Protein 5A2V (pdb70)

Radius of gyration: 37.09 Å; Cα contacts (8 Å, |Δi|>4): 1666; chains: 2; bounding box: 70×85×109 Å

Organism: Gallus gallus (NCBI:txid9031)

Foldseek 3Di:
DFLVVVQVVLLVQLLQKFKEQAEPQDDPVVVQVVLCVLHAWPDKAWADFPHIMMITGGPDSSSQVVVLVPADDDPVCPPVADPDDFRYYYDYDPDPPPDDDDGDDGDHDDLAFDDVVVLLLVLLPDDDLLRSLVSLLVRWWADPVNLSLLSNVQSRLQVQLCVQQVVKGKGFFDLSRLRQHTRQDATEIAIDGDDPDDDDPDDDDDDDDDADPPLRNQLVSQVSSLVCLCRPDPHPWPWDFQSPPPFTWIWIQNRSSRHTYIYTHDDPLRRLLSSVSSLQVVQDVLLNSLLSLVVLLCVQAVQEDPDDFQHQYSSNVSLLSLLLQVPDVPRQDHFQLVQQVLFDPVQFDADPNFTSGGDRDSVSDDGDPDDDRSLVSNLVSLVDLLPDDQQAWAGERNVSDTDGDPDGASYAYDSNGDPPDGPNRRHHNVSSVSSSVLSPVLSCQSVPDDSVVCSVVVHGHNSSVSSHYD/DFLVVVQVVLLVQLLQKAKEQAEPQDDPVVVVVVLCVLHAWPDKAWADFPHIMMITGGPDSSSQVVVQVPADDPPPAQPDDFRYYYDYDPCVVPDDHHDDDDDHDDLAADDPVVLLLVLLPDDDLLRSLVSLLVRWWQDPVNLSLLSNVQSRLQVLLCVPAVQKHKTFFDLSRLRQHTRQDATEIAIDGDDPCPDDDDPDPDDDDDDDPDDDDPDPLVVQLVSVVVSLVCCDPHNPQWDPWDFQSPPPFTWIWIARRSSRHTYIYGHDDPLRRLVSSVSSLQCVQDVLLNSLLSLVVLLCVQAVQEDPDDFQHQYSSNVSLLSLLLQVPDVPHQDHFQLVQQVLFDPVQFDADPNFTSGGDRDSVSDDRDPDDDRSLVSNLVSLVDLLPDDQQAWARERNVSDTDGAPDGASYAYDSNGDPPDGPNRRHHNVSSVSSSVLSPVLSCQSVPDDSVVCSVVVHGHNSSVSSHYD

Nearest PDB structures (foldseek):
  5a2v-assembly1_B  TM=1.002E+00  e=1.466E-89  Gallus gallus
  5a2y-assembly1_B  TM=9.971E-01  e=1.049E-83  Gallus gallus
  5a2z-assembly1_B  TM=9.972E-01  e=1.872E-83  Gallus gallus
  5a30-assembly1_B  TM=9.939E-01  e=1.246E-82  Gallus gallus
  5a2v-assembly1_A  TM=9.682E-01  e=3.124E-84  Gallus gallus

Secondary structure (DSSP, 8-state):
--HHHHHHHHHHHHHTEEEEEPPSS--HHHHHHHHHTTS-EEEEEEEESSSEEEEEEESSTHHHHHHHHT----TTTTTSS-----SEEEEEES-GGG--S---PPPBPP-SPPPHHHHHHHHHTSSSHHHHHHHHHHHHBPPHHHHHHHHHHHHHHHHHHHTT-TT-EEEEEGGGTSS--BTT--EEEEEE-S------SSEEEE--PBP--HHHHHHHHHHHHHHHHHHSSS-----EEETTSSS-EEEEEETTTTEEEEEEE--HHHHHHHHHHHHHHHH-HHHHHHHHHHHHHHHHTTSS-SS-SSSPPHHHHHHHHHHHHHTSSS-SS--HHHHHHT--GGG--EETTEE------GGGSPPP-----HHHHHHHHHHHHHS--TTTEEEETTTTEEEE-SS--SS-BB-TTSTT-BTTTT--HHHHHHHHHHHHHHHHHHHH--HHHHHHHT---THHHHSS--/--HHHHHHHHHHHHHTEEEEEPPSS--HHHHHHHHHTTS-EEEEEEEESSSEEEEEEESSTHHHHHHHHTPBPP--B-----SEEEEE-SSGGGS---SS--PBPP-SPPPHHHHHHHHHTSSSHHHHHHHHHHHHBPPHHHHHHHHHHHHHHHHHHHTT-TTEEEEEEGGGTSS--BTT--EEEEEEE--S--S-----SSSEEEEE-----S-HHHHHHHHHHHHHHHHHHHSTTEEEEEEETTSSS-EEEEEETTTTEEEEEEE--HHHHHHHHHHHHHHHH-HHHHHHHHHHHHHHHHTTSS-SS-SSSPPHHHHHHHHHHHHHTSSS-SS--HHHHHHT--GGG--EETTEE------GGGSPPP-----HHHHHHHHHHHHHS--TTTEEEETTTTEEEE-SS--SS-BB-TTSTT-BTTTT--HHHHHHHHHHHHHHHHHHHH--HHHHHHTT---THHHHSS--

B-factor: mean 33.43, std 10.77, range [16.89, 88.93]

Sequence (942 aa):
KTFTEVQQTERLEQADRSVLIKCPSKLNEKKLLQYLSSHGKIDNYFFFENRGIHALIEFSEKSSVASLQAVTGIPKAAEHHVVPYKSRLFTFTLKNPGSQAAEERPVKISPQSHIPVNELIPKLCHADSISSSQMMYILLNEYQLTEENIKLRYLACSLVRDFARAYFPDSTVKPFGSSVNTFGKLGCDVDMFLDFHDIMKKGPFEMEYQQMKRLPSERLATQKILSIIGDCLDNFGPGYSSVQQKILNARCCPLVKFSHQPTGFQCDLSVSNSIAIRCSELLYIYGCLDPRVRALVFSLRCWARVHGLTNSVPGTWITNFSLTMMMIMFFLQKRSPPIIPTLDQLKELADEKDKHVIGGYDCSFVSDLSKIKPTKNTETLDELLCCDDDFFQYFGNFDFRKNSLNLRKGKEVNKPESSPLYIWNPFEQDLNISKNVNQPQLEKFVAMARESAWILQKEDKTQQMINKEPWGLAAVLIPFKTFTEVQQTERLEQADDRSVLIKCPSKLNEKKLLLQYLSSHGKIDNYFFFENRGIHALIEFSEKSSVASLQAVTGIPKHVVPYKSRLFTFTLKNPGSQAAEERPVKISPQSHIPVNELIPKLCHHADSISSSQMYILLNEYQLTEENIKLRYLACSLVRDFARAYFPDSTVKPFGSSVNTFGKKLGCDVDMFLDDFHDIQKHATKMKKGPFEMEYQMKRLPSERLATQKILSIIGDCLDNFGPGYSSVQKILNARCCPLVKFSHQQPTGFQQCDLSVSNSIAIRCCSELLYIYGCLDPRVRALVFSLRRCWARVHGLTNSVPGTWITNFSLTMMMIMFFLQKRSPPIIPTLDQLKELADDEKDKHVIGGYDCSFVSDLSSKIKPTKNTTETLDDELLCCDFFQYFGNFDFRKNSLNLRKGKEVNKPESSPLYIWNPFEQDLNISKNVNQPQLEKFVAMARESAWILQKEDKTQQMINKEPWGLAAVLIPF

InterPro domains:
  IPR002058 PAP/25A-associated [PF03828] (433-468)
  IPR041252 RL domain [PF17797] (53-122)
  IPR043519 Nucleotidyltransferase superfamily [G3DSA:3.30.460.10] (194-326)
  IPR043519 Nucleotidyltransferase superfamily [SSF81301] (176-338)
  IPR054708 Poly(A) RNA polymerase, mitochondrial-like, central palm domain [PF22600] (180-338)

Solvent-accessible surface area: 41618 Å² total; per-residue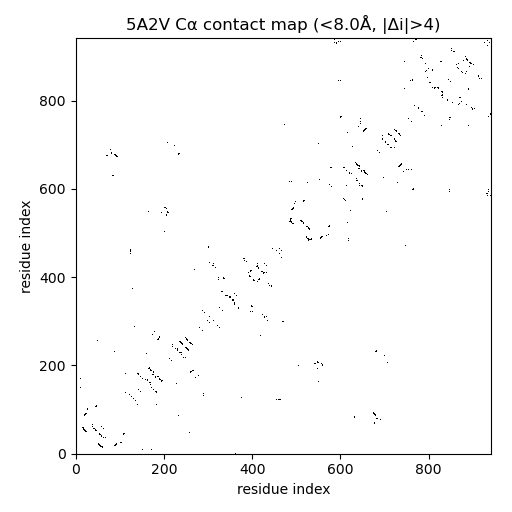 (Å²): 103,33,9,82,102,41,19,86,102,44,32,85,30,5,27,26,3,0,1,0,73,13,8,129,114,25,36,55,168,68,0,29,61,22,0,55,86,26,23,144,28,63,61,84,16,6,1,99,42,89,29,47,10,0,2,0,2,0,29,116,124,81,2,11,63,44,0,51,80,56,13,37,49,59,129,80,6,75,109,38,10,9,6,16,52,13,12,12,0,20,1,68,41,82,80,105,71,62,86,102,52,147,103,110,130,29,180,70,14,87,34,80,42,39,66,46,110,88,0,22,60,96,0,30,157,14,115,30,5,24,36,0,0,72,49,0,10,100,43,2,51,27,45,88,59,0,33,23,0,0,8,0,0,0,2,8,0,30,40,15,2,83,15,5,0,62,90,0,37,2,83,4,40,15,24,5,17,6,33,2,2,58,9,59,27,50,0,36,0,13,0,56,3,24,84,123,164,102,107,32,88,14,80,15,69,6,48,17,43,160,12,66,74,94,98,95,2,7,29,89,4,0,15,5,0,0,32,0,8,62,27,6,6,34,5,170,13,83,31,91,82,66,32,133,37,152,80,14,43,0,50,0,32,14,48,7,6,46,11,67,0,14,0,9,30,39,58,58,16,27,61,14,14,5,10,2,2,28,2,0,4,59,48,18,87,25,0,49,0,0,0,5,0,0,32,3,0,2,90,36,17,43,4,15,76,116,87,132,36,56,68,5,60,64,69,0,2,0,2,0,0,0,0,2,0,7,78,43,107,63,66,4,2,23,20,0,47,98,0,67,141,77,26,79,97,94,14,74,77,91,40,88,73,61,48,0,7,2,1,26,61,48,99,70,11,87,118,45,180,7,124,34,66,4,42,80,0,0,26,48,0,0,81,48,0,5,88,20,62,13,204,127,17,0,0,6,3,23,124,11,125,58,39,115,46,70,59,119,14,39,0,8,0,76,19,3,0,69,137,118,70,14,33,0,83,60,2,50,68,86,43,4,100,50,2,33,59,43,0,124,74,0,4,156,33,11,114,76,38,89,78,91,83,48,75,122,71,112,81,37,0,0,0,0,11,0,1,61,110,90,192,28,17,87,91,49,14,87,108,44,34,89,36,5,29,27,3,0,5,0,72,11,7,126,77,8,57,55,82,64,0,26,133,31,0,54,86,27,23,112,32,74,63,89,16,6,1,99,33,113,30,42,13,0,1,0,3,0,29,115,123,81,3,10,62,45,0,48,69,20,7,15,79,36,153,132,22,1,21,23,112,10,12,5,1,35,1,68,28,153,88,78,83,86,80,88,90,66,111,105,53,26,165,68,16,86,34,77,43,39,65,44,110,88,0,23,63,95,0,30,155,13,112,25,8,25,36,0,0,72,50,0,10,98,41,3,48,25,43,88,60,0,34,23,0,1,7,0,0,0,4,10,1,36,40,0,1,75,37,8,1,46,14,0,30,2,88,5,38,16,34,6,16,11,33,4,2,51,8,59,28,50,0,34,0,13,0,30,47,117,94,100,55,186,166,107,119,180,161,37,167,12,41,7,104,20,56,6,12,33,60,138,11,114,46,86,99,62,1,17,31,67,5,0,26,5,4,0,32,0,0,70,33,3,0,3,16,10,40,78,28,87,89,65,33,134,38,169,67,14,40,0,48,0,21,1,81,5,6,44,12,63,0,9,0,6,32,40,51,57,23,26,64,14,22,6,10,4,7,29,2,1,3,58,47,15,84,24,0,48,0,0,0,2,0,0,29,3,1,2,91,37,12,32,4,17,77,117,85,133,36,56,68,5,62,74,76,0,2,7,3,0,0,0,0,1,0,6,78,41,106,64,66,4,2,23,20,1,44,98,0,66,140,78,25,81,133,192,15,114,77,78,38,88,73,54,49,0,7,2,0,26,54,49,97,70,11,88,120,44,108,9,125,34,65,4,38,82,0,0,29,38,0,0,108,51,0,2,112,20,60,14,101,145,35,0,0,5,3,23,123,11,82,59,38,131,45,63,79,122,14,40,0,5,0,77,24,3,1,73,131,125,70,15,34,0,85,59,2,51,73,87,31,4,99,73,2,21,57,40,0,138,71,0,13,162,32,16,104,66,40,85,60,103,91,46,70,86,93,145,25,43,0,0,0,0,10,0,1,62,104,97

Structure (mmCIF, N/CA/C/O backbone):
data_5A2V
#
_entry.id   5A2V
#
_cell.length_a   59.391
_cell.length_b   94.367
_cell.length_c   191.849
_cell.angle_alpha   90.00
_cell.angle_beta   90.00
_cell.angle_gamma   90.00
#
_symmetry.space_group_name_H-M   'P 21 21 21'
#
loop_
_entity.id
_entity.type
_entity.pdbx_description
1 polymer 'MITOCHONDRIAL PROTEIN'
2 non-polymer 'CHLORIDE ION'
3 water water
#
loop_
_atom_site.group_PDB
_atom_site.id
_atom_site.type_symbol
_atom_site.label_atom_id
_atom_site.label_alt_id
_atom_site.label_comp_id
_atom_site.label_asym_id
_atom_site.label_entity_id
_atom_site.label_seq_id
_atom_site.pdbx_PDB_ins_code
_atom_site.Cartn_x
_atom_site.Cartn_y
_atom_site.Cartn_z
_atom_site.occupancy
_atom_site.B_iso_or_equiv
_atom_site.auth_seq_id
_atom_site.auth_comp_id
_atom_site.auth_asym_id
_atom_site.auth_atom_id
_atom_site.pdbx_PDB_model_num
ATOM 1 N N . LYS A 1 39 ? 16.348 -39.437 -46.896 1.00 48.82 52 LYS A N 1
ATOM 2 C CA . LYS A 1 39 ? 16.763 -38.239 -46.098 1.00 47.71 52 LYS A CA 1
ATOM 3 C C . LYS A 1 39 ? 16.928 -36.996 -46.982 1.00 45.97 52 LYS A C 1
ATOM 4 O O . LYS A 1 39 ? 17.761 -36.969 -47.890 1.00 46.33 52 LYS A O 1
ATOM 6 N N . THR A 1 40 ? 16.128 -35.969 -46.709 1.00 44.25 53 THR A N 1
ATOM 7 C CA . THR A 1 40 ? 16.267 -34.682 -47.391 1.00 42.17 53 THR A CA 1
ATOM 8 C C . THR A 1 40 ? 17.460 -33.914 -46.823 1.00 40.26 53 THR A C 1
ATOM 9 O O . THR A 1 40 ? 17.982 -34.269 -45.768 1.00 40.05 53 THR A O 1
ATOM 13 N N . PHE A 1 41 ? 17.876 -32.858 -47.519 1.00 37.70 54 PHE A N 1
ATOM 14 C CA . PHE A 1 41 ? 18.957 -31.986 -47.044 1.00 35.42 54 PHE A CA 1
ATOM 15 C C . PHE A 1 41 ? 18.674 -31.497 -45.630 1.00 35.26 54 PHE A C 1
ATOM 16 O O . PHE A 1 41 ? 19.538 -31.568 -44.758 1.00 33.72 54 PHE A O 1
ATOM 24 N N . THR A 1 42 ? 17.458 -30.996 -45.420 1.00 35.19 55 THR A N 1
ATOM 25 C CA . THR A 1 42 ? 17.047 -30.467 -44.126 1.00 35.72 55 THR A CA 1
ATOM 26 C C . THR A 1 42 ? 17.107 -31.537 -43.043 1.00 35.34 55 THR A C 1
ATOM 27 O O . THR A 1 42 ? 17.532 -31.253 -41.925 1.00 34.73 55 THR A O 1
ATOM 31 N N . GLU A 1 43 ? 16.694 -32.758 -43.381 1.00 35.60 56 GLU A N 1
ATOM 32 C CA . GLU A 1 43 ? 16.731 -33.876 -42.437 1.00 35.86 56 GLU A CA 1
ATOM 33 C C . GLU A 1 43 ? 18.169 -34.301 -42.123 1.00 34.24 56 GLU A C 1
ATOM 34 O O . GLU A 1 43 ? 18.466 -34.684 -40.996 1.00 32.86 56 GLU A O 1
ATOM 40 N N . VAL A 1 44 ? 19.060 -34.215 -43.109 1.00 33.36 57 VAL A N 1
ATOM 41 C CA . VAL A 1 44 ? 20.481 -34.484 -42.880 1.00 32.91 57 VAL A CA 1
ATOM 42 C C . VAL A 1 44 ? 21.069 -33.463 -41.893 1.00 31.95 57 VAL A C 1
ATOM 43 O O . VAL A 1 44 ? 21.750 -33.850 -40.949 1.00 31.56 57 VAL A O 1
ATOM 47 N N . GLN A 1 45 ? 20.784 -32.175 -42.093 1.00 31.69 58 GLN A N 1
ATOM 48 C CA A GLN A 1 45 ? 21.286 -31.124 -41.196 0.50 31.63 58 GLN A CA 1
ATOM 49 C CA B GLN A 1 45 ? 21.281 -31.123 -41.197 0.50 31.93 58 GLN A CA 1
ATOM 50 C C . GLN A 1 45 ? 20.802 -31.336 -39.768 1.00 31.57 58 GLN A C 1
ATOM 51 O O . GLN A 1 45 ? 21.587 -31.236 -38.820 1.00 29.75 58 GLN A O 1
ATOM 62 N N . THR A 1 46 ? 19.505 -31.607 -39.626 1.00 30.77 59 THR A N 1
ATOM 63 C CA . THR A 1 46 ? 18.897 -31.801 -38.314 1.00 30.59 59 THR A CA 1
ATOM 64 C C . THR A 1 46 ? 19.570 -32.948 -37.569 1.00 30.34 59 THR A C 1
ATOM 65 O O . THR A 1 46 ? 19.911 -32.805 -36.399 1.00 30.47 59 THR A O 1
ATOM 69 N N . GLU A 1 47 ? 19.776 -34.065 -38.260 1.00 30.81 60 GLU A N 1
ATOM 70 C CA . GLU A 1 47 ? 20.413 -35.239 -37.675 1.00 31.36 60 GLU A CA 1
ATOM 71 C C . GLU A 1 47 ? 21.863 -34.949 -37.292 1.00 29.69 60 GLU A C 1
ATOM 72 O O . GLU A 1 47 ? 22.295 -35.295 -36.195 1.00 27.56 60 GLU A O 1
ATOM 78 N N . ARG A 1 48 ? 22.601 -34.306 -38.195 1.00 28.19 61 ARG A N 1
ATOM 79 C CA . ARG A 1 48 ? 23.997 -33.938 -37.940 1.00 27.64 61 ARG A CA 1
ATOM 80 C C . ARG A 1 48 ? 24.140 -33.035 -36.714 1.00 26.42 61 ARG A C 1
ATOM 81 O O . ARG A 1 48 ? 25.033 -33.232 -35.892 1.00 26.46 61 ARG A O 1
ATOM 89 N N . LEU A 1 49 ? 23.264 -32.044 -36.600 1.00 25.93 62 LEU A N 1
ATOM 90 C CA . LEU A 1 49 ? 23.315 -31.100 -35.485 1.00 25.71 62 LEU A CA 1
ATOM 91 C C . LEU A 1 49 ? 22.948 -31.765 -34.161 1.00 26.77 62 LEU A C 1
ATOM 92 O O . LEU A 1 49 ? 23.557 -31.474 -33.131 1.00 26.33 62 LEU A O 1
ATOM 97 N N . GLU A 1 50 ? 21.964 -32.662 -34.200 1.00 28.32 63 GLU A N 1
ATOM 98 C CA . GLU A 1 50 ? 21.551 -33.415 -33.015 1.00 30.17 63 GLU A CA 1
ATOM 99 C C . GLU A 1 50 ? 22.703 -34.282 -32.497 1.00 29.26 63 GLU A C 1
ATOM 100 O O . GLU A 1 50 ? 22.915 -34.373 -31.296 1.00 29.18 63 GLU A O 1
ATOM 106 N N . GLN A 1 51 ? 23.451 -34.897 -33.409 1.00 28.81 64 GLN A N 1
ATOM 107 C CA . GLN A 1 51 ? 24.614 -35.696 -33.038 1.00 28.51 64 GLN A CA 1
ATOM 108 C C . GLN A 1 51 ? 25.743 -34.834 -32.471 1.00 27.67 64 GLN A C 1
ATOM 109 O O . GLN A 1 51 ? 26.393 -35.224 -31.501 1.00 26.17 64 GLN A O 1
ATOM 115 N N . ALA A 1 52 ? 25.967 -33.667 -33.073 1.00 26.61 65 ALA A N 1
ATOM 116 C CA . ALA A 1 52 ? 26.967 -32.713 -32.581 1.00 26.13 65 ALA A CA 1
ATOM 117 C C . ALA A 1 52 ? 26.611 -32.184 -31.193 1.00 25.97 65 ALA A C 1
ATOM 118 O O . ALA A 1 52 ? 27.493 -31.922 -30.372 1.00 25.33 65 ALA A O 1
ATOM 120 N N . ASP A 1 53 ? 25.312 -32.039 -30.944 1.00 25.93 66 ASP A N 1
ATOM 121 C CA . ASP A 1 53 ? 24.790 -31.540 -29.670 1.00 26.97 66 ASP A CA 1
ATOM 122 C C . ASP A 1 53 ? 25.141 -32.451 -28.487 1.00 25.80 66 ASP A C 1
ATOM 123 O O . ASP A 1 53 ? 25.233 -31.989 -27.351 1.00 25.75 66 ASP A O 1
ATOM 128 N N . ARG A 1 54 ? 25.345 -33.737 -28.756 1.00 25.11 67 ARG A N 1
ATOM 129 C CA . ARG A 1 54 ? 25.715 -34.689 -27.707 1.00 24.58 67 ARG A CA 1
ATOM 130 C C . ARG A 1 54 ? 27.149 -35.197 -27.881 1.00 23.54 67 ARG A C 1
ATOM 131 O O . ARG A 1 54 ? 27.487 -36.296 -27.447 1.00 22.94 67 ARG A O 1
ATOM 139 N N . SER A 1 55 ? 27.993 -34.369 -28.494 1.00 22.20 68 SER A N 1
ATOM 140 C CA . SER A 1 55 ? 29.390 -34.700 -28.706 1.00 22.02 68 SER A CA 1
ATOM 141 C C . SER A 1 55 ? 30.295 -33.758 -27.918 1.00 21.78 68 SER A C 1
ATOM 142 O O . SER A 1 55 ? 29.914 -32.629 -27.597 1.00 22.31 68 SER A O 1
ATOM 145 N N . VAL A 1 56 ? 31.487 -34.244 -27.594 1.00 21.31 69 VAL A N 1
ATOM 146 C CA . VAL A 1 56 ? 32.487 -33.462 -26.876 1.00 21.18 69 VAL A CA 1
ATOM 147 C C . VAL A 1 56 ? 33.862 -33.674 -27.498 1.00 20.95 69 VAL A C 1
ATOM 148 O O . VAL A 1 56 ? 34.074 -34.638 -28.243 1.00 20.72 69 VAL A O 1
ATOM 152 N N . LEU A 1 57 ? 34.785 -32.769 -27.186 1.00 21.43 70 LEU A N 1
ATOM 153 C CA . LEU A 1 57 ? 36.180 -32.883 -27.615 1.00 22.34 70 LEU A CA 1
ATOM 154 C C . LEU A 1 57 ? 37.074 -33.046 -26.393 1.00 22.72 70 LEU A C 1
ATOM 155 O O . LEU A 1 57 ? 36.933 -32.315 -25.414 1.00 22.16 70 LEU A O 1
ATOM 160 N N . ILE A 1 58 ? 37.991 -34.008 -26.458 1.00 23.81 71 ILE A N 1
ATOM 161 C CA . ILE A 1 58 ? 38.892 -34.301 -25.345 1.00 25.34 71 ILE A CA 1
ATOM 162 C C . ILE A 1 58 ? 40.339 -34.233 -25.812 1.00 26.34 71 ILE A C 1
ATOM 163 O O . ILE A 1 58 ? 40.719 -34.923 -26.755 1.00 26.03 71 ILE A O 1
ATOM 168 N N . LYS A 1 59 ? 41.131 -33.377 -25.170 1.00 27.97 72 LYS A N 1
ATOM 169 C CA . LYS A 1 59 ? 42.577 -33.375 -25.371 1.00 29.66 72 LYS A CA 1
ATOM 170 C C . LYS A 1 59 ? 43.148 -34.524 -24.552 1.00 30.33 72 LYS A C 1
ATOM 171 O O . LYS A 1 59 ? 43.004 -34.553 -23.328 1.00 30.34 72 LYS A O 1
ATOM 177 N N . CYS A 1 60 ? 43.794 -35.467 -25.228 1.00 30.90 73 CYS A N 1
ATOM 178 C CA . CYS A 1 60 ? 44.162 -36.739 -24.607 1.00 32.40 73 CYS A CA 1
ATOM 179 C C . CYS A 1 60 ? 45.499 -36.694 -23.858 1.00 34.14 73 CYS A C 1
ATOM 180 O O . CYS A 1 60 ? 46.353 -35.864 -24.170 1.00 34.34 73 CYS A O 1
ATOM 183 N N . PRO A 1 61 ? 45.679 -37.588 -22.862 1.00 36.06 74 PRO A N 1
ATOM 184 C CA . PRO A 1 61 ? 46.965 -37.710 -22.162 1.00 38.18 74 PRO A CA 1
ATOM 185 C C . PRO A 1 61 ? 48.111 -38.031 -23.118 1.00 40.48 74 PRO A C 1
ATOM 186 O O . PRO A 1 61 ? 47.885 -38.646 -24.161 1.00 39.88 74 PRO A O 1
ATOM 190 N N . SER A 1 62 ? 49.321 -37.610 -22.750 1.00 44.46 75 SER A N 1
ATOM 191 C CA . SER A 1 62 ? 50.537 -37.866 -23.539 1.00 46.39 75 SER A CA 1
ATOM 192 C C . SER A 1 62 ? 50.690 -39.356 -23.864 1.00 47.56 75 SER A C 1
ATOM 193 O O . SER A 1 62 ? 50.925 -39.734 -25.023 1.00 48.77 75 SER A O 1
ATOM 196 N N . LYS A 1 63 ? 50.525 -40.189 -22.838 1.00 48.38 76 LYS A N 1
ATOM 197 C CA . LYS A 1 63 ? 50.566 -41.643 -22.988 1.00 49.46 76 LYS A CA 1
ATOM 198 C C . LYS A 1 63 ? 49.128 -42.173 -23.013 1.00 48.32 76 LYS A C 1
ATOM 199 O O . LYS A 1 63 ? 48.554 -42.503 -21.971 1.00 49.70 76 LYS A O 1
ATOM 205 N N . LEU A 1 64 ? 48.552 -42.234 -24.214 1.00 46.06 77 LEU A N 1
ATOM 206 C CA . LEU A 1 64 ? 47.129 -42.523 -24.386 1.00 44.53 77 LEU A CA 1
ATOM 207 C C . LEU A 1 64 ? 46.842 -44.015 -24.489 1.00 43.34 77 LEU A C 1
ATOM 208 O O . LEU A 1 64 ? 47.365 -44.694 -25.373 1.00 43.67 77 LEU A O 1
ATOM 213 N N . ASN A 1 65 ? 46.007 -44.514 -23.581 1.00 41.77 78 ASN A N 1
ATOM 214 C CA . ASN A 1 65 ? 45.445 -45.851 -23.703 1.00 41.83 78 ASN A CA 1
ATOM 215 C C . ASN A 1 65 ? 43.993 -45.734 -24.151 1.00 39.82 78 ASN A C 1
ATOM 216 O O . ASN A 1 65 ? 43.127 -45.332 -23.373 1.00 38.82 78 ASN A O 1
ATOM 221 N N . GLU A 1 66 ? 43.741 -46.091 -25.407 1.00 37.47 79 GLU A N 1
ATOM 222 C CA . GLU A 1 66 ? 42.423 -45.944 -26.013 1.00 36.57 79 GLU A CA 1
ATOM 223 C C . GLU A 1 66 ? 41.332 -46.672 -25.230 1.00 36.07 79 GLU A C 1
ATOM 224 O O . GLU A 1 66 ? 40.292 -46.089 -24.929 1.00 34.08 79 GLU A O 1
ATOM 230 N N . LYS A 1 67 ? 41.574 -47.941 -24.903 1.00 37.06 80 LYS A N 1
ATOM 231 C CA . LYS A 1 67 ? 40.575 -48.758 -24.211 1.00 37.69 80 LYS A CA 1
ATOM 232 C C . LYS A 1 67 ? 40.200 -48.183 -22.846 1.00 36.85 80 LYS A C 1
ATOM 233 O O . LYS A 1 67 ? 39.019 -48.096 -22.514 1.00 36.97 80 LYS A O 1
ATOM 239 N N . LYS A 1 68 ? 41.202 -47.799 -22.059 1.00 36.11 81 LYS A N 1
ATOM 240 C CA . LYS A 1 68 ? 40.950 -47.212 -20.738 1.00 36.03 81 LYS A CA 1
ATOM 241 C C . LYS A 1 68 ? 40.131 -45.926 -20.837 1.00 34.19 81 LYS A C 1
ATOM 242 O O . LYS A 1 68 ? 39.225 -45.707 -20.034 1.00 33.52 81 LYS A O 1
ATOM 246 N N . LEU A 1 69 ? 40.453 -45.083 -21.817 1.00 32.72 82 LEU A N 1
ATOM 247 C CA . LEU A 1 69 ? 39.739 -43.821 -22.015 1.00 32.08 82 LEU A CA 1
ATOM 248 C C . LEU A 1 69 ? 38.266 -44.066 -22.314 1.00 32.14 82 LEU A C 1
ATOM 249 O O . LEU A 1 69 ? 37.393 -43.478 -21.679 1.00 31.37 82 LEU A O 1
ATOM 254 N N . LEU A 1 70 ? 38.005 -44.945 -23.277 1.00 32.52 83 LEU A N 1
ATOM 255 C CA . LEU A 1 70 ? 36.638 -45.259 -23.690 1.00 33.08 83 LEU A CA 1
ATOM 256 C C . LEU A 1 70 ? 35.863 -45.992 -22.601 1.00 33.38 83 LEU A C 1
ATOM 257 O O . LEU A 1 70 ? 34.681 -45.730 -22.390 1.00 33.55 83 LEU A O 1
ATOM 262 N N . GLN A 1 71 ? 36.532 -46.910 -21.910 1.00 33.71 84 GLN A N 1
ATOM 263 C CA . GLN A 1 71 ? 35.918 -47.597 -20.781 1.00 33.49 84 GLN A CA 1
ATOM 264 C C . GLN A 1 71 ? 35.458 -46.595 -19.731 1.00 33.08 84 GLN A C 1
ATOM 265 O O . GLN A 1 71 ? 34.341 -46.696 -19.229 1.00 33.31 84 GLN A O 1
ATOM 267 N N . TYR A 1 72 ? 36.308 -45.619 -19.412 1.00 33.02 85 TYR A N 1
ATOM 268 C CA . TYR A 1 72 ? 35.927 -44.591 -18.449 1.00 32.94 85 TYR A CA 1
ATOM 269 C C . TYR A 1 72 ? 34.763 -43.735 -18.952 1.00 32.40 85 TYR A C 1
ATOM 270 O O . TYR A 1 72 ? 33.798 -43.508 -18.224 1.00 32.19 85 TYR A O 1
ATOM 279 N N . LEU A 1 73 ? 34.866 -43.247 -20.186 1.00 32.79 86 LEU A N 1
ATOM 280 C CA . LEU A 1 73 ? 33.838 -42.372 -20.754 1.00 32.79 86 LEU A CA 1
ATOM 281 C C . LEU A 1 73 ? 32.485 -43.080 -20.862 1.00 33.46 86 LEU A C 1
ATOM 282 O O . LEU A 1 73 ? 31.446 -42.457 -20.653 1.00 32.49 86 LEU A O 1
ATOM 287 N N . SER A 1 74 ? 32.509 -44.378 -21.174 1.00 35.41 87 SER A N 1
ATOM 288 C CA . SER A 1 74 ? 31.281 -45.191 -21.218 1.00 36.79 87 SER A CA 1
ATOM 289 C C . SER A 1 74 ? 30.562 -45.300 -19.862 1.00 36.52 87 SER A C 1
ATOM 290 O O . SER A 1 74 ? 29.374 -45.610 -19.823 1.00 36.71 87 SER A O 1
ATOM 293 N N . SER A 1 75 ? 31.264 -45.024 -18.763 1.00 36.17 88 SER A N 1
ATOM 294 C CA . SER A 1 75 ? 30.626 -44.969 -17.442 1.00 36.13 88 SER A CA 1
ATOM 295 C C . SER A 1 75 ? 29.667 -43.777 -17.305 1.00 35.77 88 SER A C 1
ATOM 296 O O . SER A 1 75 ? 28.815 -43.764 -16.417 1.00 35.96 88 SER A O 1
ATOM 299 N N . HIS A 1 76 ? 29.813 -42.777 -18.175 1.00 35.08 89 HIS A N 1
ATOM 300 C CA . HIS A 1 76 ? 28.869 -41.657 -18.240 1.00 34.68 89 HIS A CA 1
ATOM 301 C C . HIS A 1 76 ? 27.722 -41.907 -19.224 1.00 35.51 89 HIS A C 1
ATOM 302 O O . HIS A 1 76 ? 26.789 -41.109 -19.299 1.00 36.56 89 HIS A O 1
ATOM 309 N N . GLY A 1 77 ? 27.799 -43.006 -19.973 1.00 35.17 90 GLY A N 1
ATOM 310 C CA . GLY A 1 77 ? 26.762 -43.376 -20.938 1.00 35.02 90 GLY A CA 1
ATOM 311 C C . GLY A 1 77 ? 27.349 -43.972 -22.205 1.00 34.58 90 GLY A C 1
ATOM 312 O O . GLY A 1 77 ? 28.540 -43.824 -22.479 1.00 34.43 90 GLY A O 1
ATOM 313 N N . LYS A 1 78 ? 26.505 -44.642 -22.984 1.00 34.59 91 LYS A N 1
ATOM 314 C CA . LYS A 1 78 ? 26.940 -45.294 -24.220 1.00 35.45 91 LYS A CA 1
ATOM 315 C C . LYS A 1 78 ? 27.509 -44.279 -25.222 1.00 34.04 91 LYS A C 1
ATOM 316 O O . LYS A 1 78 ? 27.051 -43.138 -25.289 1.00 33.46 91 LYS A O 1
ATOM 322 N N . ILE A 1 79 ? 28.509 -44.715 -25.984 1.00 33.14 92 ILE A N 1
ATOM 323 C CA . ILE A 1 79 ? 29.137 -43.902 -27.025 1.00 33.51 92 ILE A CA 1
ATOM 324 C C . ILE A 1 79 ? 28.812 -44.496 -28.395 1.00 33.72 92 ILE A C 1
ATOM 325 O O . ILE A 1 79 ? 29.175 -45.633 -28.683 1.00 34.70 92 ILE A O 1
ATOM 330 N N . ASP A 1 80 ? 28.131 -43.719 -29.236 1.00 34.14 93 ASP A N 1
ATOM 331 C CA . ASP A 1 80 ? 27.762 -44.173 -30.583 1.00 34.19 93 ASP A CA 1
ATOM 332 C C . ASP A 1 80 ? 28.941 -44.150 -31.548 1.00 33.47 93 ASP A C 1
ATOM 333 O O . ASP A 1 80 ? 29.129 -45.084 -32.327 1.00 34.15 93 ASP A O 1
ATOM 338 N N . ASN A 1 81 ? 29.717 -43.070 -31.505 1.00 32.69 94 ASN A N 1
ATOM 339 C CA . ASN A 1 81 ? 30.852 -42.879 -32.407 1.00 32.30 94 ASN A CA 1
ATOM 340 C C . ASN A 1 81 ? 31.986 -42.134 -31.716 1.00 31.32 94 ASN A C 1
ATOM 341 O O . ASN A 1 81 ? 31.755 -41.335 -30.808 1.00 30.04 94 ASN A O 1
ATOM 346 N N . TYR A 1 82 ? 33.211 -42.404 -32.154 1.00 31.09 95 TYR A N 1
ATOM 347 C CA . TYR A 1 82 ? 34.367 -41.645 -31.703 1.00 31.29 95 TYR A CA 1
ATOM 348 C C . TYR A 1 82 ? 35.517 -41.807 -32.682 1.00 29.76 95 TYR A C 1
ATOM 349 O O . TYR A 1 82 ? 35.570 -42.780 -33.432 1.00 30.16 95 TYR A O 1
ATOM 358 N N . PHE A 1 83 ? 36.431 -40.843 -32.679 1.00 28.04 96 PHE A N 1
ATOM 359 C CA . PHE A 1 83 ? 37.665 -40.950 -33.445 1.00 26.87 96 PHE A CA 1
ATOM 360 C C . PHE A 1 83 ? 38.729 -40.026 -32.865 1.00 27.00 96 PHE A C 1
ATOM 361 O O . PHE A 1 83 ? 38.432 -39.161 -32.039 1.00 25.90 96 PHE A O 1
ATOM 369 N N . PHE A 1 84 ? 39.965 -40.233 -33.297 1.00 27.51 97 PHE A N 1
ATOM 370 C CA . PHE A 1 84 ? 41.089 -39.422 -32.862 1.00 28.50 97 PHE A CA 1
ATOM 371 C C . PHE A 1 84 ? 41.649 -38.653 -34.045 1.00 29.54 97 PHE A C 1
ATOM 372 O O . PHE A 1 84 ? 41.619 -39.136 -35.180 1.00 29.42 97 PHE A O 1
ATOM 380 N N . PHE A 1 85 ? 42.136 -37.446 -33.779 1.00 30.18 98 PHE A N 1
ATOM 381 C CA . PHE A 1 85 ? 42.817 -36.654 -34.800 1.00 31.59 98 PHE A CA 1
ATOM 382 C C . PHE A 1 85 ? 43.991 -35.896 -34.186 1.00 33.92 98 PHE A C 1
ATOM 383 O O . PHE A 1 85 ? 44.022 -35.638 -32.976 1.00 33.90 98 PHE A O 1
ATOM 391 N N . GLU A 1 86 ? 44.964 -35.576 -35.033 1.00 36.88 99 GLU A N 1
ATOM 392 C CA . GLU A 1 86 ? 46.191 -34.904 -34.620 1.00 40.55 99 GLU A CA 1
ATOM 393 C C . GLU A 1 86 ? 46.053 -33.407 -34.848 1.00 41.81 99 GLU A C 1
ATOM 394 O O . GLU A 1 86 ? 45.739 -32.969 -35.955 1.00 41.35 99 GLU A O 1
ATOM 400 N N . ASN A 1 87 ? 46.291 -32.632 -33.796 1.00 43.69 100 ASN A N 1
ATOM 401 C CA . ASN A 1 87 ? 46.304 -31.178 -33.895 1.00 45.60 100 ASN A CA 1
ATOM 402 C C . ASN A 1 87 ? 46.990 -30.594 -32.665 1.00 45.48 100 ASN A C 1
ATOM 403 O O . ASN A 1 87 ? 46.331 -30.232 -31.687 1.00 45.52 100 ASN A O 1
ATOM 408 N N . ARG A 1 88 ? 48.319 -30.523 -32.725 1.00 45.35 101 ARG A N 1
ATOM 409 C CA . ARG A 1 88 ? 49.145 -30.153 -31.577 1.00 45.25 101 ARG A CA 1
ATOM 410 C C . ARG A 1 88 ? 48.872 -31.117 -30.426 1.00 44.40 101 ARG A C 1
ATOM 411 O O . ARG A 1 88 ? 48.500 -30.703 -29.327 1.00 45.04 101 ARG A O 1
ATOM 413 N N . GLY A 1 89 ? 49.060 -32.405 -30.701 1.00 42.69 102 GLY A N 1
ATOM 414 C CA . GLY A 1 89 ? 48.706 -33.473 -29.771 1.00 41.16 102 GLY A CA 1
ATOM 415 C C . GLY A 1 89 ? 47.454 -34.196 -30.233 1.00 39.31 102 GLY A C 1
ATOM 416 O O . GLY A 1 89 ? 46.772 -33.746 -31.161 1.00 39.56 102 GLY A O 1
ATOM 417 N N . ILE A 1 90 ? 47.150 -35.313 -29.576 1.00 37.19 103 ILE A N 1
ATOM 418 C CA . ILE A 1 90 ? 46.013 -36.151 -29.947 1.00 35.77 103 ILE A CA 1
ATOM 419 C C . ILE A 1 90 ? 44.741 -35.620 -29.300 1.00 33.63 103 ILE A C 1
ATOM 420 O O . ILE A 1 90 ? 44.712 -35.355 -28.093 1.00 33.05 103 ILE A O 1
ATOM 425 N N . HIS A 1 91 ? 43.697 -35.480 -30.113 1.00 30.82 104 HIS A N 1
ATOM 426 C CA . HIS A 1 91 ? 42.376 -35.098 -29.643 1.00 29.81 104 HIS A CA 1
ATOM 427 C C . HIS A 1 91 ? 41.380 -36.185 -30.013 1.00 28.27 104 HIS A C 1
ATOM 428 O O . HIS A 1 91 ? 41.555 -36.878 -31.014 1.00 27.94 104 HIS A O 1
ATOM 435 N N . ALA A 1 92 ? 40.338 -36.327 -29.203 1.00 26.67 105 ALA A N 1
ATOM 436 C CA . ALA A 1 92 ? 39.276 -37.284 -29.479 1.00 26.48 105 ALA A CA 1
ATOM 437 C C . ALA A 1 92 ? 37.929 -36.584 -29.591 1.00 25.93 105 ALA A C 1
ATOM 438 O O . ALA A 1 92 ? 37.579 -35.772 -28.736 1.00 25.82 105 ALA A O 1
ATOM 440 N N . LEU A 1 93 ? 37.184 -36.898 -30.649 1.00 25.11 106 LEU A N 1
ATOM 441 C CA . LEU A 1 93 ? 35.778 -36.537 -30.728 1.00 25.03 106 LEU A CA 1
ATOM 442 C C . LEU A 1 93 ? 34.989 -37.708 -30.167 1.00 24.69 106 LEU A C 1
ATOM 443 O O . LEU A 1 93 ? 35.165 -38.844 -30.609 1.00 24.89 106 LEU A O 1
ATOM 448 N N . ILE A 1 94 ? 34.135 -37.430 -29.188 1.00 24.59 107 ILE A N 1
ATOM 449 C CA . ILE A 1 94 ? 33.285 -38.445 -28.574 1.00 24.35 107 ILE A CA 1
ATOM 450 C C . ILE A 1 94 ? 31.834 -38.070 -28.813 1.00 25.12 107 ILE A C 1
ATOM 451 O O . ILE A 1 94 ? 31.402 -36.993 -28.414 1.00 24.85 107 ILE A O 1
ATOM 456 N N . GLU A 1 95 ? 31.090 -38.961 -29.463 1.00 25.52 108 GLU A N 1
ATOM 457 C CA . GLU A 1 95 ? 29.668 -38.769 -29.704 1.00 26.83 108 GLU A CA 1
ATOM 458 C C . GLU A 1 95 ? 28.879 -39.708 -28.792 1.00 27.24 108 GLU A C 1
ATOM 459 O O . GLU A 1 95 ? 28.824 -40.915 -29.032 1.00 27.28 108 GLU A O 1
ATOM 465 N N . PHE A 1 96 ? 28.290 -39.151 -27.738 1.00 27.68 109 PHE A N 1
ATOM 466 C CA . PHE A 1 96 ? 27.480 -39.933 -26.800 1.00 28.69 109 PHE A CA 1
ATOM 467 C C . PHE A 1 96 ? 26.125 -40.276 -27.404 1.00 30.00 109 PHE A C 1
ATOM 468 O O . PHE A 1 96 ? 25.592 -39.513 -28.206 1.00 29.63 109 PHE A O 1
ATOM 476 N N . SER A 1 97 ? 25.574 -41.422 -27.010 1.00 31.91 110 SER A N 1
ATOM 477 C CA . SER A 1 97 ? 24.241 -41.836 -27.451 1.00 33.57 110 SER A CA 1
ATOM 478 C C . SER A 1 97 ? 23.171 -40.899 -26.906 1.00 34.54 110 SER A C 1
ATOM 479 O O . SER A 1 97 ? 22.224 -40.555 -27.611 1.00 34.58 110 SER A O 1
ATOM 482 N N . GLU A 1 98 ? 23.334 -40.499 -25.647 1.00 36.64 111 GLU A N 1
ATOM 483 C CA . GLU A 1 98 ? 22.384 -39.633 -24.955 1.00 38.25 111 GLU A CA 1
ATOM 484 C C . GLU A 1 98 ? 23.043 -38.303 -24.603 1.00 37.40 111 GLU A C 1
ATOM 485 O O . GLU A 1 98 ? 24.193 -38.269 -24.163 1.00 36.53 111 GLU A O 1
ATOM 491 N N . LYS A 1 99 ? 22.300 -37.214 -24.778 1.00 36.83 112 LYS A N 1
ATOM 492 C CA . LYS A 1 99 ? 22.780 -35.876 -24.438 1.00 36.78 112 LYS A CA 1
ATOM 493 C C . LYS A 1 99 ? 23.134 -35.748 -22.954 1.00 35.84 112 LYS A C 1
ATOM 494 O O . LYS A 1 99 ? 24.100 -35.072 -22.603 1.00 35.23 112 LYS A O 1
ATOM 500 N N . SER A 1 100 ? 22.357 -36.408 -22.096 1.00 35.07 113 SER A N 1
ATOM 501 C CA . SER A 1 100 ? 22.569 -36.371 -20.641 1.00 34.37 113 SER A CA 1
ATOM 502 C C . SER A 1 100 ? 23.996 -36.732 -20.218 1.00 33.77 113 SER A C 1
ATOM 503 O O . SER A 1 100 ? 24.471 -36.267 -19.180 1.00 34.16 113 SER A O 1
ATOM 506 N N . SER A 1 101 ? 24.663 -37.568 -21.012 1.00 32.93 114 SER A N 1
ATOM 507 C CA . SER A 1 101 ? 26.043 -37.970 -20.747 1.00 32.94 114 SER A CA 1
ATOM 508 C C . SER A 1 101 ? 27.027 -36.801 -20.716 1.00 32.13 114 SER A C 1
ATOM 509 O O . SER A 1 101 ? 28.040 -36.862 -20.015 1.00 31.54 114 SER A O 1
ATOM 512 N N . VAL A 1 102 ? 26.733 -35.747 -21.474 1.00 30.42 115 VAL A N 1
ATOM 513 C CA . VAL A 1 102 ? 27.575 -34.555 -21.486 1.00 29.70 115 VAL A CA 1
ATOM 514 C C . VAL A 1 102 ? 27.576 -33.897 -20.109 1.00 29.23 115 VAL A C 1
ATOM 515 O O . VAL A 1 102 ? 28.636 -33.631 -19.548 1.00 28.62 115 VAL A O 1
ATOM 519 N N . ALA A 1 103 ? 26.386 -33.656 -19.562 1.00 29.50 116 ALA A N 1
ATOM 520 C CA . ALA A 1 103 ? 26.257 -33.074 -18.224 1.00 29.50 116 ALA A CA 1
ATOM 521 C C . ALA A 1 103 ? 26.882 -33.979 -17.160 1.00 29.68 116 ALA A C 1
ATOM 522 O O . ALA A 1 103 ? 27.440 -33.495 -16.176 1.00 29.86 116 ALA A O 1
ATOM 524 N N . SER A 1 104 ? 26.784 -35.290 -17.363 1.00 29.56 117 SER A N 1
ATOM 525 C CA . SER A 1 104 ? 27.384 -36.260 -16.452 1.00 29.81 117 SER A CA 1
ATOM 526 C C . SER A 1 104 ? 28.905 -36.105 -16.413 1.00 29.13 117 SER A C 1
ATOM 527 O O . SER A 1 104 ? 29.504 -36.097 -15.342 1.00 28.59 117 SER A O 1
ATOM 530 N N . LEU A 1 105 ? 29.519 -35.977 -17.585 1.00 28.50 118 LEU A N 1
ATOM 531 C CA . LEU A 1 105 ? 30.963 -35.778 -17.683 1.00 28.31 118 LEU A CA 1
ATOM 532 C C . LEU A 1 105 ? 31.381 -34.424 -17.104 1.00 28.30 118 LEU A C 1
ATOM 533 O O . LEU A 1 105 ? 32.391 -34.325 -16.409 1.00 27.49 118 LEU A O 1
ATOM 538 N N . GLN A 1 106 ? 30.594 -33.391 -17.389 1.00 28.46 119 GLN A N 1
ATOM 539 C CA . GLN A 1 106 ? 30.867 -32.051 -16.877 1.00 28.74 119 GLN A CA 1
ATOM 540 C C . GLN A 1 106 ? 30.787 -31.991 -15.348 1.00 29.72 119 GLN A C 1
ATOM 541 O O . GLN A 1 106 ? 31.510 -31.225 -14.720 1.00 29.60 119 GLN A O 1
ATOM 547 N N . ALA A 1 107 ? 29.928 -32.822 -14.758 1.00 31.05 120 ALA A N 1
ATOM 548 C CA . ALA A 1 107 ? 29.770 -32.878 -13.299 1.00 31.85 120 ALA A CA 1
ATOM 549 C C . ALA A 1 107 ? 31.031 -33.338 -12.554 1.00 32.25 120 ALA A C 1
ATOM 550 O O . ALA A 1 107 ? 31.195 -33.029 -11.374 1.00 33.67 120 ALA A O 1
ATOM 552 N N . VAL A 1 108 ? 31.913 -34.071 -13.234 1.00 32.61 121 VAL A N 1
ATOM 553 C CA . VAL A 1 108 ? 33.174 -34.525 -12.632 1.00 33.08 121 VAL A CA 1
ATOM 554 C C . VAL A 1 108 ? 34.398 -33.784 -13.180 1.00 32.89 121 VAL A C 1
ATOM 555 O O . VAL A 1 108 ? 35.535 -34.158 -12.888 1.00 32.55 121 VAL A O 1
ATOM 559 N N . THR A 1 109 ? 34.162 -32.729 -13.956 1.00 32.60 122 THR A N 1
ATOM 560 C CA . THR A 1 109 ? 35.237 -31.943 -14.547 1.00 33.61 122 THR A CA 1
ATOM 561 C C . THR A 1 109 ? 35.483 -30.705 -13.683 1.00 34.98 122 THR A C 1
ATOM 562 O O . THR A 1 109 ? 34.541 -29.982 -13.344 1.00 35.44 122 THR A O 1
ATOM 566 N N . GLY A 1 110 ? 36.751 -30.462 -13.351 1.00 36.51 123 GLY A N 1
ATOM 567 C CA . GLY A 1 110 ? 37.132 -29.429 -12.379 1.00 38.21 123 GLY A CA 1
ATOM 568 C C . GLY A 1 110 ? 38.238 -28.499 -12.839 1.00 39.75 123 GLY A C 1
ATOM 569 O O . GLY A 1 110 ? 39.001 -28.821 -13.755 1.00 39.16 123 GLY A O 1
ATOM 570 N N . ILE A 1 111 ? 38.315 -27.338 -12.189 1.00 41.79 124 ILE A N 1
ATOM 571 C CA . ILE A 1 111 ? 39.394 -26.381 -12.401 1.00 43.63 124 ILE A CA 1
ATOM 572 C C . ILE A 1 111 ? 40.479 -26.640 -11.349 1.00 43.94 124 ILE A C 1
ATOM 573 O O . ILE A 1 111 ? 40.174 -26.716 -10.157 1.00 43.06 124 ILE A O 1
ATOM 578 N N . PRO A 1 112 ? 41.748 -26.790 -11.779 1.00 44.57 125 PRO A N 1
ATOM 579 C CA . PRO A 1 112 ? 42.831 -27.007 -10.807 1.00 45.02 125 PRO A CA 1
ATOM 580 C C . PRO A 1 112 ? 42.978 -25.867 -9.799 1.00 45.06 125 PRO A C 1
ATOM 581 O O . PRO A 1 112 ? 42.641 -24.721 -10.101 1.00 44.66 125 PRO A O 1
ATOM 585 N N . LYS A 1 113 ? 43.494 -26.180 -8.616 1.00 45.50 126 LYS A N 1
ATOM 586 C CA . LYS A 1 113 ? 43.737 -25.150 -7.602 1.00 45.54 126 LYS A CA 1
ATOM 587 C C . LYS A 1 113 ? 44.731 -24.104 -8.126 1.00 45.00 126 LYS A C 1
ATOM 588 O O . LYS A 1 113 ? 44.582 -22.908 -7.867 1.00 44.64 126 LYS A O 1
ATOM 592 N N . ALA A 1 114 ? 45.734 -24.564 -8.874 1.00 44.21 127 ALA A N 1
ATOM 593 C CA . ALA A 1 114 ? 46.731 -23.676 -9.482 1.00 43.79 127 ALA A CA 1
ATOM 594 C C . ALA A 1 114 ? 46.137 -22.770 -10.566 1.00 42.26 127 ALA A C 1
ATOM 595 O O . ALA A 1 114 ? 46.687 -21.707 -10.853 1.00 42.48 127 ALA A O 1
ATOM 597 N N . ALA A 1 115 ? 45.027 -23.200 -11.164 1.00 40.54 128 ALA A N 1
ATOM 598 C CA . ALA A 1 115 ? 44.350 -22.444 -12.219 1.00 39.44 128 ALA A CA 1
ATOM 599 C C . ALA A 1 115 ? 43.393 -21.378 -11.669 1.00 38.39 128 ALA A C 1
ATOM 600 O O . ALA A 1 115 ? 43.102 -20.396 -12.358 1.00 36.07 128 ALA A O 1
ATOM 602 N N . GLU A 1 116 ? 42.904 -21.581 -10.444 1.00 37.91 129 GLU A N 1
ATOM 603 C CA . GLU A 1 116 ? 41.972 -20.648 -9.799 1.00 38.38 129 GLU A CA 1
ATOM 604 C C . GLU A 1 116 ? 42.469 -19.204 -9.877 1.00 37.15 129 GLU A C 1
ATOM 605 O O . GLU A 1 116 ? 43.654 -18.938 -9.675 1.00 35.41 129 GLU A O 1
ATOM 611 N N . HIS A 1 117 ? 41.552 -18.288 -10.188 1.00 36.84 130 HIS A N 1
ATOM 612 C CA . HIS A 1 117 ? 41.848 -16.854 -10.343 1.00 36.62 130 HIS A CA 1
ATOM 613 C C . HIS A 1 117 ? 42.664 -16.502 -11.594 1.00 35.44 130 HIS A C 1
ATOM 614 O O . HIS A 1 117 ? 42.820 -15.324 -11.901 1.00 35.59 130 HIS A O 1
ATOM 621 N N . HIS A 1 118 ? 43.154 -17.506 -12.322 1.00 34.69 131 HIS A N 1
ATOM 622 C CA . HIS A 1 118 ? 44.002 -17.284 -13.501 1.00 34.47 131 HIS A CA 1
ATOM 623 C C . HIS A 1 118 ? 43.326 -17.746 -14.798 1.00 33.78 131 HIS A C 1
ATOM 624 O O . HIS A 1 118 ? 43.998 -17.878 -15.821 1.00 34.06 131 HIS A O 1
ATOM 631 N N . VAL A 1 119 ? 42.012 -17.980 -14.764 1.00 32.98 132 VAL A N 1
ATOM 632 C CA . VAL A 1 119 ? 41.282 -18.456 -15.940 1.00 32.19 132 VAL A CA 1
ATOM 633 C C . VAL A 1 119 ? 39.958 -17.720 -16.101 1.00 32.25 132 VAL A C 1
ATOM 634 O O . VAL A 1 119 ? 39.419 -17.148 -15.150 1.00 31.63 132 VAL A O 1
ATOM 638 N N . VAL A 1 120 ? 39.451 -17.746 -17.327 1.00 31.94 133 VAL A N 1
ATOM 639 C CA . VAL A 1 120 ? 38.104 -17.302 -17.628 1.00 32.11 133 VAL A CA 1
ATOM 640 C C . VAL A 1 120 ? 37.225 -18.543 -17.483 1.00 32.10 133 VAL A C 1
ATOM 641 O O . VAL A 1 120 ? 37.298 -19.456 -18.311 1.00 32.98 133 VAL A O 1
ATOM 645 N N . PRO A 1 121 ? 36.397 -18.594 -16.425 1.00 31.70 134 PRO A N 1
ATOM 646 C CA . PRO A 1 121 ? 35.741 -19.847 -16.057 1.00 31.50 134 PRO A CA 1
ATOM 647 C C . PRO A 1 121 ? 34.512 -20.204 -16.907 1.00 31.20 134 PRO A C 1
ATOM 648 O O . PRO A 1 121 ? 33.464 -20.561 -16.361 1.00 30.57 134 PRO A O 1
ATOM 652 N N . TYR A 1 122 ? 34.644 -20.118 -18.230 1.00 30.64 135 TYR A N 1
ATOM 653 C CA . TYR A 1 122 ? 33.585 -20.555 -19.135 1.00 30.76 135 TYR A CA 1
ATOM 654 C C . TYR A 1 122 ? 33.649 -22.071 -19.270 1.00 31.09 135 TYR A C 1
ATOM 655 O O . TYR A 1 122 ? 34.652 -22.612 -19.737 1.00 32.54 135 TYR A O 1
ATOM 664 N N . LYS A 1 123 ? 32.578 -22.744 -18.863 1.00 31.39 136 LYS A N 1
ATOM 665 C CA . LYS A 1 123 ? 32.488 -24.197 -18.977 1.00 31.37 136 LYS A CA 1
ATOM 666 C C . LYS A 1 123 ? 31.932 -24.568 -20.348 1.00 29.33 136 LYS A C 1
ATOM 667 O O . LYS A 1 123 ? 30.960 -23.976 -20.813 1.00 29.40 136 LYS A O 1
ATOM 673 N N . SER A 1 124 ? 32.561 -25.553 -20.982 1.00 27.74 137 SER A N 1
ATOM 674 C CA . SER A 1 124 ? 32.295 -25.898 -22.376 1.00 26.69 137 SER A CA 1
ATOM 675 C C . SER A 1 124 ? 32.236 -27.414 -22.548 1.00 25.88 137 SER A C 1
ATOM 676 O O . SER A 1 124 ? 32.174 -28.152 -21.562 1.00 25.19 137 SER A O 1
ATOM 679 N N . ARG A 1 125 ? 32.258 -27.871 -23.801 1.00 24.93 138 ARG A N 1
ATOM 680 C CA . ARG A 1 125 ? 32.418 -29.292 -24.103 1.00 24.29 138 ARG A CA 1
ATOM 681 C C . ARG A 1 125 ? 33.830 -29.592 -24.628 1.00 24.13 138 ARG A C 1
ATOM 682 O O . ARG A 1 125 ? 34.040 -30.560 -25.361 1.00 23.38 138 ARG A O 1
ATOM 690 N N . LEU A 1 126 ? 34.790 -28.757 -24.228 1.00 24.37 139 LEU A N 1
ATOM 691 C CA . LEU A 1 126 ? 36.206 -28.962 -24.510 1.00 24.94 139 LEU A CA 1
ATOM 692 C C . LEU A 1 126 ? 36.894 -29.396 -23.221 1.00 25.19 139 LEU A C 1
ATOM 693 O O . LEU A 1 126 ? 36.990 -28.619 -22.268 1.00 25.03 139 LEU A O 1
ATOM 698 N N . PHE A 1 127 ? 37.375 -30.635 -23.196 1.00 24.98 140 PHE A N 1
ATOM 699 C CA . PHE A 1 127 ? 37.959 -31.222 -21.993 1.00 25.13 140 PHE A CA 1
ATOM 700 C C . PHE A 1 127 ? 39.436 -31.517 -22.204 1.00 25.51 140 PHE A C 1
ATOM 701 O O . PHE A 1 127 ? 39.869 -31.754 -23.331 1.00 25.13 140 PHE A O 1
ATOM 709 N N . THR A 1 128 ? 40.199 -31.483 -21.114 1.00 26.51 141 THR A N 1
ATOM 710 C CA . THR A 1 128 ? 41.589 -31.935 -21.104 1.00 27.69 141 THR A CA 1
ATOM 711 C C . THR A 1 128 ? 41.711 -33.041 -20.072 1.00 27.74 141 THR A C 1
ATOM 712 O O . THR A 1 128 ? 41.393 -32.837 -18.898 1.00 26.80 141 THR A O 1
ATOM 716 N N . PHE A 1 129 ? 42.156 -34.208 -20.528 1.00 28.53 142 PHE A N 1
ATOM 717 C CA . PHE A 1 129 ? 42.315 -35.381 -19.682 1.00 29.73 142 PHE A CA 1
ATOM 718 C C . PHE A 1 129 ? 43.792 -35.616 -19.451 1.00 31.20 142 PHE A C 1
ATOM 719 O O . PHE A 1 129 ? 44.576 -35.652 -20.404 1.00 31.32 142 PHE A O 1
ATOM 727 N N . THR A 1 130 ? 44.162 -35.768 -18.184 1.00 32.26 143 THR A N 1
ATOM 728 C CA . THR A 1 130 ? 45.507 -36.174 -17.812 1.00 33.47 143 THR A CA 1
ATOM 729 C C . THR A 1 130 ? 45.399 -37.306 -16.795 1.00 33.68 143 THR A C 1
ATOM 730 O O . THR A 1 130 ? 44.323 -37.575 -16.269 1.00 32.52 143 THR A O 1
ATOM 734 N N . LEU A 1 131 ? 46.511 -37.977 -16.534 1.00 35.01 144 LEU A N 1
ATOM 735 C CA . LEU A 1 131 ? 46.514 -39.114 -15.612 1.00 35.69 144 LEU A CA 1
ATOM 736 C C . LEU A 1 131 ? 46.659 -38.659 -14.154 1.00 35.27 144 LEU A C 1
ATOM 737 O O . LEU A 1 131 ? 47.504 -37.816 -13.838 1.00 35.55 144 LEU A O 1
ATOM 742 N N . LYS A 1 132 ? 45.826 -39.229 -13.281 1.00 35.37 145 LYS A N 1
ATOM 743 C CA . LYS A 1 132 ? 45.850 -38.919 -11.843 1.00 36.14 145 LYS A CA 1
ATOM 744 C C . LYS A 1 132 ? 47.203 -39.280 -11.258 1.00 35.76 145 LYS A C 1
ATOM 745 O O . LYS A 1 132 ? 47.782 -38.521 -10.480 1.00 35.64 145 LYS A O 1
ATOM 751 N N . ASN A 1 133 ? 47.684 -40.464 -11.621 1.00 35.45 146 ASN A N 1
ATOM 752 C CA . ASN A 1 133 ? 49.033 -40.877 -11.302 1.00 35.61 146 ASN A CA 1
ATOM 753 C C . ASN A 1 133 ? 49.739 -41.288 -12.595 1.00 35.31 146 ASN A C 1
ATOM 754 O O . ASN A 1 133 ? 49.434 -42.344 -13.153 1.00 33.65 146 ASN A O 1
ATOM 759 N N . PRO A 1 134 ? 50.673 -40.444 -13.085 1.00 35.74 147 PRO A N 1
ATOM 760 C CA . PRO A 1 134 ? 51.484 -40.799 -14.257 1.00 35.89 147 PRO A CA 1
ATOM 761 C C . PRO A 1 134 ? 52.261 -42.104 -14.059 1.00 35.66 147 PRO A C 1
ATOM 762 O O . PRO A 1 134 ? 52.623 -42.752 -15.039 1.00 36.51 147 PRO A O 1
ATOM 766 N N . GLY A 1 135 ? 52.511 -42.471 -12.801 1.00 34.87 148 GLY A N 1
ATOM 767 C CA . GLY A 1 135 ? 53.165 -43.735 -12.461 1.00 34.63 148 GLY A CA 1
ATOM 768 C C . GLY A 1 135 ? 52.263 -44.950 -12.291 1.00 34.93 148 GLY A C 1
ATOM 769 O O . GLY A 1 135 ? 52.712 -45.970 -11.765 1.00 34.69 148 GLY A O 1
ATOM 770 N N . SER A 1 136 ? 51.008 -44.866 -12.739 1.00 34.41 149 SER A N 1
ATOM 771 C CA . SER A 1 136 ? 50.055 -45.970 -12.579 1.00 35.14 149 SER A CA 1
ATOM 772 C C . SER A 1 136 ? 49.660 -46.664 -13.890 1.00 35.19 149 SER A C 1
ATOM 773 O O . SER A 1 136 ? 48.691 -47.426 -13.915 1.00 35.31 149 SER A O 1
ATOM 776 N N . GLN A 1 137 ? 50.390 -46.417 -14.976 1.00 35.00 150 GLN A N 1
ATOM 777 C CA . GLN A 1 137 ? 50.089 -47.131 -16.230 1.00 34.74 150 GLN A CA 1
ATOM 778 C C . GLN A 1 137 ? 50.333 -48.627 -16.060 1.00 34.29 150 GLN A C 1
ATOM 779 O O . GLN A 1 137 ? 51.406 -49.039 -15.605 1.00 35.13 150 GLN A O 1
ATOM 785 N N . ALA A 1 138 ? 49.335 -49.429 -16.425 1.00 32.58 151 ALA A N 1
ATOM 786 C CA . ALA A 1 138 ? 49.385 -50.865 -16.268 1.00 31.59 151 ALA A CA 1
ATOM 787 C C . ALA A 1 138 ? 48.597 -51.536 -17.384 1.00 30.27 151 ALA A C 1
ATOM 788 O O . ALA A 1 138 ? 47.725 -52.364 -17.144 1.00 29.00 151 ALA A O 1
ATOM 790 N N . ALA A 1 139 ? 48.914 -51.144 -18.612 1.00 29.99 152 ALA A N 1
ATOM 791 C CA . ALA A 1 139 ? 48.317 -51.718 -19.796 1.00 30.16 152 ALA A CA 1
ATOM 792 C C . ALA A 1 139 ? 49.323 -51.663 -20.940 1.00 30.31 152 ALA A C 1
ATOM 793 O O . ALA A 1 139 ? 50.180 -50.785 -20.986 1.00 29.29 152 ALA A O 1
ATOM 795 N N . GLU A 1 140 ? 49.214 -52.602 -21.869 1.00 31.58 153 GLU A N 1
ATOM 796 C CA . GLU A 1 140 ? 50.045 -52.579 -23.061 1.00 32.83 153 GLU A CA 1
ATOM 797 C C . GLU A 1 140 ? 49.727 -51.337 -23.872 1.00 32.63 153 GLU A C 1
ATOM 798 O O . GLU A 1 140 ? 48.566 -50.948 -23.967 1.00 32.09 153 GLU A O 1
ATOM 804 N N . GLU A 1 141 ? 50.761 -50.741 -24.464 1.00 32.98 154 GLU A N 1
ATOM 805 C CA . GLU A 1 141 ? 50.622 -49.541 -25.282 1.00 34.16 154 GLU A CA 1
ATOM 806 C C . GLU A 1 141 ? 50.303 -49.938 -26.714 1.00 34.84 154 GLU A C 1
ATOM 807 O O . GLU A 1 141 ? 50.991 -50.770 -27.301 1.00 34.11 154 GLU A O 1
ATOM 813 N N . ARG A 1 142 ? 49.246 -49.353 -27.264 1.00 36.13 155 ARG A N 1
ATOM 814 C CA . ARG A 1 142 ? 48.847 -49.630 -28.637 1.00 37.40 155 ARG A CA 1
ATOM 815 C C . ARG A 1 142 ? 48.800 -48.324 -29.416 1.00 38.30 155 ARG A C 1
ATOM 816 O O . ARG A 1 142 ? 48.530 -47.271 -28.837 1.00 38.26 155 ARG A O 1
ATOM 820 N N . PRO A 1 143 ? 49.077 -48.382 -30.730 1.00 39.12 156 PRO A N 1
ATOM 821 C CA . PRO A 1 143 ? 49.049 -47.149 -31.498 1.00 38.59 156 PRO A CA 1
ATOM 822 C C . PRO A 1 143 ? 47.605 -46.725 -31.712 1.00 38.32 156 PRO A C 1
ATOM 823 O O . PRO A 1 143 ? 46.730 -47.588 -31.827 1.00 37.12 156 PRO A O 1
ATOM 827 N N . VAL A 1 144 ? 47.354 -45.418 -31.731 1.00 38.84 157 VAL A N 1
ATOM 828 C CA . VAL A 1 144 ? 45.994 -44.909 -31.916 1.00 38.99 157 VAL A CA 1
ATOM 829 C C . VAL A 1 144 ? 45.835 -44.502 -33.379 1.00 38.04 157 VAL A C 1
ATOM 830 O O . VAL A 1 144 ? 46.709 -43.855 -33.959 1.00 37.47 157 VAL A O 1
ATOM 834 N N . LYS A 1 145 ? 44.732 -44.930 -33.983 1.00 38.72 158 LYS A N 1
ATOM 835 C CA . LYS A 1 145 ? 44.448 -44.593 -35.373 1.00 38.62 158 LYS A CA 1
ATOM 836 C C . LYS A 1 145 ? 44.088 -43.113 -35.464 1.00 37.68 158 LYS A C 1
ATOM 837 O O . LYS A 1 145 ? 43.207 -42.645 -34.746 1.00 36.61 158 LYS A O 1
ATOM 843 N N . ILE A 1 146 ? 44.784 -42.389 -36.337 1.00 36.62 159 ILE A N 1
ATOM 844 C CA . ILE A 1 146 ? 44.566 -40.958 -36.530 1.00 35.77 159 ILE A CA 1
ATOM 845 C C . ILE A 1 146 ? 43.744 -40.735 -37.796 1.00 34.86 159 ILE A C 1
ATOM 846 O O . ILE A 1 146 ? 44.114 -41.210 -38.870 1.00 33.86 159 ILE A O 1
ATOM 851 N N . SER A 1 147 ? 42.636 -40.011 -37.664 1.00 33.38 160 SER A N 1
ATOM 852 C CA . SER A 1 147 ? 41.787 -39.685 -38.809 1.00 33.20 160 SER A CA 1
ATOM 853 C C . SER A 1 147 ? 42.280 -38.393 -39.462 1.00 32.37 160 SER A C 1
ATOM 854 O O . SER A 1 147 ? 42.333 -37.358 -38.799 1.00 31.67 160 SER A O 1
ATOM 857 N N . PRO A 1 148 ? 42.645 -38.446 -40.761 1.00 31.78 161 PRO A N 1
ATOM 858 C CA . PRO A 1 148 ? 43.190 -37.260 -41.426 1.00 31.78 161 PRO A CA 1
ATOM 859 C C . PRO A 1 148 ? 42.130 -36.195 -41.707 1.00 31.20 161 PRO A C 1
ATOM 860 O O . PRO A 1 148 ? 41.019 -36.520 -42.126 1.00 31.88 161 PRO A O 1
ATOM 864 N N . GLN A 1 149 ? 42.479 -34.935 -41.469 1.00 30.27 162 GLN A N 1
ATOM 865 C CA . GLN A 1 149 ? 41.578 -33.814 -41.730 1.00 30.19 162 GLN A CA 1
ATOM 866 C C . GLN A 1 149 ? 42.051 -32.950 -42.906 1.00 30.34 162 GLN A C 1
ATOM 867 O O . GLN A 1 149 ? 41.472 -31.898 -43.179 1.00 30.21 162 GLN A O 1
ATOM 873 N N . SER A 1 150 ? 43.093 -33.405 -43.602 1.00 30.96 163 SER A N 1
ATOM 874 C CA . SER A 1 150 ? 43.614 -32.717 -44.784 1.00 31.27 163 SER A CA 1
ATOM 875 C C . SER A 1 150 ? 43.805 -33.711 -45.931 1.00 30.96 163 SER A C 1
ATOM 876 O O . SER A 1 150 ? 43.952 -34.908 -45.694 1.00 30.46 163 SER A O 1
ATOM 879 N N . HIS A 1 151 ? 43.791 -33.214 -47.167 1.00 30.91 164 HIS A N 1
ATOM 880 C CA . HIS A 1 151 ? 44.052 -34.057 -48.341 1.00 31.28 164 HIS A CA 1
ATOM 881 C C . HIS A 1 151 ? 45.522 -33.966 -48.729 1.00 32.10 164 HIS A C 1
ATOM 882 O O . HIS A 1 151 ? 46.211 -33.017 -48.353 1.00 30.95 164 HIS A O 1
ATOM 889 N N . ILE A 1 152 ? 45.994 -34.951 -49.489 1.00 33.31 165 ILE A N 1
ATOM 890 C CA . ILE A 1 152 ? 47.369 -34.941 -49.993 1.00 33.94 165 ILE A CA 1
ATOM 891 C C . ILE A 1 152 ? 47.599 -33.746 -50.924 1.00 34.88 165 ILE A C 1
ATOM 892 O O . ILE A 1 152 ? 46.685 -33.327 -51.634 1.00 33.58 165 ILE A O 1
ATOM 897 N N . PRO A 1 153 ? 48.818 -33.183 -50.916 1.00 37.00 166 PRO A N 1
ATOM 898 C CA . PRO A 1 153 ? 49.109 -32.054 -51.801 1.00 38.49 166 PRO A CA 1
ATOM 899 C C . PRO A 1 153 ? 49.143 -32.469 -53.274 1.00 39.88 166 PRO A C 1
ATOM 900 O O . PRO A 1 153 ? 49.250 -33.661 -53.574 1.00 39.40 166 PRO A O 1
ATOM 904 N N . VAL A 1 154 ? 49.044 -31.494 -54.176 1.00 42.59 167 VAL A N 1
ATOM 905 C CA . VAL A 1 154 ? 48.958 -31.773 -55.615 1.00 43.95 167 VAL A CA 1
ATOM 906 C C . VAL A 1 154 ? 50.168 -32.567 -56.117 1.00 44.19 167 VAL A C 1
ATOM 907 O O . VAL A 1 154 ? 50.013 -33.461 -56.944 1.00 43.15 167 VAL A O 1
ATOM 911 N N . ASN A 1 155 ? 51.359 -32.256 -55.606 1.00 44.58 168 ASN A N 1
ATOM 912 C CA . ASN A 1 155 ? 52.575 -32.959 -56.030 1.00 45.30 168 ASN A CA 1
ATOM 913 C C . ASN A 1 155 ? 52.561 -34.457 -55.705 1.00 43.50 168 ASN A C 1
ATOM 914 O O . ASN A 1 155 ? 53.228 -35.236 -56.378 1.00 43.99 168 ASN A O 1
ATOM 919 N N . GLU A 1 156 ? 51.808 -34.853 -54.678 1.00 41.34 169 GLU A N 1
ATOM 920 C CA . GLU A 1 156 ? 51.603 -36.269 -54.362 1.00 39.75 169 GLU A CA 1
ATOM 921 C C . GLU A 1 156 ? 50.429 -36.847 -55.153 1.00 37.65 169 GLU A C 1
ATOM 922 O O . GLU A 1 156 ? 50.403 -38.043 -55.451 1.00 37.06 169 GLU A O 1
ATOM 928 N N . LEU A 1 157 ? 49.459 -35.999 -55.490 1.00 34.48 170 LEU A N 1
ATOM 929 C CA . LEU A 1 157 ? 48.305 -36.425 -56.276 1.00 33.15 170 LEU A CA 1
ATOM 930 C C . LEU A 1 157 ? 48.691 -36.769 -57.716 1.00 32.11 170 LEU A C 1
ATOM 931 O O . LEU A 1 157 ? 48.241 -37.780 -58.250 1.00 30.38 170 LEU A O 1
ATOM 936 N N . ILE A 1 158 ? 49.527 -35.934 -58.331 1.00 31.85 171 ILE A N 1
ATOM 937 C CA . ILE A 1 158 ? 49.860 -36.074 -59.757 1.00 31.99 171 ILE A CA 1
ATOM 938 C C . ILE A 1 158 ? 50.390 -37.471 -60.123 1.00 31.79 171 ILE A C 1
ATOM 939 O O . ILE A 1 158 ? 49.906 -38.064 -61.089 1.00 30.84 171 ILE A O 1
ATOM 944 N N . PRO A 1 159 ? 51.376 -38.000 -59.365 1.00 31.47 172 PRO A N 1
ATOM 945 C CA . PRO A 1 159 ? 51.825 -39.373 -59.629 1.00 31.46 172 PRO A CA 1
ATOM 946 C C . PRO A 1 159 ? 50.706 -40.413 -59.584 1.00 30.50 172 PRO A C 1
ATOM 947 O O . PRO A 1 159 ? 50.697 -41.330 -60.404 1.00 31.23 172 PRO A O 1
ATOM 951 N N . LYS A 1 160 ? 49.773 -40.272 -58.643 1.00 29.52 173 LYS A N 1
ATOM 952 C CA . LYS A 1 160 ? 48.634 -41.188 -58.556 1.00 29.20 173 LYS A CA 1
ATOM 953 C C . LYS A 1 160 ? 47.737 -41.082 -59.789 1.00 28.24 173 LYS A C 1
ATOM 954 O O . LYS A 1 160 ? 47.219 -42.089 -60.273 1.00 27.04 173 LYS A O 1
ATOM 960 N N . LEU A 1 161 ? 47.549 -39.859 -60.283 1.00 27.63 174 LEU A N 1
ATOM 961 C CA . LEU A 1 161 ? 46.756 -39.635 -61.489 1.00 27.32 174 LEU A CA 1
ATOM 962 C C . LEU A 1 161 ? 47.437 -40.237 -62.715 1.00 28.51 174 LEU A C 1
ATOM 963 O O . LEU A 1 161 ? 46.777 -40.831 -63.567 1.00 28.18 174 LEU A O 1
ATOM 968 N N . CYS A 1 162 ? 48.756 -40.076 -62.800 1.00 29.50 175 CYS A N 1
ATOM 969 C CA . CYS A 1 162 ? 49.520 -40.583 -63.943 1.00 31.12 175 CYS A CA 1
ATOM 970 C C . CYS A 1 162 ? 49.523 -42.112 -64.023 1.00 31.51 175 CYS A C 1
ATOM 971 O O . CYS A 1 162 ? 49.644 -42.672 -65.110 1.00 31.55 175 CYS A O 1
ATOM 974 N N . HIS A 1 163 ? 49.361 -42.779 -62.882 1.00 32.92 176 HIS A N 1
ATOM 975 C CA . HIS A 1 163 ? 49.308 -44.242 -62.843 1.00 34.18 176 HIS A CA 1
ATOM 976 C C . HIS A 1 163 ? 47.903 -44.804 -63.093 1.00 32.97 176 HIS A C 1
ATOM 977 O O . HIS A 1 163 ? 47.730 -46.020 -63.163 1.00 33.36 176 HIS A O 1
ATOM 984 N N . ALA A 1 164 ? 46.905 -43.930 -63.231 1.00 31.89 177 ALA A N 1
ATOM 985 C CA . ALA A 1 164 ? 45.537 -44.363 -63.531 1.00 30.66 177 ALA A CA 1
ATOM 986 C C . ALA A 1 164 ? 45.415 -44.873 -64.970 1.00 29.76 177 ALA A C 1
ATOM 987 O O . ALA A 1 164 ? 46.315 -44.674 -65.783 1.00 28.66 177 ALA A O 1
ATOM 989 N N . ASP A 1 165 ? 44.294 -45.517 -65.278 1.00 28.97 178 ASP A N 1
ATOM 990 C CA . ASP A 1 165 ? 44.078 -46.105 -66.605 1.00 28.85 178 ASP A CA 1
ATOM 991 C C . ASP A 1 165 ? 43.372 -45.167 -67.584 1.00 28.42 178 ASP A C 1
ATOM 992 O O . ASP A 1 165 ? 43.471 -45.348 -68.799 1.00 28.16 178 ASP A O 1
ATOM 997 N N . SER A 1 166 ? 42.642 -44.185 -67.059 1.00 27.27 179 SER A N 1
ATOM 998 C CA . SER A 1 166 ? 41.847 -43.288 -67.895 1.00 26.58 179 SER A CA 1
ATOM 999 C C . SER A 1 166 ? 41.598 -41.959 -67.201 1.00 25.38 179 SER A C 1
ATOM 1000 O O . SER A 1 166 ? 41.833 -41.820 -66.001 1.00 24.33 179 SER A O 1
ATOM 1003 N N . ILE A 1 167 ? 41.090 -40.998 -67.964 1.00 24.72 180 ILE A N 1
ATOM 1004 C CA . ILE A 1 167 ? 40.737 -39.691 -67.422 1.00 24.09 180 ILE A CA 1
ATOM 1005 C C . ILE A 1 167 ? 39.614 -39.821 -66.386 1.00 23.48 180 ILE A C 1
ATOM 1006 O O . ILE A 1 167 ? 39.662 -39.175 -65.339 1.00 23.05 180 ILE A O 1
ATOM 1011 N N . SER A 1 168 ? 38.616 -40.656 -66.665 1.00 23.22 181 SER A N 1
ATOM 1012 C CA A SER A 1 168 ? 37.525 -40.894 -65.716 0.42 23.54 181 SER A CA 1
ATOM 1013 C CA B SER A 1 168 ? 37.526 -40.892 -65.713 0.58 23.52 181 SER A CA 1
ATOM 1014 C C . SER A 1 168 ? 38.073 -41.369 -64.373 1.00 23.36 181 SER A C 1
ATOM 1015 O O . SER A 1 168 ? 37.682 -40.865 -63.317 1.00 22.86 181 SER A O 1
ATOM 1020 N N . SER A 1 169 ? 38.988 -42.337 -64.419 1.00 23.35 182 SER A N 1
ATOM 1021 C CA . SER A 1 169 ? 39.609 -42.865 -63.204 1.00 23.25 182 SER A CA 1
ATOM 1022 C C . SER A 1 169 ? 40.440 -41.818 -62.472 1.00 22.49 182 SER A C 1
ATOM 1023 O O . SER A 1 169 ? 40.430 -41.766 -61.245 1.00 21.88 182 SER A O 1
ATOM 1026 N N . GLN A 1 170 ? 41.160 -40.990 -63.223 1.00 22.11 183 GLN A N 1
ATOM 1027 C CA . GLN A 1 170 ? 41.903 -39.880 -62.634 1.00 21.70 183 GLN A CA 1
ATOM 1028 C C . GLN A 1 170 ? 40.988 -38.975 -61.818 1.00 21.57 183 GLN A C 1
ATOM 1029 O O . GLN A 1 170 ? 41.321 -38.579 -60.697 1.00 20.65 183 GLN A O 1
ATOM 1035 N N . MET A 1 171 ? 39.832 -38.657 -62.385 1.00 21.67 184 MET A N 1
ATOM 1036 C CA A MET A 1 171 ? 38.899 -37.734 -61.747 0.50 22.45 184 MET A CA 1
ATOM 1037 C CA B MET A 1 171 ? 38.898 -37.733 -61.749 0.50 21.35 184 MET A CA 1
ATOM 1038 C C . MET A 1 171 ? 38.266 -38.341 -60.497 1.00 22.22 184 MET A C 1
ATOM 1039 O O . MET A 1 171 ? 38.039 -37.643 -59.514 1.00 21.82 184 MET A O 1
ATOM 1048 N N . TYR A 1 172 ? 38.001 -39.646 -60.520 1.00 22.81 185 TYR A N 1
ATOM 1049 C CA . TYR A 1 172 ? 37.474 -40.317 -59.324 1.00 23.10 185 TYR A CA 1
ATOM 1050 C C . TYR A 1 172 ? 38.543 -40.482 -58.231 1.00 22.69 185 TYR A C 1
ATOM 1051 O O . TYR A 1 172 ? 38.221 -40.418 -57.041 1.00 22.48 185 TYR A O 1
ATOM 1060 N N . ILE A 1 173 ? 39.804 -40.658 -58.624 1.00 22.04 186 ILE A N 1
ATOM 1061 C CA . ILE A 1 173 ? 40.915 -40.663 -57.660 1.00 22.28 186 ILE A CA 1
ATOM 1062 C C . ILE A 1 173 ? 40.999 -39.319 -56.933 1.00 21.89 186 ILE A C 1
ATOM 1063 O O . ILE A 1 173 ? 41.087 -39.275 -55.702 1.00 21.28 186 ILE A O 1
ATOM 1068 N N . LEU A 1 174 ? 40.969 -38.230 -57.697 1.00 21.24 187 LEU A N 1
ATOM 1069 C CA . LEU A 1 174 ? 41.000 -36.887 -57.116 1.00 20.89 187 LEU A CA 1
ATOM 1070 C C . LEU A 1 174 ? 39.826 -36.695 -56.151 1.00 20.80 187 LEU A C 1
ATOM 1071 O O . LEU A 1 174 ? 40.019 -36.238 -55.025 1.00 20.66 187 LEU A O 1
ATOM 1076 N N . LEU A 1 175 ? 38.622 -37.058 -56.588 1.00 21.12 188 LEU A N 1
ATOM 1077 C CA . LEU A 1 175 ? 37.423 -36.916 -55.761 1.00 21.96 188 LEU A CA 1
ATOM 1078 C C . LEU A 1 175 ? 37.572 -37.666 -54.436 1.00 23.10 188 LEU A C 1
ATOM 1079 O O . LEU A 1 175 ? 37.275 -37.123 -53.367 1.00 22.65 188 LEU A O 1
ATOM 1084 N N . ASN A 1 176 ? 38.041 -38.909 -54.511 1.00 24.62 189 ASN A N 1
ATOM 1085 C CA . ASN A 1 176 ? 38.223 -39.729 -53.312 1.00 26.29 189 ASN A CA 1
ATOM 1086 C C . ASN A 1 176 ? 39.299 -39.212 -52.358 1.00 26.20 189 ASN A C 1
ATOM 1087 O O . ASN A 1 176 ? 39.148 -39.317 -51.141 1.00 25.45 189 ASN A O 1
ATOM 1092 N N . GLU A 1 177 ? 40.375 -38.656 -52.907 1.00 25.72 190 GLU A N 1
ATOM 1093 C CA . GLU A 1 177 ? 41.435 -38.066 -52.086 1.00 26.47 190 GLU A CA 1
ATOM 1094 C C . GLU A 1 177 ? 40.989 -36.761 -51.409 1.00 25.49 190 GLU A C 1
ATOM 1095 O O . GLU A 1 177 ? 41.413 -36.459 -50.288 1.00 25.41 190 GLU A O 1
ATOM 1101 N N . TYR A 1 178 ? 40.125 -36.007 -52.085 1.00 24.85 191 TYR A N 1
ATOM 1102 C CA . TYR A 1 178 ? 39.783 -34.636 -51.675 1.00 24.50 191 TYR A CA 1
ATOM 1103 C C . TYR A 1 178 ? 38.519 -34.503 -50.829 1.00 23.90 191 TYR A C 1
ATOM 1104 O O . TYR A 1 178 ? 38.434 -33.601 -49.997 1.00 23.76 191 TYR A O 1
ATOM 1113 N N . GLN A 1 179 ? 37.532 -35.361 -51.055 1.00 23.28 192 GLN A N 1
ATOM 1114 C CA . GLN A 1 179 ? 36.210 -35.166 -50.449 1.00 23.97 192 GLN A CA 1
ATOM 1115 C C . GLN A 1 179 ? 36.212 -35.281 -48.919 1.00 23.65 192 GLN A C 1
ATOM 1116 O O . GLN A 1 179 ? 37.074 -35.935 -48.329 1.00 22.63 192 GLN A O 1
ATOM 1122 N N . LEU A 1 180 ? 35.237 -34.631 -48.288 1.00 23.51 193 LEU A N 1
ATOM 1123 C CA . LEU A 1 180 ? 35.099 -34.664 -46.832 1.00 23.12 193 LEU A CA 1
ATOM 1124 C C . LEU A 1 180 ? 34.846 -36.093 -46.375 1.00 22.92 193 LEU A C 1
ATOM 1125 O O . LEU A 1 180 ? 34.111 -36.841 -47.022 1.00 23.01 193 LEU A O 1
ATOM 1130 N N . THR A 1 181 ? 35.477 -36.467 -45.268 1.00 23.25 194 THR A N 1
ATOM 1131 C CA . THR A 1 181 ? 35.246 -37.760 -44.640 1.00 23.43 194 THR A CA 1
ATOM 1132 C C . THR A 1 181 ? 34.150 -37.624 -43.597 1.00 24.18 194 THR A C 1
ATOM 1133 O O . THR A 1 181 ? 33.814 -36.515 -43.172 1.00 23.73 194 THR A O 1
ATOM 1137 N N . GLU A 1 182 ? 33.610 -38.760 -43.173 1.00 24.69 195 GLU A N 1
ATOM 1138 C CA . GLU A 1 182 ? 32.584 -38.790 -42.139 1.00 25.42 195 GLU A CA 1
ATOM 1139 C C . GLU A 1 182 ? 33.088 -38.134 -40.849 1.00 24.51 195 GLU A C 1
ATOM 1140 O O . GLU A 1 182 ? 32.362 -37.381 -40.195 1.00 23.78 195 GLU A O 1
ATOM 1146 N N . GLU A 1 183 ? 34.340 -38.413 -40.507 1.00 24.15 196 GLU A N 1
ATOM 1147 C CA . GLU A 1 183 ? 34.962 -37.857 -39.312 1.00 25.23 196 GLU A CA 1
ATOM 1148 C C . GLU A 1 183 ? 35.091 -36.338 -39.428 1.00 24.30 196 GLU A C 1
ATOM 1149 O O . GLU A 1 183 ? 34.782 -35.608 -38.483 1.00 24.35 196 GLU A O 1
ATOM 1155 N N . ASN A 1 184 ? 35.538 -35.870 -40.590 1.00 23.24 197 ASN A N 1
ATOM 1156 C CA . ASN A 1 184 ? 35.692 -34.437 -40.825 1.00 22.59 197 ASN A CA 1
ATOM 1157 C C . ASN A 1 184 ? 34.364 -33.690 -40.743 1.00 21.99 197 ASN A C 1
ATOM 1158 O O . ASN A 1 184 ? 34.296 -32.594 -40.189 1.00 21.37 197 ASN A O 1
ATOM 1163 N N . ILE A 1 185 ? 33.316 -34.299 -41.293 1.00 21.98 198 ILE A N 1
ATOM 1164 C CA . ILE A 1 185 ? 31.974 -33.726 -41.255 1.00 22.26 198 ILE A CA 1
ATOM 1165 C C . ILE A 1 185 ? 31.492 -33.599 -39.809 1.00 21.73 198 ILE A C 1
ATOM 1166 O O . ILE A 1 185 ? 31.012 -32.541 -39.402 1.00 21.28 198 ILE A O 1
ATOM 1171 N N . LYS A 1 186 ? 31.636 -34.667 -39.030 1.00 21.66 199 LYS A N 1
ATOM 1172 C CA . LYS A 1 186 ? 31.297 -34.621 -37.604 1.00 21.98 199 LYS A CA 1
ATOM 1173 C C . LYS A 1 186 ? 32.047 -33.496 -36.886 1.00 21.75 199 LYS A C 1
ATOM 1174 O O . LYS A 1 186 ? 31.479 -32.785 -36.061 1.00 21.61 199 LYS A O 1
ATOM 1180 N N . LEU A 1 187 ? 33.322 -33.333 -37.216 1.00 21.65 200 LEU A N 1
ATOM 1181 C CA . LEU A 1 187 ? 34.139 -32.297 -36.604 1.00 21.77 200 LEU A CA 1
ATOM 1182 C C . LEU A 1 187 ? 33.633 -30.898 -36.979 1.00 21.19 200 LEU A C 1
ATOM 1183 O O . LEU A 1 187 ? 33.626 -29.999 -36.139 1.00 21.00 200 LEU A O 1
ATOM 1188 N N . ARG A 1 188 ? 33.193 -30.729 -38.227 1.00 21.13 201 ARG A N 1
ATOM 1189 C CA . ARG A 1 188 ? 32.649 -29.449 -38.693 1.00 20.80 201 ARG A CA 1
ATOM 1190 C C . ARG A 1 188 ? 31.365 -29.071 -37.962 1.00 20.66 201 ARG A C 1
ATOM 1191 O O . ARG A 1 188 ? 31.214 -27.937 -37.514 1.00 20.21 201 ARG A O 1
ATOM 1199 N N . TYR A 1 189 ? 30.445 -30.021 -37.831 1.00 20.85 202 TYR A N 1
ATOM 1200 C CA . TYR A 1 189 ? 29.197 -29.770 -37.106 1.00 21.39 202 TYR A CA 1
ATOM 1201 C C . TYR A 1 189 ? 29.419 -29.513 -35.618 1.00 20.65 202 TYR A C 1
ATOM 1202 O O . TYR A 1 189 ? 28.702 -28.717 -35.014 1.00 20.77 202 TYR A O 1
ATOM 1211 N N . LEU A 1 190 ? 30.393 -30.196 -35.023 1.00 20.69 203 LEU A N 1
ATOM 1212 C CA . LEU A 1 190 ? 30.730 -29.955 -33.624 1.00 20.21 203 LEU A CA 1
ATOM 1213 C C . LEU A 1 190 ? 31.288 -28.545 -33.432 1.00 19.75 203 LEU A C 1
ATOM 1214 O O . LEU A 1 190 ? 30.938 -27.867 -32.467 1.00 19.60 203 LEU A O 1
ATOM 1219 N N . ALA A 1 191 ? 32.141 -28.101 -34.352 1.00 19.71 204 ALA A N 1
ATOM 1220 C CA . ALA A 1 191 ? 32.641 -26.725 -34.326 1.00 19.52 204 ALA A CA 1
ATOM 1221 C C . ALA A 1 191 ? 31.484 -25.723 -34.322 1.00 19.53 204 ALA A C 1
ATOM 1222 O O . ALA A 1 191 ? 31.490 -24.772 -33.547 1.00 19.67 204 ALA A O 1
ATOM 1224 N N . CYS A 1 192 ? 30.493 -25.947 -35.180 1.00 19.76 205 CYS A N 1
ATOM 1225 C CA . CYS A 1 192 ? 29.288 -25.114 -35.209 1.00 20.17 205 CYS A CA 1
ATOM 1226 C C . CYS A 1 192 ? 28.526 -25.162 -33.887 1.00 19.94 205 CYS A C 1
ATOM 1227 O O . CYS A 1 192 ? 28.086 -24.133 -33.379 1.00 19.73 205 CYS A O 1
ATOM 1230 N N . SER A 1 193 ? 28.388 -26.365 -33.340 1.00 20.20 206 SER A N 1
ATOM 1231 C CA . SER A 1 193 ? 27.674 -26.588 -32.081 1.00 20.80 206 SER A CA 1
ATOM 1232 C C . SER A 1 193 ? 28.340 -25.853 -30.917 1.00 20.57 206 SER A C 1
ATOM 1233 O O . SER A 1 193 ? 27.668 -25.297 -30.044 1.00 20.41 206 SER A O 1
ATOM 1236 N N . LEU A 1 194 ? 29.667 -25.856 -30.906 1.00 20.60 207 LEU A N 1
ATOM 1237 C CA . LEU A 1 194 ? 30.429 -25.149 -29.879 1.00 20.90 207 LEU A CA 1
ATOM 1238 C C . LEU A 1 194 ? 30.251 -23.634 -29.987 1.00 21.09 207 LEU A C 1
ATOM 1239 O O . LEU A 1 194 ? 30.078 -22.955 -28.979 1.00 20.79 207 LEU A O 1
ATOM 1244 N N . VAL A 1 195 ? 30.278 -23.112 -31.208 1.00 21.32 208 VAL A N 1
ATOM 1245 C CA . VAL A 1 195 ? 30.039 -21.686 -31.435 1.00 22.09 208 VAL A CA 1
ATOM 1246 C C . VAL A 1 195 ? 28.609 -21.306 -31.021 1.00 22.59 208 VAL A C 1
ATOM 1247 O O . VAL A 1 195 ? 28.393 -20.254 -30.427 1.00 22.65 208 VAL A O 1
ATOM 1251 N N . ARG A 1 196 ? 27.650 -22.178 -31.321 1.00 23.91 209 ARG A N 1
ATOM 1252 C CA . ARG A 1 196 ? 26.245 -21.998 -30.899 1.00 24.90 209 ARG A CA 1
ATOM 1253 C C . ARG A 1 196 ? 26.078 -21.781 -29.386 1.00 25.16 209 ARG A C 1
ATOM 1254 O O . ARG A 1 196 ? 25.287 -20.929 -28.928 1.00 24.51 209 ARG A O 1
ATOM 1262 N N . ASP A 1 197 ? 26.799 -22.585 -28.613 1.00 25.34 210 ASP A N 1
ATOM 1263 C CA . ASP A 1 197 ? 26.732 -22.482 -27.156 1.00 25.73 210 ASP A CA 1
ATOM 1264 C C . ASP A 1 197 ? 27.147 -21.098 -26.635 1.00 25.54 210 ASP A C 1
ATOM 1265 O O . ASP A 1 197 ? 26.557 -20.599 -25.679 1.00 25.56 210 ASP A O 1
ATOM 1270 N N . PHE A 1 198 ? 28.115 -20.457 -27.289 1.00 25.39 211 PHE A N 1
ATOM 1271 C CA . PHE A 1 198 ? 28.469 -19.071 -26.958 1.00 25.91 211 PHE A CA 1
ATOM 1272 C C . PHE A 1 198 ? 27.277 -18.127 -27.164 1.00 25.41 211 PHE A C 1
ATOM 1273 O O . PHE A 1 198 ? 26.969 -17.297 -26.306 1.00 25.43 211 PHE A O 1
ATOM 1281 N N . ALA A 1 199 ? 26.622 -18.249 -28.314 1.00 25.37 212 ALA A N 1
ATOM 1282 C CA . ALA A 1 199 ? 25.474 -17.395 -28.638 1.00 25.08 212 ALA A CA 1
ATOM 1283 C C . ALA A 1 199 ? 24.277 -17.642 -27.718 1.00 25.27 212 ALA A C 1
ATOM 1284 O O . ALA A 1 199 ? 23.509 -16.723 -27.423 1.00 25.66 212 ALA A O 1
ATOM 1286 N N . ARG A 1 200 ? 24.136 -18.877 -27.247 1.00 25.83 213 ARG A N 1
ATOM 1287 C CA . ARG A 1 200 ? 22.965 -19.263 -26.456 1.00 26.70 213 ARG A CA 1
ATOM 1288 C C . ARG A 1 200 ? 22.915 -18.699 -25.046 1.00 26.13 213 ARG A C 1
ATOM 1289 O O . ARG A 1 200 ? 21.854 -18.709 -24.412 1.00 25.72 213 ARG A O 1
ATOM 1297 N N . ALA A 1 201 ? 24.037 -18.195 -24.552 1.00 25.53 214 ALA A N 1
ATOM 1298 C CA . ALA A 1 201 ? 24.052 -17.618 -23.217 1.00 25.14 214 ALA A CA 1
ATOM 1299 C C . ALA A 1 201 ? 22.926 -16.597 -23.044 1.00 24.89 214 ALA A C 1
ATOM 1300 O O . ALA A 1 201 ? 22.255 -16.607 -22.022 1.00 25.36 214 ALA A O 1
ATOM 1302 N N . TYR A 1 202 ? 22.721 -15.731 -24.039 1.00 24.33 215 TYR A N 1
ATOM 1303 C CA . TYR A 1 202 ? 21.669 -14.707 -23.984 1.00 23.77 215 TYR A CA 1
ATOM 1304 C C . TYR A 1 202 ? 20.623 -14.804 -25.100 1.00 23.46 215 TYR A C 1
ATOM 1305 O O . TYR A 1 202 ? 19.618 -14.099 -25.056 1.00 22.97 215 TYR A O 1
ATOM 1314 N N . PHE A 1 203 ? 20.850 -15.686 -26.074 1.00 23.54 216 PHE A N 1
ATOM 1315 C CA . PHE A 1 203 ? 19.847 -16.003 -27.093 1.00 23.97 216 PHE A CA 1
ATOM 1316 C C . PHE A 1 203 ? 19.621 -17.513 -27.089 1.00 24.89 216 PHE A C 1
ATOM 1317 O O . PHE A 1 203 ? 20.149 -18.217 -27.947 1.00 24.96 216 PHE A O 1
ATOM 1325 N N . PRO A 1 204 ? 18.847 -18.020 -26.108 1.00 24.93 217 PRO A N 1
ATOM 1326 C CA . PRO A 1 204 ? 18.739 -19.463 -25.855 1.00 25.78 217 PRO A CA 1
ATOM 1327 C C . PRO A 1 204 ? 18.266 -20.323 -27.027 1.00 25.83 217 PRO A C 1
ATOM 1328 O O . PRO A 1 204 ? 18.612 -21.496 -27.085 1.00 26.32 217 PRO A O 1
ATOM 1332 N N . ASP A 1 205 ? 17.490 -19.752 -27.945 1.00 27.04 218 ASP A N 1
ATOM 1333 C CA . ASP A 1 205 ? 17.000 -20.491 -29.114 1.00 27.84 218 ASP A CA 1
ATOM 1334 C C . ASP A 1 205 ? 17.947 -20.397 -30.320 1.00 27.24 218 ASP A C 1
ATOM 1335 O O . ASP A 1 205 ? 17.589 -20.814 -31.425 1.00 27.66 218 ASP A O 1
ATOM 1340 N N . SER A 1 206 ? 19.146 -19.857 -30.107 1.00 26.19 219 SER A N 1
ATOM 1341 C CA . SER A 1 206 ? 20.121 -19.675 -31.178 1.00 25.62 219 SER A CA 1
ATOM 1342 C C . SER A 1 206 ? 20.551 -20.963 -31.823 1.00 24.74 219 SER A C 1
ATOM 1343 O O . SER A 1 206 ? 20.654 -22.004 -31.171 1.00 24.33 219 SER A O 1
ATOM 1346 N N . THR A 1 207 ? 20.887 -20.857 -33.102 1.00 23.83 220 THR A N 1
ATOM 1347 C CA . THR A 1 207 ? 21.458 -21.972 -33.819 1.00 23.32 220 THR A CA 1
ATOM 1348 C C . THR A 1 207 ? 22.627 -21.479 -34.655 1.00 22.41 220 THR A C 1
ATOM 1349 O O . THR A 1 207 ? 22.647 -20.336 -35.109 1.00 21.40 220 THR A O 1
ATOM 1353 N N . VAL A 1 208 ? 23.609 -22.352 -34.821 1.00 22.00 221 VAL A N 1
ATOM 1354 C CA . VAL A 1 208 ? 24.719 -22.100 -35.718 1.00 21.75 221 VAL A CA 1
ATOM 1355 C C . VAL A 1 208 ? 24.814 -23.314 -36.619 1.00 22.23 221 VAL A C 1
ATOM 1356 O O . VAL A 1 208 ? 25.022 -24.426 -36.147 1.00 22.17 221 VAL A O 1
ATOM 1360 N N . LYS A 1 209 ? 24.611 -23.096 -37.913 1.00 22.73 222 LYS A N 1
ATOM 1361 C CA . LYS A 1 209 ? 24.556 -24.184 -38.871 1.00 23.51 222 LYS A CA 1
ATOM 1362 C C . LYS A 1 209 ? 25.530 -23.918 -39.996 1.00 23.46 222 LYS A C 1
ATOM 1363 O O . LYS A 1 209 ? 25.651 -22.777 -40.456 1.00 23.72 222 LYS A O 1
ATOM 1369 N N . PRO A 1 210 ? 26.227 -24.971 -40.448 1.00 23.17 223 PRO A N 1
ATOM 1370 C CA . PRO A 1 210 ? 27.144 -24.790 -41.557 1.00 22.73 223 PRO A CA 1
ATOM 1371 C C . PRO A 1 210 ? 26.397 -24.651 -42.876 1.00 22.93 223 PRO A C 1
ATOM 1372 O O . PRO A 1 210 ? 25.282 -25.160 -43.018 1.00 23.04 223 PRO A O 1
ATOM 1376 N N . PHE A 1 211 ? 27.005 -23.940 -43.819 1.00 23.03 224 PHE A N 1
ATOM 1377 C CA . PHE A 1 211 ? 26.487 -23.866 -45.178 1.00 23.38 224 PHE A CA 1
ATOM 1378 C C . PHE A 1 211 ? 27.656 -23.911 -46.149 1.00 23.02 224 PHE A C 1
ATOM 1379 O O . PHE A 1 211 ? 28.808 -24.017 -45.732 1.00 22.81 224 PHE A O 1
ATOM 1387 N N . GLY A 1 212 ? 27.358 -23.839 -47.439 1.00 23.09 225 GLY A N 1
ATOM 1388 C CA . GLY A 1 212 ? 28.408 -23.823 -48.442 1.00 22.76 225 GLY A CA 1
ATOM 1389 C C . GLY A 1 212 ? 29.098 -25.170 -48.563 1.00 22.78 225 GLY A C 1
ATOM 1390 O O . GLY A 1 212 ? 28.465 -26.217 -48.400 1.00 22.21 225 GLY A O 1
ATOM 1391 N N . SER A 1 213 ? 30.405 -25.130 -48.812 1.00 23.24 226 SER A N 1
ATOM 1392 C CA . SER A 1 213 ? 31.204 -26.325 -49.096 1.00 23.69 226 SER A CA 1
ATOM 1393 C C . SER A 1 213 ? 31.155 -27.398 -48.012 1.00 23.54 226 SER A C 1
ATOM 1394 O O . SER A 1 213 ? 31.287 -28.582 -48.309 1.00 24.11 226 SER A O 1
ATOM 1397 N N . SER A 1 214 ? 30.937 -26.995 -46.764 1.00 23.52 227 SER A N 1
ATOM 1398 C CA . SER A 1 214 ? 30.844 -27.950 -45.660 1.00 23.21 227 SER A CA 1
ATOM 1399 C C . SER A 1 214 ? 29.647 -28.903 -45.763 1.00 23.82 227 SER A C 1
ATOM 1400 O O . SER A 1 214 ? 29.670 -29.975 -45.158 1.00 23.49 227 SER A O 1
ATOM 1403 N N . VAL A 1 215 ? 28.613 -28.515 -46.516 1.00 24.28 228 VAL A N 1
ATOM 1404 C CA . VAL A 1 215 ? 27.353 -29.272 -46.567 1.00 24.99 228 VAL A CA 1
ATOM 1405 C C . VAL A 1 215 ? 26.783 -29.556 -47.961 1.00 24.86 228 VAL A C 1
ATOM 1406 O O . VAL A 1 215 ? 25.854 -30.353 -48.095 1.00 25.45 228 VAL A O 1
ATOM 1410 N N . ASN A 1 216 ? 27.321 -28.916 -48.994 1.00 24.83 229 ASN A N 1
ATOM 1411 C CA . ASN A 1 216 ? 26.718 -29.001 -50.329 1.00 25.12 229 ASN A CA 1
ATOM 1412 C C . ASN A 1 216 ? 27.247 -30.147 -51.209 1.00 25.32 229 ASN A C 1
ATOM 1413 O O . ASN A 1 216 ? 26.891 -30.231 -52.384 1.00 25.42 229 ASN A O 1
ATOM 1418 N N . THR A 1 217 ? 28.066 -31.022 -50.618 1.00 24.82 230 THR A N 1
ATOM 1419 C CA . THR A 1 217 ? 28.701 -32.186 -51.275 1.00 24.61 230 THR A CA 1
ATOM 1420 C C . THR A 1 217 ? 29.956 -31.850 -52.083 1.00 23.98 230 THR A C 1
ATOM 1421 O O . THR A 1 217 ? 30.620 -32.763 -52.580 1.00 22.98 230 THR A O 1
ATOM 1425 N N . PHE A 1 218 ? 30.287 -30.567 -52.214 1.00 23.81 231 PHE A N 1
ATOM 1426 C CA . PHE A 1 218 ? 31.438 -30.168 -53.020 1.00 23.91 231 PHE A CA 1
ATOM 1427 C C . PHE A 1 218 ? 32.646 -29.708 -52.207 1.00 24.25 231 PHE A C 1
ATOM 1428 O O . PHE A 1 218 ? 33.650 -29.280 -52.775 1.00 24.87 231 PHE A O 1
ATOM 1436 N N . GLY A 1 219 ? 32.570 -29.823 -50.886 1.00 24.56 232 GLY A N 1
ATOM 1437 C CA . GLY A 1 219 ? 33.678 -29.410 -50.032 1.00 24.80 232 GLY A CA 1
ATOM 1438 C C . GLY A 1 219 ? 34.832 -30.389 -50.057 1.00 24.32 232 GLY A C 1
ATOM 1439 O O . GLY A 1 219 ? 34.627 -31.599 -50.084 1.00 24.11 232 GLY A O 1
ATOM 1440 N N . LYS A 1 220 ? 36.049 -29.859 -50.059 1.00 24.40 233 LYS A N 1
ATOM 1441 C CA . LYS A 1 220 ? 37.243 -30.686 -49.936 1.00 24.76 233 LYS A CA 1
ATOM 1442 C C . LYS A 1 220 ? 37.881 -30.502 -48.563 1.00 24.01 233 LYS A C 1
ATOM 1443 O O . LYS A 1 220 ? 37.721 -29.460 -47.928 1.00 23.51 233 LYS A O 1
ATOM 1449 N N . LEU A 1 221 ? 38.610 -31.517 -48.112 1.00 23.53 234 LEU A N 1
ATOM 1450 C CA . LEU A 1 221 ? 39.293 -31.445 -46.828 1.00 23.11 234 LEU A CA 1
ATOM 1451 C C . LEU A 1 221 ? 40.156 -30.195 -46.780 1.00 23.48 234 LEU A C 1
ATOM 1452 O O . LEU A 1 221 ? 40.827 -29.865 -47.750 1.00 23.82 234 LEU A O 1
ATOM 1457 N N . GLY A 1 222 ? 40.116 -29.490 -45.656 1.00 23.85 235 GLY A N 1
ATOM 1458 C CA . GLY A 1 222 ? 40.874 -28.258 -45.499 1.00 24.67 235 GLY A CA 1
ATOM 1459 C C . GLY A 1 222 ? 40.093 -26.991 -45.810 1.00 25.04 235 GLY A C 1
ATOM 1460 O O . GLY A 1 222 ? 40.576 -25.900 -45.533 1.00 25.45 235 GLY A O 1
ATOM 1461 N N . CYS A 1 223 ? 38.892 -27.115 -46.379 1.00 25.45 236 CYS A N 1
ATOM 1462 C CA . CYS A 1 223 ? 38.096 -25.933 -46.713 1.00 25.57 236 CYS A CA 1
ATOM 1463 C C . CYS A 1 223 ? 37.552 -25.288 -45.442 1.00 25.73 236 CYS A C 1
ATOM 1464 O O . CYS A 1 223 ? 37.408 -25.954 -44.406 1.00 25.15 236 CYS A O 1
ATOM 1467 N N . ASP A 1 224 ? 37.272 -23.988 -45.526 1.00 26.13 237 ASP A N 1
ATOM 1468 C CA . ASP A 1 224 ? 36.722 -23.240 -44.399 1.00 26.04 237 ASP A CA 1
ATOM 1469 C C . ASP A 1 224 ? 35.394 -23.830 -43.930 1.00 24.69 237 ASP A C 1
ATOM 1470 O O . ASP A 1 224 ? 34.687 -24.492 -44.693 1.00 23.84 237 ASP A O 1
ATOM 1475 N N . VAL A 1 225 ? 35.069 -23.601 -42.663 1.00 23.95 238 VAL A N 1
ATOM 1476 C CA . VAL A 1 225 ? 33.737 -23.894 -42.157 1.00 23.61 238 VAL A CA 1
ATOM 1477 C C . VAL A 1 225 ? 32.951 -22.585 -42.174 1.00 23.91 238 VAL A C 1
ATOM 1478 O O . VAL A 1 225 ? 33.189 -21.695 -41.357 1.00 24.04 238 VAL A O 1
ATOM 1482 N N . ASP A 1 226 ? 32.035 -22.462 -43.128 1.00 24.36 239 ASP A N 1
ATOM 1483 C CA . ASP A 1 226 ? 31.166 -21.291 -43.211 1.00 25.23 239 ASP A CA 1
ATOM 1484 C C . ASP A 1 226 ? 29.951 -21.542 -42.329 1.00 24.71 239 ASP A C 1
ATOM 1485 O O . ASP A 1 226 ? 29.241 -22.534 -42.514 1.00 24.61 239 ASP A O 1
ATOM 1490 N N . MET A 1 227 ? 29.734 -20.650 -41.365 1.00 23.98 240 MET A N 1
ATOM 1491 C CA . MET A 1 227 ? 28.705 -20.817 -40.342 1.00 24.16 240 MET A CA 1
ATOM 1492 C C . MET A 1 227 ? 27.703 -19.681 -40.376 1.00 23.71 240 MET A C 1
ATOM 1493 O O . MET A 1 227 ? 28.094 -18.515 -40.483 1.00 24.08 240 MET A O 1
ATOM 1498 N N . PHE A 1 228 ? 26.421 -20.022 -40.246 1.00 24.13 241 PHE A N 1
ATOM 1499 C CA . PHE A 1 228 ? 25.359 -19.030 -40.120 1.00 24.30 241 PHE A CA 1
ATOM 1500 C C . PHE A 1 228 ? 24.740 -19.054 -38.732 1.00 24.86 241 PHE A C 1
ATOM 1501 O O . PHE A 1 228 ? 24.313 -20.108 -38.258 1.00 24.16 241 PHE A O 1
ATOM 1509 N N . LEU A 1 229 ? 24.652 -17.879 -38.119 1.00 25.57 242 LEU A N 1
ATOM 1510 C CA . LEU A 1 229 ? 23.957 -17.698 -36.853 1.00 26.35 242 LEU A CA 1
ATOM 1511 C C . LEU A 1 229 ? 22.524 -17.246 -37.096 1.00 27.03 242 LEU A C 1
ATOM 1512 O O . LEU A 1 229 ? 22.290 -16.301 -37.840 1.00 26.33 242 LEU A O 1
ATOM 1517 N N . ASP A 1 230 ? 21.569 -17.921 -36.464 1.00 29.34 243 ASP A N 1
ATOM 1518 C CA . ASP A 1 230 ? 20.194 -17.449 -36.414 1.00 31.94 243 ASP A CA 1
ATOM 1519 C C . ASP A 1 230 ? 19.887 -17.360 -34.926 1.00 33.37 243 ASP A C 1
ATOM 1520 O O . ASP A 1 230 ? 19.972 -18.361 -34.220 1.00 31.25 243 ASP A O 1
ATOM 1525 N N . PHE A 1 231 ? 19.597 -16.148 -34.450 1.00 36.57 244 PHE A N 1
ATOM 1526 C CA . PHE A 1 231 ? 19.670 -15.850 -33.012 1.00 39.99 244 PHE A CA 1
ATOM 1527 C C . PHE A 1 231 ? 18.432 -15.203 -32.380 1.00 43.35 244 PHE A C 1
ATOM 1528 O O . PHE A 1 231 ? 18.273 -15.269 -31.161 1.00 42.88 244 PHE A O 1
ATOM 1536 N N . HIS A 1 232 ? 17.560 -14.591 -33.179 1.00 47.39 245 HIS A N 1
ATOM 1537 C CA . HIS A 1 232 ? 16.343 -13.975 -32.641 1.00 51.94 245 HIS A CA 1
ATOM 1538 C C . HIS A 1 232 ? 15.164 -14.135 -33.595 1.00 54.47 245 HIS A C 1
ATOM 1539 O O . HIS A 1 232 ? 15.346 -14.419 -34.781 1.00 53.68 245 HIS A O 1
ATOM 1546 N N . ASP A 1 233 ? 13.963 -13.925 -33.060 1.00 57.69 246 ASP A N 1
ATOM 1547 C CA . ASP A 1 233 ? 12.715 -14.200 -33.762 1.00 59.68 246 ASP A CA 1
ATOM 1548 C C . ASP A 1 233 ? 12.731 -15.604 -34.401 1.00 61.53 246 ASP A C 1
ATOM 1549 O O . ASP A 1 233 ? 12.795 -15.763 -35.629 1.00 61.70 246 ASP A O 1
ATOM 1551 N N . ILE A 1 234 ? 12.694 -16.617 -33.535 1.00 63.57 247 ILE A N 1
ATOM 1552 C CA . ILE A 1 234 ? 12.742 -18.020 -33.944 1.00 64.49 247 ILE A CA 1
ATOM 1553 C C . ILE A 1 234 ? 11.455 -18.726 -33.521 1.00 64.99 247 ILE A C 1
ATOM 1554 O O . ILE A 1 234 ? 10.824 -19.426 -34.316 1.00 65.30 247 ILE A O 1
ATOM 1559 N N . MET A 1 241 ? 0.264 -21.640 -22.040 1.00 60.06 254 MET A N 1
ATOM 1560 C CA . MET A 1 241 ? 0.381 -21.219 -20.645 1.00 59.97 254 MET A CA 1
ATOM 1561 C C . MET A 1 241 ? -0.978 -20.812 -20.076 1.00 59.27 254 MET A C 1
ATOM 1562 O O . MET A 1 241 ? -1.856 -20.342 -20.807 1.00 59.83 254 MET A O 1
ATOM 1567 N N . LYS A 1 242 ? -1.136 -20.989 -18.767 1.00 58.47 255 LYS A N 1
ATOM 1568 C CA . LYS A 1 242 ? -2.375 -20.627 -18.071 1.00 58.09 255 LYS A CA 1
ATOM 1569 C C . LYS A 1 242 ? -2.596 -19.111 -18.078 1.00 56.78 255 LYS A C 1
ATOM 1570 O O . LYS A 1 242 ? -1.652 -18.346 -17.877 1.00 57.28 255 LYS A O 1
ATOM 1573 N N . LYS A 1 243 ? -3.845 -18.696 -18.309 1.00 54.91 256 LYS A N 1
ATOM 1574 C CA . LYS A 1 243 ? -4.226 -17.286 -18.411 1.00 52.62 256 LYS A CA 1
ATOM 1575 C C . LYS A 1 243 ? -4.829 -16.760 -17.101 1.00 50.71 256 LYS A C 1
ATOM 1576 O O . LYS A 1 243 ? -5.947 -17.120 -16.721 1.00 52.46 256 LYS A O 1
ATOM 1578 N N . GLY A 1 244 ? -4.072 -15.912 -16.410 1.00 47.98 257 GLY A N 1
ATOM 1579 C CA . GLY A 1 244 ? -4.545 -15.241 -15.196 1.00 45.25 257 GLY A CA 1
ATOM 1580 C C . GLY A 1 244 ? -5.209 -13.910 -15.508 1.00 42.47 257 GLY A C 1
ATOM 1581 O O . GLY A 1 244 ? -5.399 -13.570 -16.677 1.00 42.39 257 GLY A O 1
ATOM 1582 N N . PRO A 1 245 ? -5.559 -13.138 -14.460 1.00 39.76 258 PRO A N 1
ATOM 1583 C CA . PRO A 1 245 ? -6.146 -11.804 -14.628 1.00 38.12 258 PRO A CA 1
ATOM 1584 C C . PRO A 1 245 ? -5.140 -10.703 -14.997 1.00 36.50 258 PRO A C 1
ATOM 1585 O O . PRO A 1 245 ? -5.547 -9.571 -15.247 1.00 35.90 258 PRO A O 1
ATOM 1589 N N . PHE A 1 246 ? -3.849 -11.028 -15.021 1.00 34.60 259 PHE A N 1
ATOM 1590 C CA . PHE A 1 246 ? -2.812 -10.102 -15.466 1.00 33.45 259 PHE A CA 1
ATOM 1591 C C . PHE A 1 246 ? -2.163 -10.696 -16.687 1.00 32.93 259 PHE A C 1
ATOM 1592 O O . PHE A 1 246 ? -2.033 -11.912 -16.780 1.00 32.38 259 PHE A O 1
ATOM 1600 N N . GLU A 1 247 ? -1.786 -9.839 -17.629 1.00 32.68 260 GLU A N 1
ATOM 1601 C CA . GLU A 1 247 ? -0.862 -10.226 -18.678 1.00 33.50 260 GLU A CA 1
ATOM 1602 C C . GLU A 1 247 ? 0.532 -10.100 -18.100 1.00 31.98 260 GLU A C 1
ATOM 1603 O O . GLU A 1 247 ? 0.854 -9.091 -17.480 1.00 31.50 260 GLU A O 1
ATOM 1609 N N . MET A 1 248 ? 1.348 -11.128 -18.297 1.00 30.36 261 MET A N 1
ATOM 1610 C CA . MET A 1 248 ? 2.622 -11.237 -17.604 1.00 30.14 261 MET A CA 1
ATOM 1611 C C . MET A 1 248 ? 3.736 -11.504 -18.600 1.00 28.98 261 MET A C 1
ATOM 1612 O O . MET A 1 248 ? 3.704 -12.495 -19.328 1.00 28.45 261 MET A O 1
ATOM 1617 N N . GLU A 1 249 ? 4.713 -10.602 -18.627 1.00 27.47 262 GLU A N 1
ATOM 1618 C CA . GLU A 1 249 ? 5.839 -10.693 -19.547 1.00 27.40 262 GLU A CA 1
ATOM 1619 C C . GLU A 1 249 ? 7.145 -10.450 -18.810 1.00 26.06 262 GLU A C 1
ATOM 1620 O O . GLU A 1 249 ? 7.162 -9.785 -17.777 1.00 25.47 262 GLU A O 1
ATOM 1626 N N . TYR A 1 250 ? 8.230 -11.014 -19.332 1.00 24.85 263 TYR A N 1
ATOM 1627 C CA . TYR A 1 250 ? 9.557 -10.706 -18.830 1.00 24.25 263 TYR A CA 1
ATOM 1628 C C . TYR A 1 250 ? 9.949 -9.307 -19.278 1.00 24.11 263 TYR A C 1
ATOM 1629 O O . TYR A 1 250 ? 9.497 -8.842 -20.328 1.00 23.66 263 TYR A O 1
ATOM 1638 N N . GLN A 1 251 ? 10.766 -8.635 -18.468 1.00 24.07 264 GLN A N 1
ATOM 1639 C CA A GLN A 1 251 ? 11.429 -7.415 -18.907 0.50 23.99 264 GLN A CA 1
ATOM 1640 C CA B GLN A 1 251 ? 11.446 -7.409 -18.883 0.50 24.24 264 GLN A CA 1
ATOM 1641 C C . GLN A 1 251 ? 12.691 -7.794 -19.671 1.00 23.78 264 GLN A C 1
ATOM 1642 O O . GLN A 1 251 ? 13.598 -8.411 -19.123 1.00 22.89 264 GLN A O 1
ATOM 1653 N N . MET A 1 252 ? 12.738 -7.427 -20.947 1.00 24.18 265 MET A N 1
ATOM 1654 C CA . MET A 1 252 ? 13.855 -7.796 -21.808 1.00 24.39 265 MET A CA 1
ATOM 1655 C C . MET A 1 252 ? 14.335 -6.588 -22.587 1.00 24.80 265 MET A C 1
ATOM 1656 O O . MET A 1 252 ? 13.534 -5.755 -23.007 1.00 25.97 265 MET A O 1
ATOM 1661 N N . LYS A 1 253 ? 15.648 -6.502 -22.779 1.00 24.35 266 LYS A N 1
ATOM 1662 C CA . LYS A 1 253 ? 16.244 -5.377 -23.480 1.00 24.14 266 LYS A CA 1
ATOM 1663 C C . LYS A 1 253 ? 15.957 -5.476 -24.977 1.00 24.70 266 LYS A C 1
ATOM 1664 O O . LYS A 1 253 ? 16.165 -6.519 -25.586 1.00 23.90 266 LYS A O 1
ATOM 1670 N N . ARG A 1 254 ? 15.471 -4.380 -25.549 1.00 26.04 267 ARG A N 1
ATOM 1671 C CA . ARG A 1 254 ? 15.240 -4.263 -26.991 1.00 27.97 267 ARG A CA 1
ATOM 1672 C C . ARG A 1 254 ? 16.535 -4.385 -27.786 1.00 27.53 267 ARG A C 1
ATOM 1673 O O . ARG A 1 254 ? 17.578 -3.899 -27.355 1.00 26.54 267 ARG A O 1
ATOM 1681 N N . LEU A 1 255 ? 16.465 -5.048 -28.938 1.00 27.58 268 LEU A N 1
ATOM 1682 C CA . LEU A 1 255 ? 17.564 -5.023 -29.906 1.00 27.91 268 LEU A CA 1
ATOM 1683 C C . LEU A 1 255 ? 17.444 -3.786 -30.789 1.00 27.63 268 LEU A C 1
ATOM 1684 O O . LEU A 1 255 ? 16.333 -3.271 -30.965 1.00 27.34 268 LEU A O 1
ATOM 1689 N N . PRO A 1 256 ? 18.581 -3.308 -31.343 1.00 27.36 269 PRO A N 1
ATOM 1690 C CA . PRO A 1 256 ? 18.564 -2.282 -32.389 1.00 27.72 269 PRO A CA 1
ATOM 1691 C C . PRO A 1 256 ? 18.154 -2.872 -33.741 1.00 27.97 269 PRO A C 1
ATOM 1692 O O . PRO A 1 256 ? 17.792 -4.049 -33.817 1.00 27.08 269 PRO A O 1
ATOM 1696 N N . SER A 1 257 ? 18.214 -2.051 -34.789 1.00 29.12 270 SER A N 1
ATOM 1697 C CA . SER A 1 257 ? 17.991 -2.501 -36.183 1.00 30.08 270 SER A CA 1
ATOM 1698 C C . SER A 1 257 ? 18.780 -3.770 -36.488 1.00 30.32 270 SER A C 1
ATOM 1699 O O . SER A 1 257 ? 19.798 -4.042 -35.855 1.00 29.61 270 SER A O 1
ATOM 1702 N N . GLU A 1 258 ? 18.310 -4.535 -37.469 1.00 31.49 271 GLU A N 1
ATOM 1703 C CA . GLU A 1 258 ? 18.884 -5.856 -37.768 1.00 32.86 271 GLU A CA 1
ATOM 1704 C C . GLU A 1 258 ? 20.413 -5.861 -37.951 1.00 31.52 271 GLU A C 1
ATOM 1705 O O . GLU A 1 258 ? 21.108 -6.703 -37.370 1.00 30.96 271 GLU A O 1
ATOM 1711 N N . ARG A 1 259 ? 20.931 -4.932 -38.752 1.00 31.56 272 ARG A N 1
ATOM 1712 C CA . ARG A 1 259 ? 22.376 -4.839 -38.994 1.00 31.41 272 ARG A CA 1
ATOM 1713 C C . ARG A 1 259 ? 23.152 -4.545 -37.712 1.00 30.65 272 ARG A C 1
ATOM 1714 O O . ARG A 1 259 ? 24.175 -5.179 -37.448 1.00 29.47 272 ARG A O 1
ATOM 1722 N N . LEU A 1 260 ? 22.670 -3.584 -36.924 1.00 30.61 273 LEU A N 1
ATOM 1723 C CA . LEU A 1 260 ? 23.336 -3.226 -35.667 1.00 29.74 273 LEU A CA 1
ATOM 1724 C C . LEU A 1 260 ? 23.304 -4.384 -34.665 1.00 28.25 273 LEU A C 1
ATOM 1725 O O . LEU A 1 260 ? 24.301 -4.651 -33.998 1.00 27.31 273 LEU A O 1
ATOM 1730 N N . ALA A 1 261 ? 22.165 -5.071 -34.576 1.00 27.46 274 ALA A N 1
ATOM 1731 C CA . ALA A 1 261 ? 22.034 -6.255 -33.719 1.00 27.18 274 ALA A CA 1
ATOM 1732 C C . ALA A 1 261 ? 23.039 -7.326 -34.135 1.00 27.12 274 ALA A C 1
ATOM 1733 O O . ALA A 1 261 ? 23.739 -7.895 -33.295 1.00 26.34 274 ALA A O 1
ATOM 1735 N N . THR A 1 262 ? 23.097 -7.582 -35.440 1.00 27.23 275 THR A N 1
ATOM 1736 C CA . THR A 1 262 ? 24.033 -8.539 -36.030 1.00 27.67 275 THR A CA 1
ATOM 1737 C C . THR A 1 262 ? 25.473 -8.204 -35.649 1.00 28.09 275 THR A C 1
ATOM 1738 O O . THR A 1 262 ? 26.230 -9.079 -35.227 1.00 27.30 275 THR A O 1
ATOM 1742 N N . GLN A 1 263 ? 25.837 -6.932 -35.784 1.00 29.10 276 GLN A N 1
ATOM 1743 C CA . GLN A 1 263 ? 27.193 -6.477 -35.476 1.00 30.33 276 GLN A CA 1
ATOM 1744 C C . GLN A 1 263 ? 27.558 -6.666 -34.004 1.00 30.98 276 GLN A C 1
ATOM 1745 O O . GLN A 1 263 ? 28.671 -7.073 -33.687 1.00 31.38 276 GLN A O 1
ATOM 1751 N N . LYS A 1 264 ? 26.618 -6.381 -33.108 1.00 31.46 277 LYS A N 1
ATOM 1752 C CA . LYS A 1 264 ? 26.854 -6.530 -31.670 1.00 31.71 277 LYS A CA 1
ATOM 1753 C C . LYS A 1 264 ? 26.957 -7.991 -31.251 1.00 30.57 277 LYS A C 1
ATOM 1754 O O . LYS A 1 264 ? 27.838 -8.352 -30.468 1.00 30.89 277 LYS A O 1
ATOM 1760 N N . ILE A 1 265 ? 26.067 -8.832 -31.771 1.00 29.52 278 ILE A N 1
ATOM 1761 C CA . ILE A 1 265 ? 26.112 -10.261 -31.456 1.00 28.57 278 ILE A CA 1
ATOM 1762 C C . ILE A 1 265 ? 27.386 -10.932 -31.992 1.00 27.90 278 ILE A C 1
ATOM 1763 O O . ILE A 1 265 ? 28.028 -11.690 -31.273 1.00 26.42 278 ILE A O 1
ATOM 1768 N N . LEU A 1 266 ? 27.765 -10.635 -33.233 1.00 27.02 279 LEU A N 1
ATOM 1769 C CA . LEU A 1 266 ? 28.997 -11.194 -33.806 1.00 27.15 279 LEU A CA 1
ATOM 1770 C C . LEU A 1 266 ? 30.243 -10.694 -33.071 1.00 27.21 279 LEU A C 1
ATOM 1771 O O . LEU A 1 266 ? 31.223 -11.432 -32.918 1.00 27.24 279 LEU A O 1
ATOM 1776 N N . SER A 1 267 ? 30.207 -9.446 -32.614 1.00 27.90 280 SER A N 1
ATOM 1777 C CA . SER A 1 267 ? 31.328 -8.884 -31.872 1.00 28.78 280 SER A CA 1
ATOM 1778 C C . SER A 1 267 ? 31.555 -9.639 -30.553 1.00 28.77 280 SER A C 1
ATOM 1779 O O . SER A 1 267 ? 32.684 -9.965 -30.205 1.00 28.58 280 SER A O 1
ATOM 1782 N N . ILE A 1 268 ? 30.475 -9.916 -29.828 1.00 29.00 281 ILE A N 1
ATOM 1783 C CA . ILE A 1 268 ? 30.545 -10.634 -28.547 1.00 28.56 281 ILE A CA 1
ATOM 1784 C C . ILE A 1 268 ? 31.004 -12.079 -28.734 1.00 27.83 281 ILE A C 1
ATOM 1785 O O . ILE A 1 268 ? 31.846 -12.564 -27.980 1.00 27.40 281 ILE A O 1
ATOM 1790 N N . ILE A 1 269 ? 30.458 -12.765 -29.734 1.00 27.23 282 ILE A N 1
ATOM 1791 C CA . ILE A 1 269 ? 30.894 -14.129 -30.040 1.00 27.57 282 ILE A CA 1
ATOM 1792 C C . ILE A 1 269 ? 32.375 -14.135 -30.408 1.00 27.93 282 ILE A C 1
ATOM 1793 O O . ILE A 1 269 ? 33.125 -15.013 -29.977 1.00 27.32 282 ILE A O 1
ATOM 1798 N N . GLY A 1 270 ? 32.792 -13.148 -31.196 1.00 28.68 283 GLY A N 1
ATOM 1799 C CA . GLY A 1 270 ? 34.201 -12.988 -31.535 1.00 29.57 283 GLY A CA 1
ATOM 1800 C C . GLY A 1 270 ? 35.057 -12.864 -30.272 1.00 30.64 283 GLY A C 1
ATOM 1801 O O . GLY A 1 270 ? 36.098 -13.504 -30.145 1.00 31.32 283 GLY A O 1
ATOM 1802 N N . ASP A 1 271 ? 34.606 -12.040 -29.330 1.00 32.49 284 ASP A N 1
ATOM 1803 C CA . ASP A 1 271 ? 35.253 -11.921 -28.014 1.00 33.79 284 ASP A CA 1
ATOM 1804 C C . ASP A 1 271 ? 35.248 -13.229 -27.206 1.00 33.94 284 ASP A C 1
ATOM 1805 O O . ASP A 1 271 ? 36.220 -13.534 -26.516 1.00 34.77 284 ASP A O 1
ATOM 1810 N N . CYS A 1 272 ? 34.162 -13.993 -27.285 1.00 33.25 285 CYS A N 1
ATOM 1811 C CA . CYS A 1 272 ? 34.080 -15.291 -26.606 1.00 32.82 285 CYS A CA 1
ATOM 1812 C C . CYS A 1 272 ? 35.110 -16.257 -27.161 1.00 32.41 285 CYS A C 1
ATOM 1813 O O . CYS A 1 272 ? 35.796 -16.954 -26.415 1.00 30.71 285 CYS A O 1
ATOM 1816 N N . LEU A 1 273 ? 35.195 -16.312 -28.482 1.00 32.04 286 LEU A N 1
ATOM 1817 C CA . LEU A 1 273 ? 36.131 -17.212 -29.136 1.00 32.95 286 LEU A CA 1
ATOM 1818 C C . LEU A 1 273 ? 37.566 -16.856 -28.732 1.00 33.97 286 LEU A C 1
ATOM 1819 O O . LEU A 1 273 ? 38.382 -17.742 -28.513 1.00 33.05 286 LEU A O 1
ATOM 1824 N N . ASP A 1 274 ? 37.838 -15.559 -28.612 1.00 35.04 287 ASP A N 1
ATOM 1825 C CA . ASP A 1 274 ? 39.117 -15.039 -28.087 1.00 37.22 287 ASP A CA 1
ATOM 1826 C C . ASP A 1 274 ? 39.430 -15.510 -26.654 1.00 37.80 287 ASP A C 1
ATOM 1827 O O . ASP A 1 274 ? 40.516 -16.036 -26.374 1.00 38.07 287 ASP A O 1
ATOM 1832 N N . ASN A 1 275 ? 38.458 -15.337 -25.762 1.00 37.94 288 ASN A N 1
ATOM 1833 C CA . ASN A 1 275 ? 38.670 -15.462 -24.314 1.00 38.00 288 ASN A CA 1
ATOM 1834 C C . ASN A 1 275 ? 38.185 -16.758 -23.654 1.00 38.68 288 ASN A C 1
ATOM 1835 O O . ASN A 1 275 ? 38.653 -17.113 -22.572 1.00 38.65 288 ASN A O 1
ATOM 1840 N N . PHE A 1 276 ? 37.249 -17.462 -24.282 1.00 38.63 289 PHE A N 1
ATOM 1841 C CA . PHE A 1 276 ? 36.741 -18.715 -23.711 1.00 39.43 289 PHE A CA 1
ATOM 1842 C C . PHE A 1 276 ? 37.397 -19.908 -24.389 1.00 41.60 289 PHE A C 1
ATOM 1843 O O . PHE A 1 276 ? 37.437 -19.975 -25.614 1.00 42.68 289 PHE A O 1
ATOM 1851 N N . GLY A 1 277 ? 37.885 -20.858 -23.592 1.00 43.24 290 GLY A N 1
ATOM 1852 C CA . GLY A 1 277 ? 38.595 -22.024 -24.128 1.00 45.03 290 GLY A CA 1
ATOM 1853 C C . GLY A 1 277 ? 40.105 -21.834 -24.190 1.00 46.37 290 GLY A C 1
ATOM 1854 O O . GLY A 1 277 ? 40.653 -20.931 -23.545 1.00 46.36 290 GLY A O 1
ATOM 1855 N N . PRO A 1 278 ? 40.798 -22.678 -24.979 1.00 48.32 291 PRO A N 1
ATOM 1856 C CA . PRO A 1 278 ? 42.252 -22.566 -25.078 1.00 50.27 291 PRO A CA 1
ATOM 1857 C C . PRO A 1 278 ? 42.685 -21.322 -25.858 1.00 52.42 291 PRO A C 1
ATOM 1858 O O . PRO A 1 278 ? 43.790 -20.821 -25.653 1.00 52.17 291 PRO A O 1
ATOM 1862 N N . GLY A 1 279 ? 41.810 -20.832 -26.734 1.00 55.91 292 GLY A N 1
ATOM 1863 C CA . GLY A 1 279 ? 42.049 -19.596 -27.467 1.00 57.51 292 GLY A CA 1
ATOM 1864 C C . GLY A 1 279 ? 43.153 -19.971 -28.438 1.00 59.15 292 GLY A C 1
ATOM 1865 O O . GLY A 1 279 ? 43.228 -21.114 -28.907 1.00 60.87 292 GLY A O 1
ATOM 1866 N N . TYR A 1 280 ? 44.024 -18.998 -28.706 1.00 59.57 293 TYR A N 1
ATOM 1867 C CA . TYR A 1 280 ? 44.842 -18.754 -29.896 1.00 59.29 293 TYR A CA 1
ATOM 1868 C C . TYR A 1 280 ? 44.178 -18.686 -31.277 1.00 56.49 293 TYR A C 1
ATOM 1869 O O . TYR A 1 280 ? 44.524 -19.413 -32.221 1.00 56.37 293 TYR A O 1
ATOM 1878 N N . SER A 1 281 ? 43.204 -17.787 -31.360 1.00 53.64 294 SER A N 1
ATOM 1879 C CA . SER A 1 281 ? 42.092 -17.805 -32.288 1.00 50.73 294 SER A CA 1
ATOM 1880 C C . SER A 1 281 ? 42.217 -17.005 -33.593 1.00 48.55 294 SER A C 1
ATOM 1881 O O . SER A 1 281 ? 41.489 -17.295 -34.533 1.00 46.31 294 SER A O 1
ATOM 1884 N N . SER A 1 282 ? 43.102 -16.007 -33.658 1.00 46.65 295 SER A N 1
ATOM 1885 C CA . SER A 1 282 ? 43.231 -15.144 -34.849 1.00 44.89 295 SER A CA 1
ATOM 1886 C C . SER A 1 282 ? 41.871 -14.594 -35.275 1.00 42.04 295 SER A C 1
ATOM 1887 O O . SER A 1 282 ? 41.481 -14.676 -36.445 1.00 41.37 295 SER A O 1
ATOM 1890 N N . VAL A 1 283 ? 41.143 -14.042 -34.312 1.00 39.58 296 VAL A N 1
ATOM 1891 C CA . VAL A 1 283 ? 39.807 -13.526 -34.574 1.00 37.89 296 VAL A CA 1
ATOM 1892 C C . VAL A 1 283 ? 39.888 -12.220 -35.355 1.00 36.39 296 VAL A C 1
ATOM 1893 O O . VAL A 1 283 ? 40.440 -11.234 -34.863 1.00 35.97 296 VAL A O 1
ATOM 1897 N N . GLN A 1 284 ? 39.352 -12.234 -36.575 1.00 35.04 297 GLN A N 1
ATOM 1898 C CA A GLN A 1 284 ? 39.248 -11.030 -37.390 0.50 34.89 297 GLN A CA 1
ATOM 1899 C CA B GLN A 1 284 ? 39.249 -11.038 -37.389 0.50 34.93 297 GLN A CA 1
ATOM 1900 C C . GLN A 1 284 ? 37.784 -10.629 -37.454 1.00 34.29 297 GLN A C 1
ATOM 1901 O O . GLN A 1 284 ? 36.953 -11.342 -38.021 1.00 33.91 297 GLN A O 1
ATOM 1912 N N . LYS A 1 285 ? 37.467 -9.493 -36.856 1.00 33.72 298 LYS A N 1
ATOM 1913 C CA . LYS A 1 285 ? 36.124 -8.957 -36.921 1.00 33.96 298 LYS A CA 1
ATOM 1914 C C . LYS A 1 285 ? 36.021 -8.094 -38.170 1.00 33.82 298 LYS A C 1
ATOM 1915 O O . LYS A 1 285 ? 36.759 -7.121 -38.318 1.00 35.20 298 LYS A O 1
ATOM 1921 N N . ILE A 1 286 ? 35.134 -8.483 -39.080 1.00 32.59 299 ILE A N 1
ATOM 1922 C CA . ILE A 1 286 ? 34.903 -7.748 -40.317 1.00 33.00 299 ILE A CA 1
ATOM 1923 C C . ILE A 1 286 ? 33.431 -7.338 -40.300 1.00 32.61 299 ILE A C 1
ATOM 1924 O O . ILE A 1 286 ? 32.643 -7.744 -41.154 1.00 32.30 299 ILE A O 1
ATOM 1929 N N . LEU A 1 287 ? 33.082 -6.532 -39.299 1.00 33.60 300 LEU A N 1
ATOM 1930 C CA . LEU A 1 287 ? 31.689 -6.235 -38.972 1.00 34.63 300 LEU A CA 1
ATOM 1931 C C . LEU A 1 287 ? 31.073 -5.170 -39.870 1.00 35.47 300 LEU A C 1
ATOM 1932 O O . LEU A 1 287 ? 29.852 -5.050 -39.923 1.00 35.05 300 LEU A O 1
ATOM 1937 N N . ASN A 1 288 ? 31.911 -4.409 -40.574 1.00 36.81 301 ASN A N 1
ATOM 1938 C CA . ASN A 1 288 ? 31.435 -3.331 -41.444 1.00 38.36 301 ASN A CA 1
ATOM 1939 C C . ASN A 1 288 ? 31.289 -3.732 -42.913 1.00 38.66 301 ASN A C 1
ATOM 1940 O O . ASN A 1 288 ? 30.960 -2.892 -43.752 1.00 39.31 301 ASN A O 1
ATOM 1945 N N . ALA A 1 289 ? 31.515 -5.010 -43.221 1.00 38.42 302 ALA A N 1
ATOM 1946 C CA . ALA A 1 289 ? 31.291 -5.528 -44.571 1.00 38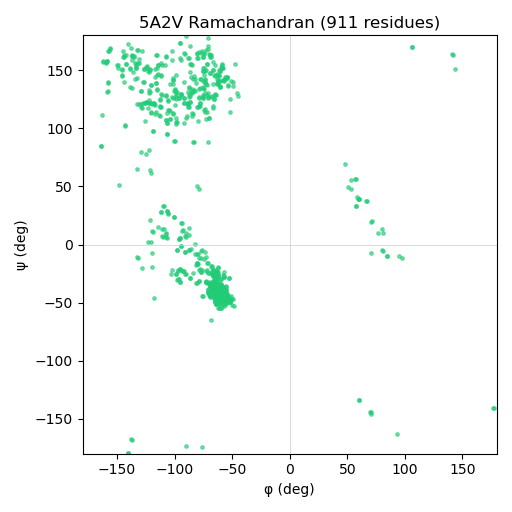.29 302 ALA A CA 1
ATOM 1947 C C . ALA A 1 289 ? 29.797 -5.540 -44.890 1.00 38.68 302 ALA A C 1
ATOM 1948 O O . ALA A 1 289 ? 28.966 -5.448 -43.983 1.00 39.14 302 ALA A O 1
ATOM 1950 N N . ARG A 1 290 ? 29.460 -5.653 -46.176 1.00 37.83 303 ARG A N 1
ATOM 1951 C CA . ARG A 1 290 ? 28.058 -5.718 -46.615 1.00 37.81 303 ARG A CA 1
ATOM 1952 C C . ARG A 1 290 ? 27.306 -6.769 -45.799 1.00 36.75 303 ARG A C 1
ATOM 1953 O O . ARG A 1 290 ? 26.194 -6.522 -45.329 1.00 36.28 303 ARG A O 1
ATOM 1957 N N . CYS A 1 291 ? 27.926 -7.942 -45.669 1.00 36.28 304 CYS A N 1
ATOM 1958 C CA A CYS A 1 291 ? 27.457 -8.988 -44.767 0.56 35.26 304 CYS A CA 1
ATOM 1959 C CA B CYS A 1 291 ? 27.454 -8.984 -44.766 0.44 35.16 304 CYS A CA 1
ATOM 1960 C C . CYS A 1 291 ? 28.449 -9.107 -43.609 1.00 34.24 304 CYS A C 1
ATOM 1961 O O . CYS A 1 291 ? 29.518 -9.710 -43.764 1.00 33.63 304 CYS A O 1
ATOM 1966 N N . PRO A 1 292 ? 28.110 -8.522 -42.436 1.00 32.37 305 PRO A N 1
ATOM 1967 C CA . PRO A 1 292 ? 29.046 -8.582 -41.308 1.00 31.07 305 PRO A CA 1
ATOM 1968 C C . PRO A 1 292 ? 29.568 -9.995 -41.038 1.00 29.61 305 PRO A C 1
ATOM 1969 O O . PRO A 1 292 ? 28.816 -10.966 -41.130 1.00 29.34 305 PRO A O 1
ATOM 1973 N N . LEU A 1 293 ? 30.852 -10.098 -40.716 1.00 29.25 306 LEU A N 1
ATOM 1974 C CA . LEU A 1 293 ? 31.541 -11.387 -40.675 1.00 29.28 306 LEU A CA 1
ATOM 1975 C C . LEU A 1 293 ? 32.588 -11.413 -39.566 1.00 28.71 306 LEU A C 1
ATOM 1976 O O . LEU A 1 293 ? 33.231 -10.404 -39.276 1.00 29.40 306 LEU A O 1
ATOM 1981 N N . VAL A 1 294 ? 32.756 -12.576 -38.951 1.00 27.31 307 VAL A N 1
ATOM 1982 C CA . VAL A 1 294 ? 33.886 -12.827 -38.064 1.00 27.13 307 VAL A CA 1
ATOM 1983 C C . VAL A 1 294 ? 34.628 -14.024 -38.616 1.00 27.09 307 VAL A C 1
ATOM 1984 O O . VAL A 1 294 ? 34.022 -15.078 -38.823 1.00 26.66 307 VAL A O 1
ATOM 1988 N N . LYS A 1 295 ? 35.923 -13.842 -38.869 1.00 27.72 308 LYS A N 1
ATOM 1989 C CA . LYS A 1 295 ? 36.804 -14.927 -39.260 1.00 28.13 308 LYS A CA 1
ATOM 1990 C C . LYS A 1 295 ? 37.618 -15.363 -38.052 1.00 27.67 308 LYS A C 1
ATOM 1991 O O . LYS A 1 295 ? 38.037 -14.546 -37.225 1.00 27.02 308 LYS A O 1
ATOM 1997 N N . PHE A 1 296 ? 37.863 -16.656 -37.948 1.00 26.93 309 PHE A N 1
ATOM 1998 C CA . PHE A 1 296 ? 38.681 -17.151 -36.855 1.00 26.85 309 PHE A CA 1
ATOM 1999 C C . PHE A 1 296 ? 39.205 -18.535 -37.137 1.00 27.57 309 PHE A C 1
ATOM 2000 O O . PHE A 1 296 ? 38.652 -19.259 -37.960 1.00 26.10 309 PHE A O 1
ATOM 2008 N N . SER A 1 297 ? 40.295 -18.864 -36.451 1.00 29.27 310 SER A N 1
ATOM 2009 C CA . SER A 1 297 ? 40.869 -20.185 -36.451 1.00 30.98 310 SER A CA 1
ATOM 2010 C C . SER A 1 297 ? 40.390 -20.852 -35.163 1.00 32.14 310 SER A C 1
ATOM 2011 O O . SER A 1 297 ? 40.630 -20.361 -34.064 1.00 32.12 310 SER A O 1
ATOM 2014 N N . HIS A 1 298 ? 39.681 -21.958 -35.300 1.00 33.21 311 HIS A N 1
ATOM 2015 C CA . HIS A 1 298 ? 39.205 -22.699 -34.140 1.00 35.05 311 HIS A CA 1
ATOM 2016 C C . HIS A 1 298 ? 40.271 -23.738 -33.812 1.00 36.58 311 HIS A C 1
ATOM 2017 O O . HIS A 1 298 ? 40.414 -24.730 -34.516 1.00 35.96 311 HIS A O 1
ATOM 2024 N N . GLN A 1 299 ? 41.047 -23.478 -32.761 1.00 40.02 312 GLN A N 1
ATOM 2025 C CA . GLN A 1 299 ? 42.235 -24.283 -32.455 1.00 41.59 312 GLN A CA 1
ATOM 2026 C C . GLN A 1 299 ? 41.919 -25.737 -32.081 1.00 41.30 312 GLN A C 1
ATOM 2027 O O . GLN A 1 299 ? 42.630 -26.647 -32.511 1.00 43.56 312 GLN A O 1
ATOM 2030 N N . PRO A 1 300 ? 40.859 -25.967 -31.282 1.00 40.89 313 PRO A N 1
ATOM 2031 C CA . PRO A 1 300 ? 40.553 -27.352 -30.902 1.00 39.94 313 PRO A CA 1
ATOM 2032 C C . PRO A 1 300 ? 40.313 -28.281 -32.100 1.00 38.20 313 PRO A C 1
ATOM 2033 O O . PRO A 1 300 ? 40.710 -29.444 -32.058 1.00 40.30 313 PRO A O 1
ATOM 2037 N N . THR A 1 301 ? 39.668 -27.769 -33.147 1.00 35.25 314 THR A N 1
ATOM 2038 C CA . THR A 1 301 ? 39.419 -28.544 -34.370 1.00 33.57 314 THR A CA 1
ATOM 2039 C C . THR A 1 301 ? 40.452 -28.271 -35.462 1.00 33.07 314 THR A C 1
ATOM 2040 O O . THR A 1 301 ? 40.634 -29.091 -36.361 1.00 33.71 314 THR A O 1
ATOM 2044 N N . GLY A 1 302 ? 41.105 -27.113 -35.395 1.00 32.09 315 GLY A N 1
ATOM 2045 C CA . GLY A 1 302 ? 42.062 -26.695 -36.418 1.00 31.55 315 GLY A CA 1
ATOM 2046 C C . GLY A 1 302 ? 41.420 -26.098 -37.665 1.00 31.03 315 GLY A C 1
ATOM 2047 O O . GLY A 1 302 ? 42.102 -25.889 -38.668 1.00 32.98 315 GLY A O 1
ATOM 2048 N N . PHE A 1 303 ? 40.117 -25.826 -37.617 1.00 29.34 316 PHE A N 1
ATOM 2049 C CA . PHE A 1 303 ? 39.396 -25.282 -38.778 1.00 29.50 316 PHE A CA 1
ATOM 2050 C C . PHE A 1 303 ? 39.543 -23.775 -38.876 1.00 29.28 316 PHE A C 1
ATOM 2051 O O . PHE A 1 303 ? 39.586 -23.089 -37.852 1.00 29.57 316 PHE A O 1
ATOM 2059 N N . GLN A 1 304 ? 39.605 -23.277 -40.111 1.00 29.21 317 GLN A N 1
ATOM 2060 C CA . GLN A 1 304 ? 39.417 -21.860 -40.397 1.00 29.89 317 GLN A CA 1
ATOM 2061 C C . GLN A 1 304 ? 37.919 -21.636 -40.591 1.00 28.78 317 GLN A C 1
ATOM 2062 O O . GLN A 1 304 ? 37.287 -22.325 -41.393 1.00 28.53 317 GLN A O 1
ATOM 2068 N N . CYS A 1 305 ? 37.353 -20.681 -39.857 1.00 27.83 318 CYS A N 1
ATOM 2069 C CA . CYS A 1 305 ? 35.902 -20.489 -39.820 1.00 27.77 318 CYS A CA 1
ATOM 2070 C C . CYS A 1 305 ? 35.480 -19.072 -40.190 1.00 27.39 318 CYS A C 1
ATOM 2071 O O . CYS A 1 305 ? 36.232 -18.119 -39.984 1.00 26.31 318 CYS A O 1
ATOM 2074 N N . ASP A 1 306 ? 34.265 -18.956 -40.728 1.00 27.73 319 ASP A N 1
ATOM 2075 C CA . ASP A 1 306 ? 33.629 -17.666 -41.024 1.00 28.63 319 ASP A CA 1
ATOM 2076 C C . ASP A 1 306 ? 32.216 -17.679 -40.465 1.00 27.08 319 ASP A C 1
ATOM 2077 O O . ASP A 1 306 ? 31.403 -18.527 -40.840 1.00 26.95 319 ASP A O 1
ATOM 2082 N N . LEU A 1 307 ? 31.935 -16.743 -39.567 1.00 25.94 320 LEU A N 1
ATOM 2083 C CA . LEU A 1 307 ? 30.631 -16.658 -38.915 1.00 24.98 320 LEU A CA 1
ATOM 2084 C C . LEU A 1 307 ? 29.901 -15.401 -39.348 1.00 24.69 320 LEU A C 1
ATOM 2085 O O . LEU A 1 307 ? 30.438 -14.300 -39.209 1.00 23.39 320 LEU A O 1
ATOM 2090 N N . SER A 1 308 ? 28.685 -15.580 -39.863 1.00 24.88 321 SER A N 1
ATOM 2091 C CA . SER A 1 308 ? 27.796 -14.468 -40.196 1.00 25.84 321 SER A CA 1
ATOM 2092 C C . SER A 1 308 ? 26.356 -14.814 -39.821 1.00 26.62 321 SER A C 1
ATOM 2093 O O . SER A 1 308 ? 26.070 -15.945 -39.424 1.00 26.05 321 SER A O 1
ATOM 2096 N N . VAL A 1 309 ? 25.455 -13.839 -39.930 1.00 27.10 322 VAL A N 1
ATOM 2097 C CA . VAL A 1 309 ? 24.046 -14.067 -39.622 1.00 28.27 322 VAL A CA 1
ATOM 2098 C C . VAL A 1 309 ? 23.337 -14.699 -40.820 1.00 29.57 322 VAL A C 1
ATOM 2099 O O . VAL A 1 309 ? 23.617 -14.359 -41.971 1.00 29.36 322 VAL A O 1
ATOM 2103 N N . SER A 1 310 ? 22.420 -15.619 -40.521 1.00 31.35 323 SER A N 1
ATOM 2104 C CA . SER A 1 310 ? 21.747 -16.453 -41.514 1.00 33.07 323 SER A CA 1
ATOM 2105 C C . SER A 1 310 ? 21.246 -15.668 -42.719 1.00 33.86 323 SER A C 1
ATOM 2106 O O . SER A 1 310 ? 20.594 -14.635 -42.577 1.00 33.21 323 SER A O 1
ATOM 2109 N N . ASN A 1 311 ? 21.585 -16.167 -43.904 1.00 34.90 324 ASN A N 1
ATOM 2110 C CA . ASN A 1 311 ? 21.092 -15.616 -45.155 1.00 35.54 324 ASN A CA 1
ATOM 2111 C C . ASN A 1 311 ? 20.255 -16.695 -45.848 1.00 36.38 324 ASN A C 1
ATOM 2112 O O . ASN A 1 311 ? 20.791 -17.722 -46.273 1.00 35.27 324 ASN A O 1
ATOM 2117 N N . SER A 1 312 ? 18.943 -16.468 -45.940 1.00 36.68 325 SER A N 1
ATOM 2118 C CA . SER A 1 312 ? 18.004 -17.483 -46.443 1.00 37.23 325 SER A CA 1
ATOM 2119 C C . SER A 1 312 ? 18.299 -17.900 -47.882 1.00 37.14 325 SER A C 1
ATOM 2120 O O . SER A 1 312 ? 18.096 -19.056 -48.251 1.00 36.96 325 SER A O 1
ATOM 2123 N N . ILE A 1 313 ? 18.797 -16.962 -48.678 1.00 37.44 326 ILE A N 1
ATOM 2124 C CA . ILE A 1 313 ? 19.139 -17.232 -50.067 1.00 37.95 326 ILE A CA 1
ATOM 2125 C C . ILE A 1 313 ? 20.362 -18.150 -50.166 1.00 37.18 326 ILE A C 1
ATOM 2126 O O . ILE A 1 313 ? 20.361 -19.101 -50.944 1.00 36.81 326 ILE A O 1
ATOM 2131 N N . ALA A 1 314 ? 21.392 -17.865 -49.371 1.00 35.88 327 ALA A N 1
ATOM 2132 C CA . ALA A 1 314 ? 22.600 -18.698 -49.330 1.00 35.22 327 ALA A CA 1
ATOM 2133 C C . ALA A 1 314 ? 22.285 -20.136 -48.913 1.00 33.99 327 ALA A C 1
ATOM 2134 O O . ALA A 1 314 ? 22.926 -21.076 -49.378 1.00 33.41 327 ALA A O 1
ATOM 2136 N N . ILE A 1 315 ? 21.294 -20.303 -48.040 1.00 33.06 328 ILE A N 1
ATOM 2137 C CA . ILE A 1 315 ? 20.875 -21.630 -47.590 1.00 32.68 328 ILE A CA 1
ATOM 2138 C C . ILE A 1 315 ? 20.160 -22.401 -48.705 1.00 32.13 328 ILE A C 1
ATOM 2139 O O . ILE A 1 315 ? 20.377 -23.605 -48.868 1.00 31.16 328 ILE A O 1
ATOM 2144 N N . ARG A 1 316 ? 19.307 -21.714 -49.466 1.00 31.69 329 ARG A N 1
ATOM 2145 C CA . ARG A 1 316 ? 18.651 -22.334 -50.621 1.00 31.46 329 ARG A CA 1
ATOM 2146 C C . ARG A 1 316 ? 19.701 -22.765 -51.645 1.00 30.23 329 ARG A C 1
ATOM 2147 O O . ARG A 1 316 ? 19.588 -23.841 -52.230 1.00 28.70 329 ARG A O 1
ATOM 2155 N N . CYS A 1 317 ? 20.725 -21.932 -51.833 1.00 29.90 330 CYS A N 1
ATOM 2156 C CA . CYS A 1 317 ? 21.821 -22.242 -52.763 1.00 30.12 330 CYS A CA 1
ATOM 2157 C C . CYS A 1 317 ? 22.564 -23.518 -52.357 1.00 28.89 330 CYS A C 1
ATOM 2158 O O . CYS A 1 317 ? 22.863 -24.364 -53.195 1.00 27.81 330 CYS A O 1
ATOM 2161 N N . SER A 1 318 ? 22.846 -23.663 -51.067 1.00 28.71 331 SER A N 1
ATOM 2162 C CA . SER A 1 318 ? 23.516 -24.863 -50.559 1.00 28.18 331 SER A CA 1
ATOM 2163 C C . SER A 1 318 ? 22.675 -26.130 -50.776 1.00 28.22 331 SER A C 1
ATOM 2164 O O . SER A 1 318 ? 23.217 -27.170 -51.152 1.00 28.15 331 SER A O 1
ATOM 2167 N N . GLU A 1 319 ? 21.362 -26.047 -50.555 1.00 27.81 332 GLU A N 1
ATOM 2168 C CA . GLU A 1 319 ? 20.481 -27.204 -50.777 1.00 28.42 332 GLU A CA 1
ATOM 2169 C C . GLU A 1 319 ? 20.360 -27.551 -52.260 1.00 27.80 332 GLU A C 1
ATOM 2170 O O . GLU A 1 319 ? 20.269 -28.728 -52.618 1.00 28.11 332 GLU A O 1
ATOM 2176 N N . LEU A 1 320 ? 20.342 -26.529 -53.111 1.00 27.03 333 LEU A N 1
ATOM 2177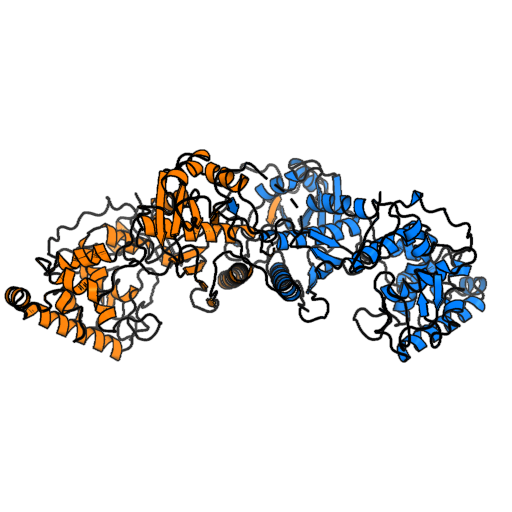 C CA . LEU A 1 320 ? 20.292 -26.742 -54.555 1.00 26.78 333 LEU A CA 1
ATOM 2178 C C . LEU A 1 320 ? 21.528 -27.503 -55.026 1.00 25.87 333 LEU A C 1
ATOM 2179 O O . LEU A 1 320 ? 21.418 -28.476 -55.774 1.00 25.44 333 LEU A O 1
ATOM 2184 N N . LEU A 1 321 ? 22.698 -27.064 -54.573 1.00 25.36 334 LEU A N 1
ATOM 2185 C CA . LEU A 1 321 ? 23.950 -27.748 -54.901 1.00 25.51 334 LEU A CA 1
ATOM 2186 C C . LEU A 1 321 ? 24.014 -29.165 -54.346 1.00 25.62 334 LEU A C 1
ATOM 2187 O O . LEU A 1 321 ? 24.522 -30.072 -55.002 1.00 25.17 334 LEU A O 1
ATOM 2192 N N . TYR A 1 322 ? 23.492 -29.353 -53.142 1.00 26.32 335 TYR A N 1
ATOM 2193 C CA . TYR A 1 322 ? 23.391 -30.685 -52.549 1.00 27.20 335 TYR A CA 1
ATOM 2194 C C . TYR A 1 322 ? 22.572 -31.629 -53.434 1.00 26.92 335 TYR A C 1
ATOM 2195 O O . TYR A 1 322 ? 22.964 -32.779 -53.656 1.00 27.19 335 TYR A O 1
ATOM 2204 N N . ILE A 1 323 ? 21.432 -31.148 -53.925 1.00 27.21 336 ILE A N 1
ATOM 2205 C CA . ILE A 1 323 ? 20.593 -31.937 -54.831 1.00 27.40 336 ILE A CA 1
ATOM 2206 C C . ILE A 1 323 ? 21.397 -32.349 -56.059 1.00 27.06 336 ILE A C 1
ATOM 2207 O O . ILE A 1 323 ? 21.463 -33.529 -56.401 1.00 27.38 336 ILE A O 1
ATOM 2212 N N . TYR A 1 324 ? 22.029 -31.373 -56.699 1.00 27.02 337 TYR A N 1
ATOM 2213 C CA . TYR A 1 324 ? 22.796 -31.629 -57.912 1.00 27.07 337 TYR A CA 1
ATOM 2214 C C . TYR A 1 324 ? 23.946 -32.610 -57.676 1.00 27.02 337 TYR A C 1
ATOM 2215 O O . TYR A 1 324 ? 24.159 -33.518 -58.478 1.00 27.31 337 TYR A O 1
ATOM 2224 N N . GLY A 1 325 ? 24.673 -32.429 -56.576 1.00 27.09 338 GLY A N 1
ATOM 2225 C CA . GLY A 1 325 ? 25.755 -33.342 -56.203 1.00 27.53 338 GLY A CA 1
ATOM 2226 C C . GLY A 1 325 ? 25.291 -34.764 -55.945 1.00 28.00 338 GLY A C 1
ATOM 2227 O O . GLY A 1 325 ? 25.987 -35.722 -56.287 1.00 27.71 338 GLY A O 1
ATOM 2228 N N . CYS A 1 326 ? 24.110 -34.902 -55.351 1.00 29.51 339 CYS A N 1
ATOM 2229 C CA . CYS A 1 326 ? 23.558 -36.219 -55.028 1.00 30.45 339 CYS A CA 1
ATOM 2230 C C . CYS A 1 326 ? 22.965 -36.946 -56.235 1.00 31.33 339 CYS A C 1
ATOM 2231 O O . CYS A 1 326 ? 22.863 -38.170 -56.225 1.00 30.98 339 CYS A O 1
ATOM 2234 N N . LEU A 1 327 ? 22.576 -36.201 -57.268 1.00 32.33 340 LEU A N 1
ATOM 2235 C CA . LEU A 1 327 ? 21.876 -36.788 -58.418 1.00 32.96 340 LEU A CA 1
ATOM 2236 C C . LEU A 1 327 ? 22.726 -37.746 -59.260 1.00 33.52 340 LEU A C 1
ATOM 2237 O O . LEU A 1 327 ? 22.218 -38.746 -59.752 1.00 34.47 340 LEU A O 1
ATOM 2242 N N . ASP A 1 328 ? 24.010 -37.442 -59.426 1.00 32.90 341 ASP A N 1
ATOM 2243 C CA . ASP A 1 328 ? 24.877 -38.221 -60.313 1.00 33.12 341 ASP A CA 1
ATOM 2244 C C . ASP A 1 328 ? 26.338 -38.025 -59.908 1.00 32.85 341 ASP A C 1
ATOM 2245 O O . ASP A 1 328 ? 26.769 -36.885 -59.723 1.00 32.89 341 ASP A O 1
ATOM 2250 N N . PRO A 1 329 ? 27.110 -39.127 -59.778 1.00 32.89 342 PRO A N 1
ATOM 2251 C CA . PRO A 1 329 ? 28.507 -39.014 -59.324 1.00 32.37 342 PRO A CA 1
ATOM 2252 C C . PRO A 1 329 ? 29.418 -38.212 -60.256 1.00 30.44 342 PRO A C 1
ATOM 2253 O O . PRO A 1 329 ? 30.435 -37.685 -59.803 1.00 30.53 342 PRO A O 1
ATOM 2257 N N . ARG A 1 330 ? 29.056 -38.114 -61.536 1.00 28.85 343 ARG A N 1
ATOM 2258 C CA . ARG A 1 330 ? 29.811 -37.297 -62.488 1.00 27.26 343 ARG A CA 1
ATOM 2259 C C . ARG A 1 330 ? 29.779 -35.807 -62.126 1.00 25.77 343 ARG A C 1
ATOM 2260 O O . ARG A 1 330 ? 30.725 -35.079 -62.418 1.00 25.10 343 ARG A O 1
ATOM 2268 N N . VAL A 1 331 ? 28.697 -35.360 -61.491 1.00 24.55 344 VAL A N 1
ATOM 2269 C CA . VAL A 1 331 ? 28.568 -33.959 -61.072 1.00 23.65 344 VAL A CA 1
ATOM 2270 C C . VAL A 1 331 ? 29.702 -33.608 -60.105 1.00 22.99 344 VAL A C 1
ATOM 2271 O O . VAL A 1 331 ? 30.449 -32.659 -60.339 1.00 22.30 344 VAL A O 1
ATOM 2275 N N . ARG A 1 332 ? 29.839 -34.390 -59.035 1.00 22.51 345 ARG A N 1
ATOM 2276 C CA . ARG A 1 332 ? 30.903 -34.159 -58.052 1.00 22.29 345 ARG A CA 1
ATOM 2277 C C . ARG A 1 332 ? 32.292 -34.370 -58.645 1.00 22.08 345 ARG A C 1
ATOM 2278 O O . ARG A 1 332 ? 33.181 -33.545 -58.437 1.00 22.37 345 ARG A O 1
ATOM 2286 N N . ALA A 1 333 ? 32.477 -35.440 -59.415 1.00 22.05 346 ALA A N 1
ATOM 2287 C CA . ALA A 1 333 ? 33.767 -35.682 -60.070 1.00 21.92 346 ALA A CA 1
ATOM 2288 C C . ALA A 1 333 ? 34.216 -34.477 -60.911 1.00 21.57 346 ALA A C 1
ATOM 2289 O O . ALA A 1 333 ? 35.367 -34.048 -60.828 1.00 21.78 346 ALA A O 1
ATOM 2291 N N . LEU A 1 334 ? 33.308 -33.920 -61.706 1.00 21.36 347 LEU A N 1
ATOM 2292 C CA . LEU A 1 334 ? 33.632 -32.747 -62.531 1.00 21.59 347 LEU A CA 1
ATOM 2293 C C . LEU A 1 334 ? 33.970 -31.519 -61.695 1.00 21.09 347 LEU A C 1
ATOM 2294 O O . LEU A 1 334 ? 34.970 -30.843 -61.951 1.00 21.49 347 LEU A O 1
ATOM 2299 N N . VAL A 1 335 ? 33.145 -31.227 -60.693 1.00 20.57 348 VAL A N 1
ATOM 2300 C CA . VAL A 1 335 ? 33.356 -30.045 -59.860 1.00 20.59 348 VAL A CA 1
ATOM 2301 C C . VAL A 1 335 ? 34.704 -30.089 -59.120 1.00 20.23 348 VAL A C 1
ATOM 2302 O O . VAL A 1 335 ? 35.438 -29.101 -59.124 1.00 20.17 348 VAL A O 1
ATOM 2306 N N . PHE A 1 336 ? 35.025 -31.215 -58.487 1.00 19.95 349 PHE A N 1
ATOM 2307 C CA . PHE A 1 336 ? 36.285 -31.329 -57.737 1.00 20.11 349 PHE A CA 1
ATOM 2308 C C . PHE A 1 336 ? 37.495 -31.138 -58.646 1.00 19.75 349 PHE A C 1
ATOM 2309 O O . PHE A 1 336 ? 38.419 -30.400 -58.305 1.00 19.25 349 PHE A O 1
ATOM 2317 N N . SER A 1 337 ? 37.481 -31.792 -59.805 1.00 19.92 350 SER A N 1
ATOM 2318 C CA . SER A 1 337 ? 38.585 -31.666 -60.758 1.00 20.20 350 SER A CA 1
ATOM 2319 C C . SER A 1 337 ? 38.741 -30.236 -61.286 1.00 20.30 350 SER A C 1
ATOM 2320 O O . SER A 1 337 ? 39.857 -29.721 -61.365 1.00 19.96 350 SER A O 1
ATOM 2323 N N . LEU A 1 338 ? 37.624 -29.596 -61.623 1.00 20.57 351 LEU A N 1
ATOM 2324 C CA . LEU A 1 338 ? 37.649 -28.237 -62.181 1.00 20.78 351 LEU A CA 1
ATOM 2325 C C . LEU A 1 338 ? 37.991 -27.156 -61.149 1.00 21.16 351 LEU A C 1
ATOM 2326 O O . LEU A 1 338 ? 38.612 -26.152 -61.492 1.00 20.62 351 LEU A O 1
ATOM 2331 N N . ARG A 1 339 ? 37.606 -27.359 -59.894 1.00 21.68 352 ARG A N 1
ATOM 2332 C CA . ARG A 1 339 ? 38.025 -26.456 -58.819 1.00 22.90 352 ARG A CA 1
ATOM 2333 C C . ARG A 1 339 ? 39.534 -26.545 -58.600 1.00 22.62 352 ARG A C 1
ATOM 2334 O O . ARG A 1 339 ? 40.200 -25.534 -58.385 1.00 22.18 352 ARG A O 1
ATOM 2342 N N . CYS A 1 340 ? 40.067 -27.763 -58.656 1.00 22.46 353 CYS A N 1
ATOM 2343 C CA . CYS A 1 340 ? 41.505 -27.980 -58.521 1.00 22.49 353 CYS A CA 1
ATOM 2344 C C . CYS A 1 340 ? 42.241 -27.316 -59.684 1.00 22.14 353 CYS A C 1
ATOM 2345 O O . CYS A 1 340 ? 43.236 -26.614 -59.483 1.00 21.92 353 CYS A O 1
ATOM 2348 N N . TRP A 1 341 ? 41.732 -27.546 -60.890 1.00 21.65 354 TRP A N 1
ATOM 2349 C CA . TRP A 1 341 ? 42.224 -26.901 -62.105 1.00 22.04 354 TRP A CA 1
ATOM 2350 C C . TRP A 1 341 ? 42.277 -25.376 -61.954 1.00 22.78 354 TRP A C 1
ATOM 2351 O O . TRP A 1 341 ? 43.300 -24.755 -62.245 1.00 22.70 354 TRP A O 1
ATOM 2362 N N . ALA A 1 342 ? 41.183 -24.785 -61.479 1.00 23.40 355 ALA A N 1
ATOM 2363 C CA . ALA A 1 342 ? 41.098 -23.333 -61.312 1.00 24.43 355 ALA A CA 1
ATOM 2364 C C . ALA A 1 342 ? 42.143 -22.800 -60.330 1.00 25.08 355 ALA A C 1
ATOM 2365 O O . ALA A 1 342 ? 42.771 -21.771 -60.587 1.00 25.44 355 ALA A O 1
ATOM 2367 N N . ARG A 1 343 ? 42.328 -23.506 -59.216 1.00 26.10 356 ARG A N 1
ATOM 2368 C CA . ARG A 1 343 ? 43.325 -23.124 -58.215 1.00 27.28 356 ARG A CA 1
ATOM 2369 C C . ARG A 1 343 ? 44.752 -23.217 -58.759 1.00 27.59 356 ARG A C 1
ATOM 2370 O O . ARG A 1 343 ? 45.547 -22.292 -58.588 1.00 27.73 356 ARG A O 1
ATOM 2375 N N . VAL A 1 344 ? 45.066 -24.340 -59.403 1.00 27.57 357 VAL A N 1
ATOM 2376 C CA . VAL A 1 344 ? 46.397 -24.582 -59.972 1.00 28.29 357 VAL A CA 1
ATOM 2377 C C . VAL A 1 344 ? 46.806 -23.483 -60.951 1.00 27.98 357 VAL A C 1
ATOM 2378 O O . VAL A 1 344 ? 47.961 -23.061 -60.967 1.00 28.24 357 VAL A O 1
ATOM 2382 N N . HIS A 1 345 ? 45.857 -23.014 -61.753 1.00 27.87 358 HIS A N 1
ATOM 2383 C CA . HIS A 1 345 ? 46.142 -21.999 -62.763 1.00 27.68 358 HIS A CA 1
ATOM 2384 C C . HIS A 1 345 ? 45.896 -20.562 -62.284 1.00 27.70 358 HIS A C 1
ATOM 2385 O O . HIS A 1 345 ? 45.905 -19.635 -63.086 1.00 27.87 358 HIS A O 1
ATOM 2392 N N . GLY A 1 346 ? 45.700 -20.381 -60.979 1.00 28.31 359 GLY A N 1
ATOM 2393 C CA . GLY A 1 346 ? 45.555 -19.055 -60.382 1.00 28.78 359 GLY A CA 1
ATOM 2394 C C . GLY A 1 346 ? 44.255 -18.337 -60.699 1.00 29.61 359 GLY A C 1
ATOM 2395 O O . GLY A 1 346 ? 44.175 -17.117 -60.560 1.00 30.57 359 GLY A O 1
ATOM 2396 N N . LEU A 1 347 ? 43.234 -19.083 -61.112 1.00 29.74 360 LEU A N 1
ATOM 2397 C CA . LEU A 1 347 ? 41.944 -18.493 -61.468 1.00 29.84 360 LEU A CA 1
ATOM 2398 C C . LEU A 1 347 ? 41.091 -18.217 -60.228 1.00 31.10 360 LEU A C 1
ATOM 2399 O O . LEU A 1 347 ? 40.321 -17.261 -60.205 1.00 32.17 360 LEU A O 1
ATOM 2404 N N . THR A 1 348 ? 41.225 -19.056 -59.205 1.00 31.87 361 THR A N 1
ATOM 2405 C CA . THR A 1 348 ? 40.592 -18.812 -57.911 1.00 32.85 361 THR A CA 1
ATOM 2406 C C . THR A 1 348 ? 41.650 -18.411 -56.893 1.00 34.80 361 THR A C 1
ATOM 2407 O O . THR A 1 348 ? 42.844 -18.641 -57.102 1.00 33.42 361 THR A O 1
ATOM 2411 N N . ASN A 1 349 ? 41.198 -17.817 -55.791 1.00 36.56 362 ASN A N 1
ATOM 2412 C CA . ASN A 1 349 ? 42.089 -17.361 -54.732 1.00 39.33 362 ASN A CA 1
ATOM 2413 C C . ASN A 1 349 ? 41.394 -17.427 -53.376 1.00 40.66 362 ASN A C 1
ATOM 2414 O O . ASN A 1 349 ? 40.168 -17.362 -53.297 1.00 40.12 362 ASN A O 1
ATOM 2419 N N . SER A 1 350 ? 42.183 -17.556 -52.314 1.00 43.31 363 SER A N 1
ATOM 2420 C CA . SER A 1 350 ? 41.649 -17.639 -50.953 1.00 44.54 363 SER A CA 1
ATOM 2421 C C . SER A 1 350 ? 40.982 -16.337 -50.491 1.00 44.92 363 SER A C 1
ATOM 2422 O O . SER A 1 350 ? 40.033 -16.376 -49.708 1.00 46.03 363 SER A O 1
ATOM 2425 N N . VAL A 1 351 ? 41.474 -15.197 -50.976 1.00 44.95 364 VAL A N 1
ATOM 2426 C CA . VAL A 1 351 ? 40.925 -13.889 -50.594 1.00 44.75 364 VAL A CA 1
ATOM 2427 C C . VAL A 1 351 ? 39.995 -13.331 -51.681 1.00 43.88 364 VAL A C 1
ATOM 2428 O O . VAL A 1 351 ? 40.278 -13.485 -52.872 1.00 43.66 364 VAL A O 1
ATOM 2432 N N . PRO A 1 352 ? 38.882 -12.682 -51.276 1.00 43.19 365 PRO A N 1
ATOM 2433 C CA . PRO A 1 352 ? 37.966 -12.071 -52.250 1.00 42.82 365 PRO A CA 1
ATOM 2434 C C . PRO A 1 352 ? 38.627 -10.996 -53.112 1.00 42.23 365 PRO A C 1
ATOM 2435 O O . PRO A 1 352 ? 39.549 -10.317 -52.659 1.00 42.73 365 PRO A O 1
ATOM 2439 N N . GLY A 1 353 ? 38.152 -10.851 -54.345 1.00 40.88 366 GLY A N 1
ATOM 2440 C CA . GLY A 1 353 ? 38.715 -9.877 -55.276 1.00 40.06 366 GLY A CA 1
ATOM 2441 C C . GLY A 1 353 ? 38.062 -9.949 -56.644 1.00 39.04 366 GLY A C 1
ATOM 2442 O O . GLY A 1 353 ? 36.851 -10.139 -56.749 1.00 38.84 366 GLY A O 1
ATOM 2443 N N . THR A 1 354 ? 38.870 -9.806 -57.692 1.00 38.68 367 THR A N 1
ATOM 2444 C CA . THR A 1 354 ? 38.384 -9.864 -59.072 1.00 38.54 367 THR A CA 1
ATOM 2445 C C . THR A 1 354 ? 38.351 -11.293 -59.627 1.00 38.43 367 THR A C 1
ATOM 2446 O O . THR A 1 354 ? 37.885 -11.516 -60.744 1.00 38.56 367 THR A O 1
ATOM 2450 N N . TRP A 1 355 ? 38.852 -12.248 -58.848 1.00 38.99 368 TRP A N 1
ATOM 2451 C CA . TRP A 1 355 ? 38.886 -13.651 -59.258 1.00 38.61 368 TRP A CA 1
ATOM 2452 C C . TRP A 1 355 ? 37.484 -14.245 -59.305 1.00 36.52 368 TRP A C 1
ATOM 2453 O O . TRP A 1 355 ? 36.615 -13.866 -58.521 1.00 35.80 368 TRP A O 1
ATOM 2464 N N . ILE A 1 356 ? 37.270 -15.183 -60.222 1.00 35.23 369 ILE A N 1
ATOM 2465 C CA . ILE A 1 356 ? 36.054 -15.986 -60.200 1.00 33.80 369 ILE A CA 1
ATOM 2466 C C . ILE A 1 356 ? 36.091 -16.767 -58.888 1.00 32.38 369 ILE A C 1
ATOM 2467 O O . ILE A 1 356 ? 37.150 -17.250 -58.482 1.00 31.65 369 ILE A O 1
ATOM 2472 N N . THR A 1 357 ? 34.949 -16.858 -58.215 1.00 31.30 370 THR A N 1
ATOM 2473 C CA . THR A 1 357 ? 34.858 -17.602 -56.961 1.00 30.86 370 THR A CA 1
ATOM 2474 C C . THR A 1 357 ? 34.556 -19.066 -57.253 1.00 29.94 370 THR A C 1
ATOM 2475 O O . THR A 1 357 ? 34.060 -19.401 -58.331 1.00 28.84 370 THR A O 1
ATOM 2479 N N . ASN A 1 358 ? 34.841 -19.932 -56.283 1.00 29.60 371 ASN A N 1
ATOM 2480 C CA . ASN A 1 358 ? 34.472 -21.343 -56.392 1.00 29.06 371 ASN A CA 1
ATOM 2481 C C . ASN A 1 358 ? 32.972 -21.522 -56.583 1.00 28.56 371 ASN A C 1
ATOM 2482 O O . ASN A 1 358 ? 32.543 -22.413 -57.314 1.00 27.68 371 ASN A O 1
ATOM 2487 N N . PHE A 1 359 ? 32.175 -20.676 -55.932 1.00 27.82 372 PHE A N 1
ATOM 2488 C CA . PHE A 1 359 ? 30.727 -20.733 -56.095 1.00 27.18 372 PHE A CA 1
ATOM 2489 C C . PHE A 1 359 ? 30.309 -20.399 -57.532 1.00 26.24 372 PHE A C 1
ATOM 2490 O O . PHE A 1 359 ? 29.528 -21.126 -58.138 1.00 25.56 372 PHE A O 1
ATOM 2498 N N . SER A 1 360 ? 30.836 -19.305 -58.074 1.00 25.93 373 SER A N 1
ATOM 2499 C CA . SER A 1 360 ? 30.545 -18.918 -59.456 1.00 25.54 373 SER A CA 1
ATOM 2500 C C . SER A 1 360 ? 30.971 -20.015 -60.433 1.00 24.44 373 SER A C 1
ATOM 2501 O O . SER A 1 360 ? 30.217 -20.375 -61.334 1.00 24.34 373 SER A O 1
ATOM 2504 N N . LEU A 1 361 ? 32.178 -20.543 -60.245 1.00 23.84 374 LEU A N 1
ATOM 2505 C CA . LEU A 1 361 ? 32.686 -21.641 -61.078 1.00 23.39 374 LEU A CA 1
ATOM 2506 C C . LEU A 1 361 ? 31.765 -22.851 -61.009 1.00 23.27 374 LEU A C 1
ATOM 2507 O O . LEU A 1 361 ? 31.437 -23.464 -62.032 1.00 22.79 374 LEU A O 1
ATOM 2512 N N . THR A 1 362 ? 31.362 -23.203 -59.793 1.00 23.03 375 THR A N 1
ATOM 2513 C CA . THR A 1 362 ? 30.483 -24.341 -59.588 1.00 23.23 375 THR A CA 1
ATOM 2514 C C . THR A 1 362 ? 29.162 -24.147 -60.337 1.00 23.92 375 THR A C 1
ATOM 2515 O O . THR A 1 362 ? 28.657 -25.090 -60.947 1.00 23.56 375 THR A O 1
ATOM 2519 N N . MET A 1 363 ? 28.626 -22.925 -60.314 1.00 24.85 376 MET A N 1
ATOM 2520 C CA A MET A 1 363 ? 27.383 -22.617 -61.025 0.18 25.05 376 MET A CA 1
ATOM 2521 C CA B MET A 1 363 ? 27.384 -22.618 -61.025 0.82 25.67 376 MET A CA 1
ATOM 2522 C C . MET A 1 363 ? 27.580 -22.698 -62.539 1.00 24.85 376 MET A C 1
ATOM 2523 O O . MET A 1 363 ? 26.683 -23.125 -63.266 1.00 25.40 376 MET A O 1
ATOM 2532 N N . MET A 1 364 ? 28.755 -22.293 -63.018 1.00 24.56 377 MET A N 1
ATOM 2533 C CA . MET A 1 364 ? 29.079 -22.449 -64.439 1.00 23.82 377 MET A CA 1
ATOM 2534 C C . MET A 1 364 ? 29.084 -23.930 -64.822 1.00 23.50 377 MET A C 1
ATOM 2535 O O . MET A 1 364 ? 28.597 -24.302 -65.884 1.00 22.73 377 MET A O 1
ATOM 2540 N N . ILE A 1 365 ? 29.636 -24.772 -63.949 1.00 23.35 378 ILE A N 1
ATOM 2541 C CA . ILE A 1 365 ? 29.660 -26.217 -64.185 1.00 23.11 378 ILE A CA 1
ATOM 2542 C C . ILE A 1 365 ? 28.235 -26.778 -64.207 1.00 23.39 378 ILE A C 1
ATOM 2543 O O . ILE A 1 365 ? 27.896 -27.589 -65.067 1.00 23.21 378 ILE A O 1
ATOM 2548 N N . MET A 1 366 ? 27.397 -26.336 -63.274 1.00 23.62 379 MET A N 1
ATOM 2549 C CA . MET A 1 366 ? 26.000 -26.777 -63.244 1.00 24.55 379 MET A CA 1
ATOM 2550 C C . MET A 1 366 ? 25.274 -26.389 -64.524 1.00 24.78 379 MET A C 1
ATOM 2551 O O . MET A 1 366 ? 24.542 -27.200 -65.094 1.00 24.83 379 MET A O 1
ATOM 2556 N N . PHE A 1 367 ? 25.491 -25.156 -64.974 1.00 25.39 380 PHE A N 1
ATOM 2557 C CA . PHE A 1 367 ? 24.915 -24.677 -66.228 1.00 25.96 380 PHE A CA 1
ATOM 2558 C C . PHE A 1 367 ? 25.354 -25.556 -67.400 1.00 26.00 380 PHE A C 1
ATOM 2559 O O . PHE A 1 367 ? 24.529 -25.979 -68.214 1.00 26.30 380 PHE A O 1
ATOM 2567 N N . PHE A 1 368 ? 26.655 -25.829 -67.474 1.00 25.66 381 PHE A N 1
ATOM 2568 C CA . PHE A 1 368 ? 27.207 -26.745 -68.470 1.00 25.33 381 PHE A CA 1
ATOM 2569 C C . PHE A 1 368 ? 26.487 -28.101 -68.462 1.00 26.11 381 PHE A C 1
ATOM 2570 O O . PHE A 1 368 ? 26.123 -28.619 -69.517 1.00 26.67 381 PHE A O 1
ATOM 2578 N N . LEU A 1 369 ? 26.271 -28.661 -67.273 1.00 26.26 382 LEU A N 1
ATOM 2579 C CA . LEU A 1 369 ? 25.609 -29.966 -67.133 1.00 27.10 382 LEU A CA 1
ATOM 2580 C C . LEU A 1 369 ? 24.119 -29.912 -67.493 1.00 28.04 382 LEU A C 1
ATOM 2581 O O . LEU A 1 369 ? 23.570 -30.888 -68.003 1.00 28.50 382 LEU A O 1
ATOM 2586 N N . GLN A 1 370 ? 23.476 -28.774 -67.238 1.00 29.02 383 GLN A N 1
ATOM 2587 C CA . GLN A 1 370 ? 22.095 -28.545 -67.683 1.00 30.68 383 GLN A CA 1
ATOM 2588 C C . GLN A 1 370 ? 21.965 -28.555 -69.209 1.00 32.52 383 GLN A C 1
ATOM 2589 O O . GLN A 1 370 ? 20.903 -28.886 -69.735 1.00 32.48 383 GLN A O 1
ATOM 2595 N N . LYS A 1 371 ? 23.038 -28.179 -69.907 1.00 34.66 384 LYS A N 1
ATOM 2596 C CA . LYS A 1 371 ? 23.007 -27.990 -71.363 1.00 36.28 384 LYS A CA 1
ATOM 2597 C C . LYS A 1 371 ? 23.465 -29.210 -72.175 1.00 36.05 384 LYS A C 1
ATOM 2598 O O . LYS A 1 371 ? 23.565 -29.130 -73.398 1.00 35.86 384 LYS A O 1
ATOM 2604 N N . ARG A 1 372 ? 23.727 -30.334 -71.507 1.00 35.67 385 ARG A N 1
ATOM 2605 C CA . ARG A 1 372 ? 24.074 -31.579 -72.198 1.00 35.74 385 ARG A CA 1
ATOM 2606 C C . ARG A 1 372 ? 22.852 -32.121 -72.944 1.00 35.94 385 ARG A C 1
ATOM 2607 O O . ARG A 1 372 ? 21.722 -31.736 -72.651 1.00 35.26 385 ARG A O 1
ATOM 2615 N N . SER A 1 373 ? 23.094 -33.008 -73.908 1.00 36.25 386 SER A N 1
ATOM 2616 C CA . SER A 1 373 ? 22.032 -33.620 -74.709 1.00 36.88 386 SER A CA 1
ATOM 2617 C C . SER A 1 373 ? 22.031 -35.139 -74.519 1.00 35.91 386 SER A C 1
ATOM 2618 O O . SER A 1 373 ? 22.829 -35.835 -75.145 1.00 36.52 386 SER A O 1
ATOM 2621 N N . PRO A 1 374 ? 21.154 -35.665 -73.639 1.00 34.68 387 PRO A N 1
ATOM 2622 C CA . PRO A 1 374 ? 20.194 -34.968 -72.785 1.00 34.52 387 PRO A CA 1
ATOM 2623 C C . PRO A 1 374 ? 20.870 -34.408 -71.530 1.00 33.88 387 PRO A C 1
ATOM 2624 O O . PRO A 1 374 ? 21.991 -34.805 -71.218 1.00 33.14 387 PRO A O 1
ATOM 2628 N N . PRO A 1 375 ? 20.199 -33.483 -70.818 1.00 33.91 388 PRO A N 1
ATOM 2629 C CA . PRO A 1 375 ? 20.799 -32.878 -69.626 1.00 33.13 388 PRO A CA 1
ATOM 2630 C C . PRO A 1 375 ? 21.180 -33.896 -68.553 1.00 32.65 388 PRO A C 1
ATOM 2631 O O . PRO A 1 375 ? 20.459 -34.869 -68.338 1.00 33.07 388 PRO A O 1
ATOM 2635 N N . ILE A 1 376 ? 22.317 -33.671 -67.900 1.00 31.52 389 ILE A N 1
ATOM 2636 C CA . ILE A 1 376 ? 22.753 -34.517 -66.790 1.00 30.24 389 ILE A CA 1
ATOM 2637 C C . ILE A 1 376 ? 21.999 -34.143 -65.511 1.00 29.61 389 ILE A C 1
ATOM 2638 O O . ILE A 1 376 ? 21.758 -34.998 -64.664 1.00 29.84 389 ILE A O 1
ATOM 2643 N N . ILE A 1 377 ? 21.630 -32.872 -65.378 1.00 29.59 390 ILE A N 1
ATOM 2644 C CA . ILE A 1 377 ? 20.823 -32.405 -64.244 1.00 29.67 390 ILE A CA 1
ATOM 2645 C C . ILE A 1 377 ? 19.676 -31.516 -64.724 1.00 30.16 390 ILE A C 1
ATOM 2646 O O . ILE A 1 377 ? 19.795 -30.858 -65.760 1.00 30.20 390 ILE A O 1
ATOM 2651 N N . PRO A 1 378 ? 18.563 -31.479 -63.966 1.00 30.89 391 PRO A N 1
ATOM 2652 C CA . PRO A 1 378 ? 17.447 -30.620 -64.364 1.00 31.23 391 PRO A CA 1
ATOM 2653 C C . PRO A 1 378 ? 17.705 -29.142 -64.085 1.00 31.77 391 PRO A C 1
ATOM 2654 O O . PRO A 1 378 ? 18.581 -28.799 -63.285 1.00 31.39 391 PRO A O 1
ATOM 2658 N N . THR A 1 379 ? 16.942 -28.280 -64.749 1.00 31.66 392 THR A N 1
ATOM 2659 C CA . THR A 1 379 ? 17.005 -26.843 -64.510 1.00 32.65 392 THR A CA 1
ATOM 2660 C C . THR A 1 379 ? 16.306 -26.544 -63.192 1.00 33.40 392 THR A C 1
ATOM 2661 O O . THR A 1 379 ? 15.562 -27.377 -62.675 1.00 33.63 392 THR A O 1
ATOM 2665 N N . LEU A 1 380 ? 16.528 -25.354 -62.653 1.00 34.71 393 LEU A N 1
ATOM 2666 C CA . LEU A 1 380 ? 15.888 -24.981 -61.396 1.00 37.05 393 LEU A CA 1
ATOM 2667 C C . LEU A 1 380 ? 14.371 -24.812 -61.551 1.00 38.47 393 LEU A C 1
ATOM 2668 O O . LEU A 1 380 ? 13.620 -25.120 -60.629 1.00 37.73 393 LEU A O 1
ATOM 2673 N N . ASP A 1 381 ? 13.921 -24.336 -62.712 1.00 40.02 394 ASP A N 1
ATOM 2674 C CA . ASP A 1 381 ? 12.480 -24.256 -62.975 1.00 41.42 394 ASP A CA 1
ATOM 2675 C C . ASP A 1 381 ? 11.828 -25.638 -63.005 1.00 41.99 394 ASP A C 1
ATOM 2676 O O . ASP A 1 381 ? 10.687 -25.789 -62.572 1.00 43.56 394 ASP A O 1
ATOM 2681 N N . GLN A 1 382 ? 12.548 -26.641 -63.505 1.00 41.98 395 GLN A N 1
ATOM 2682 C CA . GLN A 1 382 ? 12.060 -28.021 -63.466 1.00 43.01 395 GLN A CA 1
ATOM 2683 C C . GLN A 1 382 ? 11.949 -28.532 -62.027 1.00 43.69 395 GLN A C 1
ATOM 2684 O O . GLN A 1 382 ? 10.981 -29.205 -61.674 1.00 43.55 395 GLN A O 1
ATOM 2690 N N . LEU A 1 383 ? 12.938 -28.206 -61.199 1.00 43.77 396 LEU A N 1
ATOM 2691 C CA . LEU A 1 383 ? 12.905 -28.567 -59.779 1.00 43.78 396 LEU A CA 1
ATOM 2692 C C . LEU A 1 383 ? 11.794 -27.821 -59.034 1.00 44.83 396 LEU A C 1
ATOM 2693 O O . LEU A 1 383 ? 11.187 -28.366 -58.111 1.00 44.29 396 LEU A O 1
ATOM 2698 N N . LYS A 1 384 ? 11.535 -26.578 -59.436 1.00 47.25 397 LYS A N 1
ATOM 2699 C CA . LYS A 1 384 ? 10.436 -25.794 -58.871 1.00 49.08 397 LYS A CA 1
ATOM 2700 C C . LYS A 1 384 ? 9.084 -26.449 -59.160 1.00 51.46 397 LYS A C 1
ATOM 2701 O O . LYS A 1 384 ? 8.242 -26.558 -58.268 1.00 51.84 397 LYS A O 1
ATOM 2707 N N . GLU A 1 385 ? 8.886 -26.885 -60.403 1.00 53.67 398 GLU A N 1
ATOM 2708 C CA . GLU A 1 385 ? 7.615 -27.489 -60.816 1.00 55.30 398 GLU A CA 1
ATOM 2709 C C . GLU A 1 385 ? 7.343 -28.840 -60.151 1.00 55.90 398 GLU A C 1
ATOM 2710 O O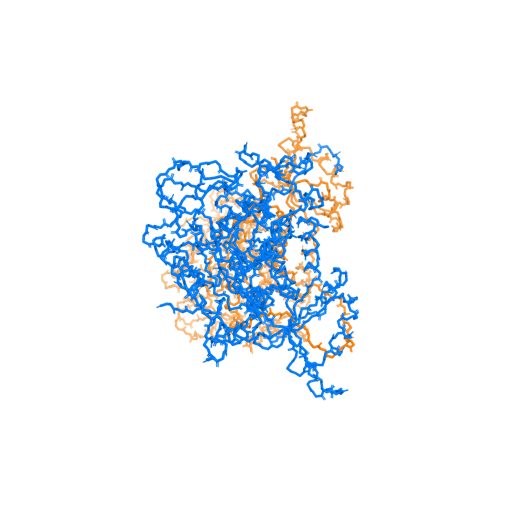 . GLU A 1 385 ? 6.188 -29.237 -60.009 1.00 55.67 398 GLU A O 1
ATOM 2716 N N . LEU A 1 386 ? 8.403 -29.536 -59.742 1.00 56.03 399 LEU A N 1
ATOM 2717 C CA . LEU A 1 386 ? 8.270 -30.801 -59.013 1.00 56.59 399 LEU A CA 1
ATOM 2718 C C . LEU A 1 386 ? 7.971 -30.604 -57.521 1.00 57.34 399 LEU A C 1
ATOM 2719 O O . LEU A 1 386 ? 7.679 -31.570 -56.816 1.00 57.28 399 LEU A O 1
ATOM 2724 N N . ALA A 1 387 ? 8.042 -29.361 -57.045 1.00 59.00 400 ALA A N 1
ATOM 2725 C CA . ALA A 1 387 ? 7.841 -29.056 -55.629 1.00 60.70 400 ALA A CA 1
ATOM 2726 C C . ALA A 1 387 ? 6.362 -29.051 -55.247 1.00 63.21 400 ALA A C 1
ATOM 2727 O O . ALA A 1 387 ? 5.534 -28.473 -55.952 1.00 63.82 400 ALA A O 1
ATOM 2729 N N . ASP A 1 388 ? 6.045 -29.694 -54.125 1.00 66.32 401 ASP A N 1
ATOM 2730 C CA . ASP A 1 388 ? 4.698 -29.654 -53.547 1.00 68.16 401 ASP A CA 1
ATOM 2731 C C . ASP A 1 388 ? 4.589 -28.481 -52.566 1.00 68.67 401 ASP A C 1
ATOM 2732 O O . ASP A 1 388 ? 5.558 -27.746 -52.366 1.00 68.54 401 ASP A O 1
ATOM 2737 N N . GLU A 1 389 ? 3.413 -28.304 -51.965 1.00 69.16 402 GLU A N 1
ATOM 2738 C CA . GLU A 1 389 ? 3.188 -27.212 -51.006 1.00 69.04 402 GLU A CA 1
ATOM 2739 C C . GLU A 1 389 ? 4.185 -27.216 -49.842 1.00 68.60 402 GLU A C 1
ATOM 2740 O O . GLU A 1 389 ? 4.601 -26.155 -49.377 1.00 68.22 402 GLU A O 1
ATOM 2742 N N . LYS A 1 390 ? 4.573 -28.406 -49.388 1.00 68.43 403 LYS A N 1
ATOM 2743 C CA . LYS A 1 390 ? 5.521 -28.541 -48.278 1.00 68.15 403 LYS A CA 1
ATOM 2744 C C . LYS A 1 390 ? 6.905 -27.971 -48.610 1.00 67.80 403 LYS A C 1
ATOM 2745 O O . LYS A 1 390 ? 7.634 -27.547 -47.710 1.00 66.60 403 LYS A O 1
ATOM 2747 N N . ASP A 1 391 ? 7.253 -27.961 -49.897 1.00 67.41 404 ASP A N 1
ATOM 2748 C CA . ASP A 1 391 ? 8.532 -27.416 -50.366 1.00 66.76 404 ASP A CA 1
ATOM 2749 C C . ASP A 1 391 ? 8.435 -25.948 -50.800 1.00 66.89 404 ASP A C 1
ATOM 2750 O O . ASP A 1 391 ? 9.312 -25.456 -51.516 1.00 66.58 404 ASP A O 1
ATOM 2755 N N . LYS A 1 392 ? 7.383 -25.250 -50.371 1.00 65.50 405 LYS A N 1
ATOM 2756 C CA . LYS A 1 392 ? 7.213 -23.839 -50.716 1.00 64.44 405 LYS A CA 1
ATOM 2757 C C . LYS A 1 392 ? 8.167 -22.966 -49.900 1.00 63.41 405 LYS A C 1
ATOM 2758 O O . LYS A 1 392 ? 8.194 -23.048 -48.672 1.00 63.32 405 LYS A O 1
ATOM 2761 N N . HIS A 1 393 ? 8.953 -22.144 -50.593 1.00 61.93 406 HIS A N 1
ATOM 2762 C CA . HIS A 1 393 ? 9.879 -21.209 -49.950 1.00 61.32 406 HIS A CA 1
ATOM 2763 C C . HIS A 1 393 ? 9.918 -19.903 -50.738 1.00 60.32 406 HIS A C 1
ATOM 2764 O O . HIS A 1 393 ? 10.546 -19.833 -51.793 1.00 60.35 406 HIS A O 1
ATOM 2771 N N . VAL A 1 394 ? 9.238 -18.881 -50.226 1.00 58.77 407 VAL A N 1
ATOM 2772 C CA . VAL A 1 394 ? 9.207 -17.564 -50.859 1.00 57.97 407 VAL A CA 1
ATOM 2773 C C . VAL A 1 394 ? 10.088 -16.607 -50.060 1.00 56.92 407 VAL A C 1
ATOM 2774 O O . VAL A 1 394 ? 9.892 -16.440 -48.859 1.00 57.71 407 VAL A O 1
ATOM 2778 N N . ILE A 1 395 ? 11.060 -15.992 -50.732 1.00 56.12 408 ILE A N 1
ATOM 2779 C CA . ILE A 1 395 ? 11.996 -15.063 -50.095 1.00 55.49 408 ILE A CA 1
ATOM 2780 C C . ILE A 1 395 ? 11.980 -13.729 -50.834 1.00 55.45 408 ILE A C 1
ATOM 2781 O O . ILE A 1 395 ? 12.252 -13.679 -52.035 1.00 54.61 408 ILE A O 1
ATOM 2786 N N . GLY A 1 396 ? 11.666 -12.655 -50.111 1.00 54.96 409 GLY A N 1
ATOM 2787 C CA . GLY A 1 396 ? 11.590 -11.314 -50.692 1.00 54.95 409 GLY A CA 1
ATOM 2788 C C . GLY A 1 396 ? 10.605 -11.210 -51.845 1.00 55.52 409 GLY A C 1
ATOM 2789 O O . GLY A 1 396 ? 10.828 -10.449 -52.788 1.00 54.49 409 GLY A O 1
ATOM 2790 N N . GLY A 1 397 ? 9.522 -11.984 -51.773 1.00 56.48 410 GLY A N 1
ATOM 2791 C CA . GLY A 1 397 ? 8.505 -12.016 -52.827 1.00 56.80 410 GLY A CA 1
ATOM 2792 C C . GLY A 1 397 ? 8.804 -12.957 -53.985 1.00 57.14 410 GLY A C 1
ATOM 2793 O O . GLY A 1 397 ? 7.932 -13.205 -54.822 1.00 56.73 410 GLY A O 1
ATOM 2794 N N . TYR A 1 398 ? 10.025 -13.489 -54.033 1.00 56.89 411 TYR A N 1
ATOM 2795 C CA . TYR A 1 398 ? 10.464 -14.349 -55.130 1.00 56.46 411 TYR A CA 1
ATOM 2796 C C . TYR A 1 398 ? 10.355 -15.816 -54.729 1.00 54.88 411 TYR A C 1
ATOM 2797 O O . TYR A 1 398 ? 10.866 -16.223 -53.681 1.00 54.99 411 TYR A O 1
ATOM 2806 N N . ASP A 1 399 ? 9.693 -16.606 -55.569 1.00 52.68 412 ASP A N 1
ATOM 2807 C CA . ASP A 1 399 ? 9.492 -18.025 -55.300 1.00 52.08 412 ASP A CA 1
ATOM 2808 C C . ASP A 1 399 ? 10.813 -18.788 -55.433 1.00 51.03 412 ASP A C 1
ATOM 2809 O O . ASP A 1 399 ? 11.327 -18.966 -56.539 1.00 50.24 412 ASP A O 1
ATOM 2814 N N . CYS A 1 400 ? 11.354 -19.226 -54.296 1.00 49.06 413 CYS A N 1
ATOM 2815 C CA . CYS A 1 400 ? 12.599 -19.997 -54.256 1.00 47.33 413 CYS A CA 1
ATOM 2816 C C . CYS A 1 400 ? 12.336 -21.467 -53.945 1.00 46.30 413 CYS A C 1
ATOM 2817 O O . CYS A 1 400 ? 13.185 -22.155 -53.371 1.00 45.70 413 CYS A O 1
ATOM 2820 N N . SER A 1 401 ? 11.162 -21.947 -54.343 1.00 45.51 414 SER A N 1
ATOM 2821 C CA . SER A 1 401 ? 10.756 -23.318 -54.072 1.00 44.97 414 SER A CA 1
ATOM 2822 C C . SER A 1 401 ? 11.425 -24.296 -55.029 1.00 43.74 414 SER A C 1
ATOM 2823 O O . SER A 1 401 ? 11.626 -23.995 -56.206 1.00 43.28 414 SER A O 1
ATOM 2826 N N . PHE A 1 402 ? 11.783 -25.462 -54.508 1.00 42.05 415 PHE A N 1
ATOM 2827 C CA . PHE A 1 402 ? 12.161 -26.590 -55.349 1.00 41.78 415 PHE A CA 1
ATOM 2828 C C . PHE A 1 402 ? 12.023 -27.890 -54.574 1.00 41.89 415 PHE A C 1
ATOM 2829 O O . PHE A 1 402 ? 12.015 -27.888 -53.343 1.00 41.62 415 PHE A O 1
ATOM 2837 N N . VAL A 1 403 ? 11.895 -28.990 -55.310 1.00 42.89 416 VAL A N 1
ATOM 2838 C CA . VAL A 1 403 ? 11.674 -30.307 -54.716 1.00 44.49 416 VAL A CA 1
ATOM 2839 C C . VAL A 1 403 ? 12.834 -30.702 -53.800 1.00 46.13 416 VAL A C 1
ATOM 2840 O O . VAL A 1 403 ? 14.002 -30.508 -54.144 1.00 46.68 416 VAL A O 1
ATOM 2844 N N . SER A 1 404 ? 12.497 -31.228 -52.624 1.00 47.69 417 SER A N 1
ATOM 2845 C CA . SER A 1 404 ? 13.491 -31.665 -51.643 1.00 49.27 417 SER A CA 1
ATOM 2846 C C . SER A 1 404 ? 13.711 -33.179 -51.694 1.00 50.20 417 SER A C 1
ATOM 2847 O O . SER A 1 404 ? 14.775 -33.662 -51.316 1.00 50.36 417 SER A O 1
ATOM 2850 N N . ASP A 1 405 ? 12.701 -33.914 -52.159 1.00 51.01 418 ASP A N 1
ATOM 2851 C CA . ASP A 1 405 ? 12.761 -35.372 -52.273 1.00 51.61 418 ASP A CA 1
ATOM 2852 C C . ASP A 1 405 ? 13.433 -35.769 -53.589 1.00 51.61 418 ASP A C 1
ATOM 2853 O O . ASP A 1 405 ? 12.883 -35.555 -54.670 1.00 51.75 418 ASP A O 1
ATOM 2858 N N . LEU A 1 406 ? 14.617 -36.364 -53.487 1.00 51.49 419 LEU A N 1
ATOM 2859 C CA . LEU A 1 406 ? 15.419 -36.716 -54.663 1.00 51.35 419 LEU A CA 1
ATOM 2860 C C . LEU A 1 406 ? 14.795 -37.811 -55.531 1.00 50.84 419 LEU A C 1
ATOM 2861 O O . LEU A 1 406 ? 15.047 -37.868 -56.738 1.00 49.65 419 LEU A O 1
ATOM 2866 N N . SER A 1 407 ? 13.980 -38.668 -54.921 1.00 50.61 420 SER A N 1
ATOM 2867 C CA . SER A 1 407 ? 13.318 -39.755 -55.643 1.00 50.19 420 SER A CA 1
ATOM 2868 C C . SER A 1 407 ? 12.273 -39.248 -56.639 1.00 49.27 420 SER A C 1
ATOM 2869 O O . SER A 1 407 ? 11.896 -39.966 -57.567 1.00 50.10 420 SER A O 1
ATOM 2872 N N . LYS A 1 408 ? 11.810 -38.016 -56.442 1.00 48.25 421 LYS A N 1
ATOM 2873 C CA . LYS A 1 408 ? 10.845 -37.398 -57.351 1.00 48.12 421 LYS A CA 1
ATOM 2874 C C . LYS A 1 408 ? 11.486 -36.890 -58.650 1.00 48.10 421 LYS A C 1
ATOM 2875 O O . LYS A 1 408 ? 10.777 -36.531 -59.589 1.00 47.22 421 LYS A O 1
ATOM 2879 N N . ILE A 1 409 ? 12.819 -36.851 -58.698 1.00 47.84 422 ILE A N 1
ATOM 2880 C CA . ILE A 1 409 ? 13.546 -36.425 -59.895 1.00 47.13 422 ILE A CA 1
ATOM 2881 C C . ILE A 1 409 ? 13.872 -37.643 -60.760 1.00 46.53 422 ILE A C 1
ATOM 2882 O O . ILE A 1 409 ? 14.533 -38.577 -60.301 1.00 46.88 422 ILE A O 1
ATOM 2887 N N . LYS A 1 410 ? 13.406 -37.624 -62.008 1.00 46.79 423 LYS A N 1
ATOM 2888 C CA . LYS A 1 410 ? 13.662 -38.712 -62.950 1.00 46.93 423 LYS A CA 1
ATOM 2889 C C . LYS A 1 410 ? 15.154 -38.784 -63.278 1.00 47.18 423 LYS A C 1
ATOM 2890 O O . LYS A 1 410 ? 15.737 -37.782 -63.690 1.00 47.23 423 LYS A O 1
ATOM 2892 N N . PRO A 1 411 ? 15.778 -39.964 -63.086 1.00 47.30 424 PRO A N 1
ATOM 2893 C CA . PRO A 1 411 ? 17.204 -40.119 -63.393 1.00 46.68 424 PRO A CA 1
ATOM 2894 C C . PRO A 1 411 ? 17.563 -39.759 -64.838 1.00 45.93 424 PRO A C 1
ATOM 2895 O O . PRO A 1 411 ? 16.780 -40.014 -65.753 1.00 45.27 424 PRO A O 1
ATOM 2899 N N . THR A 1 412 ? 18.739 -39.164 -65.028 1.00 43.76 425 THR A N 1
ATOM 2900 C CA . THR A 1 412 ? 19.199 -38.771 -66.360 1.00 42.38 425 THR A CA 1
ATOM 2901 C C . THR A 1 412 ? 19.447 -39.982 -67.259 1.00 41.74 425 THR A C 1
ATOM 2902 O O . THR A 1 412 ? 19.870 -41.037 -66.789 1.00 41.11 425 THR A O 1
ATOM 2906 N N . LYS A 1 413 ? 19.177 -39.813 -68.551 1.00 41.41 426 LYS A N 1
ATOM 2907 C CA . LYS A 1 413 ? 19.495 -40.824 -69.558 1.00 41.51 426 LYS A CA 1
ATOM 2908 C C . LYS A 1 413 ? 20.851 -40.550 -70.221 1.00 40.43 426 LYS A C 1
ATOM 2909 O O . LYS A 1 413 ? 21.295 -41.321 -71.074 1.00 40.14 426 LYS A O 1
ATOM 2915 N N . ASN A 1 414 ? 21.507 -39.457 -69.827 1.00 38.66 427 ASN A N 1
ATOM 2916 C CA . ASN A 1 414 ? 22.845 -39.134 -70.326 1.00 36.46 427 ASN A CA 1
ATOM 2917 C C . ASN A 1 414 ? 23.872 -40.138 -69.817 1.00 35.97 427 ASN A C 1
ATOM 2918 O O . ASN A 1 414 ? 23.974 -40.369 -68.611 1.00 35.57 427 ASN A O 1
ATOM 2923 N N . THR A 1 415 ? 24.641 -40.712 -70.743 1.00 35.91 428 THR A N 1
ATOM 2924 C CA . THR A 1 415 ? 25.662 -41.708 -70.416 1.00 36.31 428 THR A CA 1
ATOM 2925 C C . THR A 1 415 ? 27.061 -41.269 -70.878 1.00 35.38 428 THR A C 1
ATOM 2926 O O . THR A 1 415 ? 27.968 -42.095 -71.014 1.00 35.68 428 THR A O 1
ATOM 2930 N N . GLU A 1 416 ? 27.249 -39.967 -71.091 1.00 34.27 429 GLU A N 1
ATOM 2931 C CA . GLU A 1 416 ? 28.560 -39.444 -71.486 1.00 34.18 429 GLU A CA 1
ATOM 2932 C C . GLU A 1 416 ? 29.595 -39.747 -70.409 1.00 33.65 429 GLU A C 1
ATOM 2933 O O . GLU A 1 416 ? 29.303 -39.663 -69.216 1.00 33.48 429 GLU A O 1
ATOM 2939 N N . THR A 1 417 ? 30.801 -40.104 -70.834 1.00 33.07 430 THR A N 1
ATOM 2940 C CA . THR A 1 417 ? 31.881 -40.398 -69.904 1.00 33.38 430 THR A CA 1
ATOM 2941 C C . THR A 1 417 ? 32.507 -39.099 -69.419 1.00 33.03 430 THR A C 1
ATOM 2942 O O . THR A 1 417 ? 32.363 -38.054 -70.056 1.00 33.27 430 THR A O 1
ATOM 2946 N N . LEU A 1 418 ? 33.209 -39.173 -68.294 1.00 32.08 431 LEU A N 1
ATOM 2947 C CA . LEU A 1 418 ? 33.902 -38.011 -67.749 1.00 32.69 431 LEU A CA 1
ATOM 2948 C C . LEU A 1 418 ? 35.020 -37.539 -68.676 1.00 33.95 431 LEU A C 1
ATOM 2949 O O . LEU A 1 418 ? 35.319 -36.347 -68.733 1.00 34.00 431 LEU A O 1
ATOM 2954 N N . ASP A 1 419 ? 35.617 -38.475 -69.410 1.00 36.28 432 ASP A N 1
ATOM 2955 C CA . ASP A 1 419 ? 36.631 -38.150 -70.419 1.00 38.76 432 ASP A CA 1
ATOM 2956 C C . ASP A 1 419 ? 36.076 -37.098 -71.393 1.00 38.63 432 ASP A C 1
ATOM 2957 O O . ASP A 1 419 ? 36.715 -36.074 -71.642 1.00 39.33 432 ASP A O 1
ATOM 2962 N N . GLU A 1 420 ? 34.873 -37.345 -71.912 1.00 37.41 433 GLU A N 1
ATOM 2963 C CA . GLU A 1 420 ? 34.196 -36.403 -72.812 1.00 36.78 433 GLU A CA 1
ATOM 2964 C C . GLU A 1 420 ? 33.841 -35.097 -72.111 1.00 34.67 433 GLU A C 1
ATOM 2965 O O . GLU A 1 420 ? 34.114 -34.015 -72.625 1.00 35.25 433 GLU A O 1
ATOM 2971 N N . LEU A 1 421 ? 33.208 -35.210 -70.946 1.00 31.34 434 LEU A N 1
ATOM 2972 C CA . LEU A 1 421 ? 32.651 -34.048 -70.252 1.00 30.08 434 LEU A CA 1
ATOM 2973 C C . LEU A 1 421 ? 33.714 -33.032 -69.833 1.00 28.08 434 LEU A C 1
ATOM 2974 O O . LEU A 1 421 ? 33.467 -31.827 -69.885 1.00 27.16 434 LEU A O 1
ATOM 2979 N N . LEU A 1 422 ? 34.883 -33.519 -69.423 1.00 26.78 435 LEU A N 1
ATOM 2980 C CA . LEU A 1 422 ? 35.976 -32.637 -69.020 1.00 26.18 435 LEU A CA 1
ATOM 2981 C C . LEU A 1 422 ? 36.451 -31.794 -70.204 1.00 26.30 435 LEU A C 1
ATOM 2982 O O . LEU A 1 422 ? 36.549 -30.569 -70.099 1.00 25.05 435 LEU A O 1
ATOM 2987 N N . CYS A 1 423 ? 36.738 -32.452 -71.327 1.00 26.24 436 CYS A N 1
ATOM 2988 C CA A CYS A 1 423 ? 37.181 -31.761 -72.533 0.42 26.44 436 CYS A CA 1
ATOM 2989 C CA B CYS A 1 423 ? 37.195 -31.745 -72.523 0.58 26.42 436 CYS A CA 1
ATOM 2990 C C . CYS A 1 423 ? 36.107 -30.811 -73.047 1.00 26.52 436 CYS A C 1
ATOM 2991 O O . CYS A 1 423 ? 36.401 -29.684 -73.445 1.00 25.55 436 CYS A O 1
ATOM 2996 N N . ASP A 1 424 ? 34.858 -31.286 -73.043 1.00 26.56 437 ASP A N 1
ATOM 2997 C CA A ASP A 1 424 ? 33.728 -30.509 -73.550 0.32 26.66 437 ASP A CA 1
ATOM 2998 C CA B ASP A 1 424 ? 33.746 -30.485 -73.568 0.18 26.13 437 ASP A CA 1
ATOM 2999 C CA C ASP A 1 424 ? 33.729 -30.509 -73.551 0.50 26.90 437 ASP A CA 1
ATOM 3000 C C . ASP A 1 424 ? 33.471 -29.262 -72.700 1.00 26.05 437 ASP A C 1
ATOM 3001 O O . ASP A 1 424 ? 33.033 -28.241 -73.211 1.00 25.59 437 ASP A O 1
ATOM 3014 N N . PHE A 1 425 ? 33.729 -29.357 -71.393 1.00 25.17 438 PHE A N 1
ATOM 3015 C CA . PHE A 1 425 ? 33.583 -28.192 -70.512 1.00 24.40 438 PHE A CA 1
ATOM 3016 C C . PHE A 1 425 ? 34.536 -27.086 -70.955 1.00 24.64 438 PHE A C 1
ATOM 3017 O O . PHE A 1 425 ? 34.134 -25.932 -71.116 1.00 24.35 438 PHE A O 1
ATOM 3025 N N . PHE A 1 426 ? 35.799 -27.454 -71.150 1.00 24.20 439 PHE A N 1
ATOM 3026 C CA . PHE A 1 426 ? 36.815 -26.508 -71.607 1.00 24.50 439 PHE A CA 1
ATOM 3027 C C . PHE A 1 426 ? 36.481 -25.948 -72.994 1.00 25.45 439 PHE A C 1
ATOM 3028 O O . PHE A 1 426 ? 36.626 -24.749 -73.232 1.00 24.82 439 PHE A O 1
ATOM 3036 N N . GLN A 1 427 ? 36.033 -26.820 -73.896 1.00 26.98 440 GLN A N 1
ATOM 3037 C CA . GLN A 1 427 ? 35.638 -26.414 -75.250 1.00 29.11 440 GLN A CA 1
ATOM 3038 C C . GLN A 1 427 ? 34.454 -25.452 -75.218 1.00 28.43 440 GLN A C 1
ATOM 3039 O O . GLN A 1 427 ? 34.452 -24.438 -75.918 1.00 28.04 440 GLN A O 1
ATOM 3045 N N . TYR A 1 428 ? 33.454 -25.776 -74.399 1.00 27.23 441 TYR A N 1
ATOM 3046 C CA . TYR A 1 428 ? 32.232 -24.980 -74.315 1.00 26.74 441 TYR A CA 1
ATOM 3047 C C . TYR A 1 428 ? 32.500 -23.555 -73.828 1.00 26.20 441 TYR A C 1
ATOM 3048 O O . TYR A 1 428 ? 32.140 -22.590 -74.496 1.00 26.00 441 TYR A O 1
ATOM 3057 N N . PHE A 1 429 ? 33.145 -23.422 -72.675 1.00 25.38 442 PHE A N 1
ATOM 3058 C CA . PHE A 1 429 ? 33.414 -22.095 -72.127 1.00 24.99 442 PHE A CA 1
ATOM 3059 C C . PHE A 1 429 ? 34.592 -21.398 -72.807 1.00 25.10 442 PHE A C 1
ATOM 3060 O O . PHE A 1 429 ? 34.694 -20.171 -72.766 1.00 24.53 442 PHE A O 1
ATOM 3068 N N . GLY A 1 430 ? 35.466 -22.173 -73.446 1.00 24.74 443 GLY A N 1
ATOM 3069 C CA . GLY A 1 430 ? 36.533 -21.605 -74.263 1.00 24.83 443 GLY A CA 1
ATOM 3070 C C . GLY A 1 430 ? 36.008 -20.895 -75.502 1.00 25.21 443 GLY A C 1
ATOM 3071 O O . GLY A 1 430 ? 36.691 -20.039 -76.065 1.00 24.72 443 GLY A O 1
ATOM 3072 N N . ASN A 1 431 ? 34.794 -21.248 -75.926 1.00 25.73 444 ASN A N 1
ATOM 3073 C CA . ASN A 1 431 ? 34.164 -20.638 -77.096 1.00 26.89 444 ASN A CA 1
ATOM 3074 C C . ASN A 1 431 ? 32.848 -19.914 -76.793 1.00 27.86 444 ASN A C 1
ATOM 3075 O O . ASN A 1 431 ? 32.132 -19.510 -77.705 1.00 29.04 444 ASN A O 1
ATOM 3080 N N . PHE A 1 432 ? 32.561 -19.727 -75.510 1.00 28.06 445 PHE A N 1
ATOM 3081 C CA . PHE A 1 432 ? 31.339 -19.078 -75.060 1.00 28.96 445 PHE A CA 1
ATOM 3082 C C . PHE A 1 432 ? 31.429 -17.565 -75.274 1.00 29.32 445 PHE A C 1
ATOM 3083 O O . PHE A 1 432 ? 32.446 -16.950 -74.962 1.00 28.93 445 PHE A O 1
ATOM 3091 N N . ASP A 1 433 ? 30.364 -16.970 -75.803 1.00 31.47 446 ASP A N 1
ATOM 3092 C CA . ASP A 1 433 ? 30.320 -15.522 -76.021 1.00 32.34 446 ASP A CA 1
ATOM 3093 C C . ASP A 1 433 ? 29.919 -14.817 -74.727 1.00 32.82 446 ASP A C 1
ATOM 3094 O O . ASP A 1 433 ? 28.736 -14.579 -74.487 1.00 33.67 446 ASP A O 1
ATOM 3099 N N . PHE A 1 434 ? 30.908 -14.493 -73.896 1.00 33.06 447 PHE A N 1
ATOM 3100 C CA . PHE A 1 434 ? 30.655 -13.840 -72.610 1.00 34.06 447 PHE A CA 1
ATOM 3101 C C . PHE A 1 434 ? 30.239 -12.377 -72.756 1.00 36.02 447 PHE A C 1
ATOM 3102 O O . PHE A 1 434 ? 29.608 -11.825 -71.856 1.00 36.29 447 PHE A O 1
ATOM 3110 N N . ARG A 1 435 ? 30.590 -11.754 -73.880 1.00 37.14 448 ARG A N 1
ATOM 3111 C CA . ARG A 1 435 ? 30.197 -10.366 -74.141 1.00 39.09 448 ARG A CA 1
ATOM 3112 C C . ARG A 1 435 ? 28.685 -10.238 -74.355 1.00 39.90 448 ARG A C 1
ATOM 3113 O O . ARG A 1 435 ? 28.062 -9.311 -73.852 1.00 42.04 448 ARG A O 1
ATOM 3121 N N . LYS A 1 436 ? 28.104 -11.189 -75.078 1.00 41.40 449 LYS A N 1
ATOM 3122 C CA . LYS A 1 436 ? 26.694 -11.151 -75.459 1.00 42.38 449 LYS A CA 1
ATOM 3123 C C . LYS A 1 436 ? 25.756 -11.991 -74.563 1.00 41.87 449 LYS A C 1
ATOM 3124 O O . LYS A 1 436 ? 24.584 -11.643 -74.396 1.00 41.71 449 LYS A O 1
ATOM 3130 N N . ASN A 1 437 ? 26.261 -13.083 -73.988 1.00 39.85 450 ASN A N 1
ATOM 3131 C CA . ASN A 1 437 ? 25.415 -14.050 -73.269 1.00 38.27 450 ASN A CA 1
ATOM 3132 C C . ASN A 1 437 ? 25.656 -14.093 -71.764 1.00 36.40 450 ASN A C 1
ATOM 3133 O O . ASN A 1 437 ? 26.778 -13.906 -71.298 1.00 35.43 450 ASN A O 1
ATOM 3138 N N . SER A 1 438 ? 24.581 -14.341 -71.017 1.00 35.43 451 SER A N 1
ATOM 3139 C CA . SER A 1 438 ? 24.649 -14.590 -69.580 1.00 34.27 451 SER A CA 1
ATOM 3140 C C . SER A 1 438 ? 24.169 -16.016 -69.308 1.00 33.11 451 SER A C 1
ATOM 3141 O O . SER A 1 438 ? 23.521 -16.627 -70.158 1.00 32.64 451 SER A O 1
ATOM 3144 N N . LEU A 1 439 ? 24.481 -16.537 -68.122 1.00 32.20 452 LEU A N 1
ATOM 3145 C CA . LEU A 1 439 ? 24.097 -17.903 -67.743 1.00 31.76 452 LEU A CA 1
ATOM 3146 C C . LEU A 1 439 ? 22.875 -17.897 -66.827 1.00 32.03 452 LEU A C 1
ATOM 3147 O O . LEU A 1 439 ? 22.955 -17.424 -65.694 1.00 32.47 452 LEU A O 1
ATOM 3152 N N . ASN A 1 440 ? 21.757 -18.426 -67.322 1.00 32.59 453 ASN A N 1
ATOM 3153 C CA . ASN A 1 440 ? 20.525 -18.548 -66.543 1.00 33.33 453 ASN A CA 1
ATOM 3154 C C . ASN A 1 440 ? 20.262 -20.013 -66.172 1.00 33.52 453 ASN A C 1
ATOM 3155 O O . ASN A 1 440 ? 19.873 -20.820 -67.021 1.00 32.67 453 ASN A O 1
ATOM 3160 N N . LEU A 1 441 ? 20.468 -20.348 -64.898 1.00 33.80 454 LEU A N 1
ATOM 3161 C CA . LEU A 1 441 ? 20.323 -21.731 -64.430 1.00 34.69 454 LEU A CA 1
ATOM 3162 C C . LEU A 1 441 ? 18.873 -22.152 -64.161 1.00 35.57 454 LEU A C 1
ATOM 3163 O O . LEU A 1 441 ? 18.588 -23.347 -64.034 1.00 35.50 454 LEU A O 1
ATOM 3168 N N . ARG A 1 442 ? 17.965 -21.184 -64.064 1.00 37.57 455 ARG A N 1
ATOM 3169 C CA . ARG A 1 442 ? 16.535 -21.495 -63.965 1.00 39.42 455 ARG A CA 1
ATOM 3170 C C . ARG A 1 442 ? 16.012 -22.034 -65.287 1.00 39.49 455 ARG A C 1
ATOM 3171 O O . ARG A 1 442 ? 15.238 -22.996 -65.312 1.00 39.39 455 ARG A O 1
ATOM 3179 N N . LYS A 1 443 ? 16.452 -21.409 -66.378 1.00 39.96 456 LYS A N 1
ATOM 3180 C CA . LYS A 1 443 ? 16.009 -21.763 -67.723 1.00 40.96 456 LYS A CA 1
ATOM 3181 C C . LYS A 1 443 ? 16.908 -22.822 -68.358 1.00 40.83 456 LYS A C 1
ATOM 3182 O O . LYS A 1 443 ? 16.473 -23.559 -69.242 1.00 40.65 456 LYS A O 1
ATOM 3188 N N . GLY A 1 444 ? 18.161 -22.891 -67.913 1.00 40.57 457 GLY A N 1
ATOM 3189 C CA . GLY A 1 444 ? 19.156 -23.742 -68.554 1.00 39.75 457 GLY A CA 1
ATOM 3190 C C . GLY A 1 444 ? 19.475 -23.228 -69.948 1.00 39.50 457 GLY A C 1
ATOM 3191 O O . GLY A 1 444 ? 19.686 -24.014 -70.868 1.00 39.22 457 GLY A O 1
ATOM 3192 N N . LYS A 1 445 ? 19.511 -21.903 -70.096 1.00 39.54 458 LYS A N 1
ATOM 3193 C CA . LYS A 1 445 ? 19.710 -21.264 -71.395 1.00 40.24 458 LYS A CA 1
ATOM 3194 C C . LYS A 1 445 ? 20.648 -20.065 -71.325 1.00 39.69 458 LYS A C 1
ATOM 3195 O O . LYS A 1 445 ? 20.741 -19.385 -70.301 1.00 37.99 458 LYS A O 1
ATOM 3201 N N . GLU A 1 446 ? 21.327 -19.809 -72.439 1.00 40.40 459 GLU A N 1
ATOM 3202 C CA . GLU A 1 446 ? 22.101 -18.588 -72.621 1.00 42.31 459 GLU A CA 1
ATOM 3203 C C . GLU A 1 446 ? 21.123 -17.479 -72.978 1.00 43.46 459 GLU A C 1
ATOM 3204 O O . GLU A 1 446 ? 20.330 -17.637 -73.905 1.00 43.66 459 GLU A O 1
ATOM 3210 N N . VAL A 1 447 ? 21.167 -16.369 -72.242 1.00 44.88 460 VAL A N 1
ATOM 3211 C CA . VAL A 1 447 ? 20.242 -15.254 -72.474 1.00 46.15 460 VAL A CA 1
ATOM 3212 C C . VAL A 1 447 ? 20.965 -13.911 -72.451 1.00 48.30 460 VAL A C 1
ATOM 3213 O O . VAL A 1 447 ? 22.075 -13.799 -71.932 1.00 46.98 460 VAL A O 1
ATOM 3217 N N . ASN A 1 448 ? 20.317 -12.893 -73.011 1.00 50.80 461 ASN A N 1
ATOM 3218 C CA . ASN A 1 448 ? 20.856 -11.532 -73.009 1.00 52.59 461 ASN A CA 1
ATOM 3219 C C . ASN A 1 448 ? 21.182 -11.063 -71.597 1.00 52.92 461 ASN A C 1
ATOM 3220 O O . ASN A 1 448 ? 20.469 -11.394 -70.649 1.00 53.33 461 ASN A O 1
ATOM 3225 N N . LYS A 1 449 ? 22.255 -10.286 -71.472 1.00 54.21 462 LYS A N 1
ATOM 3226 C CA . LYS A 1 449 ? 22.730 -9.814 -70.175 1.00 55.11 462 LYS A CA 1
ATOM 3227 C C . LYS A 1 449 ? 21.869 -8.650 -69.686 1.00 56.66 462 LYS A C 1
ATOM 3228 O O . LYS A 1 449 ? 21.746 -7.642 -70.383 1.00 57.84 462 LYS A O 1
ATOM 3234 N N . PRO A 1 450 ? 21.251 -8.791 -68.496 1.00 57.76 463 PRO A N 1
ATOM 3235 C CA . PRO A 1 450 ? 20.464 -7.694 -67.924 1.00 57.94 463 PRO A CA 1
ATOM 3236 C C . PRO A 1 450 ? 21.273 -6.414 -67.694 1.00 57.76 463 PRO A C 1
ATOM 3237 O O . PRO A 1 450 ? 20.755 -5.318 -67.904 1.00 59.72 463 PRO A O 1
ATOM 3241 N N . GLU A 1 451 ? 22.522 -6.565 -67.258 1.00 56.20 464 GLU A N 1
ATOM 3242 C CA . GLU A 1 451 ? 23.425 -5.433 -67.039 1.00 54.73 464 GLU A CA 1
ATOM 3243 C C . GLU A 1 451 ? 24.799 -5.727 -67.633 1.00 54.07 464 GLU A C 1
ATOM 3244 O O . GLU A 1 451 ? 25.174 -6.890 -67.801 1.00 55.77 464 GLU A O 1
ATOM 3246 N N . SER A 1 452 ? 25.541 -4.671 -67.956 1.00 52.27 465 SER A N 1
ATOM 3247 C CA . SER A 1 452 ? 26.882 -4.815 -68.520 1.00 50.26 465 SER A CA 1
ATOM 3248 C C . SER A 1 452 ? 27.871 -5.253 -67.442 1.00 48.62 465 SER A C 1
ATOM 3249 O O . SER A 1 452 ? 28.136 -4.520 -66.489 1.00 49.52 465 SER A O 1
ATOM 3252 N N . SER A 1 453 ? 28.391 -6.464 -67.598 1.00 44.69 466 SER A N 1
ATOM 3253 C CA . SER A 1 453 ? 29.391 -7.013 -66.691 1.00 41.78 466 SER A CA 1
ATOM 3254 C C . SER A 1 453 ? 30.134 -8.104 -67.456 1.00 38.88 466 SER A C 1
ATOM 3255 O O . SER A 1 453 ? 29.507 -8.856 -68.200 1.00 38.82 466 SER A O 1
ATOM 3258 N N . PRO A 1 454 ? 31.467 -8.185 -67.298 1.00 36.91 467 PRO A N 1
ATOM 3259 C CA . PRO A 1 454 ? 32.233 -9.185 -68.048 1.00 35.47 467 PRO A CA 1
ATOM 3260 C C . PRO A 1 454 ? 31.637 -10.598 -67.985 1.00 34.24 467 PRO A C 1
ATOM 3261 O O . PRO A 1 454 ? 31.399 -11.216 -69.025 1.00 32.94 467 PRO A O 1
ATOM 3265 N N . LEU A 1 455 ? 31.384 -11.085 -66.773 1.00 32.79 468 LEU A N 1
ATOM 3266 C CA . LEU A 1 455 ? 30.809 -12.413 -66.567 1.00 32.29 468 LEU A CA 1
ATOM 3267 C C . LEU A 1 455 ? 29.489 -12.275 -65.824 1.00 32.23 468 LEU A C 1
ATOM 3268 O O . LEU A 1 455 ? 29.475 -11.850 -64.667 1.00 32.47 468 LEU A O 1
ATOM 3273 N N . TYR A 1 456 ? 28.389 -12.629 -66.489 1.00 32.23 469 TYR A N 1
ATOM 3274 C CA . TYR A 1 456 ? 27.064 -12.548 -65.885 1.00 33.35 469 TYR A CA 1
ATOM 3275 C C . TYR A 1 456 ? 26.449 -13.929 -65.682 1.00 32.61 469 TYR A C 1
ATOM 3276 O O . TYR A 1 456 ? 26.091 -14.617 -66.642 1.00 32.34 469 TYR A O 1
ATOM 3285 N N . ILE A 1 457 ? 26.325 -14.319 -64.416 1.00 32.41 470 ILE A N 1
ATOM 3286 C CA . ILE A 1 457 ? 25.619 -15.537 -64.029 1.00 32.44 470 ILE A CA 1
ATOM 3287 C C . ILE A 1 457 ? 24.432 -15.125 -63.163 1.00 34.02 470 ILE A C 1
ATOM 3288 O O . ILE A 1 457 ? 24.617 -14.511 -62.112 1.00 34.00 470 ILE A O 1
ATOM 3293 N N . TRP A 1 458 ? 23.224 -15.471 -63.603 1.00 35.69 471 TRP A N 1
ATOM 3294 C CA . TRP A 1 458 ? 22.000 -15.056 -62.922 1.00 37.83 471 TRP A CA 1
ATOM 3295 C C . TRP A 1 458 ? 21.928 -15.675 -61.538 1.00 38.21 471 TRP A C 1
ATOM 3296 O O . TRP A 1 458 ? 22.099 -16.888 -61.393 1.00 38.06 471 TRP A O 1
ATOM 3307 N N . ASN A 1 459 ? 21.685 -14.844 -60.527 1.00 38.91 472 ASN A N 1
ATOM 3308 C CA . ASN A 1 459 ? 21.346 -15.351 -59.208 1.00 39.40 472 ASN A CA 1
ATOM 3309 C C . ASN A 1 459 ? 19.984 -16.035 -59.318 1.00 39.88 472 ASN A C 1
ATOM 3310 O O . ASN A 1 459 ? 18.995 -15.388 -59.654 1.00 39.06 472 ASN A O 1
ATOM 3315 N N . PRO A 1 460 ? 19.931 -17.350 -59.054 1.00 40.44 473 PRO A N 1
ATOM 3316 C CA . PRO A 1 460 ? 18.704 -18.114 -59.278 1.00 41.49 473 PRO A CA 1
ATOM 3317 C C . PRO A 1 460 ? 17.587 -17.840 -58.269 1.00 42.42 473 PRO A C 1
ATOM 3318 O O . PRO A 1 460 ? 16.462 -18.283 -58.471 1.00 42.26 473 PRO A O 1
ATOM 3322 N N . PHE A 1 461 ? 17.896 -17.123 -57.195 1.00 43.67 474 PHE A N 1
ATOM 3323 C CA . PHE A 1 461 ? 16.931 -16.872 -56.135 1.00 45.37 474 PHE A CA 1
ATOM 3324 C C . PHE A 1 461 ? 16.677 -15.386 -55.842 1.00 48.33 474 PHE A C 1
ATOM 3325 O O . PHE A 1 461 ? 15.905 -15.058 -54.949 1.00 47.95 474 PHE A O 1
ATOM 3333 N N . GLU A 1 462 ? 17.318 -14.492 -56.590 1.00 52.27 475 GLU A N 1
ATOM 3334 C CA . GLU A 1 462 ? 17.081 -13.052 -56.464 1.00 55.24 475 GLU A CA 1
ATOM 3335 C C . GLU A 1 462 ? 17.046 -12.402 -57.842 1.00 56.82 475 GLU A C 1
ATOM 3336 O O . GLU A 1 462 ? 17.895 -12.685 -58.685 1.00 56.94 475 GLU A O 1
ATOM 3342 N N . GLN A 1 463 ? 16.064 -11.528 -58.054 1.00 58.70 476 GLN A N 1
ATOM 3343 C CA . GLN A 1 463 ? 15.869 -10.872 -59.345 1.00 59.61 476 GLN A CA 1
ATOM 3344 C C . GLN A 1 463 ? 16.940 -9.804 -59.568 1.00 58.49 476 GLN A C 1
ATOM 3345 O O . GLN A 1 463 ? 17.343 -9.106 -58.633 1.00 58.16 476 GLN A O 1
ATOM 3351 N N . ASP A 1 464 ? 17.406 -9.708 -60.812 1.00 57.88 477 ASP A N 1
ATOM 3352 C CA . ASP A 1 464 ? 18.337 -8.662 -61.243 1.00 57.39 477 ASP A CA 1
ATOM 3353 C C . ASP A 1 464 ? 19.657 -8.663 -60.468 1.00 55.13 477 ASP A C 1
ATOM 3354 O O . ASP A 1 464 ? 20.193 -7.598 -60.152 1.00 56.10 477 ASP A O 1
ATOM 3359 N N . LEU A 1 465 ? 20.183 -9.849 -60.169 1.00 51.93 478 LEU A N 1
ATOM 3360 C CA . LEU A 1 465 ? 21.436 -9.964 -59.424 1.00 49.91 478 LEU A CA 1
ATOM 3361 C C . LEU A 1 465 ? 22.411 -10.900 -60.135 1.00 46.22 478 LEU A C 1
ATOM 3362 O O . LEU A 1 465 ? 22.049 -12.005 -60.544 1.00 44.42 478 LEU A O 1
ATOM 3367 N N . ASN A 1 466 ? 23.648 -10.434 -60.270 1.00 43.63 479 ASN A N 1
ATOM 3368 C CA . ASN A 1 466 ? 24.726 -11.186 -60.894 1.00 41.17 479 ASN A CA 1
ATOM 3369 C C . ASN A 1 466 ? 25.669 -11.715 -59.818 1.00 39.29 479 ASN A C 1
ATOM 3370 O O . ASN A 1 466 ? 26.322 -10.933 -59.131 1.00 38.88 479 ASN A O 1
ATOM 3375 N N . ILE A 1 467 ? 25.750 -13.038 -59.677 1.00 38.07 480 ILE A N 1
ATOM 3376 C CA . ILE A 1 467 ? 26.625 -13.640 -58.662 1.00 36.87 480 ILE A CA 1
ATOM 3377 C C . ILE A 1 467 ? 28.113 -13.421 -58.952 1.00 35.42 480 ILE A C 1
ATOM 3378 O O . ILE A 1 467 ? 28.931 -13.463 -58.037 1.00 34.86 480 ILE A O 1
ATOM 3383 N N . SER A 1 468 ? 28.455 -13.196 -60.221 1.00 34.32 481 SER A N 1
ATOM 3384 C CA . SER A 1 468 ? 29.847 -13.005 -60.639 1.00 33.88 481 SER A CA 1
ATOM 3385 C C . SER A 1 468 ? 30.137 -11.556 -61.056 1.00 34.24 481 SER A C 1
ATOM 3386 O O . SER A 1 468 ? 30.967 -11.307 -61.929 1.00 33.76 481 SER A O 1
ATOM 3389 N N . LYS A 1 469 ? 29.470 -10.602 -60.410 1.00 34.66 482 LYS A N 1
ATOM 3390 C CA . LYS A 1 469 ? 29.668 -9.180 -60.713 1.00 34.71 482 LYS A CA 1
ATOM 3391 C C . LYS A 1 469 ? 31.085 -8.714 -60.359 1.00 34.35 482 LYS A C 1
ATOM 3392 O O . LYS A 1 469 ? 31.595 -7.763 -60.949 1.00 33.99 482 LYS A O 1
ATOM 3395 N N . ASN A 1 470 ? 31.715 -9.397 -59.403 1.00 33.46 483 ASN A N 1
ATOM 3396 C CA . ASN A 1 470 ? 33.078 -9.082 -58.977 1.00 33.12 483 ASN A CA 1
ATOM 3397 C C . ASN A 1 470 ? 34.146 -9.305 -60.051 1.00 32.88 483 ASN A C 1
ATOM 3398 O O . ASN A 1 470 ? 35.213 -8.702 -59.995 1.00 31.92 483 ASN A O 1
ATOM 3403 N N . VAL A 1 471 ? 33.862 -10.177 -61.016 1.00 33.43 484 VAL A N 1
ATOM 3404 C CA . VAL A 1 471 ? 34.862 -10.585 -62.003 1.00 33.72 484 VAL A CA 1
ATOM 3405 C C . VAL A 1 471 ? 35.094 -9.491 -63.047 1.00 34.50 484 VAL A C 1
ATOM 3406 O O . VAL A 1 471 ? 34.146 -8.993 -63.652 1.00 34.13 484 VAL A O 1
ATOM 3410 N N . ASN A 1 472 ? 36.360 -9.129 -63.250 1.00 36.68 485 ASN A N 1
ATOM 3411 C CA . ASN A 1 472 ? 36.728 -8.137 -64.264 1.00 38.46 485 ASN A CA 1
ATOM 3412 C C . ASN A 1 472 ? 37.127 -8.811 -65.580 1.00 39.85 485 ASN A C 1
ATOM 3413 O O . ASN A 1 472 ? 37.219 -10.040 -65.654 1.00 39.06 485 ASN A O 1
ATOM 3418 N N . GLN A 1 473 ? 37.347 -8.008 -66.617 1.00 40.72 486 GLN A N 1
ATOM 3419 C CA . GLN A 1 473 ? 37.644 -8.540 -67.948 1.00 41.99 486 GLN A CA 1
ATOM 3420 C C . GLN A 1 473 ? 38.982 -9.296 -68.002 1.00 41.59 486 GLN A C 1
ATOM 3421 O O . GLN A 1 473 ? 39.054 -10.357 -68.626 1.00 42.14 486 GLN A O 1
ATOM 3427 N N . PRO A 1 474 ? 40.041 -8.759 -67.359 1.00 41.04 487 PRO A N 1
ATOM 3428 C CA . PRO A 1 474 ? 41.311 -9.489 -67.295 1.00 40.78 487 PRO A CA 1
ATOM 3429 C C . PRO A 1 474 ? 41.196 -10.913 -66.744 1.00 39.68 487 PRO A C 1
ATOM 3430 O O . PRO A 1 474 ? 41.723 -11.851 -67.346 1.00 39.08 487 PRO A O 1
ATOM 3434 N N . GLN A 1 475 ? 40.512 -11.070 -65.614 1.00 38.27 488 GLN A N 1
ATOM 3435 C CA . GLN A 1 475 ? 40.365 -12.388 -64.992 1.00 36.45 488 GLN A CA 1
ATOM 3436 C C . GLN A 1 475 ? 39.510 -13.324 -65.852 1.00 34.22 488 GLN A C 1
ATOM 3437 O O . GLN A 1 475 ? 39.831 -14.503 -65.987 1.00 33.31 488 GLN A O 1
ATOM 3443 N N . LEU A 1 476 ? 38.443 -12.798 -66.448 1.00 32.93 489 LEU A N 1
ATOM 3444 C CA . LEU A 1 476 ? 37.614 -13.588 -67.357 1.00 31.95 489 LEU A CA 1
ATOM 3445 C C . LEU A 1 476 ? 38.412 -14.061 -68.573 1.00 32.02 489 LEU A C 1
ATOM 3446 O O . LEU A 1 476 ? 38.284 -15.213 -68.996 1.00 30.56 489 LEU A O 1
ATOM 3451 N N . GLU A 1 477 ? 39.223 -13.168 -69.138 1.00 31.92 490 GLU A N 1
ATOM 3452 C CA . GLU A 1 477 ? 40.058 -13.516 -70.293 1.00 32.79 490 GLU A CA 1
ATOM 3453 C C . GLU A 1 477 ? 41.103 -14.570 -69.940 1.00 31.22 490 GLU A C 1
ATOM 3454 O O . GLU A 1 477 ? 41.420 -15.429 -70.765 1.00 31.00 490 GLU A O 1
ATOM 3460 N N . LYS A 1 478 ? 41.633 -14.504 -68.722 1.00 29.89 491 LYS A N 1
ATOM 3461 C CA . LYS A 1 478 ? 42.565 -15.518 -68.247 1.00 29.28 491 LYS A CA 1
ATOM 3462 C C . LYS A 1 478 ? 41.871 -16.884 -68.185 1.00 28.11 491 LYS A C 1
ATOM 3463 O O . LYS A 1 478 ? 42.408 -17.879 -68.670 1.00 27.94 491 LYS A O 1
ATOM 3466 N N . PHE A 1 479 ? 40.673 -16.916 -67.606 1.00 26.66 492 PHE A N 1
ATOM 3467 C CA . PHE A 1 479 ? 39.879 -18.145 -67.527 1.00 26.30 492 PHE A CA 1
ATOM 3468 C C . PHE A 1 479 ? 39.656 -18.757 -68.911 1.00 25.31 492 PHE A C 1
ATOM 3469 O O . PHE A 1 479 ? 39.859 -19.957 -69.109 1.00 24.50 492 PHE A O 1
ATOM 3477 N N . VAL A 1 480 ? 39.250 -17.922 -69.863 1.00 24.50 493 VAL A N 1
ATOM 3478 C CA . VAL A 1 480 ? 38.997 -18.362 -71.237 1.00 24.16 493 VAL A CA 1
ATOM 3479 C C . VAL A 1 480 ? 40.263 -18.920 -71.887 1.00 24.36 493 VAL A C 1
ATOM 3480 O O . VAL A 1 480 ? 40.217 -19.968 -72.536 1.00 24.16 493 VAL A O 1
ATOM 3484 N N . ALA A 1 481 ? 41.382 -18.222 -71.709 1.00 24.76 494 ALA A N 1
ATOM 3485 C CA . ALA A 1 481 ? 42.665 -18.668 -72.255 1.00 25.14 494 ALA A CA 1
ATOM 3486 C C . ALA A 1 481 ? 43.074 -20.025 -71.680 1.00 25.41 494 ALA A C 1
ATOM 3487 O O . ALA A 1 481 ? 43.518 -20.907 -72.415 1.00 25.86 494 ALA A O 1
ATOM 3489 N N . MET A 1 482 ? 42.923 -20.180 -70.367 1.00 25.66 495 MET A N 1
ATOM 3490 C CA . MET A 1 482 ? 43.245 -21.439 -69.700 1.00 26.10 495 MET A CA 1
ATOM 3491 C C . MET A 1 482 ? 42.338 -22.572 -70.181 1.00 24.78 495 MET A C 1
ATOM 3492 O O . MET A 1 482 ? 42.796 -23.697 -70.374 1.00 24.28 495 MET A O 1
ATOM 3497 N N . ALA A 1 483 ? 41.058 -22.264 -70.377 1.00 23.95 496 ALA A N 1
ATOM 3498 C CA . ALA A 1 483 ? 40.097 -23.242 -70.880 1.00 23.27 496 ALA A CA 1
ATOM 3499 C C . ALA A 1 483 ? 40.461 -23.714 -72.288 1.00 23.12 496 ALA A C 1
ATOM 3500 O O . ALA A 1 483 ? 40.480 -24.914 -72.563 1.00 22.48 496 ALA A O 1
ATOM 3502 N N . ARG A 1 484 ? 40.767 -22.768 -73.170 1.00 23.30 497 ARG A N 1
ATOM 3503 C CA . ARG A 1 484 ? 41.123 -23.103 -74.549 1.00 23.39 497 ARG A CA 1
ATOM 3504 C C . ARG A 1 484 ? 42.410 -23.921 -74.615 1.00 23.42 497 ARG A C 1
ATOM 3505 O O . ARG A 1 484 ? 42.487 -24.900 -75.361 1.00 24.28 497 ARG A O 1
ATOM 3513 N N . GLU A 1 485 ? 43.408 -23.533 -73.828 1.00 23.86 498 GLU A N 1
ATOM 3514 C CA . GLU A 1 485 ? 44.664 -24.278 -73.781 1.00 24.60 498 GLU A CA 1
ATOM 3515 C C . GLU A 1 485 ? 44.454 -25.688 -73.232 1.00 24.15 498 GLU A C 1
ATOM 3516 O O . GLU A 1 485 ? 45.023 -26.651 -73.754 1.00 24.92 498 GLU A O 1
ATOM 3522 N N . SER A 1 486 ? 43.642 -25.805 -72.184 1.00 23.28 499 SER A N 1
ATOM 3523 C CA . SER A 1 486 ? 43.347 -27.106 -71.582 1.00 23.09 499 SER A CA 1
ATOM 3524 C C . SER A 1 486 ? 42.635 -28.023 -72.572 1.00 23.32 499 SER A C 1
ATOM 3525 O O . SER A 1 486 ? 42.931 -29.218 -72.641 1.00 23.04 499 SER A O 1
ATOM 3528 N N . ALA A 1 487 ? 41.705 -27.458 -73.341 1.00 23.49 500 ALA A N 1
ATOM 3529 C CA . ALA A 1 487 ? 40.997 -28.212 -74.374 1.00 24.35 500 ALA A CA 1
ATOM 3530 C C . ALA A 1 487 ? 41.958 -28.738 -75.435 1.00 25.18 500 ALA A C 1
ATOM 3531 O O . ALA A 1 487 ? 41.866 -29.897 -75.845 1.00 25.77 500 ALA A O 1
ATOM 3533 N N . TRP A 1 488 ? 42.876 -27.883 -75.873 1.00 25.90 501 TRP A N 1
ATOM 3534 C CA . TRP A 1 488 ? 43.861 -28.257 -76.884 1.00 26.97 501 TRP A CA 1
ATOM 3535 C C . TRP A 1 488 ? 44.786 -29.369 -76.388 1.00 26.72 501 TRP A C 1
ATOM 3536 O O . TRP A 1 488 ? 45.044 -30.337 -77.108 1.00 26.16 501 TRP A O 1
ATOM 3547 N N . ILE A 1 489 ? 45.282 -29.224 -75.162 1.00 26.78 502 ILE A N 1
ATOM 3548 C CA . ILE A 1 489 ? 46.151 -30.233 -74.552 1.00 27.64 502 ILE A CA 1
ATOM 3549 C C . ILE A 1 489 ? 45.485 -31.614 -74.546 1.00 27.91 502 ILE A C 1
ATOM 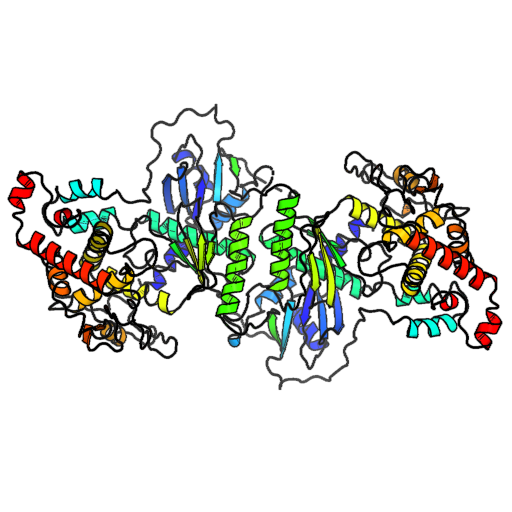3550 O O . ILE A 1 489 ? 46.103 -32.605 -74.938 1.00 28.13 502 ILE A O 1
ATOM 3555 N N . LEU A 1 490 ? 44.228 -31.670 -74.112 1.00 28.45 503 LEU A N 1
ATOM 3556 C CA . LEU A 1 490 ? 43.488 -32.931 -74.049 1.00 29.01 503 LEU A CA 1
ATOM 3557 C C . LEU A 1 490 ? 43.151 -33.485 -75.434 1.00 30.77 503 LEU A C 1
ATOM 3558 O O . LEU A 1 490 ? 43.162 -34.700 -75.636 1.00 30.66 503 LEU A O 1
ATOM 3563 N N . GLN A 1 491 ? 42.852 -32.596 -76.378 1.00 32.57 504 GLN A N 1
ATOM 3564 C CA . GLN A 1 491 ? 42.527 -33.001 -77.751 1.00 34.31 504 GLN A CA 1
ATOM 3565 C C . GLN A 1 491 ? 43.732 -33.574 -78.499 1.00 34.75 504 GLN A C 1
ATOM 3566 O O . GLN A 1 491 ? 43.591 -34.528 -79.267 1.00 34.82 504 GLN A O 1
ATOM 3572 N N . LYS A 1 492 ? 44.907 -32.994 -78.268 1.00 34.84 505 LYS A N 1
ATOM 3573 C CA . LYS A 1 492 ? 46.101 -33.309 -79.055 1.00 35.68 505 LYS A CA 1
ATOM 3574 C C . LYS A 1 492 ? 47.005 -34.394 -78.465 1.00 36.17 505 LYS A C 1
ATOM 3575 O O . LYS A 1 492 ? 47.767 -35.019 -79.199 1.00 36.71 505 LYS A O 1
ATOM 3578 N N . GLU A 1 493 ? 46.930 -34.618 -77.156 1.00 36.28 506 GLU A N 1
ATOM 3579 C CA . GLU A 1 493 ? 47.875 -35.526 -76.493 1.00 37.14 506 GLU A CA 1
ATOM 3580 C C . GLU A 1 493 ? 47.716 -36.989 -76.920 1.00 37.82 506 GLU A C 1
ATOM 3581 O O . GLU A 1 493 ? 46.623 -37.435 -77.277 1.00 37.71 506 GLU A O 1
ATOM 3587 N N . ASP A 1 494 ? 48.830 -37.715 -76.885 1.00 39.42 507 ASP A N 1
ATOM 3588 C CA . ASP A 1 494 ? 48.850 -39.159 -77.103 1.00 40.78 507 ASP A CA 1
ATOM 3589 C C . ASP A 1 494 ? 49.096 -39.801 -75.741 1.00 40.57 507 ASP A C 1
ATOM 3590 O O . ASP A 1 494 ? 50.241 -39.930 -75.301 1.00 41.05 507 ASP A O 1
ATOM 3595 N N . LYS A 1 495 ? 48.007 -40.185 -75.078 1.00 39.87 508 LYS A N 1
ATOM 3596 C CA . LYS A 1 495 ? 48.051 -40.625 -73.681 1.00 39.72 508 LYS A CA 1
ATOM 3597 C C . LYS A 1 495 ? 48.897 -41.881 -73.461 1.00 39.31 508 LYS A C 1
ATOM 3598 O O . LYS A 1 495 ? 49.612 -41.981 -72.468 1.00 38.23 508 LYS A O 1
ATOM 3604 N N . THR A 1 496 ? 48.817 -42.831 -74.388 1.00 39.69 509 THR A N 1
ATOM 3605 C CA . THR A 1 496 ? 49.597 -44.067 -74.300 1.00 39.72 509 THR A CA 1
ATOM 3606 C C . THR A 1 496 ? 51.104 -43.802 -74.267 1.00 39.67 509 THR A C 1
ATOM 3607 O O . THR A 1 496 ? 51.832 -44.420 -73.488 1.00 39.23 509 THR A O 1
ATOM 3611 N N . GLN A 1 497 ? 51.566 -42.884 -75.112 1.00 39.95 510 GLN A N 1
ATOM 3612 C CA . GLN A 1 497 ? 52.988 -42.540 -75.170 1.00 40.60 510 GLN A CA 1
ATOM 3613 C C . GLN A 1 497 ? 53.434 -41.766 -73.927 1.00 40.72 510 GLN A C 1
ATOM 3614 O O . GLN A 1 497 ? 54.541 -41.977 -73.432 1.00 41.33 510 GLN A O 1
ATOM 3620 N N . GLN A 1 498 ? 52.578 -40.875 -73.428 1.00 40.89 511 GLN A N 1
ATOM 3621 C CA . GLN A 1 498 ? 52.879 -40.121 -72.206 1.00 40.70 511 GLN A CA 1
ATOM 3622 C C . GLN A 1 498 ? 53.076 -41.045 -71.005 1.00 41.07 511 GLN A C 1
ATOM 3623 O O . GLN A 1 498 ? 53.957 -40.809 -70.176 1.00 40.60 511 GLN A O 1
ATOM 3629 N N . MET A 1 499 ? 52.255 -42.090 -70.921 1.00 41.27 512 MET A N 1
ATOM 3630 C CA . MET A 1 499 ? 52.392 -43.107 -69.876 1.00 42.75 512 MET A CA 1
ATOM 3631 C C . MET A 1 499 ? 53.746 -43.812 -69.980 1.00 43.82 512 MET A C 1
ATOM 3632 O O . MET A 1 499 ? 54.439 -43.986 -68.977 1.00 44.25 512 MET A O 1
ATOM 3637 N N . ILE A 1 500 ? 54.118 -44.204 -71.198 1.00 44.79 513 ILE A N 1
ATOM 3638 C CA . ILE A 1 500 ? 55.415 -44.842 -71.454 1.00 45.34 513 ILE A CA 1
ATOM 3639 C C . ILE A 1 500 ? 56.564 -43.863 -71.186 1.00 46.06 513 ILE A C 1
ATOM 3640 O O . ILE A 1 500 ? 57.580 -44.236 -70.597 1.00 46.05 513 ILE A O 1
ATOM 3645 N N . ASN A 1 501 ? 56.389 -42.615 -71.617 1.00 46.04 514 ASN A N 1
ATOM 3646 C CA . ASN A 1 501 ? 57.379 -41.555 -71.403 1.00 46.20 514 ASN A CA 1
ATOM 3647 C C . ASN A 1 501 ? 57.435 -41.033 -69.961 1.00 46.33 514 ASN A C 1
ATOM 3648 O O . ASN A 1 501 ? 58.300 -40.217 -69.633 1.00 47.04 514 ASN A O 1
ATOM 3653 N N . LYS A 1 502 ? 56.510 -41.489 -69.115 1.00 45.63 515 LYS A N 1
ATOM 3654 C CA . LYS A 1 502 ? 56.414 -41.052 -67.715 1.00 45.41 515 LYS A CA 1
ATOM 3655 C C . LYS A 1 502 ? 56.174 -39.541 -67.602 1.00 44.65 515 LYS A C 1
ATOM 3656 O O . LYS A 1 502 ? 56.730 -38.877 -66.725 1.00 45.46 515 LYS A O 1
ATOM 3659 N N . GLU A 1 503 ? 55.347 -39.013 -68.504 1.00 43.62 516 GLU A N 1
ATOM 3660 C CA . GLU A 1 503 ? 54.974 -37.602 -68.516 1.00 42.54 516 GLU A CA 1
ATOM 3661 C C . GLU A 1 503 ? 53.499 -37.459 -68.130 1.00 39.78 516 GLU A C 1
ATOM 3662 O O . GLU A 1 503 ? 52.722 -38.399 -68.315 1.00 38.43 516 GLU A O 1
ATOM 3668 N N . PRO A 1 504 ? 53.108 -36.294 -67.579 1.00 36.50 517 PRO A N 1
ATOM 3669 C CA . PRO A 1 504 ? 51.695 -36.070 -67.259 1.00 34.67 517 PRO A CA 1
ATOM 3670 C C . PRO A 1 504 ? 50.767 -36.208 -68.464 1.00 31.93 517 PRO A C 1
ATOM 3671 O O . PRO A 1 504 ? 51.113 -35.785 -69.568 1.00 31.22 517 PRO A O 1
ATOM 3675 N N . TRP A 1 505 ? 49.597 -36.798 -68.237 1.00 29.61 518 TRP A N 1
ATOM 3676 C CA . TRP A 1 505 ? 48.590 -36.976 -69.278 1.00 28.09 518 TRP A CA 1
ATOM 3677 C C . TRP A 1 505 ? 47.194 -36.829 -68.682 1.00 26.95 518 TRP A C 1
ATOM 3678 O O . TRP A 1 505 ? 47.015 -36.953 -67.470 1.00 26.47 518 TRP A O 1
ATOM 3689 N N . GLY A 1 506 ? 46.210 -36.586 -69.542 1.00 26.38 519 GLY A N 1
ATOM 3690 C CA . GLY A 1 506 ? 44.817 -36.477 -69.117 1.00 25.52 519 GLY A CA 1
ATOM 3691 C C . GLY A 1 506 ? 44.622 -35.359 -68.115 1.00 24.46 519 GLY A C 1
ATOM 3692 O O . GLY A 1 506 ? 45.133 -34.254 -68.298 1.00 24.52 519 GLY A O 1
ATOM 3693 N N . LEU A 1 507 ? 43.900 -35.655 -67.039 1.00 23.64 520 LEU A N 1
ATOM 3694 C CA . LEU A 1 507 ? 43.672 -34.685 -65.973 1.00 22.94 520 LEU A CA 1
ATOM 3695 C C . LEU A 1 507 ? 44.985 -34.126 -65.425 1.00 22.90 520 LEU A C 1
ATOM 3696 O O . LEU A 1 507 ? 45.097 -32.925 -65.188 1.00 21.85 520 LEU A O 1
ATOM 3701 N N . ALA A 1 508 ? 45.980 -34.991 -65.234 1.00 23.21 521 ALA A N 1
ATOM 3702 C CA . ALA A 1 508 ? 47.281 -34.558 -64.718 1.00 23.79 521 ALA A CA 1
ATOM 3703 C C . ALA A 1 508 ? 47.925 -33.497 -65.614 1.00 24.29 521 ALA A C 1
ATOM 3704 O O . ALA A 1 508 ? 48.568 -32.573 -65.118 1.00 24.58 521 ALA A O 1
ATOM 3706 N N . ALA A 1 509 ? 47.734 -33.626 -66.926 1.00 24.80 522 ALA A N 1
ATOM 3707 C CA . ALA A 1 509 ? 48.294 -32.674 -67.889 1.00 25.36 522 ALA A CA 1
ATOM 3708 C C . ALA A 1 509 ? 47.705 -31.266 -67.751 1.00 25.79 522 ALA A C 1
ATOM 3709 O O . ALA A 1 509 ? 48.386 -30.284 -68.042 1.00 25.79 522 ALA A O 1
ATOM 3711 N N . VAL A 1 510 ? 46.453 -31.166 -67.306 1.00 25.27 523 VAL A N 1
ATOM 3712 C CA . VAL A 1 510 ? 45.825 -29.852 -67.098 1.00 25.75 523 VAL A CA 1
ATOM 3713 C C . VAL A 1 510 ? 45.878 -29.380 -65.639 1.00 26.25 523 VAL A C 1
ATOM 3714 O O . VAL A 1 510 ? 45.466 -28.258 -65.341 1.00 25.79 523 VAL A O 1
ATOM 3718 N N . LEU A 1 511 ? 46.386 -30.224 -64.741 1.00 26.76 524 LEU A N 1
ATOM 3719 C CA . LEU A 1 511 ? 46.582 -29.843 -63.338 1.00 28.18 524 LEU A CA 1
ATOM 3720 C C . LEU A 1 511 ? 48.037 -29.475 -63.029 1.00 29.79 524 LEU A C 1
ATOM 3721 O O . LEU A 1 511 ? 48.467 -29.552 -61.877 1.00 30.21 524 LEU A O 1
ATOM 3726 N N . ILE A 1 512 ? 48.787 -29.080 -64.056 1.00 31.22 525 ILE A N 1
ATOM 3727 C CA . ILE A 1 512 ? 50.114 -28.489 -63.872 1.00 32.84 525 ILE A CA 1
ATOM 3728 C C . ILE A 1 512 ? 50.167 -27.146 -64.600 1.00 33.41 525 ILE A C 1
ATOM 3729 O O . ILE A 1 512 ? 49.461 -26.960 -65.590 1.00 32.50 525 ILE A O 1
ATOM 3734 N N . PRO A 1 513 ? 50.996 -26.203 -64.114 1.00 34.90 526 PRO A N 1
ATOM 3735 C CA . PRO A 1 513 ? 51.093 -24.889 -64.763 1.00 35.54 526 PRO A CA 1
ATOM 3736 C C . PRO A 1 513 ? 51.436 -24.970 -66.251 1.00 35.47 526 PRO A C 1
ATOM 3737 O O . PRO A 1 513 ? 52.208 -25.838 -66.661 1.00 35.78 526 PRO A O 1
ATOM 3741 N N . PHE A 1 514 ? 50.853 -24.074 -67.045 1.00 35.24 527 PHE A N 1
ATOM 3742 C CA . PHE A 1 514 ? 51.156 -23.984 -68.469 1.00 35.74 527 PHE A CA 1
ATOM 3743 C C . PHE A 1 514 ? 52.253 -22.939 -68.689 1.00 36.72 527 PHE A C 1
ATOM 3744 O O . PHE A 1 514 ? 52.941 -22.947 -69.712 1.00 38.62 527 PHE A O 1
ATOM 3752 N N . LYS B 1 39 ? 24.148 -15.196 12.941 1.00 47.47 52 LYS B N 1
ATOM 3753 C CA . LYS B 1 39 ? 24.908 -14.465 13.999 1.00 46.91 52 LYS B CA 1
ATOM 3754 C C . LYS B 1 39 ? 26.057 -13.643 13.421 1.00 43.48 52 LYS B C 1
ATOM 3755 O O . LYS B 1 39 ? 26.083 -12.422 13.576 1.00 44.05 52 LYS B O 1
ATOM 3761 N N . THR B 1 40 ? 27.000 -14.313 12.760 1.00 40.70 53 THR B N 1
ATOM 3762 C CA . THR B 1 40 ? 28.198 -13.648 12.250 1.00 38.37 53 THR B CA 1
ATOM 3763 C C . THR B 1 40 ? 27.908 -12.894 10.954 1.00 36.60 53 THR B C 1
ATOM 3764 O O . THR B 1 40 ? 26.867 -13.092 10.322 1.00 36.19 53 THR B O 1
ATOM 3768 N N . PHE B 1 41 ? 28.835 -12.021 10.576 1.00 33.91 54 PHE B N 1
ATOM 3769 C CA . PHE B 1 41 ? 28.747 -11.279 9.322 1.00 32.26 54 PHE B CA 1
ATOM 3770 C C . PHE B 1 41 ? 28.517 -12.236 8.149 1.00 32.51 54 PHE B C 1
ATOM 3771 O O . PHE B 1 41 ? 27.618 -12.024 7.332 1.00 31.86 54 PHE B O 1
ATOM 3779 N N . THR B 1 42 ? 29.323 -13.292 8.087 1.00 32.92 55 THR B N 1
ATOM 3780 C CA . THR B 1 42 ? 29.220 -14.293 7.017 1.00 34.87 55 THR B CA 1
ATOM 3781 C C . THR B 1 42 ? 27.853 -14.992 7.006 1.00 35.84 55 THR B C 1
ATOM 3782 O O . THR B 1 42 ? 27.284 -15.244 5.943 1.00 36.06 55 THR B O 1
ATOM 3786 N N . GLU B 1 43 ? 27.327 -15.288 8.191 1.00 37.19 56 GLU B N 1
ATOM 3787 C CA . GLU B 1 43 ? 26.009 -15.923 8.313 1.00 38.08 56 GLU B CA 1
ATOM 3788 C C . GLU B 1 43 ? 24.868 -14.980 7.904 1.00 36.92 56 GLU B C 1
ATOM 3789 O O . GLU B 1 43 ? 23.860 -15.420 7.336 1.00 36.91 56 GLU B O 1
ATOM 3795 N N . VAL B 1 44 ? 25.025 -13.688 8.181 1.00 34.41 57 VAL B N 1
ATOM 3796 C CA . VAL B 1 44 ? 24.050 -12.693 7.724 1.00 32.86 57 VAL B CA 1
ATOM 3797 C C . VAL B 1 44 ? 24.021 -12.646 6.191 1.00 30.79 57 VAL B C 1
ATOM 3798 O O . VAL B 1 44 ? 22.939 -12.655 5.598 1.00 30.27 57 VAL B O 1
ATOM 3802 N N . GLN B 1 45 ? 25.197 -12.613 5.560 1.00 29.94 58 GLN B N 1
ATOM 3803 C CA A GLN B 1 45 ? 25.290 -12.579 4.098 0.50 29.82 58 GLN B CA 1
ATOM 3804 C CA B GLN B 1 45 ? 25.282 -12.583 4.095 0.50 29.54 58 GLN B CA 1
ATOM 3805 C C . GLN B 1 45 ? 24.616 -13.805 3.469 1.00 29.78 58 GLN B C 1
ATOM 3806 O O . GLN B 1 45 ? 23.841 -13.681 2.524 1.00 28.67 58 GLN B O 1
ATOM 3817 N N . THR B 1 46 ? 24.922 -14.983 4.004 1.00 30.77 59 THR B N 1
ATOM 3818 C CA . THR B 1 46 ? 24.362 -16.237 3.497 1.00 31.99 59 THR B CA 1
ATOM 3819 C C . THR B 1 46 ? 22.826 -16.234 3.538 1.00 31.69 59 THR B C 1
ATOM 3820 O O . THR B 1 46 ? 22.167 -16.594 2.559 1.00 31.92 59 THR B O 1
ATOM 3824 N N . GLU B 1 47 ? 22.263 -15.804 4.663 1.00 31.15 60 GLU B N 1
ATOM 3825 C CA . GLU B 1 47 ? 20.810 -15.725 4.823 1.00 31.81 60 GLU B CA 1
ATOM 3826 C C . GLU B 1 47 ? 20.178 -14.703 3.866 1.00 29.90 60 GLU B C 1
ATOM 3827 O O . GLU B 1 47 ? 19.145 -14.974 3.237 1.00 29.00 60 GLU B O 1
ATOM 3833 N N . ARG B 1 48 ? 20.793 -13.527 3.773 1.00 27.54 61 ARG B N 1
ATOM 3834 C CA . ARG B 1 48 ? 20.308 -12.471 2.877 1.00 26.70 61 ARG B CA 1
ATOM 3835 C C . ARG B 1 48 ? 20.286 -12.936 1.418 1.00 25.70 61 ARG B C 1
ATOM 3836 O O . ARG B 1 48 ? 19.327 -12.672 0.689 1.00 24.21 61 ARG B O 1
ATOM 3844 N N . LEU B 1 49 ? 21.345 -13.622 1.000 1.00 25.78 62 LEU B N 1
ATOM 3845 C CA . LEU B 1 49 ? 21.451 -14.102 -0.378 1.00 26.71 62 LEU B CA 1
ATOM 3846 C C . LEU B 1 49 ? 20.425 -15.201 -0.680 1.00 26.96 62 LEU B C 1
ATOM 3847 O O . LEU B 1 49 ? 19.849 -15.235 -1.767 1.00 25.43 62 LEU B O 1
ATOM 3852 N N . GLU B 1 50 ? 20.190 -16.083 0.289 1.00 27.99 63 GLU B N 1
ATOM 3853 C CA . GLU B 1 50 ? 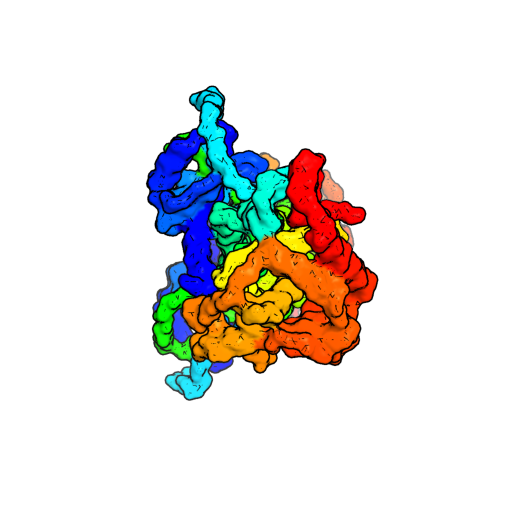19.175 -17.140 0.148 1.00 29.13 63 GLU B CA 1
ATOM 3854 C C . GLU B 1 50 ? 17.770 -16.556 -0.050 1.00 28.29 63 GLU B C 1
ATOM 3855 O O . GLU B 1 50 ? 16.985 -17.054 -0.861 1.00 28.13 63 GLU B O 1
ATOM 3861 N N . GLN B 1 51 ? 17.455 -15.498 0.690 1.00 27.80 64 GLN B N 1
ATOM 3862 C CA . GLN B 1 51 ? 16.166 -14.823 0.545 1.00 27.79 64 GLN B CA 1
ATOM 3863 C C . GLN B 1 51 ? 16.050 -14.108 -0.804 1.00 26.63 64 GLN B C 1
ATOM 3864 O O . GLN B 1 51 ? 14.989 -14.134 -1.432 1.00 26.13 64 GLN B O 1
ATOM 3870 N N . ALA B 1 52 ? 17.141 -13.478 -1.242 1.00 25.60 65 ALA B N 1
ATOM 3871 C CA . ALA B 1 52 ? 17.191 -12.829 -2.556 1.00 24.98 65 ALA B CA 1
ATOM 3872 C C . ALA B 1 52 ? 17.031 -13.840 -3.696 1.00 24.79 65 ALA B C 1
ATOM 3873 O O . ALA B 1 52 ? 16.448 -13.522 -4.734 1.00 24.75 65 ALA B O 1
ATOM 3875 N N . ASP B 1 53 ? 17.554 -15.046 -3.484 1.00 24.86 66 ASP B N 1
ATOM 3876 C CA A ASP B 1 53 ? 17.507 -16.124 -4.473 0.55 25.41 66 ASP B CA 1
ATOM 3877 C CA B ASP B 1 53 ? 17.488 -16.125 -4.476 0.45 25.42 66 ASP B CA 1
ATOM 3878 C C . ASP B 1 53 ? 16.068 -16.557 -4.805 1.00 25.37 66 ASP B C 1
ATOM 3879 O O . ASP B 1 53 ? 15.807 -17.056 -5.896 1.00 25.87 66 ASP B O 1
ATOM 3888 N N . ARG B 1 54 ? 15.145 -16.365 -3.867 1.00 25.05 67 ARG B N 1
ATOM 3889 C CA . ARG B 1 54 ? 13.738 -16.715 -4.092 1.00 25.18 67 ARG B CA 1
ATOM 3890 C C . ARG B 1 54 ? 12.841 -15.475 -4.162 1.00 24.20 67 ARG B C 1
ATOM 3891 O O . ARG B 1 54 ? 11.644 -15.534 -3.867 1.00 24.13 67 ARG B O 1
ATOM 3899 N N . SER B 1 55 ? 13.427 -14.360 -4.589 1.00 23.04 68 SER B N 1
ATOM 3900 C CA . SER B 1 55 ? 12.697 -13.114 -4.743 1.00 22.45 68 SER B CA 1
ATOM 3901 C C . SER B 1 55 ? 12.631 -12.703 -6.209 1.00 22.11 68 SER B C 1
ATOM 3902 O O . SER B 1 55 ? 13.487 -13.086 -7.009 1.00 22.18 68 SER B O 1
ATOM 3905 N N . VAL B 1 56 ? 11.606 -11.928 -6.549 1.00 22.01 69 VAL B N 1
ATOM 3906 C CA . VAL B 1 56 ? 11.425 -11.404 -7.899 1.00 21.72 69 VAL B CA 1
ATOM 3907 C C . VAL B 1 56 ? 11.009 -9.937 -7.842 1.00 22.23 69 VAL B C 1
ATOM 3908 O O . VAL B 1 56 ? 10.565 -9.448 -6.800 1.00 21.92 69 VAL B O 1
ATOM 3912 N N . LEU B 1 57 ? 11.157 -9.248 -8.971 1.00 22.70 70 LEU B N 1
ATOM 3913 C CA . LEU B 1 57 ? 10.706 -7.870 -9.116 1.00 23.63 70 LEU B CA 1
ATOM 3914 C C . LEU B 1 57 ? 9.601 -7.803 -10.156 1.00 24.18 70 LEU B C 1
ATOM 3915 O O . LEU B 1 57 ? 9.728 -8.375 -11.240 1.00 24.05 70 LEU B O 1
ATOM 3920 N N . ILE B 1 58 ? 8.531 -7.086 -9.827 1.00 24.78 71 ILE B N 1
ATOM 3921 C CA . ILE B 1 58 ? 7.395 -6.937 -10.725 1.00 25.97 71 ILE B CA 1
ATOM 3922 C C . ILE B 1 58 ? 7.112 -5.457 -10.971 1.00 26.05 71 ILE B C 1
ATOM 3923 O O . ILE B 1 58 ? 6.892 -4.698 -10.029 1.00 25.57 71 ILE B O 1
ATOM 3928 N N . LYS B 1 59 ? 7.126 -5.051 -12.239 1.00 26.50 72 LYS B N 1
ATOM 3929 C CA . LYS B 1 59 ? 6.630 -3.734 -12.627 1.00 27.85 72 LYS B CA 1
ATOM 3930 C C . LYS B 1 59 ? 5.106 -3.808 -12.651 1.00 28.51 72 LYS B C 1
ATOM 3931 O O . LYS B 1 59 ? 4.532 -4.586 -13.416 1.00 28.40 72 LYS B O 1
ATOM 3937 N N . CYS B 1 60 ? 4.460 -2.993 -11.823 1.00 29.06 73 CYS B N 1
ATOM 3938 C CA . CYS B 1 60 ? 3.025 -3.130 -11.572 1.00 30.41 73 CYS B CA 1
ATOM 3939 C C . CYS B 1 60 ? 2.161 -2.386 -12.587 1.00 31.64 73 CYS B C 1
ATOM 3940 O O . CYS B 1 60 ? 2.615 -1.420 -13.204 1.00 31.01 73 CYS B O 1
ATOM 3943 N N . PRO B 1 61 ? 0.901 -2.832 -12.762 1.00 33.74 74 PRO B N 1
ATOM 3944 C CA . PRO B 1 61 ? -0.037 -2.108 -13.621 1.00 35.14 74 PRO B CA 1
ATOM 3945 C C . PRO B 1 61 ? -0.260 -0.664 -13.174 1.00 37.35 74 PRO B C 1
ATOM 3946 O O . PRO B 1 61 ? -0.135 -0.359 -11.989 1.00 37.47 74 PRO B O 1
ATOM 3950 N N . SER B 1 62 ? -0.590 0.211 -14.121 1.00 40.23 75 SER B N 1
ATOM 3951 C CA . SER B 1 62 ? -0.855 1.620 -13.820 1.00 42.40 75 SER B CA 1
ATOM 3952 C C . SER B 1 62 ? -1.927 1.779 -12.748 1.00 42.88 75 SER B C 1
ATOM 3953 O O . SER B 1 62 ? -1.783 2.589 -11.845 1.00 43.42 75 SER B O 1
ATOM 3956 N N . LYS B 1 63 ? -3.008 1.015 -12.877 1.00 43.82 76 LYS B N 1
ATOM 3957 C CA . LYS B 1 63 ? -4.077 0.978 -11.884 1.00 44.55 76 LYS B CA 1
ATOM 3958 C C . LYS B 1 63 ? -3.898 -0.257 -11.014 1.00 43.73 76 LYS B C 1
ATOM 3959 O O . LYS B 1 63 ? -4.457 -1.314 -11.303 1.00 43.90 76 LYS B O 1
ATOM 3965 N N . LEU B 1 64 ? -3.130 -0.112 -9.941 1.00 42.11 77 LEU B N 1
ATOM 3966 C CA . LEU B 1 64 ? -2.715 -1.253 -9.129 1.00 41.21 77 LEU B CA 1
ATOM 3967 C C . LEU B 1 64 ? -3.700 -1.580 -8.010 1.00 40.51 77 LEU B C 1
ATOM 3968 O O . LEU B 1 64 ? -3.981 -0.739 -7.158 1.00 40.14 77 LEU B O 1
ATOM 3973 N N . ASN B 1 65 ? -4.207 -2.812 -8.014 1.00 40.30 78 ASN B N 1
ATOM 3974 C CA . ASN B 1 65 ? -4.942 -3.353 -6.877 1.00 40.60 78 ASN B CA 1
ATOM 3975 C C . ASN B 1 65 ? -4.040 -4.326 -6.125 1.00 39.94 78 ASN B C 1
ATOM 3976 O O . ASN B 1 65 ? -3.767 -5.432 -6.602 1.00 40.79 78 ASN B O 1
ATOM 3981 N N . GLU B 1 66 ? -3.585 -3.906 -4.948 1.00 39.61 79 GLU B N 1
ATOM 3982 C CA . GLU B 1 66 ? -2.636 -4.680 -4.151 1.00 39.28 79 GLU B CA 1
ATOM 3983 C C . GLU B 1 66 ? -3.138 -6.085 -3.834 1.00 38.52 79 GLU B C 1
ATOM 3984 O O . GLU B 1 66 ? -2.410 -7.061 -4.033 1.00 38.26 79 GLU B O 1
ATOM 3990 N N . LYS B 1 67 ? -4.374 -6.179 -3.341 1.00 38.01 80 LYS B N 1
ATOM 3991 C CA . LYS B 1 67 ? -4.950 -7.464 -2.931 1.00 37.53 80 LYS B CA 1
ATOM 3992 C C . LYS B 1 67 ? -5.028 -8.451 -4.094 1.00 36.38 80 LYS B C 1
ATOM 3993 O O . LYS B 1 67 ? -4.629 -9.607 -3.955 1.00 37.33 80 LYS B O 1
ATOM 3996 N N . LYS B 1 68 ? -5.526 -7.992 -5.239 1.00 35.67 81 LYS B N 1
ATOM 3997 C CA . LYS B 1 68 ? -5.628 -8.846 -6.427 1.00 35.59 81 LYS B CA 1
ATOM 3998 C C . LYS B 1 68 ? -4.263 -9.357 -6.886 1.00 34.67 81 LYS B C 1
ATOM 3999 O O . LYS B 1 68 ? -4.122 -10.527 -7.238 1.00 35.31 81 LYS B O 1
ATOM 4002 N N . LEU B 1 69 ? -3.259 -8.483 -6.866 1.00 34.38 82 LEU B N 1
ATOM 4003 C CA . LEU B 1 69 ? -1.902 -8.867 -7.266 1.00 33.60 82 LEU B CA 1
ATOM 4004 C C . LEU B 1 69 ? -1.335 -9.963 -6.364 1.00 32.95 82 LEU B C 1
ATOM 4005 O O . LEU B 1 69 ? -0.841 -10.982 -6.848 1.00 32.48 82 LEU B O 1
ATOM 4010 N N . LEU B 1 70 ? -1.412 -9.744 -5.054 1.00 33.85 83 LEU B N 1
ATOM 4011 C CA A LEU B 1 70 ? -0.883 -10.697 -4.075 0.55 34.15 83 LEU B CA 1
ATOM 4012 C CA B LEU B 1 70 ? -0.878 -10.690 -4.077 0.45 34.06 83 LEU B CA 1
ATOM 4013 C C . LEU B 1 70 ? -1.674 -11.995 -4.075 1.00 33.89 83 LEU B C 1
ATOM 4014 O O . LEU B 1 70 ? -1.099 -13.076 -3.940 1.00 33.61 83 LEU B O 1
ATOM 4023 N N . GLN B 1 71 ? -2.995 -11.885 -4.212 1.00 34.48 84 GLN B N 1
ATOM 4024 C CA . GLN B 1 71 ? -3.851 -13.067 -4.297 1.00 35.00 84 GLN B CA 1
ATOM 4025 C C . GLN B 1 71 ? -3.419 -13.934 -5.476 1.00 33.61 84 GLN B C 1
ATOM 4026 O O . GLN B 1 71 ? -3.270 -15.151 -5.332 1.00 34.04 84 GLN B O 1
ATOM 4032 N N . TYR B 1 72 ? -3.166 -13.307 -6.624 1.00 32.69 85 TYR B N 1
ATOM 4033 C CA . TYR B 1 72 ? -2.690 -14.053 -7.783 1.00 32.23 85 TYR B CA 1
ATOM 4034 C C . TYR B 1 72 ? -1.309 -14.674 -7.550 1.00 31.73 85 TYR B C 1
ATOM 4035 O O . TYR B 1 72 ? -1.105 -15.856 -7.820 1.00 31.32 85 TYR B O 1
ATOM 4044 N N . LEU B 1 73 ? -0.363 -13.876 -7.060 1.00 31.98 86 LEU B N 1
ATOM 4045 C CA . LEU B 1 73 ? 1.007 -14.356 -6.842 1.00 31.27 86 LEU B CA 1
ATOM 4046 C C . LEU B 1 73 ? 1.076 -15.490 -5.817 1.00 31.46 86 LEU B C 1
ATOM 4047 O O . LEU B 1 73 ? 1.872 -16.417 -5.960 1.00 30.79 86 LEU B O 1
ATOM 4052 N N . SER B 1 74 ? 0.232 -15.421 -4.792 1.00 32.68 87 SER B N 1
ATOM 4053 C CA . SER B 1 74 ? 0.128 -16.491 -3.798 1.00 33.65 87 SER B CA 1
ATOM 4054 C C . SER B 1 74 ? -0.337 -17.834 -4.367 1.00 33.48 87 SER B C 1
ATOM 4055 O O . SER B 1 74 ? -0.112 -18.873 -3.745 1.00 35.29 87 SER B O 1
ATOM 4058 N N . SER B 1 75 ? -0.971 -17.819 -5.539 1.00 33.28 88 SER B N 1
ATOM 4059 C CA . SER B 1 75 ? -1.336 -19.061 -6.227 1.00 33.17 88 SER B CA 1
ATOM 4060 C C . SER B 1 75 ? -0.105 -19.829 -6.728 1.00 33.03 88 SER B C 1
ATOM 4061 O O . SER B 1 75 ? -0.195 -21.024 -7.015 1.00 34.02 88 SER B O 1
ATOM 4064 N N . HIS B 1 76 ? 1.037 -19.146 -6.832 1.00 32.45 89 HIS B N 1
ATOM 4065 C CA . HIS B 1 76 ? 2.310 -19.803 -7.146 1.00 31.56 89 HIS B CA 1
ATOM 4066 C C . HIS B 1 76 ? 3.083 -20.249 -5.900 1.00 31.57 89 HIS B C 1
ATOM 4067 O O . HIS B 1 76 ? 4.110 -20.920 -6.014 1.00 32.10 89 HIS B O 1
ATOM 4074 N N . GLY B 1 77 ? 2.589 -19.881 -4.719 1.00 32.03 90 GLY B N 1
ATOM 4075 C CA . GLY B 1 77 ? 3.217 -20.272 -3.456 1.00 32.06 90 GLY B CA 1
ATOM 4076 C C . GLY B 1 77 ? 3.181 -19.156 -2.434 1.00 31.76 90 GLY B C 1
ATOM 4077 O O . GLY B 1 77 ? 2.946 -17.997 -2.779 1.00 31.96 90 GLY B O 1
ATOM 4078 N N . LYS B 1 78 ? 3.425 -19.509 -1.174 1.00 32.29 91 LYS B N 1
ATOM 4079 C CA . LYS B 1 78 ? 3.385 -18.546 -0.076 1.00 32.35 91 LYS B CA 1
ATOM 4080 C C . LYS B 1 78 ? 4.426 -17.437 -0.259 1.00 32.39 91 LYS B C 1
ATOM 4081 O O . LYS B 1 78 ? 5.520 -17.677 -0.778 1.00 32.60 91 LYS B O 1
ATOM 4085 N N . ILE B 1 79 ? 4.067 -16.230 0.172 1.00 32.73 92 ILE B N 1
ATOM 4086 C CA . ILE B 1 79 ? 4.952 -15.069 0.118 1.00 32.77 92 ILE B CA 1
ATOM 4087 C C . ILE B 1 79 ? 5.334 -14.657 1.544 1.00 33.10 92 ILE B C 1
ATOM 4088 O O . ILE B 1 79 ? 4.463 -14.298 2.339 1.00 34.89 92 ILE B O 1
ATOM 4093 N N . ASP B 1 80 ? 6.627 -14.712 1.862 1.00 33.15 93 ASP B N 1
ATOM 4094 C CA . ASP B 1 80 ? 7.125 -14.337 3.195 1.00 33.62 93 ASP B CA 1
ATOM 4095 C C . ASP B 1 80 ? 7.146 -12.827 3.402 1.00 32.92 93 ASP B C 1
ATOM 4096 O O . ASP B 1 80 ? 6.768 -12.336 4.467 1.00 33.22 93 ASP B O 1
ATOM 4101 N N . ASN B 1 81 ? 7.617 -12.101 2.390 1.00 31.21 94 ASN B N 1
ATOM 4102 C CA . ASN B 1 81 ? 7.749 -10.649 2.459 1.00 30.65 94 ASN B CA 1
ATOM 4103 C C . ASN B 1 81 ? 7.479 -10.011 1.104 1.00 29.61 94 ASN B C 1
ATOM 4104 O O . ASN B 1 81 ? 7.727 -10.615 0.063 1.00 28.21 94 ASN B O 1
ATOM 4109 N N . TYR B 1 82 ? 6.975 -8.784 1.127 1.00 29.22 95 TYR B N 1
ATOM 4110 C CA . TYR B 1 82 ? 6.842 -7.985 -0.085 1.00 30.03 95 TYR B CA 1
ATOM 4111 C C . TYR B 1 82 ? 6.737 -6.510 0.263 1.00 29.25 95 TYR B C 1
ATOM 4112 O O . TYR B 1 82 ? 6.340 -6.156 1.372 1.00 29.63 95 TYR B O 1
ATOM 4121 N N . PHE B 1 83 ? 7.095 -5.656 -0.689 1.00 27.84 96 PHE B N 1
ATOM 4122 C CA . PHE B 1 83 ? 6.881 -4.223 -0.549 1.00 27.14 96 PHE B CA 1
ATOM 4123 C C . PHE B 1 83 ? 6.839 -3.560 -1.915 1.00 27.11 96 PHE B C 1
ATOM 4124 O O . PHE B 1 83 ? 7.218 -4.168 -2.924 1.00 26.59 96 PHE B O 1
ATOM 4132 N N . PHE B 1 84 ? 6.370 -2.318 -1.935 1.00 27.32 97 PHE B N 1
ATOM 4133 C CA . PHE B 1 84 ? 6.308 -1.532 -3.155 1.00 28.24 97 PHE B CA 1
AT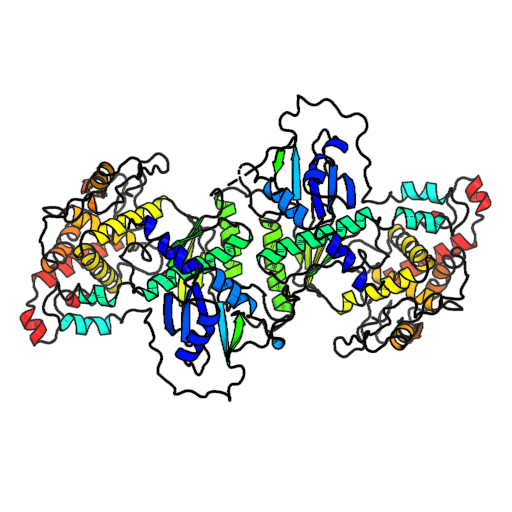OM 4134 C C . PHE B 1 84 ? 7.253 -0.349 -3.055 1.00 28.09 97 PHE B C 1
ATOM 4135 O O . PHE B 1 84 ? 7.461 0.195 -1.969 1.00 27.83 97 PHE B O 1
ATOM 4143 N N . PHE B 1 85 ? 7.829 0.032 -4.191 1.00 28.10 98 PHE B N 1
ATOM 4144 C CA . PHE B 1 85 ? 8.651 1.229 -4.264 1.00 28.19 98 PHE B CA 1
ATOM 4145 C C . PHE B 1 85 ? 8.434 1.966 -5.579 1.00 29.74 98 PHE B C 1
ATOM 4146 O O . PHE B 1 85 ? 8.019 1.370 -6.577 1.00 30.24 98 PHE B O 1
ATOM 4154 N N . GLU B 1 86 ? 8.704 3.269 -5.554 1.00 31.87 99 GLU B N 1
ATOM 4155 C CA . GLU B 1 86 ? 8.514 4.147 -6.703 1.00 34.19 99 GLU B CA 1
ATOM 4156 C C . GLU B 1 86 ? 9.826 4.309 -7.455 1.00 34.52 99 GLU B C 1
ATOM 4157 O O . GLU B 1 86 ? 10.843 4.682 -6.873 1.00 34.96 99 GLU B O 1
ATOM 4163 N N . ASN B 1 87 ? 9.793 4.024 -8.751 1.00 35.09 100 ASN B N 1
ATOM 4164 C CA . ASN B 1 87 ? 10.941 4.227 -9.622 1.00 36.55 100 ASN B CA 1
ATOM 4165 C C . ASN B 1 87 ? 10.478 4.198 -11.076 1.00 36.79 100 ASN B C 1
ATOM 4166 O O . ASN B 1 87 ? 10.526 3.156 -11.734 1.00 37.13 100 ASN B O 1
ATOM 4171 N N . ARG B 1 88 ? 10.023 5.354 -11.560 1.00 37.15 101 ARG B N 1
ATOM 4172 C CA . ARG B 1 88 ? 9.396 5.470 -12.877 1.00 37.58 101 ARG B CA 1
ATOM 4173 C C . ARG B 1 88 ? 8.203 4.515 -12.949 1.00 36.96 101 ARG B C 1
ATOM 4174 O O . ARG B 1 88 ? 8.128 3.649 -13.823 1.00 37.95 101 ARG B O 1
ATOM 4177 N N . GLY B 1 89 ? 7.281 4.687 -12.005 1.00 35.84 102 GLY B N 1
ATOM 4178 C CA . GLY B 1 89 ? 6.157 3.774 -11.825 1.00 34.92 102 GLY B CA 1
ATOM 4179 C C . GLY B 1 89 ? 6.358 2.907 -10.597 1.00 33.79 102 GLY B C 1
ATOM 4180 O O . GLY B 1 89 ? 7.441 2.893 -10.003 1.00 34.09 102 GLY B O 1
ATOM 4181 N N . ILE B 1 90 ? 5.313 2.179 -10.219 1.00 32.20 103 ILE B N 1
ATOM 4182 C CA . ILE B 1 90 ? 5.333 1.353 -9.014 1.00 31.15 103 ILE B CA 1
ATOM 4183 C C . ILE B 1 90 ? 5.944 -0.014 -9.321 1.00 29.78 103 ILE B C 1
ATOM 4184 O O . ILE B 1 90 ? 5.573 -0.659 -10.302 1.00 28.61 103 ILE B O 1
ATOM 4189 N N . HIS B 1 91 ? 6.880 -0.437 -8.476 1.00 27.76 104 HIS B N 1
ATOM 4190 C CA . HIS B 1 91 ? 7.485 -1.761 -8.561 1.00 27.26 104 HIS B CA 1
ATOM 4191 C C . HIS B 1 91 ? 7.263 -2.506 -7.257 1.00 26.36 104 HIS B C 1
ATOM 4192 O O . HIS B 1 91 ? 7.144 -1.886 -6.203 1.00 26.82 104 HIS B O 1
ATOM 4199 N N . ALA B 1 92 ? 7.191 -3.832 -7.336 1.00 25.00 105 ALA B N 1
ATOM 4200 C CA . ALA B 1 92 ? 7.024 -4.667 -6.156 1.00 24.79 105 ALA B CA 1
ATOM 4201 C C . ALA B 1 92 ? 8.160 -5.674 -6.045 1.00 24.35 105 ALA B C 1
ATOM 4202 O O . ALA B 1 92 ? 8.491 -6.354 -7.015 1.00 23.94 105 ALA B O 1
ATOM 4204 N N . LEU B 1 93 ? 8.761 -5.755 -4.864 1.00 24.06 106 LEU B N 1
ATOM 4205 C CA . LEU B 1 93 ? 9.660 -6.852 -4.539 1.00 24.52 106 LEU B CA 1
ATOM 4206 C C . LEU B 1 93 ? 8.815 -7.925 -3.874 1.00 24.89 106 LEU B C 1
ATOM 4207 O O . LEU B 1 93 ? 8.104 -7.643 -2.909 1.00 25.33 106 LEU B O 1
ATOM 4212 N N . ILE B 1 94 ? 8.890 -9.143 -4.400 1.00 24.88 107 ILE B N 1
ATOM 4213 C CA . ILE B 1 94 ? 8.161 -10.279 -3.850 1.00 25.12 107 ILE B CA 1
ATOM 4214 C C . ILE B 1 94 ? 9.170 -11.326 -3.399 1.00 25.22 107 ILE B C 1
ATOM 4215 O O . ILE B 1 94 ? 9.966 -11.807 -4.201 1.00 24.69 107 ILE B O 1
ATOM 4220 N N . GLU B 1 95 ? 9.129 -11.676 -2.116 1.00 26.58 108 GLU B N 1
ATOM 4221 C CA . GLU B 1 95 ? 9.989 -12.716 -1.561 1.00 27.10 108 GLU B CA 1
ATOM 4222 C C . GLU B 1 95 ? 9.139 -13.952 -1.287 1.00 27.24 108 GLU B C 1
ATOM 4223 O O . GLU B 1 95 ? 8.369 -13.982 -0.328 1.00 26.96 108 GLU B O 1
ATOM 4229 N N . PHE B 1 96 ? 9.275 -14.965 -2.140 1.00 27.50 109 PHE B N 1
ATOM 4230 C CA . PHE B 1 96 ? 8.545 -16.218 -1.971 1.00 27.97 109 PHE B CA 1
ATOM 4231 C C . PHE B 1 96 ? 9.158 -17.055 -0.851 1.00 28.94 109 PHE B C 1
ATOM 4232 O O . PHE B 1 96 ? 10.369 -16.998 -0.607 1.00 27.80 109 PHE B O 1
ATOM 4240 N N . SER B 1 97 ? 8.314 -17.834 -0.177 1.00 30.68 110 SER B N 1
ATOM 4241 C CA . SER B 1 97 ? 8.772 -18.744 0.872 1.00 31.36 110 SER B CA 1
ATOM 4242 C C . SER B 1 97 ? 9.649 -19.847 0.296 1.00 31.53 110 SER B C 1
ATOM 4243 O O . SER B 1 97 ? 10.665 -20.219 0.889 1.00 31.81 110 SER B O 1
ATOM 4246 N N . GLU B 1 98 ? 9.250 -20.356 -0.866 1.00 32.50 111 GLU B N 1
ATOM 4247 C CA . GLU B 1 98 ? 9.952 -21.444 -1.540 1.00 33.80 111 GLU B CA 1
ATOM 4248 C C . GLU B 1 98 ? 10.509 -20.968 -2.877 1.00 32.95 111 GLU B C 1
ATOM 4249 O O . GLU B 1 98 ? 9.836 -20.239 -3.609 1.00 32.45 111 GLU B O 1
ATOM 4255 N N . LYS B 1 99 ? 11.733 -21.390 -3.188 1.00 32.71 112 LYS B N 1
ATOM 4256 C CA . LYS B 1 99 ? 12.381 -21.046 -4.456 1.00 33.01 112 LYS B CA 1
ATOM 4257 C C . LYS B 1 99 ? 11.575 -21.545 -5.660 1.00 32.36 112 LYS B C 1
ATOM 4258 O O . LYS B 1 99 ? 11.505 -20.867 -6.682 1.00 31.17 112 LYS B O 1
ATOM 4264 N N . SER B 1 100 ? 10.961 -22.720 -5.525 1.00 32.17 113 SER B N 1
ATOM 4265 C CA . SER B 1 100 ? 10.155 -23.324 -6.598 1.00 31.49 113 SER B CA 1
ATOM 4266 C C . SER B 1 100 ? 9.066 -22.403 -7.165 1.00 30.78 113 SER B C 1
ATOM 4267 O O . SER B 1 100 ? 8.694 -22.525 -8.336 1.00 30.56 113 SER B O 1
ATOM 4270 N N . SER B 1 101 ? 8.555 -21.495 -6.337 1.00 30.04 114 SER B N 1
ATOM 4271 C CA . SER B 1 101 ? 7.545 -20.520 -6.764 1.00 29.39 114 SER B CA 1
ATOM 4272 C C . SER B 1 101 ? 8.015 -19.611 -7.902 1.00 28.42 114 SER B C 1
ATOM 4273 O O . SER B 1 101 ? 7.200 -19.147 -8.704 1.00 27.72 114 SER B O 1
ATOM 4276 N N . VAL B 1 102 ? 9.318 -19.347 -7.961 1.00 27.52 115 VAL B N 1
ATOM 4277 C CA . VAL B 1 102 ? 9.883 -18.522 -9.027 1.00 27.00 115 VAL B CA 1
ATOM 4278 C C . VAL B 1 102 ? 9.682 -19.213 -10.373 1.00 26.33 115 VAL B C 1
ATOM 4279 O O . VAL B 1 102 ? 9.174 -18.606 -11.310 1.00 25.43 115 VAL B O 1
ATOM 4283 N N . ALA B 1 103 ? 10.074 -20.484 -10.457 1.00 26.35 116 ALA B N 1
ATOM 4284 C CA . ALA B 1 103 ? 9.902 -21.263 -11.683 1.00 26.86 116 ALA B CA 1
ATOM 4285 C C . ALA B 1 103 ? 8.421 -21.404 -12.045 1.00 27.09 116 ALA B C 1
ATOM 4286 O O . ALA B 1 103 ? 8.064 -21.419 -13.221 1.00 26.83 116 ALA B O 1
ATOM 4288 N N . SER B 1 104 ? 7.567 -21.492 -11.030 1.00 27.20 117 SER B N 1
ATOM 4289 C CA . SER B 1 104 ? 6.122 -21.562 -11.244 1.00 27.39 117 SER B CA 1
ATOM 4290 C C . SER B 1 104 ? 5.599 -20.296 -11.926 1.00 27.32 117 SER B C 1
ATOM 4291 O O . SER B 1 104 ? 4.825 -20.372 -12.879 1.00 27.02 117 SER B O 1
ATOM 4294 N N . LEU B 1 105 ? 6.035 -19.137 -11.443 1.00 27.51 118 LEU B N 1
ATOM 4295 C CA . LEU B 1 105 ? 5.648 -17.856 -12.039 1.00 27.25 118 LEU B CA 1
ATOM 4296 C C . LEU B 1 105 ? 6.223 -17.704 -13.447 1.00 26.34 118 LEU B C 1
ATOM 4297 O O . LEU B 1 105 ? 5.545 -17.221 -14.356 1.00 27.06 118 LEU B O 1
ATOM 4302 N N . GLN B 1 106 ? 7.476 -18.111 -13.623 1.00 25.79 119 GLN B N 1
ATOM 4303 C CA . GLN B 1 106 ? 8.131 -18.038 -14.927 1.00 25.81 119 GLN B CA 1
ATOM 4304 C C . GLN B 1 106 ? 7.436 -18.921 -15.970 1.00 25.92 119 GLN B C 1
ATOM 4305 O O . GLN B 1 106 ? 7.424 -18.589 -17.154 1.00 25.82 119 GLN B O 1
ATOM 4311 N N . ALA B 1 107 ? 6.855 -20.032 -15.521 1.00 26.50 120 ALA B N 1
ATOM 4312 C CA . ALA B 1 107 ? 6.155 -20.963 -16.416 1.00 26.97 120 ALA B CA 1
ATOM 4313 C C . ALA B 1 107 ? 4.922 -20.352 -17.096 1.00 27.04 120 ALA B C 1
ATOM 4314 O O . ALA B 1 107 ? 4.506 -20.824 -18.156 1.00 27.06 120 ALA B O 1
ATOM 4316 N N . VAL B 1 108 ? 4.345 -19.312 -16.495 1.00 27.13 121 VAL B N 1
ATOM 4317 C CA . VAL B 1 108 ? 3.194 -18.613 -17.084 1.00 27.19 121 VAL B CA 1
ATOM 4318 C C . VAL B 1 108 ? 3.547 -17.225 -17.632 1.00 27.33 121 VAL B C 1
ATOM 4319 O O . VAL B 1 108 ? 2.656 -16.455 -18.006 1.00 26.75 121 VAL B O 1
ATOM 4323 N N . THR B 1 109 ? 4.841 -16.910 -17.692 1.00 26.84 122 THR B N 1
ATOM 4324 C CA . THR B 1 109 ? 5.304 -15.610 -18.179 1.00 26.54 122 THR B CA 1
ATOM 4325 C C . THR B 1 109 ? 5.761 -15.713 -19.630 1.00 27.73 122 THR B C 1
ATOM 4326 O O . THR B 1 109 ? 6.481 -16.641 -20.001 1.00 28.57 122 THR B O 1
ATOM 4330 N N . GLY B 1 110 ? 5.330 -14.764 -20.450 1.00 29.27 123 GLY B N 1
ATOM 4331 C CA . GLY B 1 110 ? 5.661 -14.766 -21.867 1.00 30.83 123 GLY B CA 1
ATOM 4332 C C . GLY B 1 110 ? 6.762 -13.806 -22.270 1.00 32.51 123 GLY B C 1
ATOM 4333 O O . GLY B 1 110 ? 7.162 -12.929 -21.511 1.00 31.68 123 GLY B O 1
ATOM 4334 N N . ILE B 1 111 ? 7.259 -13.998 -23.484 1.00 35.34 124 ILE B N 1
ATOM 4335 C CA . ILE B 1 111 ? 8.234 -13.100 -24.086 1.00 38.44 124 ILE B CA 1
ATOM 4336 C C . ILE B 1 111 ? 7.446 -12.009 -24.810 1.00 40.55 124 ILE B C 1
ATOM 4337 O O . ILE B 1 111 ? 6.519 -12.325 -25.555 1.00 41.23 124 ILE B O 1
ATOM 4342 N N . PRO B 1 112 ? 7.791 -10.724 -24.585 1.00 43.77 125 PRO B N 1
ATOM 4343 C CA . PRO B 1 112 ? 7.083 -9.643 -25.287 1.00 45.68 125 PRO B CA 1
ATOM 4344 C C . PRO B 1 112 ? 7.175 -9.749 -26.812 1.00 48.37 125 PRO B C 1
ATOM 4345 O O . PRO B 1 112 ? 8.156 -10.286 -27.335 1.00 49.66 125 PRO B O 1
ATOM 4349 N N . LYS B 1 113 ? 6.158 -9.234 -27.501 1.00 50.90 126 LYS B N 1
ATOM 4350 C CA . LYS B 1 113 ? 6.086 -9.266 -28.962 1.00 51.81 126 LYS B CA 1
ATOM 4351 C C . LYS B 1 113 ? 5.055 -8.267 -29.466 1.00 52.50 126 LYS B C 1
ATOM 4352 O O . LYS B 1 113 ? 5.318 -7.065 -29.493 1.00 53.27 126 LYS B O 1
ATOM 4354 N N . HIS B 1 118 ? 11.208 -6.517 -30.993 1.00 40.25 131 HIS B N 1
ATOM 4355 C CA . HIS B 1 118 ? 12.325 -7.453 -30.966 1.00 39.53 131 HIS B CA 1
ATOM 4356 C C . HIS B 1 118 ? 13.198 -7.226 -29.732 1.00 36.47 131 HIS B C 1
ATOM 4357 O O . HIS B 1 118 ? 13.503 -6.090 -29.351 1.00 35.83 131 HIS B O 1
ATOM 4364 N N . VAL B 1 119 ? 13.610 -8.329 -29.123 1.00 33.05 132 VAL B N 1
ATOM 4365 C CA . VAL B 1 119 ? 14.215 -8.302 -27.791 1.00 30.73 132 VAL B CA 1
ATOM 4366 C C . VAL B 1 119 ? 15.347 -9.303 -27.677 1.00 28.24 132 VAL B C 1
ATOM 4367 O O . VAL B 1 119 ? 15.475 -10.208 -28.500 1.00 27.96 132 VAL B O 1
ATOM 4371 N N . VAL B 1 120 ? 16.175 -9.121 -26.655 1.00 26.09 133 VAL B N 1
ATOM 4372 C CA . VAL B 1 120 ? 17.178 -10.104 -26.292 1.00 25.14 133 VAL B CA 1
ATOM 4373 C C . VAL B 1 120 ? 16.494 -11.050 -25.309 1.00 24.59 133 VAL B C 1
ATOM 4374 O O . VAL B 1 120 ? 16.200 -10.651 -24.179 1.00 25.07 133 VAL B O 1
ATOM 4378 N N . PRO B 1 121 ? 16.234 -12.304 -25.722 1.00 23.93 134 PRO B N 1
ATOM 4379 C CA . PRO B 1 121 ? 15.368 -13.183 -24.935 1.00 23.77 134 PRO B CA 1
ATOM 4380 C C . PRO B 1 121 ? 16.055 -13.851 -23.735 1.00 23.91 134 PRO B C 1
ATOM 4381 O O . PRO B 1 121 ? 15.946 -15.062 -23.545 1.00 23.51 134 PRO B O 1
ATOM 4385 N N . TYR B 1 122 ? 16.741 -13.051 -22.922 1.00 23.84 135 TYR B N 1
ATOM 4386 C CA . TYR B 1 122 ? 17.285 -13.517 -21.657 1.00 24.29 135 TYR B CA 1
ATOM 4387 C C . TYR B 1 122 ? 16.155 -13.510 -20.633 1.00 24.60 135 TYR B C 1
ATOM 4388 O O . TYR B 1 122 ? 15.566 -12.464 -20.359 1.00 24.41 135 TYR B O 1
ATOM 4397 N N . LYS B 1 123 ? 15.833 -14.682 -20.099 1.00 25.49 136 LYS B N 1
ATOM 4398 C CA . LYS B 1 123 ? 14.764 -14.810 -19.114 1.00 26.56 136 LYS B CA 1
ATOM 4399 C C . LYS B 1 123 ? 15.318 -14.585 -17.715 1.00 26.58 136 LYS B C 1
ATOM 4400 O O . LYS B 1 123 ? 16.364 -15.122 -17.360 1.00 26.47 136 LYS B O 1
ATOM 4406 N N . SER B 1 124 ? 14.587 -13.804 -16.928 1.00 26.70 137 SER B N 1
ATOM 4407 C CA . SER B 1 124 ? 15.074 -13.296 -15.658 1.00 26.69 137 SER B CA 1
ATOM 4408 C C . SER B 1 124 ? 13.991 -13.400 -14.584 1.00 25.15 137 SER B C 1
ATOM 4409 O O . SER B 1 124 ? 12.960 -14.053 -14.778 1.00 24.26 137 SER B O 1
ATOM 4412 N N . ARG B 1 125 ? 14.232 -12.740 -13.455 1.00 23.46 138 ARG B N 1
ATOM 4413 C CA . ARG B 1 125 ? 13.228 -12.575 -12.413 1.00 22.64 138 ARG B CA 1
ATOM 4414 C C . ARG B 1 125 ? 12.686 -11.142 -12.390 1.00 22.51 138 ARG B C 1
ATOM 4415 O O . ARG B 1 125 ? 12.226 -10.653 -11.354 1.00 21.71 138 ARG B O 1
ATOM 4423 N N . LEU B 1 126 ? 12.732 -10.486 -13.549 1.00 23.04 139 LEU B N 1
ATOM 4424 C CA . LEU B 1 126 ? 12.119 -9.180 -13.747 1.00 23.61 139 LEU B CA 1
ATOM 4425 C C . LEU B 1 126 ? 10.865 -9.356 -14.581 1.00 23.80 139 LEU B C 1
ATOM 4426 O O . LEU B 1 126 ? 10.941 -9.770 -15.745 1.00 23.78 139 LEU B O 1
ATOM 4431 N N . PHE B 1 127 ? 9.720 -9.041 -13.986 1.00 23.63 140 PHE B N 1
ATOM 4432 C CA . PHE B 1 127 ? 8.431 -9.243 -14.628 1.00 24.03 140 PHE B CA 1
ATOM 4433 C C . PHE B 1 127 ? 7.722 -7.914 -14.824 1.00 25.15 140 PHE B C 1
ATOM 4434 O O . PHE B 1 127 ? 7.932 -6.965 -14.059 1.00 26.01 140 PHE B O 1
ATOM 4442 N N . THR B 1 128 ? 6.897 -7.848 -15.866 1.00 25.59 141 THR B N 1
ATOM 4443 C CA . THR B 1 128 ? 6.003 -6.721 -16.090 1.00 27.03 141 THR B CA 1
ATOM 4444 C C . THR B 1 128 ? 4.577 -7.259 -16.135 1.00 27.17 141 THR B C 1
ATOM 4445 O O . THR B 1 128 ? 4.264 -8.134 -16.945 1.00 27.58 141 THR B O 1
ATOM 4449 N N . PHE B 1 129 ? 3.734 -6.743 -15.246 1.00 27.38 142 PHE B N 1
ATOM 4450 C CA . PHE B 1 129 ? 2.335 -7.150 -15.144 1.00 27.73 142 PHE B CA 1
ATOM 4451 C C . PHE B 1 129 ? 1.467 -6.020 -15.693 1.00 28.45 142 PHE B C 1
ATOM 4452 O O . PHE B 1 129 ? 1.622 -4.870 -15.290 1.00 27.58 142 PHE B O 1
ATOM 4460 N N . THR B 1 130 ? 0.573 -6.344 -16.624 1.00 29.69 143 THR B N 1
ATOM 4461 C CA . THR B 1 130 ? -0.424 -5.385 -17.120 1.00 31.07 143 THR B CA 1
ATOM 4462 C C . THR B 1 130 ? -1.811 -6.023 -17.139 1.00 32.68 143 THR B C 1
ATOM 4463 O O . THR B 1 130 ? -1.942 -7.239 -16.998 1.00 31.55 143 THR B O 1
ATOM 4467 N N . LEU B 1 131 ? -2.838 -5.195 -17.318 1.00 36.11 144 LEU B N 1
ATOM 4468 C CA . LEU B 1 131 ? -4.219 -5.666 -17.399 1.00 39.24 144 LEU B CA 1
ATOM 4469 C C . LEU B 1 131 ? -4.557 -5.921 -18.866 1.00 41.81 144 LEU B C 1
ATOM 4470 O O . LEU B 1 131 ? -4.136 -5.155 -19.725 1.00 42.52 144 LEU B O 1
ATOM 4475 N N . LYS B 1 132 ? -5.290 -6.993 -19.161 1.00 45.99 145 LYS B N 1
ATOM 4476 C CA . LYS B 1 132 ? -5.699 -7.282 -20.544 1.00 49.56 145 LYS B CA 1
ATOM 4477 C C . LYS B 1 132 ? -6.619 -6.204 -21.113 1.00 51.51 145 LYS B C 1
ATOM 4478 O O . LYS B 1 132 ? -6.432 -5.763 -22.245 1.00 51.92 145 LYS B O 1
ATOM 4484 N N . ASN B 1 133 ? -7.609 -5.796 -20.323 1.00 52.66 146 ASN B N 1
ATOM 4485 C CA . ASN B 1 133 ? -8.590 -4.789 -20.728 1.00 53.43 146 ASN B CA 1
ATOM 4486 C C . ASN B 1 133 ? -8.574 -3.611 -19.760 1.00 53.04 146 ASN B C 1
ATOM 4487 O O . ASN B 1 133 ? -9.431 -3.533 -18.877 1.00 52.69 146 ASN B O 1
ATOM 4492 N N . PRO B 1 134 ? -7.612 -2.683 -19.927 1.00 52.17 147 PRO B N 1
ATOM 4493 C CA . PRO B 1 134 ? -7.403 -1.620 -18.938 1.00 52.11 147 PRO B CA 1
ATOM 4494 C C . PRO B 1 134 ? -8.583 -0.659 -18.767 1.00 51.92 147 PRO B C 1
ATOM 4495 O O . PRO B 1 134 ? -8.752 -0.083 -17.692 1.00 51.54 147 PRO B O 1
ATOM 4499 N N . GLY B 1 135 ? -9.385 -0.490 -19.816 1.00 52.01 148 GLY B N 1
ATOM 4500 C CA . GLY B 1 135 ? -10.534 0.405 -19.767 1.00 53.07 148 GLY B CA 1
ATOM 4501 C C . GLY B 1 135 ? -11.759 -0.227 -19.132 1.00 54.08 148 GLY B C 1
ATOM 4502 O O . GLY B 1 135 ? -12.807 0.410 -19.055 1.00 55.05 148 GLY B O 1
ATOM 4503 N N . SER B 1 136 ? -11.639 -1.483 -18.697 1.00 53.85 149 SER B N 1
ATOM 4504 C CA . SER B 1 136 ? -12.730 -2.186 -18.018 1.00 53.79 149 SER B CA 1
ATOM 4505 C C . SER B 1 136 ? -12.479 -2.407 -16.517 1.00 54.91 149 SER B C 1
ATOM 4506 O O . SER B 1 136 ? -13.183 -3.205 -15.898 1.00 54.16 149 SER B O 1
ATOM 4509 N N . GLN B 1 137 ? -11.480 -1.714 -15.958 1.00 57.05 150 GLN B N 1
ATOM 4510 C CA . GLN B 1 137 ? -11.202 -1.668 -14.516 1.00 59.17 150 GLN B CA 1
ATOM 4511 C C . GLN B 1 137 ? -11.254 -0.212 -14.062 1.00 61.03 150 GLN B C 1
ATOM 4512 O O . GLN B 1 137 ? -10.672 0.661 -14.707 1.00 61.59 150 GLN B O 1
ATOM 4518 N N . ALA B 1 138 ? -11.949 0.051 -12.956 1.00 62.95 151 ALA B N 1
ATOM 4519 C CA . ALA B 1 138 ? -12.103 1.440 -12.478 1.00 64.61 151 ALA B CA 1
ATOM 4520 C C . ALA B 1 138 ? -10.810 2.045 -11.916 1.00 66.60 151 ALA B C 1
ATOM 4521 O O . ALA B 1 138 ? -9.783 1.370 -11.853 1.00 65.18 151 ALA B O 1
ATOM 4523 N N . ALA B 1 139 ? -10.866 3.319 -11.516 1.00 69.60 152 ALA B N 1
ATOM 4524 C CA . ALA B 1 139 ? -9.693 3.990 -10.919 1.00 70.96 152 ALA B CA 1
ATOM 4525 C C . ALA B 1 139 ? -9.597 3.615 -9.444 1.00 72.51 152 ALA B C 1
ATOM 4526 O O . ALA B 1 139 ? -10.609 3.565 -8.740 1.00 73.05 152 ALA B O 1
ATOM 4528 N N . GLU B 1 140 ? -8.371 3.372 -8.987 1.00 73.66 153 GLU B N 1
ATOM 4529 C CA . GLU B 1 140 ? -8.134 2.720 -7.699 1.00 74.21 153 GLU B CA 1
ATOM 4530 C C . GLU B 1 140 ? -8.086 3.703 -6.514 1.00 76.14 153 GLU B C 1
ATOM 4531 O O . GLU B 1 140 ? -7.388 4.717 -6.553 1.00 77.18 153 GLU B O 1
ATOM 4537 N N . GLU B 1 141 ? -8.844 3.405 -5.459 1.00 76.82 154 GLU B N 1
ATOM 4538 C CA . GLU B 1 141 ? -9.005 4.356 -4.349 1.00 76.49 154 GLU B CA 1
ATOM 4539 C C . GLU B 1 141 ? -7.798 4.653 -3.454 1.00 75.95 154 GLU B C 1
ATOM 4540 O O . GLU B 1 141 ? -7.308 5.785 -3.447 1.00 77.71 154 GLU B O 1
ATOM 4542 N N . ARG B 1 142 ? -7.318 3.653 -2.713 1.00 73.57 155 ARG B N 1
ATOM 4543 C CA . ARG B 1 142 ? -6.161 3.843 -1.827 1.00 71.42 155 ARG B CA 1
ATOM 4544 C C . ARG B 1 142 ? -5.083 2.753 -1.938 1.00 69.12 155 ARG B C 1
ATOM 4545 O O . ARG B 1 142 ? -4.870 1.985 -0.995 1.00 68.97 155 ARG B O 1
ATOM 4547 N N . PRO B 1 143 ? -4.428 2.663 -3.106 1.00 65.88 156 PRO B N 1
ATOM 4548 C CA . PRO B 1 143 ? -3.126 2.020 -3.279 1.00 63.47 156 PRO B CA 1
ATOM 4549 C C . PRO B 1 143 ? -2.017 3.062 -3.385 1.00 60.20 156 PRO B C 1
ATOM 4550 O O . PRO B 1 143 ? -2.312 4.218 -3.694 1.00 61.28 156 PRO B O 1
ATOM 4554 N N . VAL B 1 144 ? -0.759 2.715 -3.126 1.00 55.54 157 VAL B N 1
ATOM 4555 C CA . VAL B 1 144 ? -0.299 1.630 -2.255 1.00 51.89 157 VAL B CA 1
ATOM 4556 C C . VAL B 1 144 ? 0.717 2.300 -1.325 1.00 49.31 157 VAL B C 1
ATOM 4557 O O . VAL B 1 144 ? 1.161 3.407 -1.619 1.00 48.15 157 VAL B O 1
ATOM 4561 N N . LYS B 1 145 ? 1.118 1.636 -0.241 1.00 46.77 158 LYS B N 1
ATOM 4562 C CA . LYS B 1 145 ? 2.196 2.154 0.608 1.00 45.87 158 LYS B CA 1
ATOM 4563 C C . LYS B 1 145 ? 3.530 2.038 -0.134 1.00 42.77 158 LYS B C 1
ATOM 4564 O O . LYS B 1 145 ? 3.893 0.958 -0.598 1.00 41.93 158 LYS B O 1
ATOM 4569 N N . ILE B 1 146 ? 4.246 3.154 -0.242 1.00 39.79 159 ILE B N 1
ATOM 4570 C CA . ILE B 1 146 ? 5.528 3.209 -0.944 1.00 38.17 159 ILE B CA 1
ATOM 4571 C C . ILE B 1 146 ? 6.675 3.214 0.063 1.00 36.23 159 ILE B C 1
ATOM 4572 O O . ILE B 1 146 ? 6.692 4.038 0.974 1.00 35.77 159 ILE B O 1
ATOM 4577 N N . SER B 1 147 ? 7.625 2.294 -0.104 1.00 33.92 160 SER B N 1
ATOM 4578 C CA . SER B 1 147 ? 8.816 2.240 0.747 1.00 33.07 160 SER B CA 1
ATOM 4579 C C . SER B 1 147 ? 9.906 3.131 0.152 1.00 31.66 160 SER B C 1
ATOM 4580 O O . SER B 1 147 ? 10.338 2.900 -0.973 1.00 30.42 160 SER B O 1
ATOM 4583 N N . PRO B 1 148 ? 10.358 4.153 0.902 1.00 30.60 161 PRO B N 1
ATOM 4584 C CA . PRO B 1 148 ? 11.346 5.080 0.349 1.00 29.71 161 PRO B CA 1
ATOM 4585 C C . PRO B 1 148 ? 12.739 4.459 0.216 1.00 28.30 161 PRO B C 1
ATOM 4586 O O . PRO B 1 148 ? 13.183 3.742 1.110 1.00 28.00 161 PRO B O 1
ATOM 4590 N N . GLN B 1 149 ? 13.405 4.723 -0.905 1.00 27.37 162 GLN B N 1
ATOM 4591 C CA . GLN B 1 149 ? 14.764 4.230 -1.139 1.00 26.92 162 GLN B CA 1
ATOM 4592 C C . GLN B 1 149 ? 15.793 5.363 -1.110 1.00 26.65 162 GLN B C 1
ATOM 4593 O O . GLN B 1 149 ? 16.963 5.143 -1.407 1.00 26.44 162 GLN B O 1
ATOM 4599 N N . SER B 1 150 ? 15.349 6.566 -0.753 1.00 27.02 163 SER B N 1
ATOM 4600 C CA . SER B 1 150 ? 16.225 7.722 -0.602 1.00 27.29 163 SER B CA 1
ATOM 4601 C C . SER B 1 150 ? 15.935 8.394 0.735 1.00 26.82 163 SER B C 1
ATOM 4602 O O . SER B 1 150 ? 14.844 8.247 1.278 1.00 26.40 163 SER B O 1
ATOM 4605 N N . HIS B 1 151 ? 16.908 9.127 1.265 1.00 26.57 164 HIS B N 1
ATOM 4606 C CA . HIS B 1 151 ? 16.692 9.876 2.498 1.00 26.08 164 HIS B CA 1
ATOM 4607 C C . HIS B 1 151 ? 16.287 11.309 2.183 1.00 26.64 164 HIS B C 1
ATOM 4608 O O . HIS B 1 151 ? 16.549 11.813 1.088 1.00 26.33 164 HIS B O 1
ATOM 4615 N N . ILE B 1 152 ? 15.650 11.956 3.155 1.00 27.58 165 ILE B N 1
ATOM 4616 C CA . ILE B 1 152 ? 15.258 13.361 3.021 1.00 28.38 165 ILE B CA 1
ATOM 4617 C C . ILE B 1 152 ? 16.487 14.261 2.872 1.00 29.20 165 ILE B C 1
ATOM 4618 O O . ILE B 1 152 ? 17.547 13.967 3.432 1.00 29.96 165 ILE B O 1
ATOM 4623 N N . PRO B 1 153 ? 16.360 15.353 2.099 1.00 30.80 166 PRO B N 1
ATOM 4624 C CA . PRO B 1 153 ? 17.488 16.265 1.930 1.00 31.48 166 PRO B CA 1
ATOM 4625 C C . PRO B 1 153 ? 17.788 17.040 3.213 1.00 33.04 166 PRO B C 1
ATOM 4626 O O . PRO B 1 153 ? 16.950 17.090 4.115 1.00 31.95 166 PRO B O 1
ATOM 4630 N N . VAL B 1 154 ? 18.973 17.637 3.288 1.00 35.18 167 VAL B N 1
ATOM 4631 C CA . VAL B 1 154 ? 19.420 18.316 4.509 1.00 37.16 167 VAL B CA 1
ATOM 4632 C C . VAL B 1 154 ? 18.471 19.443 4.930 1.00 37.85 167 VAL B C 1
ATOM 4633 O O . VAL B 1 154 ? 18.208 19.615 6.120 1.00 36.76 167 VAL B O 1
ATOM 4637 N N . ASN B 1 155 ? 17.943 20.190 3.963 1.00 38.79 168 ASN B N 1
ATOM 4638 C CA . ASN B 1 155 ? 17.023 21.292 4.269 1.00 39.58 168 ASN B CA 1
ATOM 4639 C C . ASN B 1 155 ? 15.731 20.839 4.961 1.00 38.22 168 ASN B C 1
ATOM 4640 O O . ASN B 1 155 ? 15.110 21.618 5.682 1.00 38.34 168 ASN B O 1
ATOM 4645 N N . GLU B 1 156 ? 15.329 19.588 4.736 1.00 37.10 169 GLU B N 1
ATOM 4646 C CA . GLU B 1 156 ? 14.188 19.003 5.449 1.00 36.37 169 GLU B CA 1
ATOM 4647 C C . GLU B 1 156 ? 14.625 18.385 6.777 1.00 34.17 169 GLU B C 1
ATOM 4648 O O . GLU B 1 156 ? 13.843 18.321 7.728 1.00 33.50 169 GLU B O 1
ATOM 4654 N N . LEU B 1 157 ? 15.871 17.928 6.837 1.00 32.11 170 LEU B N 1
ATOM 4655 C CA . LEU B 1 157 ? 16.416 17.345 8.058 1.00 31.00 170 LEU B CA 1
ATOM 4656 C C . LEU B 1 157 ? 16.603 18.394 9.156 1.00 30.94 170 LEU B C 1
ATOM 4657 O O . LEU B 1 157 ? 16.264 18.144 10.310 1.00 30.40 170 LEU B O 1
ATOM 4662 N N . ILE B 1 158 ? 17.130 19.561 8.790 1.00 31.07 171 ILE B N 1
ATOM 4663 C CA . ILE B 1 158 ? 17.494 20.591 9.771 1.00 32.53 171 ILE B CA 1
ATOM 4664 C C . ILE B 1 158 ? 16.337 20.982 10.708 1.00 32.78 171 ILE B C 1
ATOM 4665 O O . ILE B 1 158 ? 16.528 21.015 11.927 1.00 32.60 171 ILE B O 1
ATOM 4670 N N . PRO B 1 159 ? 15.141 21.279 10.155 1.00 32.93 172 PRO B N 1
ATOM 4671 C CA . PRO B 1 159 ? 13.993 21.550 11.029 1.00 32.99 172 PRO B CA 1
ATOM 4672 C C . PRO B 1 159 ? 13.688 20.431 12.026 1.00 32.57 172 PRO B C 1
ATOM 4673 O O . PRO B 1 159 ? 13.349 20.716 13.174 1.00 32.87 172 PRO B O 1
ATOM 4677 N N . LYS B 1 160 ? 13.811 19.178 11.595 1.00 32.14 173 LYS B N 1
ATOM 4678 C CA . LYS B 1 160 ? 13.596 18.040 12.490 1.00 32.01 173 LYS B CA 1
ATOM 4679 C C . LYS B 1 160 ? 14.637 18.002 13.610 1.00 31.41 173 LYS B C 1
ATOM 4680 O O . LYS B 1 160 ? 14.316 17.676 14.752 1.00 31.03 173 LYS B O 1
ATOM 4686 N N . LEU B 1 161 ? 15.882 18.335 13.276 1.00 31.11 174 LEU B N 1
ATOM 4687 C CA . LEU B 1 161 ? 16.955 18.394 14.269 1.00 31.31 174 LEU B CA 1
ATOM 4688 C C . LEU B 1 161 ? 16.722 19.522 15.278 1.00 32.38 174 LEU B C 1
ATOM 4689 O O . LEU B 1 161 ? 16.942 19.347 16.474 1.00 31.25 174 LEU B O 1
ATOM 4694 N N . CYS B 1 162 ? 16.266 20.673 14.789 1.00 33.65 175 CYS B N 1
ATOM 4695 C CA . CYS B 1 162 ? 16.021 21.830 15.649 1.00 34.50 175 CYS B CA 1
ATOM 4696 C C . CYS B 1 162 ? 14.880 21.601 16.649 1.00 35.54 175 CYS B C 1
ATOM 4697 O O . CYS B 1 162 ? 14.873 22.208 17.720 1.00 35.52 175 CYS B O 1
ATOM 4700 N N . HIS B 1 163 ? 13.940 20.720 16.300 1.00 36.28 176 HIS B N 1
ATOM 4701 C CA A HIS B 1 163 ? 12.814 20.404 17.181 0.49 37.18 176 HIS B CA 1
ATOM 4702 C CA B HIS B 1 163 ? 12.801 20.382 17.159 0.51 36.90 176 HIS B CA 1
ATOM 4703 C C . HIS B 1 163 ? 13.147 19.301 18.191 1.00 37.20 176 HIS B C 1
ATOM 4704 O O . HIS B 1 163 ? 12.332 18.980 19.052 1.00 37.29 176 HIS B O 1
ATOM 4717 N N . ALA B 1 164 ? 14.349 18.729 18.102 1.00 37.08 177 ALA B N 1
ATOM 4718 C CA . ALA B 1 164 ? 14.785 17.699 19.057 1.00 37.06 177 ALA B CA 1
ATOM 4719 C C . ALA B 1 164 ? 15.093 18.300 20.432 1.00 36.52 177 ALA B C 1
ATOM 4720 O O . ALA B 1 164 ? 15.186 19.516 20.577 1.00 36.63 177 ALA B O 1
ATOM 4722 N N . ASP B 1 165 ? 15.252 17.439 21.434 1.00 36.95 178 ASP B N 1
ATOM 4723 C CA . ASP B 1 165 ? 15.480 17.886 22.815 1.00 37.19 178 ASP B CA 1
ATOM 4724 C C . ASP B 1 165 ? 16.958 17.997 23.184 1.00 35.32 178 ASP B C 1
ATOM 4725 O O . ASP B 1 165 ? 17.314 18.728 24.111 1.00 35.86 178 ASP B O 1
ATOM 4730 N N . SER B 1 166 ? 17.814 17.280 22.457 1.00 31.98 179 SER B N 1
ATOM 4731 C CA . SER B 1 166 ? 19.238 17.246 22.766 1.00 29.90 179 SER B CA 1
ATOM 4732 C C . SER B 1 166 ? 20.066 16.892 21.539 1.00 28.48 179 SER B C 1
ATOM 4733 O O . SER B 1 166 ? 19.532 16.465 20.517 1.00 26.68 179 SER B O 1
ATOM 4736 N N . ILE B 1 167 ? 21.377 17.068 21.659 1.00 27.21 180 ILE B N 1
ATOM 4737 C CA . ILE B 1 167 ? 22.302 16.716 20.585 1.00 26.64 180 ILE B CA 1
ATOM 4738 C C . ILE B 1 167 ? 22.264 15.207 20.315 1.00 25.80 180 ILE B C 1
ATOM 4739 O O . ILE B 1 167 ? 22.275 14.787 19.159 1.00 25.71 180 ILE B O 1
ATOM 4744 N N . SER B 1 168 ? 22.197 14.401 21.373 1.00 24.85 181 SER B N 1
ATOM 4745 C CA A SER B 1 168 ? 22.094 12.950 21.224 0.15 24.95 181 SER B CA 1
ATOM 4746 C CA B SER B 1 168 ? 22.096 12.948 21.224 0.85 24.75 181 SER B CA 1
ATOM 4747 C C . SER B 1 168 ? 20.882 12.580 20.374 1.00 24.87 181 SER B C 1
ATOM 4748 O O . SER B 1 168 ? 20.987 11.773 19.445 1.00 24.96 181 SER B O 1
ATOM 4753 N N . SER B 1 169 ? 19.735 13.181 20.693 1.00 24.95 182 SER B N 1
ATOM 4754 C CA . SER B 1 169 ? 18.503 12.935 19.945 1.00 25.43 182 SER B CA 1
ATOM 4755 C C . SER B 1 169 ? 18.604 13.402 18.495 1.00 24.42 182 SER B C 1
ATOM 4756 O O . SER B 1 169 ? 18.111 12.731 17.596 1.00 24.41 182 SER B O 1
ATOM 4759 N N . GLN B 1 170 ? 19.248 14.543 18.271 1.00 24.06 183 GLN B N 1
ATOM 4760 C CA . GLN B 1 170 ? 19.505 15.019 16.910 1.00 24.11 183 GLN B CA 1
ATOM 4761 C C . GLN B 1 170 ? 20.259 13.977 16.089 1.00 23.59 183 GLN B C 1
ATOM 4762 O O . GLN B 1 170 ? 19.918 13.703 14.936 1.00 23.83 183 GLN B O 1
ATOM 4768 N N . MET B 1 171 ? 21.293 13.403 16.693 1.00 23.22 184 MET B N 1
ATOM 4769 C CA . MET B 1 171 ? 22.151 12.451 15.993 1.00 22.42 184 MET B CA 1
ATOM 4770 C C . MET B 1 171 ? 21.419 11.143 15.707 1.00 21.90 184 MET B C 1
ATOM 4771 O O . MET B 1 171 ? 21.622 10.537 14.657 1.00 21.27 184 MET B O 1
ATOM 4776 N N . TYR B 1 172 ? 20.546 10.717 16.617 1.00 21.76 185 TYR B N 1
ATOM 4777 C CA . TYR B 1 172 ? 19.741 9.520 16.367 1.00 21.73 185 TYR B CA 1
ATOM 4778 C C . TYR B 1 172 ? 18.644 9.761 15.324 1.00 21.38 185 TYR B C 1
ATOM 4779 O O . TYR B 1 172 ? 18.314 8.852 14.559 1.00 21.07 185 TYR B O 1
ATOM 4788 N N . ILE B 1 173 ? 18.101 10.975 15.273 1.00 21.26 186 ILE B N 1
ATOM 4789 C CA . ILE B 1 173 ? 17.160 11.347 14.212 1.00 21.51 186 ILE B CA 1
ATOM 4790 C C . ILE B 1 173 ? 17.836 11.242 12.844 1.00 21.08 186 ILE B C 1
ATOM 4791 O O . ILE B 1 173 ? 17.283 10.648 11.917 1.00 20.68 186 ILE B O 1
ATOM 4796 N N . LEU B 1 174 ? 19.028 11.821 12.724 1.00 20.54 187 LEU B N 1
ATOM 4797 C CA . LEU B 1 174 ? 19.786 11.757 11.471 1.00 20.57 187 LEU B CA 1
ATOM 4798 C C . LEU B 1 174 ? 20.043 10.300 11.078 1.00 20.53 187 LEU B C 1
ATOM 4799 O O . LEU B 1 174 ? 19.814 9.911 9.932 1.00 20.64 187 LEU B O 1
ATOM 4804 N N . LEU B 1 175 ? 20.505 9.497 12.034 1.00 20.33 188 LEU B N 1
ATOM 4805 C CA . LEU B 1 175 ? 20.796 8.088 11.781 1.00 20.66 188 LEU B CA 1
ATOM 4806 C C . LEU B 1 175 ? 19.555 7.351 11.269 1.00 21.11 188 LEU B C 1
ATOM 4807 O O . LEU B 1 175 ? 19.624 6.616 10.290 1.00 20.76 188 LEU B O 1
ATOM 4812 N N . ASN B 1 176 ? 18.420 7.566 11.925 1.00 22.00 189 ASN B N 1
ATOM 4813 C CA . ASN B 1 176 ? 17.163 6.917 11.526 1.00 23.03 189 ASN B CA 1
ATOM 4814 C C . ASN B 1 176 ? 16.659 7.354 10.157 1.00 23.16 189 ASN B C 1
ATOM 4815 O O . ASN B 1 176 ? 16.095 6.549 9.428 1.00 23.42 189 ASN B O 1
ATOM 4820 N N . GLU B 1 177 ? 16.854 8.624 9.818 1.00 23.71 190 GLU B N 1
ATOM 4821 C CA . GLU B 1 177 ? 16.458 9.143 8.506 1.00 24.42 190 GLU B CA 1
ATOM 4822 C C . GLU B 1 177 ? 17.363 8.630 7.386 1.00 23.89 190 GLU B C 1
ATOM 4823 O O . GLU B 1 177 ? 16.901 8.423 6.269 1.00 23.85 190 GLU B O 1
ATOM 4829 N N . TYR B 1 178 ? 18.643 8.415 7.694 1.00 22.85 191 TYR B N 1
ATOM 4830 C CA . TYR B 1 178 ? 19.660 8.116 6.675 1.00 22.47 191 TYR B CA 1
ATOM 4831 C C . TYR B 1 178 ? 19.941 6.632 6.460 1.00 22.26 191 TYR B C 1
ATOM 4832 O O . TYR B 1 178 ? 20.286 6.228 5.352 1.00 21.28 191 TYR B O 1
ATOM 4841 N N . GLN B 1 179 ? 19.829 5.827 7.510 1.00 21.80 192 GLN B N 1
ATOM 4842 C CA . GLN B 1 179 ? 20.295 4.441 7.445 1.00 21.79 192 GLN B CA 1
ATOM 4843 C C . GLN B 1 179 ? 19.484 3.590 6.484 1.00 21.65 192 GLN B C 1
ATOM 4844 O O . GLN B 1 179 ? 18.331 3.896 6.181 1.00 20.63 192 GLN B O 1
ATOM 4850 N N . LEU B 1 180 ? 20.099 2.511 6.018 1.00 22.52 193 LEU B N 1
ATOM 4851 C CA . LEU B 1 180 ? 19.415 1.581 5.136 1.00 22.87 193 LEU B CA 1
ATOM 4852 C C . LEU B 1 180 ? 18.223 0.970 5.858 1.00 23.45 193 LEU B C 1
ATOM 4853 O O . LEU B 1 180 ? 18.298 0.639 7.044 1.00 23.11 193 LEU B O 1
ATOM 4858 N N . THR B 1 181 ? 17.115 0.849 5.138 1.00 23.58 194 THR B N 1
ATOM 4859 C CA . THR B 1 181 ? 15.934 0.181 5.655 1.00 24.19 194 THR B CA 1
ATOM 4860 C C . THR B 1 181 ? 15.989 -1.294 5.289 1.00 24.84 194 THR B C 1
ATOM 4861 O O . THR B 1 181 ? 16.757 -1.704 4.414 1.00 23.95 194 THR B O 1
ATOM 4865 N N . GLU B 1 182 ? 15.165 -2.088 5.963 1.00 25.62 195 GLU B N 1
ATOM 4866 C CA . GLU B 1 182 ? 15.064 -3.516 5.682 1.00 26.96 195 GLU B CA 1
ATOM 4867 C C . GLU B 1 182 ? 14.685 -3.748 4.216 1.00 25.93 195 GLU B C 1
ATOM 4868 O O . GLU B 1 182 ? 15.231 -4.635 3.557 1.00 26.06 195 GLU B O 1
ATOM 4874 N N . GLU B 1 183 ? 13.770 -2.926 3.714 1.00 25.17 196 GLU B N 1
ATOM 4875 C CA . GLU B 1 183 ? 13.320 -3.008 2.329 1.00 24.95 196 GLU B CA 1
ATOM 4876 C C . GLU B 1 183 ? 14.466 -2.687 1.360 1.00 24.11 196 GLU B C 1
ATOM 4877 O O . GLU B 1 183 ? 14.677 -3.396 0.380 1.00 23.34 196 GLU B O 1
ATOM 4883 N N . ASN B 1 184 ? 15.213 -1.627 1.656 1.00 22.78 197 ASN B N 1
ATOM 4884 C CA . ASN B 1 184 ? 16.354 -1.234 0.827 1.00 22.51 197 ASN B CA 1
ATOM 4885 C C . ASN B 1 184 ? 17.438 -2.308 0.779 1.00 22.02 197 ASN B C 1
ATOM 4886 O O . ASN B 1 184 ? 18.023 -2.561 -0.275 1.00 21.64 197 ASN B O 1
ATOM 4891 N N . ILE B 1 185 ? 17.697 -2.937 1.922 1.00 21.52 198 ILE B N 1
ATOM 4892 C CA . ILE B 1 185 ? 18.682 -4.010 2.019 1.00 21.50 198 ILE B CA 1
ATOM 4893 C C . ILE B 1 185 ? 18.259 -5.200 1.158 1.00 21.33 198 ILE B C 1
ATOM 4894 O O . ILE B 1 185 ? 19.060 -5.718 0.379 1.00 20.15 198 ILE B O 1
ATOM 4899 N N . LYS B 1 186 ? 16.999 -5.613 1.285 1.00 21.32 199 LYS B N 1
ATOM 4900 C CA . LYS B 1 186 ? 16.456 -6.673 0.436 1.00 21.56 199 LYS B CA 1
ATOM 4901 C C . LYS B 1 186 ? 16.628 -6.334 -1.045 1.00 21.44 199 LYS B C 1
ATOM 4902 O O . LYS B 1 186 ? 16.994 -7.190 -1.846 1.00 21.62 199 LYS B O 1
ATOM 4908 N N . LEU B 1 187 ? 16.380 -5.079 -1.397 1.00 20.81 200 LEU B N 1
ATOM 4909 C CA . LEU B 1 187 ? 16.518 -4.635 -2.780 1.00 20.95 200 LEU B CA 1
ATOM 4910 C C . LEU B 1 187 ? 17.975 -4.726 -3.256 1.00 20.27 200 LEU B C 1
ATOM 4911 O O . LEU B 1 187 ? 18.235 -5.099 -4.397 1.00 19.84 200 LEU B O 1
ATOM 4916 N N . ARG B 1 188 ? 18.918 -4.387 -2.378 1.00 19.52 201 ARG B N 1
ATOM 4917 C CA . ARG B 1 188 ? 20.344 -4.457 -2.705 1.00 19.17 201 ARG B CA 1
ATOM 4918 C C . ARG B 1 188 ? 20.807 -5.891 -2.965 1.00 19.20 201 ARG B C 1
ATOM 4919 O O . ARG B 1 188 ? 21.508 -6.147 -3.940 1.00 18.31 201 ARG B O 1
ATOM 4927 N N . TYR B 1 189 ? 20.413 -6.820 -2.094 1.00 19.33 202 TYR B N 1
ATOM 4928 C CA . TYR B 1 189 ? 20.773 -8.227 -2.278 1.00 19.84 202 TYR B CA 1
ATOM 4929 C C . TYR B 1 189 ? 20.116 -8.844 -3.509 1.00 19.23 202 TYR B C 1
ATOM 4930 O O . TYR B 1 189 ? 20.723 -9.682 -4.176 1.00 19.23 202 TYR B O 1
ATOM 4939 N N . LEU B 1 190 ? 18.894 -8.421 -3.818 1.00 19.26 203 LEU B N 1
ATOM 4940 C CA . LEU B 1 190 ? 18.224 -8.876 -5.033 1.00 19.17 203 LEU B CA 1
ATOM 4941 C C . LEU B 1 190 ? 18.959 -8.383 -6.282 1.00 19.05 203 LEU B C 1
ATOM 4942 O O . LEU B 1 190 ? 19.139 -9.138 -7.235 1.00 18.54 203 LEU B O 1
ATOM 4947 N N . ALA B 1 191 ? 19.400 -7.128 -6.271 1.00 18.98 204 ALA B N 1
ATOM 4948 C CA . ALA B 1 191 ? 20.224 -6.599 -7.370 1.00 19.30 204 ALA B CA 1
ATOM 4949 C C . ALA B 1 191 ? 21.467 -7.469 -7.603 1.00 19.34 204 ALA B C 1
ATOM 4950 O O . ALA B 1 191 ? 21.796 -7.791 -8.736 1.00 19.03 204 ALA B O 1
ATOM 4952 N N . CYS B 1 192 ? 22.146 -7.849 -6.523 1.00 19.88 205 CYS B N 1
ATOM 4953 C CA . CYS B 1 192 ? 23.301 -8.747 -6.607 1.00 20.05 205 CYS B CA 1
ATOM 4954 C C . CYS B 1 192 ? 22.923 -10.115 -7.172 1.00 19.88 205 CYS B C 1
ATOM 4955 O O . CYS B 1 192 ? 23.640 -10.660 -8.010 1.00 19.94 205 CYS B O 1
ATOM 4958 N N . SER B 1 193 ? 21.799 -10.652 -6.699 1.00 19.76 206 SER B N 1
ATOM 4959 C CA . SER B 1 193 ? 21.288 -11.956 -7.124 1.00 20.05 206 SER B CA 1
ATOM 4960 C C . SER B 1 193 ? 20.972 -11.964 -8.623 1.00 19.92 206 SER B C 1
ATOM 4961 O O . SER B 1 193 ? 21.243 -12.950 -9.318 1.00 20.26 206 SER B O 1
ATOM 4964 N N . LEU B 1 194 ? 20.413 -10.860 -9.110 1.00 19.70 207 LEU B N 1
ATOM 4965 C CA . LEU B 1 194 ? 20.100 -10.706 -10.530 1.00 19.82 207 LEU B CA 1
ATOM 4966 C C . LEU B 1 194 ? 21.371 -10.653 -11.377 1.00 19.94 207 LEU B C 1
ATOM 4967 O O . LEU B 1 194 ? 21.442 -11.292 -12.421 1.00 19.98 207 LEU B O 1
ATOM 4972 N N . VAL B 1 195 ? 22.373 -9.902 -10.921 1.00 19.97 208 VAL B N 1
ATOM 4973 C CA . VAL B 1 195 ? 23.666 -9.829 -11.615 1.00 19.94 208 VAL B CA 1
ATOM 4974 C C . VAL B 1 195 ? 24.331 -11.193 -11.618 1.00 20.47 208 VAL B C 1
ATOM 4975 O O . VAL B 1 195 ? 24.901 -11.604 -12.635 1.00 20.67 208 VAL B O 1
ATOM 4979 N N . ARG B 1 196 ? 24.241 -11.899 -10.492 1.00 20.75 209 ARG B N 1
ATOM 4980 C CA . ARG B 1 196 ? 24.752 -13.249 -10.396 1.00 21.83 209 ARG B CA 1
ATOM 4981 C C . ARG B 1 196 ? 24.127 -14.095 -11.499 1.00 21.67 209 ARG B C 1
ATOM 4982 O O . ARG B 1 196 ? 24.844 -14.728 -12.236 1.00 21.16 209 ARG B O 1
ATOM 4990 N N . ASP B 1 197 ? 22.801 -14.081 -11.624 1.00 21.96 210 ASP B N 1
ATOM 4991 C CA . ASP B 1 197 ? 22.121 -14.874 -12.654 1.00 22.93 210 ASP B CA 1
ATOM 4992 C C . ASP B 1 197 ? 22.546 -14.469 -14.053 1.00 22.37 210 ASP B C 1
ATOM 4993 O O . ASP B 1 197 ? 22.700 -15.325 -14.926 1.00 22.66 210 ASP B O 1
ATOM 4998 N N . PHE B 1 198 ? 22.744 -13.172 -14.273 1.00 22.07 211 PHE B N 1
ATOM 4999 C CA . PHE B 1 198 ? 23.221 -12.710 -15.568 1.00 21.51 211 PHE B CA 1
ATOM 5000 C C . PHE B 1 198 ? 24.637 -13.245 -15.832 1.00 21.48 211 PHE B C 1
ATOM 5001 O O . PHE B 1 198 ? 24.921 -13.733 -16.925 1.00 21.14 211 PHE B O 1
ATOM 5009 N N . ALA B 1 199 ? 25.508 -13.190 -14.825 1.00 20.92 212 ALA B N 1
ATOM 5010 C CA . ALA B 1 199 ? 26.874 -13.703 -14.955 1.00 21.27 212 ALA B CA 1
ATOM 5011 C C . ALA B 1 199 ? 26.906 -15.217 -15.157 1.00 21.54 212 ALA B C 1
ATOM 5012 O O . ALA B 1 199 ? 27.806 -15.732 -15.812 1.00 21.86 212 ALA B O 1
ATOM 5014 N N . ARG B 1 200 ? 25.933 -15.924 -14.588 1.00 22.29 213 ARG B N 1
ATOM 5015 C CA . ARG B 1 200 ? 25.933 -17.385 -14.602 1.00 23.14 213 ARG B CA 1
ATOM 5016 C C . ARG B 1 200 ? 25.652 -17.999 -15.978 1.00 23.11 213 ARG B C 1
ATOM 5017 O O . ARG B 1 200 ? 25.910 -19.176 -16.171 1.00 23.46 213 ARG B O 1
ATOM 5025 N N . ALA B 1 201 ? 25.129 -17.202 -16.909 1.00 23.40 214 ALA B N 1
ATOM 5026 C CA . ALA B 1 201 ? 24.939 -17.616 -18.308 1.00 24.06 214 ALA B CA 1
ATOM 5027 C C . ALA B 1 201 ? 26.243 -18.081 -18.974 1.00 24.63 214 ALA B C 1
ATOM 5028 O O . ALA B 1 201 ? 26.242 -19.064 -19.716 1.00 25.00 214 ALA B O 1
ATOM 5030 N N . TYR B 1 202 ? 27.347 -17.383 -18.702 1.00 24.51 215 TYR B N 1
ATOM 5031 C CA . TYR B 1 202 ? 28.665 -17.792 -19.207 1.00 25.34 215 TYR B CA 1
ATOM 5032 C C . TYR B 1 202 ? 29.534 -18.450 -18.131 1.00 25.89 215 TYR B C 1
ATOM 5033 O O . TYR B 1 202 ? 30.415 -19.240 -18.452 1.00 26.90 215 TYR B O 1
ATOM 5042 N N . PHE B 1 203 ? 29.283 -18.121 -16.866 1.00 26.03 216 PHE B N 1
ATOM 5043 C CA . PHE B 1 203 ? 30.137 -18.522 -15.747 1.00 26.64 216 PHE B CA 1
ATOM 5044 C C . PHE B 1 203 ? 29.271 -19.157 -14.648 1.00 26.93 216 PHE B C 1
ATOM 5045 O O . PHE B 1 203 ? 28.941 -18.502 -13.650 1.00 26.59 216 PHE B O 1
ATOM 5053 N N . PRO B 1 204 ? 28.903 -20.445 -14.819 1.00 27.15 217 PRO B N 1
ATOM 5054 C CA . PRO B 1 204 ? 27.901 -21.094 -13.959 1.00 27.71 217 PRO B CA 1
ATOM 5055 C C . PRO B 1 204 ? 28.199 -21.107 -12.454 1.00 27.97 217 PRO B C 1
ATOM 5056 O O . PRO B 1 204 ? 27.265 -21.160 -11.655 1.00 27.73 217 PRO B O 1
ATOM 5060 N N . ASP B 1 205 ? 29.476 -21.054 -12.082 1.00 29.14 218 ASP B N 1
ATOM 5061 C CA . ASP B 1 205 ? 29.885 -21.047 -10.672 1.00 30.42 218 ASP B CA 1
ATOM 5062 C C . ASP B 1 205 ? 29.941 -19.643 -10.051 1.00 29.80 218 ASP B C 1
ATOM 5063 O O . ASP B 1 205 ? 30.396 -19.481 -8.921 1.00 30.34 218 ASP B O 1
ATOM 5068 N N . SER B 1 206 ? 29.469 -18.635 -10.778 1.00 28.73 219 SER B N 1
ATOM 5069 C CA . SER B 1 206 ? 29.493 -17.246 -10.295 1.00 27.25 219 SER B CA 1
ATOM 5070 C C . SER B 1 206 ? 28.681 -17.055 -8.995 1.00 26.51 219 SER B C 1
ATOM 5071 O O . SER B 1 206 ? 27.602 -17.614 -8.862 1.00 24.86 219 SER B O 1
ATOM 5074 N N . THR B 1 207 ? 29.226 -16.312 -8.025 1.00 26.31 220 THR B N 1
ATOM 5075 C CA . THR B 1 207 ? 28.427 -15.700 -6.948 1.00 26.89 220 THR B CA 1
ATOM 5076 C C . THR B 1 207 ? 28.677 -14.208 -7.019 1.00 25.50 220 THR B C 1
ATOM 5077 O O . THR B 1 207 ? 29.765 -13.791 -7.407 1.00 25.79 220 THR B O 1
ATOM 5081 N N . VAL B 1 208 ? 27.675 -13.415 -6.655 1.00 24.56 221 VAL B N 1
ATOM 5082 C CA . VAL B 1 208 ? 27.820 -11.967 -6.574 1.00 23.69 221 VAL B CA 1
ATOM 5083 C C . VAL B 1 208 ? 27.315 -11.519 -5.211 1.00 23.56 221 VAL B C 1
ATOM 5084 O O . VAL B 1 208 ? 26.136 -11.690 -4.892 1.00 23.05 221 VAL B O 1
ATOM 5088 N N . LYS B 1 209 ? 28.210 -10.934 -4.420 1.00 23.18 222 LYS B N 1
ATOM 5089 C CA . LYS B 1 209 ? 27.893 -10.544 -3.053 1.00 23.77 222 LYS B CA 1
ATOM 5090 C C . LYS B 1 209 ? 28.249 -9.081 -2.805 1.00 22.58 222 LYS B C 1
ATOM 5091 O O . LYS B 1 209 ? 29.289 -8.612 -3.269 1.00 22.39 222 LYS B O 1
ATOM 5097 N N . PRO B 1 210 ? 27.387 -8.356 -2.070 1.00 21.75 223 PRO B N 1
ATOM 5098 C CA . PRO B 1 210 ? 27.674 -6.955 -1.793 1.00 21.69 223 PRO B CA 1
ATOM 5099 C C . PRO B 1 210 ? 28.758 -6.789 -0.729 1.00 21.86 223 PRO B C 1
ATOM 5100 O O . PRO B 1 210 ? 28.939 -7.670 0.117 1.00 21.72 223 PRO B O 1
ATOM 5104 N N . PHE B 1 211 ? 29.485 -5.678 -0.800 1.00 21.95 224 PHE B N 1
ATOM 5105 C CA . PHE B 1 211 ? 30.445 -5.296 0.239 1.00 22.15 224 PHE B CA 1
ATOM 5106 C C . PHE B 1 211 ? 30.371 -3.787 0.473 1.00 21.51 224 PHE B C 1
ATOM 5107 O O . PHE B 1 211 ? 29.573 -3.097 -0.154 1.00 21.44 224 PHE B O 1
ATOM 5115 N N . GLY B 1 212 ? 31.199 -3.275 1.376 1.00 21.63 225 GLY B N 1
ATOM 5116 C CA . GLY B 1 212 ? 31.240 -1.840 1.643 1.00 21.46 225 GLY B CA 1
ATOM 5117 C C . GLY B 1 212 ? 29.994 -1.345 2.348 1.00 21.55 225 GLY B C 1
ATOM 5118 O O . GLY B 1 212 ? 29.426 -2.045 3.184 1.00 21.57 225 GLY B O 1
ATOM 5119 N N . SER B 1 213 ? 29.573 -0.132 2.001 1.00 22.02 226 SER B N 1
ATOM 5120 C CA . SER B 1 213 ? 28.474 0.555 2.684 1.00 22.28 226 SER B CA 1
ATOM 5121 C C . SER B 1 213 ? 27.154 -0.219 2.691 1.00 21.58 226 SER B C 1
ATOM 5122 O O . SER B 1 213 ? 26.353 -0.054 3.607 1.00 20.89 226 SER B O 1
ATOM 5125 N N . SER B 1 214 ? 26.931 -1.059 1.680 1.00 21.41 227 SER B N 1
ATOM 5126 C CA . SER B 1 214 ? 25.709 -1.861 1.599 1.00 21.32 227 SER B CA 1
ATOM 5127 C C . SER B 1 214 ? 25.565 -2.877 2.735 1.00 21.78 227 SER B C 1
ATOM 5128 O O . SER B 1 214 ? 24.454 -3.314 3.022 1.00 21.34 227 SER B O 1
ATOM 5131 N N . VAL B 1 215 ? 26.682 -3.255 3.361 1.00 21.56 228 VAL B N 1
ATOM 5132 C CA . VAL B 1 215 ? 26.702 -4.335 4.351 1.00 21.92 228 VAL B CA 1
ATOM 5133 C C . VAL B 1 215 ? 27.448 -4.034 5.662 1.00 21.46 228 VAL B C 1
ATOM 5134 O O . VAL B 1 215 ? 27.343 -4.818 6.603 1.00 21.60 228 VAL B O 1
ATOM 5138 N N . ASN B 1 216 ? 28.198 -2.931 5.733 1.00 20.87 229 ASN B N 1
ATOM 5139 C CA . ASN B 1 216 ? 29.065 -2.655 6.900 1.00 20.67 229 ASN B CA 1
ATOM 5140 C C . ASN B 1 216 ? 28.393 -1.866 8.033 1.00 20.69 229 ASN B C 1
ATOM 5141 O O . ASN B 1 216 ? 29.057 -1.480 8.996 1.00 20.77 229 ASN B O 1
ATOM 5146 N N . THR B 1 217 ? 27.086 -1.638 7.897 1.00 20.92 230 THR B N 1
ATOM 5147 C CA . THR B 1 217 ? 26.243 -0.878 8.843 1.00 20.98 230 THR B CA 1
ATOM 5148 C C . THR B 1 217 ? 26.337 0.654 8.714 1.00 21.17 230 THR B C 1
ATOM 5149 O O . THR B 1 217 ? 25.597 1.371 9.392 1.00 21.57 230 THR B O 1
ATOM 5153 N N . PHE B 1 218 ? 27.216 1.165 7.857 1.00 20.97 231 PHE B N 1
ATOM 5154 C CA . PHE B 1 218 ? 27.380 2.620 7.726 1.00 21.55 231 PHE B CA 1
ATOM 5155 C C . PHE B 1 218 ? 26.813 3.183 6.426 1.00 21.75 231 PHE B C 1
ATOM 5156 O O . PHE B 1 218 ? 26.969 4.368 6.152 1.00 22.28 231 PHE B O 1
ATOM 5164 N N . GLY B 1 219 ? 26.130 2.350 5.644 1.00 22.11 232 GLY B N 1
ATOM 5165 C CA . GLY B 1 219 ? 25.541 2.810 4.390 1.00 22.49 232 GLY B CA 1
ATOM 5166 C C . GLY B 1 219 ? 24.319 3.675 4.616 1.00 22.28 232 GLY B C 1
ATOM 5167 O O . GLY B 1 219 ? 23.512 3.395 5.504 1.00 23.00 232 GLY B O 1
ATOM 5168 N N . LYS B 1 220 ? 24.194 4.745 3.834 1.00 22.55 233 LYS B N 1
ATOM 5169 C CA A LYS B 1 220 ? 22.992 5.573 3.868 0.50 22.77 233 LYS B CA 1
ATOM 5170 C CA B LYS B 1 220 ? 22.996 5.572 3.864 0.50 22.78 233 LYS B CA 1
ATOM 5171 C C . LYS B 1 220 ? 22.194 5.346 2.590 1.00 22.67 233 LYS B C 1
ATOM 5172 O O . LYS B 1 220 ? 22.746 4.963 1.559 1.00 21.96 233 LYS B O 1
ATOM 5183 N N . LEU B 1 221 ? 20.892 5.574 2.674 1.00 22.14 234 LEU B N 1
ATOM 5184 C CA . LEU B 1 221 ? 20.027 5.416 1.521 1.00 21.88 234 LEU B CA 1
ATOM 5185 C C . LEU B 1 221 ? 20.584 6.250 0.370 1.00 21.70 234 LEU B C 1
ATOM 5186 O O . LEU B 1 221 ? 21.030 7.389 0.565 1.00 20.77 234 LEU B O 1
ATOM 5191 N N . GLY B 1 222 ? 20.579 5.656 -0.820 1.00 22.37 235 GLY B N 1
ATOM 5192 C CA . GLY B 1 222 ? 21.097 6.308 -2.013 1.00 22.81 235 GLY B CA 1
ATOM 5193 C C . GLY B 1 222 ? 22.519 5.919 -2.366 1.00 23.04 235 GLY B C 1
ATOM 5194 O O . GLY B 1 222 ? 22.989 6.246 -3.456 1.00 23.06 235 GLY B O 1
ATOM 5195 N N . CYS B 1 223 ? 23.221 5.239 -1.457 1.00 22.70 236 CYS B N 1
ATOM 5196 C CA . CYS B 1 223 ? 24.618 4.885 -1.711 1.00 22.58 236 CYS B CA 1
ATOM 5197 C C . CYS B 1 223 ? 24.710 3.775 -2.765 1.00 21.85 236 CYS B C 1
ATOM 5198 O O . CYS B 1 223 ? 23.767 3.010 -2.964 1.00 21.26 236 CYS B O 1
ATOM 5201 N N . ASP B 1 224 ? 25.846 3.716 -3.451 1.00 21.91 237 ASP B N 1
ATOM 5202 C CA . ASP B 1 224 ? 26.083 2.699 -4.477 1.00 21.66 237 ASP B CA 1
ATOM 5203 C C . ASP B 1 224 ? 25.979 1.284 -3.909 1.00 21.18 237 ASP B C 1
ATOM 5204 O O . ASP B 1 224 ? 26.169 1.068 -2.706 1.00 20.45 237 ASP B O 1
ATOM 5209 N N . VAL B 1 225 ? 25.676 0.327 -4.782 1.00 20.67 238 VAL B N 1
ATOM 5210 C CA . VAL B 1 225 ? 25.781 -1.086 -4.436 1.00 20.60 238 VAL B CA 1
ATOM 5211 C C . VAL B 1 225 ? 27.107 -1.603 -4.979 1.00 20.95 238 VAL B C 1
ATOM 5212 O O . VAL B 1 225 ? 27.267 -1.789 -6.184 1.00 20.80 238 VAL B O 1
ATOM 5216 N N . ASP B 1 226 ? 28.064 -1.806 -4.083 1.00 21.11 239 ASP B N 1
ATOM 5217 C CA . ASP B 1 226 ? 29.356 -2.366 -4.455 1.00 21.59 239 ASP B CA 1
ATOM 5218 C C . ASP B 1 226 ? 29.259 -3.888 -4.426 1.00 21.45 239 ASP B C 1
ATOM 5219 O O . ASP B 1 226 ? 28.913 -4.468 -3.399 1.00 21.03 239 ASP B O 1
ATOM 5224 N N . MET B 1 227 ? 29.559 -4.522 -5.557 1.00 21.36 240 MET B N 1
ATOM 5225 C CA . MET B 1 227 ? 29.377 -5.962 -5.745 1.00 21.91 240 MET B CA 1
ATOM 5226 C C . MET B 1 227 ? 30.686 -6.653 -6.079 1.00 21.83 240 MET B C 1
ATOM 5227 O O . MET B 1 227 ? 31.440 -6.156 -6.906 1.00 20.95 240 MET B O 1
ATOM 5232 N N . PHE B 1 228 ? 30.924 -7.815 -5.467 1.00 22.50 241 PHE B N 1
ATOM 5233 C CA . PHE B 1 228 ? 32.078 -8.661 -5.783 1.00 23.31 241 PHE B CA 1
ATOM 5234 C C . PHE B 1 228 ? 31.642 -9.949 -6.475 1.00 23.87 241 PHE B C 1
ATOM 5235 O O . PHE B 1 228 ? 30.777 -10.670 -5.976 1.00 22.60 241 PHE B O 1
ATOM 5243 N N . LEU B 1 229 ? 32.267 -10.231 -7.613 1.00 24.70 242 LEU B N 1
ATOM 5244 C CA . LEU B 1 229 ? 32.074 -11.477 -8.338 1.00 25.69 242 LEU B CA 1
ATOM 5245 C C . LEU B 1 229 ? 33.162 -12.474 -7.933 1.00 27.03 242 LEU B C 1
ATOM 5246 O O . LEU B 1 229 ? 34.347 -12.127 -7.917 1.00 26.26 242 LEU B O 1
ATOM 5251 N N . ASP B 1 230 ? 32.749 -13.691 -7.577 1.00 28.53 243 ASP B N 1
ATOM 5252 C CA A ASP B 1 230 ? 33.666 -14.793 -7.276 0.63 29.94 243 ASP B CA 1
ATOM 5253 C CA B ASP B 1 230 ? 33.704 -14.783 -7.351 0.37 29.79 243 ASP B CA 1
ATOM 5254 C C . ASP B 1 230 ? 33.199 -16.100 -7.934 1.00 30.72 243 ASP B C 1
ATOM 5255 O O . ASP B 1 230 ? 32.034 -16.235 -8.288 1.00 30.13 243 ASP B O 1
ATOM 5264 N N . PHE B 1 231 ? 34.098 -17.074 -8.038 1.00 32.57 244 PHE B N 1
ATOM 5265 C CA . PHE B 1 231 ? 33.765 -18.380 -8.608 1.00 35.61 244 PHE B CA 1
ATOM 5266 C C . PHE B 1 231 ? 33.976 -19.519 -7.608 1.00 39.24 244 PHE B C 1
ATOM 5267 O O . PHE B 1 231 ? 35.073 -19.712 -7.088 1.00 40.47 244 PHE B O 1
ATOM 5275 N N . HIS B 1 232 ? 32.896 -20.246 -7.330 1.00 44.43 245 HIS B N 1
ATOM 5276 C CA . HIS B 1 232 ? 32.925 -21.404 -6.438 1.00 48.61 245 HIS B CA 1
ATOM 5277 C C . HIS B 1 232 ? 31.966 -22.471 -6.952 1.00 50.99 245 HIS B C 1
ATOM 5278 O O . HIS B 1 232 ? 30.864 -22.153 -7.403 1.00 49.47 245 HIS B O 1
ATOM 5285 N N . ASP B 1 233 ? 32.389 -23.731 -6.865 1.00 53.75 246 ASP B N 1
ATOM 5286 C CA . ASP B 1 233 ? 31.624 -24.864 -7.395 1.00 57.16 246 ASP B CA 1
ATOM 5287 C C . ASP B 1 233 ? 30.177 -24.873 -6.888 1.00 59.30 246 ASP B C 1
ATOM 5288 O O . ASP B 1 233 ? 29.937 -24.835 -5.680 1.00 59.23 246 ASP B O 1
ATOM 5293 N N . ILE B 1 234 ? 29.223 -24.913 -7.821 1.00 62.59 247 ILE B N 1
ATOM 5294 C CA . ILE B 1 234 ? 27.797 -25.035 -7.475 1.00 64.65 247 ILE B CA 1
ATOM 5295 C C . ILE B 1 234 ? 27.467 -26.421 -6.915 1.00 65.72 247 ILE B C 1
ATOM 5296 O O . ILE B 1 234 ? 26.489 -26.578 -6.184 1.00 66.30 247 ILE B O 1
ATOM 5301 N N . GLN B 1 235 ? 28.274 -27.419 -7.275 1.00 66.49 248 GLN B N 1
ATOM 5302 C CA . GLN B 1 235 ? 28.168 -28.750 -6.685 1.00 67.07 248 GLN B CA 1
ATOM 5303 C C . GLN B 1 235 ? 28.651 -28.693 -5.236 1.00 67.14 248 GLN B C 1
ATOM 5304 O O . GLN B 1 235 ? 29.833 -28.901 -4.952 1.00 67.52 248 GLN B O 1
ATOM 5306 N N . LYS B 1 236 ? 27.722 -28.394 -4.332 1.00 67.06 249 LYS B N 1
ATOM 5307 C CA . LYS B 1 236 ? 28.022 -28.264 -2.906 1.00 67.43 249 LYS B CA 1
ATOM 5308 C C . LYS B 1 236 ? 28.087 -29.624 -2.207 1.00 66.72 249 LYS B C 1
ATOM 5309 O O . LYS B 1 236 ? 28.640 -29.737 -1.112 1.00 64.74 249 LYS B O 1
ATOM 5315 N N . HIS B 1 237 ? 27.522 -30.649 -2.840 1.00 66.48 250 HIS B N 1
ATOM 5316 C CA . HIS B 1 237 ? 27.480 -31.992 -2.262 1.00 66.37 250 HIS B CA 1
ATOM 5317 C C . HIS B 1 237 ? 28.826 -32.705 -2.377 1.00 66.83 250 HIS B C 1
ATOM 5318 O O . HIS B 1 237 ? 29.700 -32.286 -3.137 1.00 67.68 250 HIS B O 1
ATOM 5325 N N . ALA B 1 238 ? 28.976 -33.787 -1.617 1.00 67.04 251 ALA B N 1
ATOM 5326 C CA . ALA B 1 238 ? 30.256 -34.497 -1.519 1.00 67.91 251 ALA B CA 1
ATOM 5327 C C . ALA B 1 238 ? 30.471 -35.398 -2.717 1.00 69.17 251 ALA B C 1
ATOM 5328 O O . ALA B 1 238 ? 29.843 -36.446 -2.813 1.00 68.96 251 ALA B O 1
ATOM 5330 N N . THR B 1 239 ? 31.369 -34.992 -3.612 1.00 71.22 252 THR B N 1
ATOM 5331 C CA . THR B 1 239 ? 31.730 -35.803 -4.778 1.00 71.58 252 THR B CA 1
ATOM 5332 C C . THR B 1 239 ? 32.623 -36.982 -4.369 1.00 70.91 252 THR B C 1
ATOM 5333 O O . THR B 1 239 ? 33.580 -36.816 -3.606 1.00 70.09 252 THR B O 1
ATOM 5337 N N . LYS B 1 240 ? 32.299 -38.167 -4.885 1.00 69.69 253 LYS B N 1
ATOM 5338 C CA . LYS B 1 240 ? 32.974 -39.407 -4.490 1.00 68.86 253 LYS B CA 1
ATOM 5339 C C . LYS B 1 240 ? 34.352 -39.258 -5.129 1.00 67.84 253 LYS B C 1
ATOM 5340 O O . LYS B 1 240 ? 34.599 -38.326 -5.896 1.00 66.21 253 LYS B O 1
ATOM 5346 N N . MET B 1 241 ? 35.243 -40.178 -4.766 1.00 67.86 254 MET B N 1
ATOM 5347 C CA . MET B 1 241 ? 36.381 -40.814 -5.432 1.00 67.63 254 MET B CA 1
ATOM 5348 C C . MET B 1 241 ? 35.888 -41.359 -6.778 1.00 66.83 254 MET B C 1
ATOM 5349 O O . MET B 1 241 ? 35.052 -42.262 -6.813 1.00 66.49 254 MET B O 1
ATOM 5354 N N . LYS B 1 242 ? 36.394 -40.800 -7.878 1.00 65.61 255 LYS B N 1
ATOM 5355 C CA . LYS B 1 242 ? 36.119 -41.322 -9.218 1.00 64.87 255 LYS B CA 1
ATOM 5356 C C . LYS B 1 242 ? 36.878 -42.623 -9.463 1.00 63.71 255 LYS B C 1
ATOM 5357 O O . LYS B 1 242 ? 38.040 -42.762 -9.079 1.00 63.33 255 LYS B O 1
ATOM 5359 N N . LYS B 1 243 ? 36.215 -43.573 -10.112 1.00 62.70 256 LYS B N 1
ATOM 5360 C CA . LYS B 1 243 ? 36.799 -44.902 -10.321 1.00 60.57 256 LYS B CA 1
ATOM 5361 C C . LYS B 1 243 ? 37.862 -44.920 -11.420 1.00 57.74 256 LYS B C 1
ATOM 5362 O O . LYS B 1 243 ? 38.706 -45.814 -11.434 1.00 59.43 256 LYS B O 1
ATOM 5366 N N . GLY B 1 244 ? 37.832 -43.939 -12.322 1.00 52.99 257 GLY B N 1
ATOM 5367 C CA . GLY B 1 244 ? 38.727 -43.933 -13.477 1.00 49.46 257 GLY B CA 1
ATOM 5368 C C . GLY B 1 244 ? 40.083 -43.306 -13.206 1.00 46.17 257 GLY B C 1
ATOM 5369 O O . GLY B 1 244 ? 40.293 -42.694 -12.157 1.00 44.69 257 GLY B O 1
ATOM 5370 N N . PRO B 1 245 ? 41.015 -43.448 -14.163 1.00 43.76 258 PRO B N 1
ATOM 5371 C CA . PRO B 1 245 ? 42.398 -43.012 -13.986 1.00 42.23 258 PRO B CA 1
ATOM 5372 C C . PRO B 1 245 ? 42.679 -41.525 -14.237 1.00 40.54 258 PRO B C 1
ATOM 5373 O O . PRO B 1 245 ? 43.793 -41.071 -13.963 1.00 41.00 258 PRO B O 1
ATOM 5377 N N . PHE B 1 246 ? 41.702 -40.776 -14.753 1.00 38.03 259 PHE B N 1
ATOM 5378 C CA . PHE B 1 246 ? 41.979 -39.426 -15.263 1.00 36.53 259 PHE B CA 1
ATOM 5379 C C . PHE B 1 246 ? 41.601 -38.245 -14.352 1.00 35.78 259 PHE B C 1
ATOM 5380 O O . PHE B 1 246 ? 40.526 -38.220 -13.745 1.00 34.93 259 PHE B O 1
ATOM 5388 N N . GLU B 1 247 ? 42.490 -37.251 -14.290 1.00 35.14 260 GLU B N 1
ATOM 5389 C CA . GLU B 1 247 ? 42.128 -35.918 -13.800 1.00 35.60 260 GLU B CA 1
ATOM 5390 C C . GLU B 1 247 ? 41.509 -35.186 -14.991 1.00 33.90 260 GLU B C 1
ATOM 5391 O O . GLU B 1 247 ? 42.036 -35.227 -16.106 1.00 31.94 260 GLU B O 1
ATOM 5397 N N . MET B 1 248 ? 40.371 -34.544 -14.760 1.00 33.38 261 MET B N 1
ATOM 5398 C CA . MET B 1 248 ? 39.556 -34.017 -15.849 1.00 33.20 261 MET B CA 1
ATOM 5399 C C . MET B 1 248 ? 39.248 -32.551 -15.631 1.00 32.87 261 MET B C 1
ATOM 5400 O O . MET B 1 248 ? 38.675 -32.173 -14.610 1.00 31.86 261 MET B O 1
ATOM 5405 N N . GLU B 1 249 ? 39.645 -31.736 -16.605 1.00 32.89 262 GLU B N 1
ATOM 5406 C CA . GLU B 1 249 ? 39.459 -30.302 -16.550 1.00 33.31 262 GLU B CA 1
ATOM 5407 C C . GLU B 1 249 ? 38.975 -29.776 -17.898 1.00 32.03 262 GLU B C 1
ATOM 5408 O O . GLU B 1 249 ? 39.091 -30.439 -18.931 1.00 30.80 262 GLU B O 1
ATOM 5414 N N . TYR B 1 250 ? 38.429 -28.570 -17.869 1.00 30.85 263 TYR B N 1
ATOM 5415 C CA . TYR B 1 250 ? 38.066 -27.862 -19.089 1.00 30.21 263 TYR B CA 1
ATOM 5416 C C . TYR B 1 250 ? 39.326 -27.356 -19.766 1.00 29.67 263 TYR B C 1
ATOM 5417 O O . TYR B 1 250 ? 40.318 -27.065 -19.096 1.00 29.11 263 TYR B O 1
ATOM 5426 N N . GLN B 1 251 ? 39.296 -27.265 -21.092 1.00 29.31 264 GLN B N 1
ATOM 5427 C CA . GLN B 1 251 ? 40.378 -26.619 -21.817 1.00 29.59 264 GLN B CA 1
ATOM 5428 C C . GLN B 1 251 ? 40.216 -25.129 -21.550 1.00 29.91 264 GLN B C 1
ATOM 5429 O O . GLN B 1 251 ? 39.261 -24.515 -22.015 1.00 29.10 264 GLN B O 1
ATOM 5435 N N . MET B 1 252 ? 41.115 -24.574 -20.746 1.00 30.06 265 MET B N 1
ATOM 5436 C CA . MET B 1 252 ? 41.104 -23.153 -20.425 1.00 31.43 265 MET B CA 1
ATOM 5437 C C . MET B 1 252 ? 42.519 -22.606 -20.551 1.00 32.64 265 MET B C 1
ATOM 5438 O O . MET B 1 252 ? 43.487 -23.284 -20.200 1.00 32.50 265 MET B O 1
ATOM 5443 N N . LYS B 1 253 ? 42.638 -21.382 -21.049 1.00 34.03 266 LYS B N 1
ATOM 5444 C CA . LYS B 1 253 ? 43.928 -20.702 -21.091 1.00 36.68 266 LYS B CA 1
ATOM 5445 C C . LYS B 1 253 ? 44.336 -20.320 -19.671 1.00 37.44 266 LYS B C 1
ATOM 5446 O O . LYS B 1 253 ? 43.544 -19.743 -18.923 1.00 35.88 266 LYS B O 1
ATOM 5452 N N . ARG B 1 254 ? 45.568 -20.668 -19.306 1.00 38.74 267 ARG B N 1
ATOM 5453 C CA . ARG B 1 254 ? 46.170 -20.200 -18.065 1.00 40.60 267 ARG B CA 1
ATOM 5454 C C . ARG B 1 254 ? 46.782 -18.829 -18.334 1.00 38.99 267 ARG B C 1
ATOM 5455 O O . ARG B 1 254 ? 47.764 -18.720 -19.068 1.00 40.08 267 ARG B O 1
ATOM 5463 N N . LEU B 1 255 ? 46.194 -17.789 -17.752 1.00 37.35 268 LEU B N 1
ATOM 5464 C CA . LEU B 1 255 ? 46.675 -16.429 -17.948 1.00 36.28 268 LEU B CA 1
ATOM 5465 C C . LEU B 1 255 ? 47.774 -16.103 -16.943 1.00 36.33 268 LEU B C 1
ATOM 5466 O O . LEU B 1 255 ? 47.774 -16.616 -15.827 1.00 34.78 268 LEU B O 1
ATOM 5471 N N . PRO B 1 256 ? 48.723 -15.245 -17.337 1.00 36.95 269 PRO B N 1
ATOM 5472 C CA . PRO B 1 256 ? 49.846 -14.975 -16.440 1.00 37.67 269 PRO B CA 1
ATOM 5473 C C . PRO B 1 256 ? 49.438 -14.388 -15.091 1.00 36.64 269 PRO B C 1
ATOM 5474 O O . PRO B 1 256 ? 49.966 -14.823 -14.067 1.00 36.42 269 PRO B O 1
ATOM 5478 N N . SER B 1 257 ? 48.501 -13.442 -15.076 1.00 35.81 270 SER B N 1
ATOM 5479 C CA . SER B 1 257 ? 48.056 -12.850 -13.829 1.00 35.70 270 SER B CA 1
ATOM 5480 C C . SER B 1 257 ? 46.553 -12.947 -13.571 1.00 35.35 270 SER B C 1
ATOM 5481 O O . SER B 1 257 ? 45.741 -13.000 -14.504 1.00 34.86 270 SER B O 1
ATOM 5484 N N . GLU B 1 258 ? 46.208 -12.928 -12.285 1.00 35.02 271 GLU B N 1
ATOM 5485 C CA . GLU B 1 258 ? 44.829 -12.850 -11.828 1.00 35.50 271 GLU B CA 1
ATOM 5486 C C . GLU B 1 258 ? 44.208 -11.564 -12.347 1.00 34.12 271 GLU B C 1
ATOM 5487 O O . GLU B 1 258 ? 43.024 -11.534 -12.678 1.00 33.58 271 GLU B O 1
ATOM 5493 N N . ARG B 1 259 ? 45.019 -10.509 -12.424 1.00 32.66 272 ARG B N 1
ATOM 5494 C CA . ARG B 1 259 ? 44.556 -9.214 -12.910 1.00 31.92 272 ARG B CA 1
ATOM 5495 C C . ARG B 1 259 ? 44.058 -9.289 -14.350 1.00 31.08 272 ARG B C 1
ATOM 5496 O O . ARG B 1 259 ? 43.003 -8.743 -14.675 1.00 30.01 272 ARG B O 1
ATOM 5504 N N . LEU B 1 260 ? 44.819 -9.954 -15.214 1.00 29.92 273 LEU B N 1
ATOM 5505 C CA . LEU B 1 260 ? 44.434 -10.064 -16.615 1.00 29.30 273 LEU B CA 1
ATOM 5506 C C . LEU B 1 260 ? 43.153 -10.870 -16.792 1.00 27.82 273 LEU B C 1
ATOM 5507 O O . LEU B 1 260 ? 42.297 -10.506 -17.597 1.00 27.56 273 LEU B O 1
ATOM 5512 N N . ALA B 1 261 ? 43.043 -11.970 -16.049 1.00 26.20 274 ALA B N 1
ATOM 5513 C CA . ALA B 1 261 ? 41.831 -12.790 -16.047 1.00 25.31 274 ALA B CA 1
ATOM 5514 C C . ALA B 1 261 ? 40.627 -11.953 -15.619 1.00 24.61 274 ALA B C 1
ATOM 5515 O O . ALA B 1 261 ? 39.585 -11.971 -16.271 1.00 23.82 274 ALA B O 1
ATOM 5517 N N . THR B 1 262 ? 40.800 -11.212 -14.529 1.00 23.76 275 THR B N 1
ATOM 5518 C CA . THR B 1 262 ? 39.780 -10.303 -14.010 1.00 23.66 275 THR B CA 1
ATOM 5519 C C . THR B 1 262 ? 39.317 -9.304 -15.070 1.00 23.52 275 THR B C 1
ATOM 5520 O O . THR B 1 262 ? 38.117 -9.098 -15.255 1.00 23.46 275 THR B O 1
ATOM 5524 N N . GLN B 1 263 ? 40.274 -8.694 -15.765 1.00 23.41 276 GLN B N 1
ATOM 5525 C CA . GLN B 1 263 ? 39.974 -7.687 -16.782 1.00 23.71 276 GLN B CA 1
ATOM 5526 C C . GLN B 1 263 ? 39.179 -8.262 -17.948 1.00 23.70 276 GLN B C 1
ATOM 5527 O O . GLN B 1 263 ? 38.253 -7.617 -18.443 1.00 24.03 276 GLN B O 1
ATOM 5533 N N . LYS B 1 264 ? 39.539 -9.470 -18.376 1.00 24.33 277 LYS B N 1
ATOM 5534 C CA . LYS B 1 264 ? 38.852 -10.123 -19.491 1.00 24.84 277 LYS B CA 1
ATOM 5535 C C . LYS B 1 264 ? 37.431 -10.542 -19.111 1.00 24.19 277 LYS B C 1
ATOM 5536 O O . LYS B 1 264 ? 36.496 -10.350 -19.890 1.00 23.59 277 LYS B O 1
ATOM 5542 N N . ILE B 1 265 ? 37.281 -11.112 -17.920 1.00 23.25 278 ILE B N 1
ATOM 5543 C CA . ILE B 1 265 ? 35.968 -11.510 -17.406 1.00 23.48 278 ILE B CA 1
ATOM 5544 C C . ILE B 1 265 ? 35.037 -10.311 -17.280 1.00 22.73 278 ILE B C 1
ATOM 5545 O O . ILE B 1 265 ? 33.905 -10.349 -17.759 1.00 22.93 278 ILE B O 1
ATOM 5550 N N . LEU B 1 266 ? 35.510 -9.257 -16.622 1.00 22.34 279 LEU B N 1
ATOM 5551 C CA . LEU B 1 266 ? 34.699 -8.060 -16.411 1.00 22.53 279 LEU B CA 1
ATOM 5552 C C . LEU B 1 266 ? 34.356 -7.359 -17.726 1.00 22.68 279 LEU B C 1
ATOM 5553 O O . LEU B 1 266 ? 33.274 -6.787 -17.858 1.00 21.70 279 LEU B O 1
ATOM 5558 N N . SER B 1 267 ? 35.268 -7.410 -18.694 1.00 22.84 280 SER B N 1
ATOM 5559 C CA . SER B 1 267 ? 35.025 -6.809 -20.005 1.00 23.10 280 SER B CA 1
ATOM 5560 C C . SER B 1 267 ? 33.849 -7.467 -20.720 1.00 22.91 280 SER B C 1
ATOM 5561 O O . SER B 1 267 ? 32.977 -6.768 -21.247 1.00 22.13 280 SER B O 1
ATOM 5564 N N . ILE B 1 268 ? 33.823 -8.800 -20.716 1.00 23.38 281 ILE B N 1
ATOM 5565 C CA . ILE B 1 268 ? 32.747 -9.550 -21.368 1.00 23.82 281 ILE B CA 1
ATOM 5566 C C . ILE B 1 268 ? 31.420 -9.341 -20.646 1.00 23.09 281 ILE B C 1
ATOM 5567 O O . ILE B 1 268 ? 30.401 -9.102 -21.289 1.00 22.55 281 ILE B O 1
ATOM 5572 N N . ILE B 1 269 ? 31.438 -9.422 -19.316 1.00 22.48 282 ILE B N 1
ATOM 5573 C CA . ILE B 1 269 ? 30.226 -9.197 -18.529 1.00 21.85 282 ILE B CA 1
ATOM 5574 C C . ILE B 1 269 ? 29.701 -7.778 -18.773 1.00 21.60 282 ILE B C 1
ATOM 5575 O O . ILE B 1 269 ? 28.502 -7.581 -18.938 1.00 21.32 282 ILE B O 1
ATOM 5580 N N . GLY B 1 270 ? 30.600 -6.799 -18.811 1.00 21.20 283 GLY B N 1
ATOM 5581 C CA . GLY B 1 270 ? 30.224 -5.417 -19.096 1.00 21.29 283 GLY B CA 1
ATOM 5582 C C . GLY B 1 270 ? 29.547 -5.233 -20.434 1.00 21.62 283 GLY B C 1
ATOM 5583 O O . GLY B 1 270 ? 28.498 -4.582 -20.510 1.00 21.75 283 GLY B O 1
ATOM 5584 N N . ASP B 1 271 ? 30.135 -5.805 -21.485 1.00 21.88 284 ASP B N 1
ATOM 5585 C CA . ASP B 1 271 ? 29.554 -5.691 -22.822 1.00 22.58 284 ASP B CA 1
ATOM 5586 C C . ASP B 1 271 ? 28.212 -6.413 -22.894 1.00 22.02 284 ASP B C 1
ATOM 5587 O O . ASP B 1 271 ? 27.286 -5.940 -23.560 1.00 21.79 284 ASP B O 1
ATOM 5592 N N . CYS B 1 272 ? 28.102 -7.546 -22.200 1.00 21.73 285 CYS B N 1
ATOM 5593 C CA . CYS B 1 272 ? 26.850 -8.292 -22.182 1.00 21.51 285 CYS B CA 1
ATOM 5594 C C . CYS B 1 272 ? 25.746 -7.537 -21.425 1.00 21.40 285 CYS B C 1
ATOM 5595 O O . CYS B 1 272 ? 24.617 -7.474 -21.901 1.00 20.25 285 CYS B O 1
ATOM 5598 N N . LEU B 1 273 ? 26.069 -6.934 -20.278 1.00 21.44 286 LEU B N 1
ATOM 5599 C CA . LEU B 1 273 ? 25.087 -6.125 -19.548 1.00 21.30 286 LEU B CA 1
ATOM 5600 C C . LEU B 1 273 ? 24.592 -4.978 -20.409 1.00 21.43 286 LEU B C 1
ATOM 5601 O O . LEU B 1 273 ? 23.397 -4.675 -20.427 1.00 20.99 286 LEU B O 1
ATOM 5606 N N . ASP B 1 274 ? 25.530 -4.349 -21.113 1.00 22.17 287 ASP B N 1
ATOM 5607 C CA . ASP B 1 274 ? 25.256 -3.198 -21.951 1.00 23.68 287 ASP B CA 1
ATOM 5608 C C . ASP B 1 274 ? 24.312 -3.561 -23.075 1.00 23.26 287 ASP B C 1
ATOM 5609 O O . ASP B 1 274 ? 23.367 -2.828 -23.339 1.00 23.05 287 ASP B O 1
ATOM 5614 N N . ASN B 1 275 ? 24.582 -4.681 -23.740 1.00 23.08 288 ASN B N 1
ATOM 5615 C CA . ASN B 1 275 ? 23.849 -5.040 -24.950 1.00 23.53 288 ASN B CA 1
ATOM 5616 C C . ASN B 1 275 ? 22.684 -5.987 -24.727 1.00 23.00 288 ASN B C 1
ATOM 5617 O O . ASN B 1 275 ? 21.724 -5.941 -25.489 1.00 23.16 288 ASN B O 1
ATOM 5622 N N . PHE B 1 276 ? 22.774 -6.849 -23.711 1.00 22.14 289 PHE B N 1
ATOM 5623 C CA . PHE B 1 276 ? 21.801 -7.921 -23.521 1.00 22.36 289 PHE B CA 1
ATOM 5624 C C . PHE B 1 276 ? 21.016 -7.883 -22.200 1.00 22.19 289 PHE B C 1
ATOM 5625 O O . PHE B 1 276 ? 19.962 -8.506 -22.094 1.00 22.33 289 PHE B O 1
ATOM 5633 N N . GLY B 1 277 ? 21.517 -7.168 -21.196 1.00 21.80 290 GLY B N 1
ATOM 5634 C CA . GLY B 1 277 ? 20.939 -7.239 -19.862 1.00 21.64 290 GLY B CA 1
ATOM 5635 C C . GLY B 1 277 ? 19.762 -6.301 -19.710 1.00 21.65 290 GLY B C 1
ATOM 5636 O O . GLY B 1 277 ? 19.874 -5.131 -20.046 1.00 21.09 290 GLY B O 1
ATOM 5637 N N . PRO B 1 278 ? 18.628 -6.804 -19.189 1.00 22.25 291 PRO B N 1
ATOM 5638 C CA . PRO B 1 278 ? 17.450 -5.947 -19.044 1.00 22.91 291 PRO B CA 1
ATOM 5639 C C . PRO B 1 278 ? 17.612 -4.919 -17.923 1.00 22.98 291 PRO B C 1
ATOM 5640 O O . PRO B 1 278 ? 17.968 -5.277 -16.800 1.00 23.58 291 PRO B O 1
ATOM 5644 N N . GLY B 1 279 ? 17.360 -3.653 -18.236 1.00 23.36 292 GLY B N 1
ATOM 5645 C CA . GLY B 1 279 ? 17.420 -2.586 -17.240 1.00 23.56 292 GLY B CA 1
ATOM 5646 C C . GLY B 1 279 ? 18.813 -2.116 -16.846 1.00 23.65 292 GLY B C 1
ATOM 5647 O O . GLY B 1 279 ? 18.951 -1.350 -15.897 1.00 23.64 292 GLY B O 1
ATOM 5648 N N . TYR B 1 280 ? 19.850 -2.551 -17.560 1.00 23.31 293 TYR B N 1
ATOM 5649 C CA . TYR B 1 280 ? 21.211 -2.116 -17.243 1.00 23.36 293 TYR B CA 1
ATOM 5650 C C . TYR B 1 280 ? 21.554 -1.007 -18.206 1.00 23.79 293 TYR B C 1
ATOM 5651 O O . TYR B 1 280 ? 21.389 -1.179 -19.410 1.00 23.76 293 TYR B O 1
ATOM 5660 N N . SER B 1 281 ? 22.049 0.109 -17.684 1.00 23.87 294 SER B N 1
ATOM 5661 C CA . SER B 1 281 ? 22.381 1.263 -18.520 1.00 24.64 294 SER B CA 1
ATOM 5662 C C . SER B 1 281 ? 23.606 1.984 -17.982 1.00 24.46 294 SER B C 1
ATOM 5663 O O . SER B 1 281 ? 24.063 1.732 -16.856 1.00 24.25 294 SER B O 1
ATOM 5666 N N . SER B 1 282 ? 24.145 2.862 -18.822 1.00 24.68 295 SER B N 1
ATOM 5667 C CA . SER B 1 282 ? 25.319 3.651 -18.484 1.00 24.60 295 SER B CA 1
ATOM 5668 C C . SER B 1 282 ? 26.457 2.749 -18.008 1.00 24.12 295 SER B C 1
ATOM 5669 O O . SER B 1 282 ? 27.066 3.013 -16.977 1.00 23.64 295 SER B O 1
ATOM 5672 N N . VAL B 1 283 ? 26.731 1.683 -18.759 1.00 24.17 296 VAL B N 1
ATOM 5673 C CA . VAL B 1 283 ? 27.792 0.744 -18.403 1.00 25.11 296 VAL B CA 1
ATOM 5674 C C . VAL B 1 283 ? 29.158 1.367 -18.695 1.00 25.81 296 VAL B C 1
ATOM 5675 O O . VAL B 1 283 ? 29.469 1.650 -19.851 1.00 26.09 296 VAL B O 1
ATOM 5679 N N . GLN B 1 284 ? 29.950 1.588 -17.648 1.00 26.56 297 GLN B N 1
ATOM 5680 C CA . GLN B 1 284 ? 31.321 2.119 -17.781 1.00 28.09 297 GLN B CA 1
ATOM 5681 C C . GLN B 1 284 ? 32.367 1.077 -17.389 1.00 28.03 297 GLN B C 1
ATOM 5682 O O . GLN B 1 284 ? 32.396 0.646 -16.236 1.00 27.64 297 GLN B O 1
ATOM 5688 N N . LYS B 1 285 ? 33.239 0.701 -18.327 1.00 28.44 298 LYS B N 1
ATOM 5689 C CA . LYS B 1 285 ? 34.348 -0.205 -18.033 1.00 29.44 298 LYS B CA 1
ATOM 5690 C C . LYS B 1 285 ? 35.558 0.589 -17.550 1.00 29.79 298 LYS B C 1
ATOM 5691 O O . LYS B 1 285 ? 36.088 1.427 -18.280 1.00 31.16 298 LYS B O 1
ATOM 5697 N N . ILE B 1 286 ? 35.975 0.327 -16.313 1.00 29.40 299 ILE B N 1
ATOM 5698 C CA . ILE B 1 286 ? 37.141 0.978 -15.710 1.00 28.85 299 ILE B CA 1
ATOM 5699 C C . ILE B 1 286 ? 38.115 -0.127 -15.317 1.00 28.26 299 ILE B C 1
ATOM 5700 O O . ILE B 1 286 ? 38.426 -0.343 -14.144 1.00 27.73 299 ILE B O 1
ATOM 5705 N N . LEU B 1 287 ? 38.601 -0.822 -16.334 1.00 28.60 300 LEU B N 1
ATOM 5706 C CA . LEU B 1 287 ? 39.350 -2.058 -16.143 1.00 29.17 300 LEU B CA 1
ATOM 5707 C C . LEU B 1 287 ? 40.813 -1.841 -15.755 1.00 29.81 300 LEU B C 1
ATOM 5708 O O . LEU B 1 287 ? 41.465 -2.768 -15.274 1.00 29.48 300 LEU B O 1
ATOM 5713 N N . ASN B 1 288 ? 41.325 -0.631 -15.970 1.00 31.33 301 ASN B N 1
ATOM 5714 C CA . ASN B 1 288 ? 42.726 -0.320 -15.674 1.00 32.66 301 ASN B CA 1
ATOM 5715 C C . ASN B 1 288 ? 42.946 0.334 -14.307 1.00 33.29 301 ASN B C 1
ATOM 5716 O O . ASN B 1 288 ? 44.069 0.707 -13.974 1.00 33.91 301 ASN B O 1
ATOM 5721 N N . ALA B 1 289 ? 41.884 0.450 -13.512 1.00 33.24 302 ALA B N 1
ATOM 5722 C CA . ALA B 1 289 ? 41.998 0.944 -12.136 1.00 33.68 302 ALA B CA 1
ATOM 5723 C C . ALA B 1 289 ? 42.731 -0.074 -11.261 1.00 33.44 302 ALA B C 1
ATOM 5724 O O . ALA B 1 289 ? 42.866 -1.240 -11.641 1.00 33.32 302 ALA B O 1
ATOM 5726 N N . ARG B 1 290 ? 43.207 0.371 -10.096 1.00 33.19 303 ARG B N 1
ATOM 5727 C CA . ARG B 1 290 ? 43.900 -0.509 -9.146 1.00 33.18 303 ARG B CA 1
ATOM 5728 C C . ARG B 1 290 ? 43.080 -1.777 -8.905 1.00 32.29 303 ARG B C 1
ATOM 5729 O O . ARG B 1 290 ? 43.618 -2.885 -8.917 1.00 32.19 303 ARG B O 1
ATOM 5734 N N . CYS B 1 291 ? 41.784 -1.586 -8.664 1.00 30.95 304 CYS B N 1
ATOM 5735 C CA A CYS B 1 291 ? 40.820 -2.677 -8.610 0.38 30.30 304 CYS B CA 1
ATOM 5736 C CA B CYS B 1 291 ? 40.826 -2.687 -8.614 0.62 30.31 304 CYS B CA 1
ATOM 5737 C C . CYS B 1 291 ? 39.912 -2.571 -9.832 1.00 29.33 304 CYS B C 1
ATOM 5738 O O . CYS B 1 291 ? 39.015 -1.733 -9.855 1.00 28.84 304 CYS B O 1
ATOM 5743 N N . PRO B 1 292 ? 40.149 -3.404 -10.868 1.00 27.67 305 PRO B N 1
ATOM 5744 C CA . PRO B 1 292 ? 39.333 -3.294 -12.086 1.00 26.78 305 PRO B CA 1
ATOM 5745 C C . PRO B 1 292 ? 37.845 -3.303 -11.784 1.00 26.34 305 PRO B C 1
ATOM 5746 O O . PRO B 1 292 ? 37.395 -4.053 -10.921 1.00 25.40 305 PRO B O 1
ATOM 5750 N N . LEU B 1 293 ? 37.096 -2.477 -12.504 1.00 26.58 306 LEU B N 1
ATOM 5751 C CA . LEU B 1 293 ? 35.729 -2.180 -12.133 1.00 27.30 306 LEU B CA 1
ATOM 5752 C C . LEU B 1 293 ? 34.840 -1.964 -13.344 1.00 26.04 306 LEU B C 1
ATOM 5753 O O . LEU B 1 293 ? 35.291 -1.436 -14.364 1.00 25.53 306 LEU B O 1
ATOM 5758 N N . VAL B 1 294 ? 33.579 -2.375 -13.214 1.00 24.48 307 VAL B N 1
ATOM 5759 C CA . VAL B 1 294 ? 32.543 -2.016 -14.165 1.00 24.09 307 VAL B CA 1
ATOM 5760 C C . VAL B 1 294 ? 31.420 -1.300 -13.395 1.00 24.08 307 VAL B C 1
ATOM 5761 O O . VAL B 1 294 ? 30.872 -1.841 -12.428 1.00 23.17 307 VAL B O 1
ATOM 5765 N N . LYS B 1 295 ? 31.120 -0.068 -13.802 1.00 24.12 308 LYS B N 1
ATOM 5766 C CA . LYS B 1 295 ? 30.030 0.720 -13.209 1.00 24.38 308 LYS B CA 1
ATOM 5767 C C . LYS B 1 295 ? 28.798 0.632 -14.084 1.00 23.20 308 LYS B C 1
ATOM 5768 O O . LYS B 1 295 ? 28.920 0.565 -15.304 1.00 22.22 308 LYS B O 1
ATOM 5774 N N . PHE B 1 296 ? 27.617 0.646 -13.466 1.00 22.16 309 PHE B N 1
ATOM 5775 C CA . PHE B 1 296 ? 26.366 0.659 -14.218 1.00 22.27 309 PHE B CA 1
ATOM 5776 C C . PHE B 1 296 ? 25.176 1.104 -13.370 1.00 22.32 309 PHE B C 1
ATOM 5777 O O . PHE B 1 296 ? 25.204 1.031 -12.139 1.00 21.53 309 PHE B O 1
ATOM 5785 N N . SER B 1 297 ? 24.145 1.584 -14.057 1.00 22.80 310 SER B N 1
ATOM 5786 C CA . SER B 1 297 ? 22.873 1.932 -13.435 1.00 24.07 310 SER B CA 1
ATOM 5787 C C . SER B 1 297 ? 21.903 0.778 -13.657 1.00 24.82 310 SER B C 1
ATOM 5788 O O . SER B 1 297 ? 21.706 0.355 -14.800 1.00 24.20 310 SER B O 1
ATOM 5791 N N . HIS B 1 298 ? 21.334 0.255 -12.567 1.00 25.39 311 HIS B N 1
ATOM 5792 C CA . HIS B 1 298 ? 20.327 -0.801 -12.637 1.00 26.80 311 HIS B CA 1
ATOM 5793 C C . HIS B 1 298 ? 18.934 -0.167 -12.514 1.00 27.31 311 HIS B C 1
ATOM 5794 O O . HIS B 1 298 ? 18.505 0.197 -11.417 1.00 26.30 311 HIS B O 1
ATOM 5801 N N . GLN B 1 299 ? 18.234 -0.049 -13.642 1.00 28.26 312 GLN B N 1
ATOM 5802 C CA A GLN B 1 299 ? 16.976 0.693 -13.690 0.50 29.08 312 GLN B CA 1
ATOM 5803 C CA B GLN B 1 299 ? 16.953 0.680 -13.704 0.50 28.82 312 GLN B CA 1
ATOM 5804 C C . GLN B 1 299 ? 15.849 0.061 -12.859 1.00 29.04 312 GLN B C 1
ATOM 5805 O O . GLN B 1 299 ? 15.100 0.782 -12.209 1.00 29.38 312 GLN B O 1
ATOM 5816 N N . PRO B 1 300 ? 15.723 -1.284 -12.878 1.00 28.88 313 PRO B N 1
ATOM 5817 C CA . PRO B 1 300 ? 14.635 -1.892 -12.098 1.00 29.21 313 PRO B CA 1
ATOM 5818 C C . PRO B 1 300 ? 14.661 -1.540 -10.607 1.00 29.83 313 PRO B C 1
ATOM 5819 O O . PRO B 1 300 ? 13.604 -1.337 -10.009 1.00 30.60 313 PRO B O 1
ATOM 5823 N N . THR B 1 301 ? 15.857 -1.464 -10.026 1.00 28.76 314 THR B N 1
ATOM 5824 C CA . THR B 1 301 ? 16.018 -1.089 -8.620 1.00 28.57 314 THR B CA 1
ATOM 5825 C C . THR B 1 301 ? 16.356 0.386 -8.434 1.00 27.97 314 THR B C 1
ATOM 5826 O O . THR B 1 301 ? 16.137 0.942 -7.360 1.00 29.42 314 THR B O 1
ATOM 5830 N N . GLY B 1 302 ? 16.900 1.013 -9.471 1.00 26.73 315 GLY B N 1
ATOM 5831 C CA . GLY B 1 302 ? 17.325 2.405 -9.398 1.00 26.48 315 GLY B CA 1
ATOM 5832 C C . GLY B 1 302 ? 18.670 2.595 -8.722 1.00 25.93 315 GLY B C 1
ATOM 5833 O O . GLY B 1 302 ? 19.045 3.721 -8.398 1.00 26.91 315 GLY B O 1
ATOM 5834 N N . PHE B 1 303 ? 19.408 1.506 -8.528 1.00 24.31 316 PHE B N 1
ATOM 5835 C CA . PHE B 1 303 ? 20.715 1.574 -7.894 1.00 23.83 316 PHE B CA 1
ATOM 5836 C C . PHE B 1 303 ? 21.822 1.881 -8.894 1.00 22.93 316 PHE B C 1
ATOM 5837 O O . PHE B 1 303 ? 21.782 1.457 -10.055 1.00 22.80 316 PHE B O 1
ATOM 5845 N N . GLN B 1 304 ? 22.795 2.652 -8.427 1.00 22.32 317 GLN B N 1
ATOM 5846 C CA A GLN B 1 304 ? 24.071 2.783 -9.103 0.50 22.53 317 GLN B CA 1
ATOM 5847 C CA B GLN B 1 304 ? 24.076 2.773 -9.106 0.50 22.36 317 GLN B CA 1
ATOM 5848 C C . GLN B 1 304 ? 24.965 1.677 -8.547 1.00 22.18 317 GLN B C 1
ATOM 5849 O O . GLN B 1 304 ? 25.104 1.540 -7.325 1.00 21.83 317 GLN B O 1
ATOM 5860 N N . CYS B 1 305 ? 25.555 0.886 -9.436 1.00 21.88 318 CYS B N 1
ATOM 5861 C CA . CYS B 1 305 ? 26.281 -0.308 -9.032 1.00 21.91 318 CYS B CA 1
ATOM 5862 C C . CYS B 1 305 ? 27.716 -0.328 -9.530 1.00 21.97 318 CYS B C 1
ATOM 5863 O O . CYS B 1 305 ? 28.043 0.265 -10.559 1.00 20.89 318 CYS B O 1
ATOM 5866 N N . ASP B 1 306 ? 28.563 -1.019 -8.776 1.00 22.39 319 ASP B N 1
ATOM 5867 C CA . ASP B 1 306 ? 29.955 -1.212 -9.136 1.00 23.33 319 ASP B CA 1
ATOM 5868 C C . ASP B 1 306 ? 30.314 -2.680 -8.977 1.00 22.44 319 ASP B C 1
ATOM 5869 O O . ASP B 1 306 ? 30.201 -3.234 -7.877 1.00 22.27 319 ASP B O 1
ATOM 5874 N N . LEU B 1 307 ? 30.750 -3.304 -10.069 1.00 21.11 320 LEU B N 1
ATOM 5875 C CA . LEU B 1 307 ? 31.065 -4.725 -10.081 1.00 20.57 320 LEU B CA 1
ATOM 5876 C C . LEU B 1 307 ? 32.565 -4.935 -10.277 1.00 20.96 320 LEU B C 1
ATOM 5877 O O . LEU B 1 307 ? 33.161 -4.455 -11.242 1.00 20.22 320 LEU B O 1
ATOM 5882 N N . SER B 1 308 ? 33.164 -5.664 -9.348 1.00 21.86 321 SER B N 1
ATOM 5883 C CA . SER B 1 308 ? 34.565 -6.046 -9.434 1.00 23.23 321 SER B CA 1
ATOM 5884 C C . SER B 1 308 ? 34.708 -7.507 -9.013 1.00 23.55 321 SER B C 1
ATOM 5885 O O . SER B 1 308 ? 33.761 -8.112 -8.517 1.00 23.74 321 SER B O 1
ATOM 5888 N N . VAL B 1 309 ? 35.883 -8.078 -9.239 1.00 23.87 322 VAL B N 1
ATOM 5889 C CA . VAL B 1 309 ? 36.159 -9.451 -8.819 1.00 24.63 322 VAL B CA 1
ATOM 5890 C C . VAL B 1 309 ? 36.598 -9.428 -7.361 1.00 25.54 322 VAL B C 1
ATOM 5891 O O . VAL B 1 309 ? 37.296 -8.514 -6.925 1.00 25.12 322 VAL B O 1
ATOM 5895 N N . SER B 1 310 ? 36.161 -10.436 -6.617 1.00 26.13 323 SER B N 1
ATOM 5896 C CA . SER B 1 310 ? 36.330 -10.480 -5.165 1.00 27.20 323 SER B CA 1
ATOM 5897 C C . SER B 1 310 ? 37.742 -10.085 -4.699 1.00 27.74 323 SER B C 1
ATOM 5898 O O . SER B 1 310 ? 38.730 -10.607 -5.202 1.00 26.26 323 SER B O 1
ATOM 5901 N N . ASN B 1 311 ? 37.811 -9.140 -3.757 1.00 29.14 324 ASN B N 1
ATOM 5902 C CA . ASN B 1 311 ? 39.065 -8.697 -3.135 1.00 30.71 324 ASN B CA 1
ATOM 5903 C C . ASN B 1 311 ? 39.035 -9.027 -1.646 1.00 31.19 324 ASN B C 1
ATOM 5904 O O . ASN B 1 311 ? 38.242 -8.459 -0.890 1.00 30.96 324 ASN B O 1
ATOM 5909 N N . SER B 1 312 ? 39.917 -9.929 -1.232 1.00 32.07 325 SER B N 1
ATOM 5910 C CA . SER B 1 312 ? 39.897 -10.455 0.130 1.00 32.90 325 SER B CA 1
ATOM 5911 C C . SER B 1 312 ? 40.116 -9.382 1.206 1.00 32.65 325 SER B C 1
ATOM 5912 O O . SER B 1 312 ? 39.528 -9.470 2.279 1.00 33.33 325 SER B O 1
ATOM 5915 N N . ILE B 1 313 ? 40.940 -8.372 0.918 1.00 32.68 326 ILE B N 1
ATOM 5916 C CA . ILE B 1 313 ? 41.213 -7.286 1.879 1.00 32.33 326 ILE B CA 1
ATOM 5917 C C . ILE B 1 313 ? 39.971 -6.420 2.073 1.00 31.16 326 ILE B C 1
ATOM 5918 O O . ILE B 1 313 ? 39.625 -6.069 3.205 1.00 30.38 326 ILE B O 1
ATOM 5923 N N . ALA B 1 314 ? 39.310 -6.078 0.969 1.00 29.77 327 ALA B N 1
ATOM 5924 C CA . ALA B 1 314 ? 38.085 -5.283 1.015 1.00 29.19 327 ALA B CA 1
ATOM 5925 C C . ALA B 1 314 ? 36.982 -5.971 1.818 1.00 29.00 327 ALA B C 1
ATOM 5926 O O . ALA B 1 314 ? 36.201 -5.304 2.499 1.00 29.41 327 ALA B O 1
ATOM 5928 N N . ILE B 1 315 ? 36.926 -7.300 1.739 1.00 28.61 328 ILE B N 1
ATOM 5929 C CA . ILE B 1 315 ? 35.932 -8.074 2.481 1.00 28.41 328 ILE B CA 1
ATOM 5930 C C . ILE B 1 315 ? 36.237 -8.060 3.980 1.00 27.64 328 ILE B C 1
ATOM 5931 O O . ILE B 1 315 ? 35.319 -7.935 4.790 1.00 27.31 328 ILE B O 1
ATOM 5936 N N . ARG B 1 316 ? 37.513 -8.171 4.347 1.00 27.59 329 ARG B N 1
ATOM 5937 C CA . ARG B 1 316 ? 37.907 -8.075 5.756 1.00 26.96 329 ARG B CA 1
ATOM 5938 C C . ARG B 1 316 ? 37.546 -6.706 6.319 1.00 26.06 329 ARG B C 1
ATOM 5939 O O . ARG B 1 316 ? 37.081 -6.594 7.455 1.00 26.37 329 ARG B O 1
ATOM 5947 N N . CYS B 1 317 ? 37.763 -5.668 5.517 1.00 25.68 330 CYS B N 1
ATOM 5948 C CA A CYS B 1 317 ? 37.444 -4.293 5.926 0.51 25.64 330 CYS B CA 1
ATOM 5949 C CA B CYS B 1 317 ? 37.449 -4.313 5.919 0.49 25.19 330 CYS B CA 1
ATOM 5950 C C . CYS B 1 317 ? 35.960 -4.132 6.216 1.00 24.80 330 CYS B C 1
ATOM 5951 O O . CYS B 1 317 ? 35.588 -3.500 7.210 1.00 23.32 330 CYS B O 1
ATOM 5956 N N . SER B 1 318 ? 35.117 -4.689 5.345 1.00 23.67 331 SER B N 1
ATOM 5957 C CA . SER B 1 318 ? 33.672 -4.603 5.529 1.00 23.10 331 SER B CA 1
ATOM 5958 C C . SER B 1 318 ? 33.234 -5.305 6.809 1.00 22.61 331 SER B C 1
ATOM 5959 O O . SER B 1 318 ? 32.399 -4.778 7.543 1.00 21.45 331 SER B O 1
ATOM 5962 N N . GLU B 1 319 ? 33.806 -6.476 7.084 1.00 22.33 332 GLU B N 1
ATOM 5963 C CA . GLU B 1 319 ? 33.457 -7.213 8.298 1.00 22.85 332 GLU B CA 1
ATOM 5964 C C . GLU B 1 319 ? 33.955 -6.505 9.560 1.00 21.87 332 GLU B C 1
ATOM 5965 O O . GLU B 1 319 ? 33.276 -6.530 10.584 1.00 21.83 332 GLU B O 1
ATOM 5971 N N . LEU B 1 320 ? 35.125 -5.875 9.485 1.00 21.21 333 LEU B N 1
ATOM 5972 C CA . LEU B 1 320 ? 35.651 -5.100 10.615 1.00 21.21 333 LEU B CA 1
ATOM 5973 C C . LEU B 1 320 ? 34.726 -3.942 10.973 1.00 20.90 333 LEU B C 1
ATOM 5974 O O . LEU B 1 320 ? 34.398 -3.738 12.144 1.00 20.85 333 LEU B O 1
ATOM 5979 N N . LEU B 1 321 ? 34.331 -3.170 9.963 1.00 20.45 334 LEU B N 1
ATOM 5980 C CA . LEU B 1 321 ? 33.432 -2.044 10.185 1.00 20.58 334 LEU B CA 1
ATOM 5981 C C . LEU B 1 321 ? 32.063 -2.525 10.677 1.00 20.14 334 LEU B C 1
ATOM 5982 O O . LEU B 1 321 ? 31.464 -1.873 11.525 1.00 20.66 334 LEU B O 1
ATOM 5987 N N . TYR B 1 322 ? 31.594 -3.669 10.169 1.00 20.59 335 TYR B N 1
ATOM 5988 C CA . TYR B 1 322 ? 30.353 -4.298 10.658 1.00 21.21 335 TYR B CA 1
ATOM 5989 C C . TYR B 1 322 ? 30.422 -4.603 12.156 1.00 20.97 335 TYR B C 1
ATOM 5990 O O . TYR B 1 322 ? 29.484 -4.310 12.900 1.00 21.22 335 TYR B O 1
ATOM 5999 N N . ILE B 1 323 ? 31.535 -5.186 12.590 1.00 20.86 336 ILE B N 1
ATOM 6000 C CA . ILE B 1 323 ? 31.750 -5.461 14.009 1.00 20.93 336 ILE B CA 1
ATOM 6001 C C . ILE B 1 323 ? 31.643 -4.165 14.814 1.00 20.40 336 ILE B C 1
ATOM 6002 O O . ILE B 1 323 ? 30.874 -4.093 15.772 1.00 20.44 336 ILE B O 1
ATOM 6007 N N . TYR B 1 324 ? 32.393 -3.143 14.410 1.00 19.84 337 TYR B N 1
ATOM 6008 C CA . TYR B 1 324 ? 32.410 -1.868 15.129 1.00 19.39 337 TYR B CA 1
ATOM 6009 C C . TYR B 1 324 ? 31.039 -1.206 15.177 1.00 19.24 337 TYR B C 1
ATOM 6010 O O . TYR B 1 324 ? 30.617 -0.725 16.226 1.00 18.68 337 TYR B O 1
ATOM 6019 N N . GLY B 1 325 ? 30.344 -1.197 14.044 1.00 19.32 338 GLY B N 1
ATOM 6020 C CA . GLY B 1 325 ? 28.994 -0.661 13.979 1.00 19.33 338 GLY B CA 1
ATOM 6021 C C . GLY B 1 325 ? 28.001 -1.400 14.862 1.00 19.73 338 GLY B C 1
ATOM 6022 O O . GLY B 1 325 ? 27.109 -0.787 15.442 1.00 19.82 338 GLY B O 1
ATOM 6023 N N . CYS B 1 326 ? 28.150 -2.719 14.963 1.00 20.10 339 CYS B N 1
ATOM 6024 C CA . CYS B 1 326 ? 27.240 -3.544 15.767 1.00 20.57 339 CYS B CA 1
ATOM 6025 C C . CYS B 1 326 ? 27.507 -3.463 17.265 1.00 20.74 339 CYS B C 1
ATOM 6026 O O . CYS B 1 326 ? 26.613 -3.745 18.066 1.00 20.82 339 CYS B O 1
ATOM 6029 N N . LEU B 1 327 ? 28.730 -3.106 17.644 1.00 20.98 340 LEU B N 1
ATOM 6030 C CA . LEU B 1 327 ? 29.127 -3.135 19.054 1.00 21.39 340 LEU B CA 1
ATOM 6031 C C . LEU B 1 327 ? 28.389 -2.117 19.919 1.00 21.99 340 LEU B C 1
ATOM 6032 O O . LEU B 1 327 ? 28.081 -2.404 21.078 1.00 22.27 340 LEU B O 1
ATOM 6037 N N . ASP B 1 328 ? 28.109 -0.939 19.365 1.00 21.75 341 ASP B N 1
ATOM 6038 C CA . ASP B 1 328 ? 27.511 0.145 20.141 1.00 22.38 341 ASP B CA 1
ATOM 6039 C C . ASP B 1 328 ? 26.825 1.142 19.209 1.00 21.87 341 ASP B C 1
ATOM 6040 O O . ASP B 1 328 ? 27.428 1.576 18.229 1.00 21.22 341 ASP B O 1
ATOM 6045 N N . PRO B 1 329 ? 25.568 1.522 19.516 1.00 22.00 342 PRO B N 1
ATOM 6046 C CA . PRO B 1 329 ? 24.832 2.432 18.634 1.00 21.56 342 PRO B CA 1
ATOM 6047 C C . PRO B 1 329 ? 25.463 3.821 18.483 1.00 20.97 342 PRO B C 1
ATOM 6048 O O . PRO B 1 329 ? 25.207 4.496 17.494 1.00 20.70 342 PRO B O 1
ATOM 6052 N N . ARG B 1 330 ? 26.273 4.244 19.453 1.00 20.13 343 ARG B N 1
ATOM 6053 C CA . ARG B 1 330 ? 26.986 5.522 19.363 1.00 19.88 343 ARG B CA 1
ATOM 6054 C C . ARG B 1 330 ? 27.991 5.548 18.207 1.00 19.28 343 ARG B C 1
ATOM 6055 O O . ARG B 1 330 ? 28.252 6.604 17.632 1.00 18.76 343 ARG B O 1
ATOM 6063 N N . VAL B 1 331 ? 28.535 4.386 17.863 1.00 18.93 344 VAL B N 1
ATOM 6064 C CA . VAL B 1 331 ? 29.471 4.266 16.741 1.00 19.00 344 VAL B CA 1
ATOM 6065 C C . VAL B 1 331 ? 28.795 4.712 15.442 1.00 18.84 344 VAL B C 1
ATOM 6066 O O . VAL B 1 331 ? 29.285 5.605 14.751 1.00 18.92 344 VAL B O 1
ATOM 6070 N N . ARG B 1 332 ? 27.655 4.108 15.128 1.00 18.85 345 ARG B N 1
ATOM 6071 C CA . ARG B 1 332 ? 26.906 4.470 13.925 1.00 19.10 345 ARG B CA 1
ATOM 6072 C C . ARG B 1 332 ? 26.386 5.913 13.983 1.00 19.06 345 ARG B C 1
ATOM 6073 O O . ARG B 1 332 ? 26.514 6.657 13.014 1.00 18.79 345 ARG B O 1
ATOM 6081 N N . ALA B 1 333 ? 25.836 6.324 15.124 1.00 18.83 346 ALA B N 1
ATOM 6082 C CA . ALA B 1 333 ? 25.356 7.698 15.283 1.00 18.96 346 ALA B CA 1
ATOM 6083 C C . ALA B 1 333 ? 26.447 8.724 14.964 1.00 18.93 346 ALA B C 1
ATOM 6084 O O . ALA B 1 333 ? 26.199 9.695 14.254 1.00 19.57 346 ALA B O 1
ATOM 6086 N N . LEU B 1 334 ? 27.649 8.501 15.484 1.00 18.64 347 LEU B N 1
ATOM 6087 C CA . LEU B 1 334 ? 28.775 9.398 15.232 1.00 18.93 347 LEU B CA 1
ATOM 6088 C C . LEU B 1 334 ? 29.173 9.430 13.760 1.00 18.54 347 LEU B C 1
ATOM 6089 O O . LEU B 1 334 ? 29.324 10.512 13.174 1.00 18.95 347 LEU B O 1
ATOM 6094 N N . VAL B 1 335 ? 29.304 8.250 13.159 1.00 18.19 348 VAL B N 1
ATOM 6095 C CA . VAL B 1 335 ? 29.741 8.148 11.766 1.00 18.11 348 VAL B CA 1
ATOM 6096 C C . VAL B 1 335 ? 28.772 8.843 10.807 1.00 17.77 348 VAL B C 1
ATOM 6097 O O . VAL B 1 335 ? 29.199 9.625 9.960 1.00 17.67 348 VAL B O 1
ATOM 6101 N N . PHE B 1 336 ? 27.477 8.572 10.946 1.00 17.54 349 PHE B N 1
ATOM 6102 C CA . PHE B 1 336 ? 26.482 9.183 10.064 1.00 17.58 349 PHE B CA 1
ATOM 6103 C C . PHE B 1 336 ? 26.475 10.714 10.180 1.00 17.90 349 PHE B C 1
ATOM 6104 O O . PHE B 1 336 ? 26.475 11.418 9.165 1.00 16.89 349 PHE B O 1
ATOM 6112 N N . SER B 1 337 ? 26.487 11.227 11.408 1.00 18.39 350 SER B N 1
ATOM 6113 C CA . SER B 1 337 ? 26.505 12.680 11.629 1.00 18.89 350 SER B CA 1
ATOM 6114 C C . SER B 1 337 ? 27.761 13.346 11.072 1.00 18.92 350 SER B C 1
ATOM 6115 O O . SER B 1 337 ? 27.679 14.399 10.436 1.00 19.00 350 SER B O 1
ATOM 6118 N N . LEU B 1 338 ? 28.916 12.730 11.307 1.00 19.36 351 LEU B N 1
ATOM 6119 C CA . LEU B 1 338 ? 30.196 13.299 10.874 1.00 19.48 351 LEU B CA 1
ATOM 6120 C C . LEU B 1 338 ? 30.406 13.217 9.359 1.00 20.50 351 LEU B C 1
ATOM 6121 O O . LEU B 1 338 ? 31.054 14.094 8.778 1.00 19.98 351 LEU B O 1
ATOM 6126 N N . ARG B 1 339 ? 29.872 12.176 8.717 1.00 20.85 352 ARG B N 1
ATOM 6127 C CA A ARG B 1 339 ? 29.912 12.098 7.258 0.50 21.37 352 ARG B CA 1
ATOM 6128 C CA B ARG B 1 339 ? 29.912 12.093 7.253 0.50 21.26 352 ARG B CA 1
ATOM 6129 C C . ARG B 1 339 ? 29.061 13.203 6.642 1.00 21.59 352 ARG B C 1
ATOM 6130 O O . ARG B 1 339 ? 29.449 13.814 5.652 1.00 22.10 352 ARG B O 1
ATOM 6145 N N . CYS B 1 340 ? 27.898 13.452 7.239 1.00 21.72 353 CYS B N 1
ATOM 6146 C CA . CYS B 1 340 ? 27.011 14.512 6.784 1.00 22.99 353 CYS B CA 1
ATOM 6147 C C . CYS B 1 340 ? 27.689 15.874 6.962 1.00 22.82 353 CYS B C 1
ATOM 6148 O O . CYS B 1 340 ? 27.700 16.696 6.047 1.00 23.44 353 CYS B O 1
ATOM 6151 N N . TRP B 1 341 ? 28.283 16.076 8.135 1.00 22.68 354 TRP B N 1
ATOM 6152 C CA . TRP B 1 341 ? 29.096 17.258 8.435 1.00 22.84 354 TRP B CA 1
ATOM 6153 C C . TRP B 1 341 ? 30.185 17.492 7.381 1.00 23.01 354 TRP B C 1
ATOM 6154 O O . TRP B 1 341 ? 30.324 18.600 6.860 1.00 23.04 354 TRP B O 1
ATOM 6165 N N . ALA B 1 342 ? 30.937 16.446 7.057 1.00 23.63 355 ALA B N 1
ATOM 6166 C CA . ALA B 1 342 ? 32.032 16.546 6.085 1.00 24.14 355 ALA B CA 1
ATOM 6167 C C . ALA B 1 342 ? 31.536 16.962 4.699 1.00 25.42 355 ALA B C 1
ATOM 6168 O O . ALA B 1 342 ? 32.158 17.800 4.040 1.00 24.96 355 ALA B O 1
ATOM 6170 N N . ARG B 1 343 ? 30.419 16.378 4.271 1.00 26.32 356 ARG B N 1
ATOM 6171 C CA . ARG B 1 343 ? 29.812 16.706 2.979 1.00 28.06 356 ARG B CA 1
ATOM 6172 C C . ARG B 1 343 ? 29.318 18.148 2.930 1.00 28.71 356 ARG B C 1
ATOM 6173 O O . ARG B 1 343 ? 29.587 18.864 1.964 1.00 28.77 356 ARG B O 1
ATOM 6178 N N . VAL B 1 344 ? 28.593 18.560 3.967 1.00 28.92 357 VAL B N 1
ATOM 6179 C CA . VAL B 1 344 ? 28.046 19.914 4.060 1.00 29.68 357 VAL B CA 1
ATOM 6180 C C . VAL B 1 344 ? 29.140 20.984 3.945 1.00 29.68 357 VAL B C 1
ATOM 6181 O O . VAL B 1 344 ? 28.940 22.009 3.301 1.00 30.06 357 VAL B O 1
ATOM 6185 N N . HIS B 1 345 ? 30.292 20.735 4.561 1.00 29.33 358 HIS B N 1
ATOM 6186 C CA . HIS B 1 345 ? 31.394 21.700 4.563 1.00 29.61 358 HIS B CA 1
ATOM 6187 C C . HIS B 1 345 ? 32.406 21.493 3.432 1.00 29.85 358 HIS B C 1
ATOM 6188 O O . HIS B 1 345 ? 33.482 22.092 3.443 1.00 30.25 358 HIS B O 1
ATOM 6195 N N . GLY B 1 346 ? 32.056 20.657 2.457 1.00 30.49 359 GLY B N 1
ATOM 6196 C CA 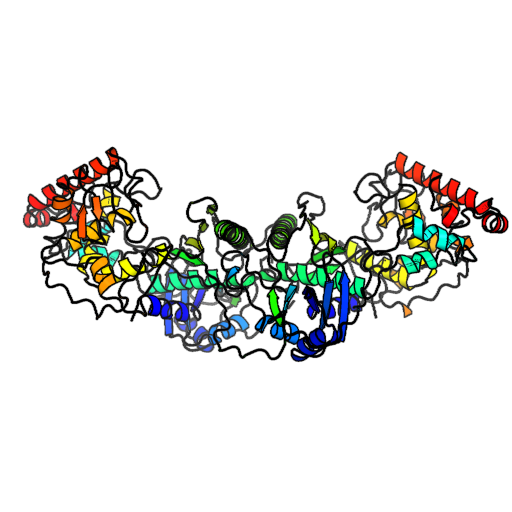. GLY B 1 346 ? 32.889 20.449 1.276 1.00 30.89 359 GLY B CA 1
ATOM 6197 C C . GLY B 1 346 ? 34.186 19.694 1.516 1.00 31.29 359 GLY B C 1
ATOM 6198 O O . GLY B 1 346 ? 35.107 19.770 0.701 1.00 31.68 359 GLY B O 1
ATOM 6199 N N . LEU B 1 347 ? 34.264 18.957 2.624 1.00 31.20 360 LEU B N 1
ATOM 6200 C CA . LEU B 1 347 ? 35.472 18.198 2.963 1.00 31.36 360 LEU B CA 1
ATOM 6201 C C . LEU B 1 347 ? 35.535 16.881 2.198 1.00 32.18 360 LEU B C 1
ATOM 6202 O O . LEU B 1 347 ? 36.621 16.401 1.873 1.00 33.63 360 LEU B O 1
ATOM 6207 N N . THR B 1 348 ? 34.374 16.289 1.929 1.00 32.79 361 THR B N 1
ATOM 6208 C CA . THR B 1 348 ? 34.289 15.110 1.071 1.00 32.86 361 THR B CA 1
ATOM 6209 C C . THR B 1 348 ? 33.676 15.509 -0.261 1.00 34.31 361 THR B C 1
ATOM 6210 O O . THR B 1 348 ? 33.034 16.553 -0.375 1.00 33.76 361 THR B O 1
ATOM 6214 N N . ASN B 1 349 ? 33.877 14.667 -1.266 1.00 36.26 362 ASN B N 1
ATOM 6215 C CA . ASN B 1 349 ? 33.369 14.935 -2.605 1.00 38.18 362 ASN B CA 1
ATOM 6216 C C . ASN B 1 349 ? 33.037 13.631 -3.318 1.00 39.18 362 ASN B C 1
ATOM 6217 O O . ASN B 1 349 ? 33.605 12.585 -3.004 1.00 37.56 362 ASN B O 1
ATOM 6222 N N . SER B 1 350 ? 32.110 13.703 -4.270 1.00 41.56 363 SER B N 1
ATOM 6223 C CA . SER B 1 350 ? 31.685 12.528 -5.031 1.00 43.45 363 SER B CA 1
ATOM 6224 C C . SER B 1 350 ? 32.792 11.965 -5.929 1.00 43.90 363 SER B C 1
ATOM 6225 O O . SER B 1 350 ? 32.842 10.757 -6.157 1.00 44.72 363 SER B O 1
ATOM 6228 N N . VAL B 1 351 ? 33.673 12.834 -6.426 1.00 44.62 364 VAL B N 1
ATOM 6229 C CA . VAL B 1 351 ? 34.769 12.410 -7.308 1.00 44.86 364 VAL B CA 1
ATOM 6230 C C . VAL B 1 351 ? 36.099 12.315 -6.549 1.00 44.00 364 VAL B C 1
ATOM 6231 O O . VAL B 1 351 ? 36.377 13.150 -5.686 1.00 44.06 364 VAL B O 1
ATOM 6235 N N . PRO B 1 352 ? 36.926 11.295 -6.865 1.00 42.90 365 PRO B N 1
ATOM 6236 C CA . PRO B 1 352 ? 38.235 11.156 -6.215 1.00 42.26 365 PRO B CA 1
ATOM 6237 C C . PRO B 1 352 ? 39.156 12.352 -6.452 1.00 41.46 365 PRO B C 1
ATOM 6238 O O . PRO B 1 352 ? 39.078 12.997 -7.499 1.00 42.14 365 PRO B O 1
ATOM 6242 N N . GLY B 1 353 ? 40.018 12.638 -5.481 1.00 39.58 366 GLY B N 1
ATOM 6243 C CA . GLY B 1 353 ? 40.935 13.768 -5.577 1.00 38.21 366 GLY B CA 1
ATOM 6244 C C . GLY B 1 353 ? 41.769 13.939 -4.321 1.00 36.78 366 GLY B C 1
ATOM 6245 O O . GLY B 1 353 ? 42.202 12.957 -3.720 1.00 35.27 366 GLY B O 1
ATOM 6246 N N . THR B 1 354 ? 41.986 15.191 -3.927 1.00 36.09 367 THR B N 1
ATOM 6247 C CA . THR B 1 354 ? 42.770 15.506 -2.735 1.00 35.59 367 THR B CA 1
ATOM 6248 C C . THR B 1 354 ? 41.917 15.527 -1.461 1.00 35.17 367 THR B C 1
ATOM 6249 O O . THR B 1 354 ? 42.445 15.690 -0.365 1.00 33.88 367 THR B O 1
ATOM 6253 N N . TRP B 1 355 ? 40.605 15.363 -1.613 1.00 35.78 368 TRP B N 1
ATOM 6254 C CA . TRP B 1 355 ? 39.681 15.356 -0.481 1.00 35.59 368 TRP B CA 1
ATOM 6255 C C . TRP B 1 355 ? 39.864 14.114 0.386 1.00 33.84 368 TRP B C 1
ATOM 6256 O O . TRP B 1 355 ? 40.190 13.038 -0.115 1.00 32.51 368 TRP B O 1
ATOM 6267 N N . ILE B 1 356 ? 39.630 14.260 1.686 1.00 32.66 369 ILE B N 1
ATOM 6268 C CA . ILE B 1 356 ? 39.533 13.100 2.565 1.00 31.63 369 ILE B CA 1
ATOM 6269 C C . ILE B 1 356 ? 38.330 12.289 2.080 1.00 30.30 369 ILE B C 1
ATOM 6270 O O . ILE B 1 356 ? 37.307 12.863 1.715 1.00 29.86 369 ILE B O 1
ATOM 6275 N N . THR B 1 357 ? 38.465 10.967 2.052 1.00 29.34 370 THR B N 1
ATOM 6276 C CA . THR B 1 357 ? 37.373 10.085 1.637 1.00 29.03 370 THR B CA 1
ATOM 6277 C C . THR B 1 357 ? 36.499 9.731 2.832 1.00 28.43 370 THR B C 1
ATOM 6278 O O . THR B 1 357 ? 36.937 9.846 3.977 1.00 26.80 370 THR B O 1
ATOM 6282 N N . ASN B 1 358 ? 35.274 9.285 2.564 1.00 28.06 371 ASN B N 1
ATOM 6283 C CA . ASN B 1 358 ? 34.387 8.800 3.626 1.00 28.18 371 ASN B CA 1
ATOM 6284 C C . ASN B 1 358 ? 34.999 7.638 4.395 1.00 27.21 371 ASN B C 1
ATOM 6285 O O . ASN B 1 358 ? 34.815 7.521 5.610 1.00 27.08 371 ASN B O 1
ATOM 6290 N N . PHE B 1 359 ? 35.726 6.781 3.689 1.00 27.02 372 PHE B N 1
ATOM 6291 C CA . PHE B 1 359 ? 36.393 5.665 4.334 1.00 26.72 372 PHE B CA 1
ATOM 6292 C C . PHE B 1 359 ? 37.481 6.144 5.300 1.00 26.20 372 PHE B C 1
ATOM 6293 O O . PHE B 1 359 ? 37.532 5.694 6.447 1.00 25.64 372 PHE B O 1
ATOM 6301 N N . SER B 1 360 ? 38.335 7.058 4.841 1.00 25.51 373 SER B N 1
ATOM 6302 C CA . SER B 1 360 ? 39.379 7.629 5.694 1.00 25.04 373 SER B CA 1
ATOM 6303 C C . SER B 1 360 ? 38.774 8.313 6.918 1.00 24.24 373 SER B C 1
ATOM 6304 O O . SER B 1 360 ? 39.231 8.104 8.039 1.00 23.81 373 SER B O 1
ATOM 6307 N N . LEU B 1 361 ? 37.740 9.117 6.693 1.00 23.71 374 LEU B N 1
ATOM 6308 C CA . LEU B 1 361 ? 37.025 9.778 7.782 1.00 23.33 374 LEU B CA 1
ATOM 6309 C C . LEU B 1 361 ? 36.463 8.763 8.782 1.00 22.69 374 LEU B C 1
ATOM 6310 O O . LEU B 1 361 ? 36.605 8.933 9.994 1.00 21.91 374 LEU B O 1
ATOM 6315 N N . THR B 1 362 ? 35.834 7.710 8.268 1.00 21.94 375 THR B N 1
ATOM 6316 C CA . THR B 1 362 ? 35.274 6.652 9.111 1.00 21.53 375 THR B CA 1
ATOM 6317 C C . THR B 1 362 ? 36.351 6.009 9.979 1.00 21.78 375 THR B C 1
ATOM 6318 O O . THR B 1 362 ? 36.122 5.742 11.154 1.00 21.70 375 THR B O 1
ATOM 6322 N N . MET B 1 363 ? 37.525 5.778 9.401 1.00 22.16 376 MET B N 1
ATOM 6323 C CA A MET B 1 363 ? 38.641 5.200 10.144 0.33 22.38 376 MET B CA 1
ATOM 6324 C CA B MET B 1 363 ? 38.651 5.209 10.142 0.67 22.86 376 MET B CA 1
ATOM 6325 C C . MET B 1 363 ? 39.168 6.169 11.209 1.00 22.46 376 MET B C 1
ATOM 6326 O O . MET B 1 363 ? 39.560 5.740 12.294 1.00 22.33 376 MET B O 1
ATOM 6335 N N . MET B 1 364 ? 39.166 7.469 10.905 1.00 22.41 377 MET B N 1
ATOM 6336 C CA . MET B 1 364 ? 39.533 8.484 11.901 1.00 22.46 377 MET B CA 1
ATOM 6337 C C . MET B 1 364 ? 38.557 8.440 13.074 1.00 21.73 377 MET B C 1
ATOM 6338 O O . MET B 1 364 ? 38.961 8.544 14.230 1.00 21.75 377 MET B O 1
ATOM 6343 N N . ILE B 1 365 ? 37.272 8.278 12.773 1.00 20.77 378 ILE B N 1
ATOM 6344 C CA . ILE B 1 365 ? 36.254 8.167 13.815 1.00 20.45 378 ILE B CA 1
ATOM 6345 C C . ILE B 1 365 ? 36.484 6.909 14.659 1.00 20.50 378 ILE B C 1
ATOM 6346 O O . ILE B 1 365 ? 36.405 6.968 15.889 1.00 20.12 378 ILE B O 1
ATOM 6351 N N . MET B 1 366 ? 36.782 5.781 14.010 1.00 20.61 379 MET B N 1
ATOM 6352 C CA . MET B 1 366 ? 37.071 4.537 14.732 1.00 20.88 379 MET B CA 1
ATOM 6353 C C . MET B 1 366 ? 38.274 4.719 15.657 1.00 21.10 379 MET B C 1
ATOM 6354 O O . MET B 1 366 ? 38.247 4.292 16.810 1.00 21.41 379 MET B O 1
ATOM 6359 N N . PHE B 1 367 ? 39.319 5.364 15.151 1.00 21.25 380 PHE B N 1
ATOM 6360 C CA . PHE B 1 367 ? 40.509 5.656 15.951 1.00 21.61 380 PHE B CA 1
ATOM 6361 C C . PHE B 1 367 ? 40.161 6.511 17.179 1.00 21.72 380 PHE B C 1
ATOM 6362 O O . PHE B 1 367 ? 40.578 6.202 18.300 1.00 22.00 380 PHE B O 1
ATOM 6370 N N . PHE B 1 368 ? 39.389 7.573 16.957 1.00 21.79 381 PHE B N 1
ATOM 6371 C CA . PHE B 1 368 ? 38.871 8.423 18.043 1.00 21.80 381 PHE B CA 1
ATOM 6372 C C . PHE B 1 368 ? 38.162 7.593 19.111 1.00 22.12 381 PHE B C 1
ATOM 6373 O O . PHE B 1 368 ? 38.401 7.776 20.305 1.00 22.04 381 PHE B O 1
ATOM 6381 N N . LEU B 1 369 ? 37.309 6.667 18.677 1.00 21.98 382 LEU B N 1
ATOM 6382 C CA . LEU B 1 369 ? 36.557 5.823 19.601 1.00 22.19 382 LEU B CA 1
ATOM 6383 C C . LEU B 1 369 ? 37.442 4.814 20.342 1.00 22.84 382 LEU B C 1
ATOM 6384 O O . LEU B 1 369 ? 37.169 4.480 21.495 1.00 22.76 382 LEU B O 1
ATOM 6389 N N . GLN B 1 370 ? 38.491 4.333 19.676 1.00 23.87 383 GLN B N 1
ATOM 6390 C CA . GLN B 1 370 ? 39.498 3.481 20.321 1.00 24.66 383 GLN B CA 1
ATOM 6391 C C . GLN B 1 370 ? 40.237 4.203 21.453 1.00 26.11 383 GLN B C 1
ATOM 6392 O O . GLN B 1 370 ? 40.697 3.561 22.399 1.00 25.89 383 GLN B O 1
ATOM 6398 N N . LYS B 1 371 ? 40.346 5.528 21.352 1.00 27.41 384 LYS B N 1
ATOM 6399 C CA . LYS B 1 371 ? 41.149 6.326 22.289 1.00 28.94 384 LYS B CA 1
ATOM 6400 C C . LYS B 1 371 ? 40.373 6.947 23.455 1.00 29.44 384 LYS B C 1
ATOM 6401 O O . LYS B 1 371 ? 40.940 7.709 24.243 1.00 29.37 384 LYS B O 1
ATOM 6407 N N . ARG B 1 372 ? 39.093 6.614 23.581 1.00 29.48 385 ARG B N 1
ATOM 6408 C CA . ARG B 1 372 ? 38.292 7.072 24.715 1.00 29.96 385 ARG B CA 1
ATOM 6409 C C . ARG B 1 372 ? 38.767 6.398 26.000 1.00 30.74 385 ARG B C 1
ATOM 6410 O O . ARG B 1 372 ? 39.448 5.373 25.953 1.00 30.03 385 ARG B O 1
ATOM 6418 N N . SER B 1 373 ? 38.407 6.984 27.140 1.00 31.54 386 SER B N 1
ATOM 6419 C CA . SER B 1 373 ? 38.785 6.456 28.451 1.00 32.13 386 SER B CA 1
ATOM 6420 C C . SER B 1 373 ? 37.535 6.099 29.255 1.00 31.43 386 SER B C 1
ATOM 6421 O O . SER B 1 373 ? 36.915 6.980 29.850 1.00 32.41 386 SER B O 1
ATOM 6424 N N . PRO B 1 374 ? 37.140 4.811 29.267 1.00 30.30 387 PRO B N 1
ATOM 6425 C CA . PRO B 1 374 ? 37.731 3.673 28.568 1.00 29.88 387 PRO B CA 1
ATOM 6426 C C . PRO B 1 374 ? 37.290 3.632 27.100 1.00 28.57 387 PRO B C 1
ATOM 6427 O O . PRO B 1 374 ? 36.326 4.310 26.738 1.00 28.14 387 PRO B O 1
ATOM 6431 N N . PRO B 1 375 ? 37.993 2.852 26.255 1.00 27.31 388 PRO B N 1
ATOM 6432 C CA . PRO B 1 375 ? 37.642 2.781 24.834 1.00 26.64 388 PRO B CA 1
ATOM 6433 C C . PRO B 1 375 ? 36.202 2.340 24.577 1.00 25.52 388 PRO B C 1
ATOM 6434 O O . PRO B 1 375 ? 35.686 1.472 25.274 1.00 25.33 388 PRO B O 1
ATOM 6438 N N . ILE B 1 376 ? 35.563 2.950 23.581 1.00 24.84 389 ILE B N 1
ATOM 6439 C CA . ILE B 1 376 ? 34.222 2.555 23.167 1.00 23.93 389 ILE B CA 1
ATOM 6440 C C . ILE B 1 376 ? 34.283 1.297 22.291 1.00 23.40 389 ILE B C 1
ATOM 6441 O O . ILE B 1 376 ? 33.359 0.491 22.310 1.00 23.15 389 ILE B O 1
ATOM 6446 N N . ILE B 1 377 ? 35.368 1.135 21.537 1.00 23.40 390 ILE B N 1
ATOM 6447 C CA . ILE B 1 377 ? 35.588 -0.072 20.728 1.00 23.58 390 ILE B CA 1
ATOM 6448 C C . ILE B 1 377 ? 37.011 -0.597 20.916 1.00 23.67 390 ILE B C 1
ATOM 6449 O O . ILE B 1 377 ? 37.926 0.179 21.194 1.00 24.93 390 ILE B O 1
ATOM 6454 N N . PRO B 1 378 ? 37.209 -1.918 20.760 1.00 23.75 391 PRO B N 1
ATOM 6455 C CA . PRO B 1 378 ? 38.557 -2.465 20.886 1.00 23.66 391 PRO B CA 1
ATOM 6456 C C . PRO B 1 378 ? 39.433 -2.172 19.669 1.00 23.84 391 PRO B C 1
ATOM 6457 O O . PRO B 1 378 ? 38.931 -1.847 18.590 1.00 23.47 391 PRO B O 1
ATOM 6461 N N . THR B 1 379 ? 40.741 -2.295 19.856 1.00 23.77 392 THR B N 1
ATOM 6462 C CA . THR B 1 379 ? 41.694 -2.144 18.767 1.00 24.10 392 THR B CA 1
ATOM 6463 C C . THR B 1 379 ? 41.639 -3.392 17.892 1.00 24.03 392 THR B C 1
ATOM 6464 O O . THR B 1 379 ? 41.121 -4.423 18.316 1.00 23.49 392 THR B O 1
ATOM 6468 N N . LEU B 1 380 ? 42.186 -3.309 16.685 1.00 24.36 393 LEU B N 1
ATOM 6469 C CA . LEU B 1 380 ? 42.189 -4.464 15.792 1.00 25.34 393 LEU B CA 1
ATOM 6470 C C . LEU B 1 380 ? 43.100 -5.580 16.320 1.00 25.86 393 LEU B C 1
ATOM 6471 O O . LEU B 1 380 ? 42.795 -6.758 16.144 1.00 26.03 393 LEU B O 1
ATOM 6476 N N . ASP B 1 381 ? 44.198 -5.222 16.985 1.00 27.17 394 ASP B N 1
ATOM 6477 C CA . ASP B 1 381 ? 45.046 -6.240 17.625 1.00 28.15 394 ASP B CA 1
ATOM 6478 C C . ASP B 1 381 ? 44.321 -6.976 18.755 1.00 27.30 394 ASP B C 1
ATOM 6479 O O . ASP B 1 381 ? 44.542 -8.169 18.954 1.00 27.15 394 ASP B O 1
ATOM 6484 N N . GLN B 1 382 ? 43.460 -6.276 19.488 1.00 26.77 395 GLN B N 1
ATOM 6485 C CA . GLN B 1 382 ? 42.623 -6.919 20.504 1.00 27.03 395 GLN B CA 1
ATOM 6486 C C . GLN B 1 382 ? 41.631 -7.894 19.867 1.00 26.33 395 GLN B C 1
ATOM 6487 O O . GLN B 1 382 ? 41.413 -8.986 20.385 1.00 26.57 395 GLN B O 1
ATOM 6493 N N . LEU B 1 383 ? 41.037 -7.497 18.745 1.00 25.47 396 LEU B N 1
ATOM 6494 C CA . LEU B 1 383 ? 40.132 -8.377 18.007 1.00 25.94 396 LEU B CA 1
ATOM 6495 C C . LEU B 1 383 ? 40.876 -9.577 17.419 1.00 27.55 396 LEU B C 1
ATOM 6496 O O . LEU B 1 383 ? 40.325 -10.678 17.346 1.00 28.35 396 LEU B O 1
ATOM 6501 N N . LYS B 1 384 ? 42.120 -9.360 16.998 1.00 29.45 397 LYS B N 1
ATOM 6502 C CA . LYS B 1 384 ? 42.972 -10.440 16.505 1.00 31.47 397 LYS B CA 1
ATOM 6503 C C . LYS B 1 384 ? 43.245 -11.476 17.597 1.00 33.05 397 LYS B C 1
ATOM 6504 O O . LYS B 1 384 ? 43.152 -12.677 17.352 1.00 33.36 397 LYS B O 1
ATOM 6510 N N . GLU B 1 385 ? 43.576 -11.008 18.797 1.00 34.45 398 GLU B N 1
ATOM 6511 C CA . GLU B 1 385 ? 43.898 -11.903 19.915 1.00 35.23 398 GLU B CA 1
ATOM 6512 C C . GLU B 1 385 ? 42.698 -12.709 20.419 1.00 35.17 398 GLU B C 1
ATOM 6513 O O . GLU B 1 385 ? 42.874 -13.788 20.984 1.00 35.79 398 GLU B O 1
ATOM 6519 N N . LEU B 1 386 ? 41.488 -12.193 20.205 1.00 34.68 399 LEU B N 1
ATOM 6520 C CA . LEU B 1 386 ? 40.258 -12.912 20.558 1.00 34.74 399 LEU B CA 1
ATOM 6521 C C . LEU B 1 386 ? 39.869 -13.969 19.520 1.00 35.38 399 LEU B C 1
ATOM 6522 O O . LEU B 1 386 ? 38.947 -14.754 19.751 1.00 35.61 399 LEU B O 1
ATOM 6527 N N . ALA B 1 387 ? 40.561 -13.984 18.383 1.00 35.70 400 ALA B N 1
ATOM 6528 C CA . ALA B 1 387 ? 40.239 -14.897 17.293 1.00 36.57 400 ALA B CA 1
ATOM 6529 C C . ALA B 1 387 ? 40.763 -16.308 17.556 1.00 37.17 400 ALA B C 1
ATOM 6530 O O . ALA B 1 387 ? 41.911 -16.483 17.966 1.00 37.92 400 ALA B O 1
ATOM 6532 N N . ASP B 1 388 ? 39.909 -17.301 17.316 1.00 38.15 401 ASP B N 1
ATOM 6533 C CA A ASP B 1 388 ? 40.304 -18.709 17.389 0.44 38.07 401 ASP B CA 1
ATOM 6534 C CA B ASP B 1 388 ? 40.311 -18.707 17.392 0.56 38.43 401 ASP B CA 1
ATOM 6535 C C . ASP B 1 388 ? 40.806 -19.166 16.019 1.00 38.15 401 ASP B C 1
ATOM 6536 O O . ASP B 1 388 ? 40.815 -18.384 15.064 1.00 37.39 401 ASP B O 1
ATOM 6545 N N . GLU B 1 389 ? 41.230 -20.426 15.921 1.00 38.45 402 GLU B N 1
ATOM 6546 C CA . GLU B 1 389 ? 41.735 -20.975 14.654 1.00 38.56 402 GLU B CA 1
ATOM 6547 C C . GLU B 1 389 ? 40.744 -20.830 13.496 1.00 37.05 402 GLU B C 1
ATOM 6548 O O . GLU B 1 389 ? 41.152 -20.586 12.358 1.00 35.97 402 GLU B O 1
ATOM 6554 N N . LYS B 1 390 ? 39.451 -20.974 13.788 1.00 35.85 403 LYS B N 1
ATOM 6555 C CA . LYS B 1 390 ? 38.412 -20.871 12.757 1.00 36.11 403 LYS B CA 1
ATOM 6556 C C . LYS B 1 390 ? 38.343 -19.471 12.131 1.00 35.61 403 LYS B C 1
ATOM 6557 O O . LYS B 1 390 ? 37.922 -19.327 10.983 1.00 34.28 403 LYS B O 1
ATOM 6563 N N . ASP B 1 391 ? 38.762 -18.454 12.885 1.00 34.53 404 ASP B N 1
ATOM 6564 C CA . ASP B 1 391 ? 38.790 -17.068 12.404 1.00 34.78 404 ASP B CA 1
ATOM 6565 C C . ASP B 1 391 ? 40.154 -16.661 11.826 1.00 35.11 404 ASP B C 1
ATOM 6566 O O . ASP B 1 391 ? 40.439 -15.469 11.694 1.00 34.15 404 ASP B O 1
ATOM 6571 N N . LYS B 1 392 ? 40.989 -17.638 11.475 1.00 35.62 405 LYS B N 1
ATOM 6572 C CA . LYS B 1 392 ? 42.296 -17.351 10.888 1.00 36.38 405 LYS B CA 1
ATOM 6573 C C . LYS B 1 392 ? 42.144 -16.912 9.434 1.00 35.82 405 LYS B C 1
ATOM 6574 O O . LYS B 1 392 ? 41.521 -17.607 8.631 1.00 36.42 405 LYS B O 1
ATOM 6580 N N . HIS B 1 393 ? 42.709 -15.754 9.106 1.00 34.77 406 HIS B N 1
ATOM 6581 C CA . HIS B 1 393 ? 42.681 -15.229 7.744 1.00 34.98 406 HIS B CA 1
ATOM 6582 C C . HIS B 1 393 ? 44.002 -14.525 7.438 1.00 34.89 406 HIS B C 1
ATOM 6583 O O . HIS B 1 393 ? 44.226 -13.399 7.879 1.00 33.68 406 HIS B O 1
ATOM 6590 N N . VAL B 1 394 ? 44.873 -15.203 6.692 1.00 35.23 407 VAL B N 1
ATOM 6591 C CA . VAL B 1 394 ? 46.167 -14.652 6.298 1.00 36.09 407 VAL B CA 1
ATOM 6592 C C . VAL B 1 394 ? 46.105 -14.268 4.826 1.00 36.95 407 VAL B C 1
ATOM 6593 O O . VAL B 1 394 ? 45.790 -15.105 3.977 1.00 38.03 407 VAL B O 1
ATOM 6597 N N . ILE B 1 395 ? 46.398 -13.003 4.530 1.00 38.30 408 ILE B N 1
ATOM 6598 C CA . ILE B 1 395 ? 46.350 -12.489 3.161 1.00 39.39 408 ILE B CA 1
ATOM 6599 C C . ILE B 1 395 ? 47.688 -11.848 2.805 1.00 40.31 408 ILE B C 1
ATOM 6600 O O . ILE B 1 395 ? 48.132 -10.917 3.480 1.00 39.52 408 ILE B O 1
ATOM 6605 N N . GLY B 1 396 ? 48.322 -12.351 1.746 1.00 41.51 409 GLY B N 1
ATOM 6606 C CA . GLY B 1 396 ? 49.627 -11.853 1.306 1.00 42.47 409 GLY B CA 1
ATOM 6607 C C . GLY B 1 396 ? 50.698 -11.939 2.380 1.00 43.31 409 GLY B C 1
ATOM 6608 O O . GLY B 1 396 ? 51.584 -11.083 2.448 1.00 44.34 409 GLY B O 1
ATOM 6609 N N . GLY B 1 397 ? 50.610 -12.966 3.226 1.00 43.43 410 GLY B N 1
ATOM 6610 C CA . GLY B 1 397 ? 51.550 -13.158 4.331 1.00 43.48 410 GLY B CA 1
ATOM 6611 C C . GLY B 1 397 ? 51.219 -12.392 5.602 1.00 43.64 410 GLY B C 1
ATOM 6612 O O . GLY B 1 397 ? 51.834 -12.631 6.645 1.00 43.64 410 GLY B O 1
ATOM 6613 N N . TYR B 1 398 ? 50.248 -11.481 5.525 1.00 43.01 411 TYR B N 1
ATOM 6614 C CA . TYR B 1 398 ? 49.881 -10.625 6.651 1.00 42.82 411 TYR B CA 1
ATOM 6615 C C . TYR B 1 398 ? 48.655 -11.188 7.361 1.00 41.06 411 TYR B C 1
ATOM 6616 O O . TYR B 1 398 ? 47.633 -11.454 6.728 1.00 40.13 411 TYR B O 1
ATOM 6625 N N . ASP B 1 399 ? 48.765 -11.366 8.675 1.00 40.02 412 ASP B N 1
ATOM 6626 C CA . ASP B 1 399 ? 47.677 -11.917 9.473 1.00 39.40 412 ASP B CA 1
ATOM 6627 C C . ASP B 1 399 ? 46.534 -10.901 9.571 1.00 37.45 412 ASP B C 1
ATOM 6628 O O . ASP B 1 399 ? 46.660 -9.880 10.248 1.00 36.38 412 ASP B O 1
ATOM 6633 N N . CYS B 1 400 ? 45.429 -11.196 8.885 1.00 35.14 413 CYS B N 1
ATOM 6634 C CA . CYS B 1 400 ? 44.234 -10.349 8.902 1.00 33.32 413 CYS B CA 1
ATOM 6635 C C . CYS B 1 400 ? 43.112 -10.985 9.723 1.00 31.78 413 CYS B C 1
ATOM 6636 O O . CYS B 1 400 ? 41.932 -10.742 9.473 1.00 30.67 413 CYS B O 1
ATOM 6639 N N . SER B 1 401 ? 43.489 -11.781 10.721 1.00 30.12 414 SER B N 1
ATOM 6640 C CA . SER B 1 401 ? 42.526 -12.488 11.554 1.00 29.22 414 SER B CA 1
ATOM 6641 C C . SER B 1 401 ? 41.896 -11.555 12.580 1.00 28.06 414 SER B C 1
ATOM 6642 O O . SER B 1 401 ? 42.559 -10.677 13.128 1.00 27.25 414 SER B O 1
ATOM 6645 N N . PHE B 1 402 ? 40.610 -11.757 12.833 1.00 26.86 415 PHE B N 1
ATOM 6646 C CA . PHE B 1 402 ? 39.954 -11.160 13.986 1.00 26.46 415 PHE B CA 1
ATOM 6647 C C . PHE B 1 402 ? 38.684 -11.928 14.330 1.00 26.71 415 PHE B C 1
ATOM 6648 O O . PHE B 1 402 ? 38.131 -12.640 13.493 1.00 26.62 415 PHE B O 1
ATOM 6656 N N . VAL B 1 403 ? 38.245 -11.791 15.576 1.00 27.47 416 VAL B N 1
ATOM 6657 C CA . VAL B 1 403 ? 37.079 -12.517 16.077 1.00 28.58 416 VAL B CA 1
ATOM 6658 C C . VAL B 1 403 ? 35.817 -12.166 15.280 1.00 29.53 416 VAL B C 1
ATOM 6659 O O . VAL B 1 403 ? 35.573 -10.997 14.979 1.00 29.78 416 VAL B O 1
ATOM 6663 N N . SER B 1 404 ? 35.041 -13.190 14.927 1.00 30.63 417 SER B N 1
ATOM 6664 C CA . SER B 1 404 ? 33.794 -13.017 14.174 1.00 32.37 417 SER B CA 1
ATOM 6665 C C . SER B 1 404 ? 32.566 -13.036 15.082 1.00 33.47 417 SER B C 1
ATOM 6666 O O . SER B 1 404 ? 31.525 -12.469 14.738 1.00 33.38 417 SER B O 1
ATOM 6669 N N . ASP B 1 405 ? 32.694 -13.692 16.235 1.00 34.58 418 ASP B N 1
ATOM 6670 C CA . ASP B 1 405 ? 31.608 -13.801 17.207 1.00 35.74 418 ASP B CA 1
ATOM 6671 C C . ASP B 1 405 ? 31.595 -12.570 18.116 1.00 35.16 418 ASP B C 1
ATOM 6672 O O . ASP B 1 405 ? 32.510 -12.375 18.916 1.00 34.51 418 ASP B O 1
ATOM 6677 N N . LEU B 1 406 ? 30.549 -11.756 17.995 1.00 35.85 419 LEU B N 1
ATOM 6678 C CA . LEU B 1 406 ? 30.446 -10.498 18.742 1.00 36.70 419 LEU B CA 1
ATOM 6679 C C . LEU B 1 406 ? 30.303 -10.693 20.254 1.00 36.09 419 LEU B C 1
ATOM 6680 O O . LEU B 1 406 ? 30.698 -9.823 21.028 1.00 36.43 419 LEU B O 1
ATOM 6685 N N . SER B 1 407 ? 29.749 -11.834 20.668 1.00 35.76 420 SER B N 1
ATOM 6686 C CA A SER B 1 407 ? 29.556 -12.131 22.091 0.33 35.41 420 SER B CA 1
ATOM 6687 C CA B SER B 1 407 ? 29.559 -12.132 22.089 0.67 35.50 420 SER B CA 1
ATOM 6688 C C . SER B 1 407 ? 30.886 -12.349 22.819 1.00 34.97 420 SER B C 1
ATOM 6689 O O . SER B 1 407 ? 30.945 -12.264 24.043 1.00 34.29 420 SER B O 1
ATOM 6694 N N . LYS B 1 408 ? 31.951 -12.630 22.068 1.00 34.30 421 LYS B N 1
ATOM 6695 C CA . LYS B 1 408 ? 33.284 -12.807 22.651 1.00 34.60 421 LYS B CA 1
ATOM 6696 C C . LYS B 1 408 ? 33.968 -11.477 22.992 1.00 34.50 421 LYS B C 1
ATOM 6697 O O . LYS B 1 408 ? 34.996 -11.464 23.668 1.00 34.70 421 LYS B O 1
ATOM 6701 N N . ILE B 1 409 ? 33.401 -10.366 22.522 1.00 34.10 422 ILE B N 1
ATOM 6702 C CA . ILE B 1 409 ? 33.927 -9.036 22.820 1.00 34.32 422 ILE B CA 1
ATOM 6703 C C . ILE B 1 409 ? 33.229 -8.498 24.064 1.00 34.59 422 ILE B C 1
ATOM 6704 O O . ILE B 1 409 ? 32.005 -8.377 24.091 1.00 35.40 422 ILE B O 1
ATOM 6709 N N . LYS B 1 410 ? 34.009 -8.180 25.092 1.00 35.72 423 LYS B N 1
ATOM 6710 C CA . LYS B 1 410 ? 33.459 -7.641 26.334 1.00 36.44 423 LYS B CA 1
ATOM 6711 C C . LYS B 1 410 ? 32.853 -6.265 26.066 1.00 36.85 423 LYS B C 1
ATOM 6712 O O . LYS B 1 410 ? 33.537 -5.396 25.526 1.00 38.15 423 LYS B O 1
ATOM 6714 N N . PRO B 1 411 ? 31.567 -6.067 26.420 1.00 36.71 424 PRO B N 1
ATOM 6715 C CA . PRO B 1 411 ? 30.923 -4.766 26.212 1.00 36.62 424 PRO B CA 1
ATOM 6716 C C . PRO B 1 411 ? 31.675 -3.613 26.871 1.00 36.23 424 PRO B C 1
ATOM 6717 O O . PRO B 1 411 ? 32.241 -3.780 27.954 1.00 36.97 424 PRO B O 1
ATOM 6721 N N . THR B 1 412 ? 31.683 -2.457 26.212 1.00 34.04 425 THR B N 1
ATOM 6722 C CA . THR B 1 412 ? 32.374 -1.282 26.735 1.00 32.85 425 THR B CA 1
ATOM 6723 C C . THR B 1 412 ? 31.732 -0.781 28.028 1.00 32.17 425 THR B C 1
ATOM 6724 O O . THR B 1 412 ? 30.516 -0.859 28.201 1.00 31.51 425 THR B O 1
ATOM 6728 N N . LYS B 1 413 ? 32.568 -0.272 28.926 1.00 32.50 426 LYS B N 1
ATOM 6729 C CA . LYS B 1 413 ? 32.100 0.365 30.154 1.00 32.72 426 LYS B CA 1
ATOM 6730 C C . LYS B 1 413 ? 31.987 1.882 29.978 1.00 31.82 426 LYS B C 1
ATOM 6731 O O . LYS B 1 413 ? 31.580 2.585 30.903 1.00 32.48 426 LYS B O 1
ATOM 6734 N N . ASN B 1 414 ? 32.350 2.383 28.795 1.00 30.45 427 ASN B N 1
ATOM 6735 C CA . ASN B 1 414 ? 32.207 3.805 28.479 1.00 28.45 427 ASN B CA 1
ATOM 6736 C C . ASN B 1 414 ? 30.735 4.193 28.377 1.00 28.79 427 ASN B C 1
ATOM 6737 O O . ASN B 1 414 ? 29.975 3.563 27.639 1.00 29.03 427 ASN B O 1
ATOM 6742 N N . THR B 1 415 ? 30.345 5.232 29.119 1.00 28.33 428 THR B N 1
ATOM 6743 C CA A THR B 1 415 ? 28.961 5.701 29.153 0.20 28.36 428 THR B CA 1
ATOM 6744 C CA B THR B 1 415 ? 28.958 5.702 29.140 0.80 28.28 428 THR B CA 1
ATOM 6745 C C . THR B 1 415 ? 28.854 7.165 28.711 1.00 28.23 428 THR B C 1
ATOM 6746 O O . THR B 1 415 ? 27.862 7.839 29.002 1.00 28.24 428 THR B O 1
ATOM 6753 N N . GLU B 1 416 ? 29.869 7.658 28.002 1.00 27.77 429 GLU B N 1
ATOM 6754 C CA . GLU B 1 416 ? 29.850 9.037 27.522 1.00 27.59 429 GLU B CA 1
ATOM 6755 C C . GLU B 1 416 ? 28.666 9.244 26.587 1.00 27.52 429 GLU B C 1
ATOM 6756 O O . GLU B 1 416 ? 28.338 8.368 25.784 1.00 27.40 429 GLU B O 1
ATOM 6762 N N . THR B 1 417 ? 28.021 10.398 26.700 1.00 27.15 430 THR B N 1
ATOM 6763 C CA . THR B 1 417 ? 26.888 10.721 25.847 1.00 27.54 430 THR B CA 1
ATOM 6764 C C . THR B 1 417 ? 27.393 11.198 24.492 1.00 26.35 430 THR B C 1
ATOM 6765 O O . THR B 1 417 ? 28.547 11.613 24.360 1.00 25.08 430 THR B O 1
ATOM 6769 N N . LEU B 1 418 ? 26.520 11.148 23.491 1.00 25.70 431 LEU B N 1
ATOM 6770 C CA . LEU B 1 418 ? 26.862 11.627 22.152 1.00 26.39 431 LEU B CA 1
ATOM 6771 C C . LEU B 1 418 ? 27.116 13.133 22.145 1.00 27.79 431 LEU B C 1
ATOM 6772 O O . LEU B 1 418 ? 27.914 13.618 21.346 1.00 28.08 431 LEU B O 1
ATOM 6777 N N . ASP B 1 419 ? 26.442 13.853 23.044 1.00 29.42 432 ASP B N 1
ATOM 6778 C CA A ASP B 1 419 ? 26.665 15.290 23.208 0.50 30.39 432 ASP B CA 1
ATOM 6779 C CA B ASP B 1 419 ? 26.665 15.290 23.242 0.50 30.24 432 ASP B CA 1
ATOM 6780 C C . ASP B 1 419 ? 28.157 15.555 23.450 1.00 30.25 432 ASP B C 1
ATOM 6781 O O . ASP B 1 419 ? 28.763 16.396 22.773 1.00 30.48 432 ASP B O 1
ATOM 6790 N N . GLU B 1 420 ? 28.748 14.816 24.388 1.00 29.68 433 GLU B N 1
ATOM 6791 C CA . GLU B 1 420 ? 30.179 14.920 24.688 1.00 29.42 433 GLU B CA 1
ATOM 6792 C C . GLU B 1 420 ? 31.036 14.472 23.509 1.00 27.85 433 GLU B C 1
ATOM 6793 O O . GLU B 1 420 ? 31.972 15.165 23.114 1.00 27.43 433 GLU B O 1
ATOM 6799 N N . LEU B 1 421 ? 30.723 13.296 22.969 1.00 25.67 434 LEU B N 1
ATOM 6800 C CA . LEU B 1 421 ? 31.567 12.664 21.953 1.00 25.11 434 LEU B CA 1
ATOM 6801 C C . LEU B 1 421 ? 31.676 13.479 20.669 1.00 24.19 434 LEU B C 1
ATOM 6802 O O . LEU B 1 421 ? 32.740 13.512 20.050 1.00 24.02 434 LEU B O 1
ATOM 6807 N N . LEU B 1 422 ? 30.583 14.124 20.266 1.00 23.38 435 LEU B N 1
ATOM 6808 C CA . LEU B 1 422 ? 30.587 14.942 19.056 1.00 23.53 435 LEU B CA 1
ATOM 6809 C C . LEU B 1 422 ? 31.539 16.127 19.215 1.00 23.79 435 LEU B C 1
ATOM 6810 O O . LEU B 1 422 ? 32.393 16.359 18.357 1.00 22.20 435 LEU B O 1
ATOM 6815 N N . CYS B 1 423 ? 31.393 16.865 20.316 1.00 24.21 436 CYS B N 1
ATOM 6816 C CA A CYS B 1 423 ? 32.259 18.008 20.595 0.52 24.77 436 CYS B CA 1
ATOM 6817 C CA B CYS B 1 423 ? 32.262 18.014 20.565 0.48 24.92 436 CYS B CA 1
ATOM 6818 C C . CYS B 1 423 ? 33.707 17.568 20.756 1.00 24.38 436 CYS B C 1
ATOM 6819 O O . CYS B 1 423 ? 34.621 18.209 20.243 1.00 24.44 436 CYS B O 1
ATOM 6824 N N . ASP B 1 424 ? 33.904 16.463 21.478 1.00 24.21 437 ASP B N 1
ATOM 6825 C CA . ASP B 1 424 ? 35.243 15.930 21.742 1.00 24.14 437 ASP B CA 1
ATOM 6826 C C . ASP B 1 424 ? 35.938 15.452 20.466 1.00 23.22 437 ASP B C 1
ATOM 6827 O O . ASP B 1 424 ? 37.158 15.558 20.352 1.00 22.49 437 ASP B O 1
ATOM 6832 N N . PHE B 1 425 ? 35.171 14.934 19.507 1.00 22.31 438 PHE B N 1
ATOM 6833 C CA . PHE B 1 425 ? 35.746 14.541 18.208 1.00 21.83 438 PHE B CA 1
ATOM 6834 C C . PHE B 1 425 ? 36.360 15.758 17.525 1.00 21.54 438 PHE B C 1
ATOM 6835 O O . PHE B 1 425 ? 37.503 15.711 17.066 1.00 21.39 438 PHE B O 1
ATOM 6843 N N . PHE B 1 426 ? 35.587 16.840 17.452 1.00 21.75 439 PHE B N 1
ATOM 6844 C CA . PHE B 1 426 ? 36.055 18.085 16.843 1.00 22.03 439 PHE B CA 1
ATOM 6845 C C . PHE B 1 426 ? 37.251 18.661 17.602 1.00 22.29 439 PHE B C 1
ATOM 6846 O O . PHE B 1 426 ? 38.219 19.109 16.993 1.00 21.74 439 PHE B O 1
ATOM 6854 N N . GLN B 1 427 ? 37.179 18.636 18.929 1.00 23.36 440 GLN B N 1
ATOM 6855 C CA . GLN B 1 427 ? 38.273 19.109 19.770 1.00 24.13 440 GLN B CA 1
ATOM 6856 C C . GLN B 1 427 ? 39.542 18.277 19.573 1.00 23.82 440 GLN B C 1
ATOM 6857 O O . GLN B 1 427 ? 40.640 18.830 19.463 1.00 23.99 440 GLN B O 1
ATOM 6863 N N . TYR B 1 428 ? 39.385 16.953 19.546 1.00 23.68 441 TYR B N 1
ATOM 6864 C CA . TYR B 1 428 ? 40.517 16.031 19.431 1.00 23.85 441 TYR B CA 1
ATOM 6865 C C . TYR B 1 428 ? 41.277 16.239 18.126 1.00 23.58 441 TYR B C 1
ATOM 6866 O O . TYR B 1 428 ? 42.486 16.461 18.138 1.00 23.10 441 TYR B O 1
ATOM 6875 N N . PHE B 1 429 ? 40.573 16.174 17.000 1.00 23.37 442 PHE B N 1
ATOM 6876 C CA . PHE B 1 429 ? 41.239 16.311 15.706 1.00 23.58 442 PHE B CA 1
ATOM 6877 C C . PHE B 1 429 ? 41.546 17.768 15.356 1.00 24.14 442 PHE B C 1
ATOM 6878 O O . PHE B 1 429 ? 42.439 18.033 14.553 1.00 23.81 442 PHE B O 1
ATOM 6886 N N . GLY B 1 430 ? 40.829 18.705 15.972 1.00 24.68 443 GLY B N 1
ATOM 6887 C CA . GLY B 1 430 ? 41.146 20.123 15.849 1.00 26.10 443 GLY B CA 1
ATOM 6888 C C . GLY B 1 430 ? 42.488 20.475 16.472 1.00 27.04 443 GLY B C 1
ATOM 6889 O O . GLY B 1 430 ? 43.096 21.483 16.106 1.00 29.09 443 GLY B O 1
ATOM 6890 N N . ASN B 1 431 ? 42.948 19.652 17.415 1.00 27.50 444 ASN B N 1
ATOM 6891 C CA . ASN B 1 431 ? 44.225 19.874 18.097 1.00 28.09 444 ASN B CA 1
ATOM 6892 C C . ASN B 1 431 ? 45.240 18.735 17.909 1.00 27.24 444 ASN B C 1
ATOM 6893 O O . ASN B 1 431 ? 46.282 18.701 18.569 1.00 27.57 444 ASN B O 1
ATOM 6898 N N . PHE B 1 432 ? 44.949 17.830 16.977 1.00 25.85 445 PHE B N 1
ATOM 6899 C CA . PHE B 1 432 ? 45.803 16.677 16.689 1.00 25.14 445 PHE B CA 1
ATOM 6900 C C . PHE B 1 432 ? 47.036 17.108 15.895 1.00 24.98 445 PHE B C 1
ATOM 6901 O O . PHE B 1 432 ? 46.926 17.888 14.952 1.00 24.26 445 PHE B O 1
ATOM 6909 N N . ASP B 1 433 ? 48.204 16.599 16.280 1.00 24.79 446 ASP B N 1
ATOM 6910 C CA . ASP B 1 433 ? 49.445 16.912 15.574 1.00 24.76 446 ASP B CA 1
ATOM 6911 C C . ASP B 1 433 ? 49.608 15.993 14.363 1.00 24.83 446 ASP B C 1
ATOM 6912 O O . ASP B 1 433 ? 50.229 14.934 14.452 1.00 25.52 446 ASP B O 1
ATOM 6917 N N . PHE B 1 434 ? 49.055 16.416 13.231 1.00 25.22 447 PHE B N 1
ATOM 6918 C CA . PHE B 1 434 ? 49.114 15.629 12.002 1.00 25.57 447 PHE B CA 1
ATOM 6919 C C . PHE B 1 434 ? 50.510 15.601 11.370 1.00 26.35 447 PHE B C 1
ATOM 6920 O O . PHE B 1 434 ? 50.821 14.691 10.597 1.00 25.55 447 PHE B O 1
ATOM 6928 N N . ARG B 1 435 ? 51.347 16.587 11.690 1.00 26.91 448 ARG B N 1
ATOM 6929 C CA . ARG B 1 435 ? 52.718 16.619 11.174 1.00 27.87 448 ARG B CA 1
ATOM 6930 C C . ARG B 1 435 ? 53.576 15.500 11.758 1.00 28.44 448 ARG B C 1
ATOM 6931 O O . ARG B 1 435 ? 54.348 14.871 11.034 1.00 28.58 448 ARG B O 1
ATOM 6934 N N . LYS B 1 436 ? 53.434 15.255 13.060 1.00 28.78 449 LYS B N 1
ATOM 6935 C CA . LYS B 1 436 ? 54.275 14.277 13.763 1.00 29.36 449 LYS B CA 1
ATOM 6936 C C . LYS B 1 436 ? 53.640 12.902 13.923 1.00 28.99 449 LYS B C 1
ATOM 6937 O O . LYS B 1 436 ? 54.361 11.906 13.984 1.00 28.55 449 LYS B O 1
ATOM 6943 N N . ASN B 1 437 ? 52.309 12.847 14.005 1.00 28.58 450 ASN B N 1
ATOM 6944 C CA . ASN B 1 437 ? 51.620 11.609 14.366 1.00 28.19 450 ASN B CA 1
ATOM 6945 C C . ASN B 1 437 ? 50.808 10.992 13.229 1.00 27.57 450 ASN B C 1
ATOM 6946 O O . ASN B 1 437 ? 50.236 11.702 12.406 1.00 27.22 450 ASN B O 1
ATOM 6951 N N . SER B 1 438 ? 50.773 9.662 13.200 1.00 27.40 451 SER B N 1
ATOM 6952 C CA . SER B 1 438 ? 49.902 8.905 12.296 1.00 26.85 451 SER B CA 1
ATOM 6953 C C . SER B 1 438 ? 48.895 8.133 13.133 1.00 26.08 451 SER B C 1
ATOM 6954 O O . SER B 1 438 ? 49.098 7.959 14.335 1.00 26.65 451 SER B O 1
ATOM 6957 N N . LEU B 1 439 ? 47.818 7.672 12.498 1.00 25.40 452 LEU B N 1
ATOM 6958 C CA . LEU B 1 439 ? 46.763 6.927 13.184 1.00 25.32 452 LEU B CA 1
ATOM 6959 C C . LEU B 1 439 ? 46.909 5.425 12.931 1.00 25.00 452 LEU B C 1
ATOM 6960 O O . LEU B 1 439 ? 46.725 4.961 11.808 1.00 25.39 452 LEU B O 1
ATOM 6965 N N . ASN B 1 440 ? 47.237 4.681 13.982 1.00 24.98 453 ASN B N 1
ATOM 6966 C CA . ASN B 1 440 ? 47.346 3.225 13.911 1.00 25.44 453 ASN B CA 1
ATOM 6967 C C . ASN B 1 440 ? 46.170 2.560 14.629 1.00 25.40 453 ASN B C 1
ATOM 6968 O O . ASN B 1 440 ? 46.108 2.560 15.860 1.00 25.88 453 ASN B O 1
ATOM 6973 N N . LEU B 1 441 ? 45.249 1.986 13.856 1.00 25.45 454 LEU B N 1
ATOM 6974 C CA . LEU B 1 441 ? 44.037 1.376 14.417 1.00 25.77 454 LEU B CA 1
ATOM 6975 C C . LEU B 1 441 ? 44.252 -0.035 14.968 1.00 26.40 454 LEU B C 1
ATOM 6976 O O . LEU B 1 441 ? 43.407 -0.544 15.708 1.00 25.49 454 LEU B O 1
ATOM 6981 N N . ARG B 1 442 ? 45.360 -0.673 14.600 1.00 27.38 455 ARG B N 1
ATOM 6982 C CA . ARG B 1 442 ? 45.723 -1.953 15.194 1.00 28.72 455 ARG B CA 1
ATOM 6983 C C . ARG B 1 442 ? 46.160 -1.756 16.645 1.00 29.26 455 ARG B C 1
ATOM 6984 O O . ARG B 1 442 ? 45.785 -2.528 17.516 1.00 28.44 455 ARG B O 1
ATOM 6992 N N . LYS B 1 443 ? 46.933 -0.700 16.892 1.00 29.99 456 LYS B N 1
ATOM 6993 C CA . LYS B 1 443 ? 47.465 -0.396 18.221 1.00 31.22 456 LYS B CA 1
ATOM 6994 C C . LYS B 1 443 ? 46.533 0.507 19.028 1.00 30.63 456 LYS B C 1
ATOM 6995 O O . LYS B 1 443 ? 46.566 0.497 20.261 1.00 30.59 456 LYS B O 1
ATOM 7001 N N . GLY B 1 444 ? 45.710 1.290 18.333 1.00 29.66 457 GLY B N 1
ATOM 7002 C CA . GLY B 1 444 ? 44.893 2.317 18.977 1.00 29.37 457 GLY B CA 1
ATOM 7003 C C . GLY B 1 444 ? 45.764 3.412 19.561 1.00 29.30 457 GLY B C 1
ATOM 7004 O O . GLY B 1 444 ? 45.466 3.948 20.630 1.00 29.61 457 GLY B O 1
ATOM 7005 N N . LYS B 1 445 ? 46.839 3.742 18.850 1.00 28.82 458 LYS B N 1
ATOM 7006 C CA . LYS B 1 445 ? 47.820 4.706 19.333 1.00 29.84 458 LYS B CA 1
ATOM 7007 C C . LYS B 1 445 ? 48.283 5.640 18.230 1.00 29.54 458 LYS B C 1
ATOM 7008 O O . LYS B 1 445 ? 48.296 5.280 17.049 1.00 28.69 458 LYS B O 1
ATOM 7012 N N . GLU B 1 446 ? 48.667 6.845 18.640 1.00 30.46 459 GLU B N 1
ATOM 7013 C CA . GLU B 1 446 ? 49.341 7.785 17.765 1.00 31.72 459 GLU B CA 1
ATOM 7014 C C . GLU B 1 446 ? 50.800 7.350 17.674 1.00 31.44 459 GLU B C 1
ATOM 7015 O O . GLU B 1 446 ? 51.451 7.167 18.699 1.00 31.42 459 GLU B O 1
ATOM 7021 N N . VAL B 1 447 ? 51.306 7.163 16.459 1.00 31.56 460 VAL B N 1
ATOM 7022 C CA . VAL B 1 447 ? 52.686 6.702 16.259 1.00 32.34 460 VAL B CA 1
ATOM 7023 C C . VAL B 1 447 ? 53.386 7.503 15.172 1.00 33.27 460 VAL B C 1
ATOM 7024 O O . VAL B 1 447 ? 52.734 8.163 14.362 1.00 32.42 460 VAL B O 1
ATOM 7028 N N . ASN B 1 448 ? 54.717 7.426 15.161 1.00 35.89 461 ASN B N 1
ATOM 7029 C CA . ASN B 1 448 ? 55.526 8.093 14.142 1.00 37.82 461 ASN B CA 1
ATOM 7030 C C . ASN B 1 448 ? 55.095 7.687 12.741 1.00 38.74 461 ASN B C 1
ATOM 7031 O O . ASN B 1 448 ? 54.727 6.537 12.502 1.00 38.35 461 ASN B O 1
ATOM 7036 N N . LYS B 1 449 ? 55.155 8.639 11.816 1.00 40.26 462 LYS B N 1
ATOM 7037 C CA . LYS B 1 449 ? 54.717 8.414 10.443 1.00 41.06 462 LYS B CA 1
ATOM 7038 C C . LYS B 1 449 ? 55.777 7.626 9.668 1.00 42.88 462 LYS B C 1
ATOM 7039 O O . LYS B 1 449 ? 56.923 8.067 9.578 1.00 44.49 462 LYS B O 1
ATOM 7045 N N . PRO B 1 450 ? 55.405 6.450 9.120 1.00 43.98 463 PRO B N 1
ATOM 7046 C CA . PRO B 1 450 ? 56.344 5.670 8.301 1.00 44.68 463 PRO B CA 1
ATOM 7047 C C . PRO B 1 450 ? 56.870 6.428 7.082 1.00 45.28 463 PRO B C 1
ATOM 7048 O O . PRO B 1 450 ? 58.042 6.287 6.733 1.00 45.91 463 PRO B O 1
ATOM 7052 N N . GLU B 1 451 ? 56.002 7.210 6.442 1.00 45.88 464 GLU B N 1
ATOM 7053 C CA . GLU B 1 451 ? 56.381 8.040 5.303 1.00 45.70 464 GLU B CA 1
ATOM 7054 C C . GLU B 1 451 ? 55.812 9.444 5.466 1.00 45.47 464 GLU B C 1
ATOM 7055 O O . GLU B 1 451 ? 54.810 9.640 6.159 1.00 45.65 464 GLU B O 1
ATOM 7058 N N . SER B 1 452 ? 56.454 10.417 4.824 1.00 44.01 465 SER B N 1
ATOM 7059 C CA . SER B 1 452 ? 55.987 11.800 4.856 1.00 43.13 465 SER B CA 1
ATOM 7060 C C . SER B 1 452 ? 54.722 11.963 4.017 1.00 40.73 465 SER B C 1
ATOM 7061 O O . SER B 1 452 ? 54.746 11.796 2.796 1.00 42.10 465 SER B O 1
ATOM 7064 N N . SER B 1 453 ? 53.622 12.280 4.690 1.00 36.83 466 SER B N 1
ATOM 7065 C CA . SER B 1 453 ? 52.345 12.543 4.037 1.00 34.67 466 SER B CA 1
ATOM 7066 C C . SER B 1 453 ? 51.508 13.382 5.001 1.00 32.41 466 SER B C 1
ATOM 7067 O O . SER B 1 453 ? 51.547 13.139 6.202 1.00 32.10 466 SER B O 1
ATOM 7070 N N . PRO B 1 454 ? 50.769 14.382 4.491 1.00 30.79 467 PRO B N 1
ATOM 7071 C CA . PRO B 1 454 ? 50.003 15.260 5.385 1.00 29.82 467 PRO B CA 1
ATOM 7072 C C . PRO B 1 454 ? 49.143 14.502 6.398 1.00 29.64 467 PRO B C 1
ATOM 7073 O O . PRO B 1 454 ? 49.233 14.761 7.598 1.00 29.32 467 PRO B O 1
ATOM 7077 N N . LEU B 1 455 ? 48.336 13.564 5.908 1.00 28.72 468 LEU B N 1
ATOM 7078 C CA . LEU B 1 455 ? 47.465 12.754 6.757 1.00 27.99 468 LEU B CA 1
ATOM 7079 C C . LEU B 1 455 ? 47.827 11.285 6.583 1.00 27.60 468 LEU B C 1
ATOM 7080 O O . LEU B 1 455 ? 47.652 10.726 5.496 1.00 28.90 468 LEU B O 1
ATOM 7085 N N . TYR B 1 456 ? 48.350 10.668 7.642 1.00 27.57 469 TYR B N 1
ATOM 7086 C CA . TYR B 1 456 ? 48.741 9.257 7.593 1.00 27.68 469 TYR B CA 1
ATOM 7087 C C . TYR B 1 456 ? 47.852 8.406 8.496 1.00 27.11 469 TYR B C 1
ATOM 7088 O O . TYR B 1 456 ? 47.911 8.510 9.725 1.00 26.38 469 TYR B O 1
ATOM 7097 N N . ILE B 1 457 ? 47.031 7.568 7.869 1.00 26.77 470 ILE B N 1
ATOM 7098 C CA . ILE B 1 457 ? 46.231 6.574 8.568 1.00 26.74 470 ILE B CA 1
ATOM 7099 C C . ILE B 1 457 ? 46.681 5.189 8.098 1.00 27.00 470 ILE B C 1
ATOM 7100 O O . ILE B 1 457 ? 46.597 4.875 6.909 1.00 26.98 470 ILE B O 1
ATOM 7105 N N . TRP B 1 458 ? 47.146 4.362 9.029 1.00 27.64 471 TRP B N 1
ATOM 7106 C CA . TRP B 1 458 ? 47.685 3.043 8.690 1.00 28.51 471 TRP B CA 1
ATOM 7107 C C . TRP B 1 458 ? 46.597 2.131 8.104 1.00 28.97 471 TRP B C 1
ATOM 7108 O O . TRP B 1 458 ? 45.524 1.989 8.689 1.00 27.96 471 TRP B O 1
ATOM 7119 N N . ASN B 1 459 ? 46.872 1.517 6.955 1.00 29.27 472 ASN B N 1
ATOM 7120 C CA . ASN B 1 459 ? 46.012 0.445 6.439 1.00 29.35 472 ASN B CA 1
ATOM 7121 C C . ASN B 1 459 ? 46.121 -0.756 7.373 1.00 29.54 472 ASN B C 1
ATOM 7122 O O . ASN B 1 459 ? 47.206 -1.307 7.539 1.00 29.64 472 ASN B O 1
ATOM 7127 N N . PRO B 1 460 ? 44.998 -1.168 7.985 1.00 30.65 473 PRO B N 1
ATOM 7128 C CA . PRO B 1 460 ? 45.066 -2.209 9.008 1.00 31.51 473 PRO B CA 1
ATOM 7129 C C . PRO B 1 460 ? 45.298 -3.639 8.494 1.00 32.08 473 PRO B C 1
ATOM 7130 O O . PRO B 1 460 ? 45.591 -4.520 9.308 1.00 32.25 473 PRO B O 1
ATOM 7134 N N . PHE B 1 461 ? 45.161 -3.869 7.183 1.00 33.23 474 PHE B N 1
ATOM 7135 C CA . PHE B 1 461 ? 45.321 -5.221 6.605 1.00 35.12 474 PHE B CA 1
ATOM 7136 C C . PHE B 1 461 ? 46.433 -5.328 5.559 1.00 38.43 474 PHE B C 1
ATOM 7137 O O . PHE B 1 461 ? 46.628 -6.403 4.980 1.00 39.63 474 PHE B O 1
ATOM 7145 N N . GLU B 1 462 ? 47.156 -4.233 5.323 1.00 42.11 475 GLU B N 1
ATOM 7146 C CA . GLU B 1 462 ? 48.307 -4.246 4.420 1.00 44.98 475 GLU B CA 1
ATOM 7147 C C . GLU B 1 462 ? 49.462 -3.457 5.026 1.00 46.70 475 GLU B C 1
ATOM 7148 O O . GLU B 1 462 ? 49.273 -2.354 5.532 1.00 46.05 475 GLU B O 1
ATOM 7154 N N . GLN B 1 463 ? 50.660 -4.029 4.964 1.00 49.60 476 GLN B N 1
ATOM 7155 C CA . GLN B 1 463 ? 51.835 -3.405 5.566 1.00 50.73 476 GLN B CA 1
ATOM 7156 C C . GLN B 1 463 ? 52.319 -2.213 4.750 1.00 50.24 476 GLN B C 1
ATOM 7157 O O . GLN B 1 463 ? 52.280 -2.245 3.520 1.00 51.02 476 GLN B O 1
ATOM 7163 N N . ASP B 1 464 ? 52.768 -1.170 5.452 1.00 49.01 477 ASP B N 1
ATOM 7164 C CA . ASP B 1 464 ? 53.391 0.011 4.839 1.00 47.86 477 ASP B CA 1
ATOM 7165 C C . ASP B 1 464 ? 52.483 0.719 3.829 1.00 45.44 477 ASP B C 1
ATOM 7166 O O . ASP B 1 464 ? 52.945 1.166 2.779 1.00 44.93 477 ASP B O 1
ATOM 7171 N N . LEU B 1 465 ? 51.198 0.828 4.154 1.00 42.71 478 LEU B N 1
ATOM 7172 C CA . LEU B 1 465 ? 50.238 1.479 3.265 1.00 40.55 478 LEU B CA 1
ATOM 7173 C C . LEU B 1 465 ? 49.425 2.540 4.020 1.00 37.71 478 LEU B C 1
ATOM 7174 O O . LEU B 1 465 ? 48.926 2.284 5.115 1.00 36.94 478 LEU B O 1
ATOM 7179 N N . ASN B 1 466 ? 49.321 3.728 3.422 1.00 35.26 479 ASN B N 1
ATOM 7180 C CA . ASN B 1 466 ? 48.563 4.854 3.970 1.00 32.96 479 ASN B CA 1
ATOM 7181 C C . ASN B 1 466 ? 47.254 4.990 3.207 1.00 33.09 479 ASN B C 1
ATOM 7182 O O . ASN B 1 466 ? 47.260 5.297 2.014 1.00 34.47 479 ASN B O 1
ATOM 7187 N N . ILE B 1 467 ? 46.131 4.765 3.887 1.00 32.44 480 ILE B N 1
ATOM 7188 C CA . ILE B 1 467 ? 44.818 4.862 3.232 1.00 32.27 480 ILE B CA 1
ATOM 7189 C C . ILE B 1 467 ? 44.461 6.294 2.811 1.00 31.15 480 ILE B C 1
ATOM 7190 O O . ILE B 1 467 ? 43.654 6.485 1.905 1.00 30.54 480 ILE B O 1
ATOM 7195 N N . SER B 1 468 ? 45.061 7.290 3.469 1.00 30.79 481 SER B N 1
ATOM 7196 C CA . SER B 1 468 ? 44.787 8.699 3.181 1.00 29.94 481 SER B CA 1
ATOM 7197 C C . SER B 1 468 ? 45.972 9.398 2.502 1.00 30.99 481 SER B C 1
ATOM 7198 O O . SER B 1 468 ? 46.192 10.596 2.696 1.00 30.31 481 SER B O 1
ATOM 7201 N N . LYS B 1 469 ? 46.716 8.655 1.683 1.00 31.90 482 LYS B N 1
ATOM 7202 C CA . LYS B 1 469 ? 47.870 9.216 0.969 1.00 32.27 482 LYS B CA 1
ATOM 7203 C C . LYS B 1 469 ? 47.453 10.291 -0.040 1.00 31.78 482 LYS B C 1
ATOM 7204 O O . LYS B 1 469 ? 48.232 11.188 -0.360 1.00 33.42 482 LYS B O 1
ATOM 7207 N N . ASN B 1 470 ? 46.218 10.202 -0.526 1.00 31.45 483 ASN B N 1
ATOM 7208 C CA . ASN B 1 470 ? 45.678 11.169 -1.482 1.00 30.47 483 ASN B CA 1
ATOM 7209 C C . ASN B 1 470 ? 45.515 12.590 -0.935 1.00 30.97 483 ASN B C 1
ATOM 7210 O O . ASN B 1 470 ? 45.490 13.554 -1.705 1.00 29.98 483 ASN B O 1
ATOM 7215 N N . VAL B 1 471 ? 45.388 12.719 0.384 1.00 30.83 484 VAL B N 1
ATOM 7216 C CA . VAL B 1 471 ? 45.065 14.004 1.002 1.00 31.29 484 VAL B CA 1
ATOM 7217 C C . VAL B 1 471 ? 46.277 14.938 1.019 1.00 31.67 484 VAL B C 1
ATOM 7218 O O . VAL B 1 471 ? 47.355 14.553 1.465 1.00 32.27 484 VAL B O 1
ATOM 7222 N N . ASN B 1 472 ? 46.090 16.161 0.526 1.00 32.58 485 ASN B N 1
ATOM 7223 C CA . ASN B 1 472 ? 47.151 17.174 0.530 1.00 33.06 485 ASN B CA 1
ATOM 7224 C C . ASN B 1 472 ? 47.035 18.086 1.751 1.00 33.10 485 ASN B C 1
ATOM 7225 O O . ASN B 1 472 ? 46.066 17.996 2.507 1.00 31.95 485 ASN B O 1
ATOM 7230 N N . GLN B 1 473 ? 48.021 18.959 1.938 1.00 33.56 486 GLN B N 1
ATOM 7231 C CA . GLN B 1 473 ? 48.063 19.825 3.117 1.00 34.29 486 GLN B CA 1
ATOM 7232 C C . GLN B 1 473 ? 46.909 20.839 3.161 1.00 34.12 486 GLN B C 1
ATOM 7233 O O . GLN B 1 473 ? 46.322 21.045 4.222 1.00 34.37 486 GLN B O 1
ATOM 7239 N N . PRO B 1 474 ? 46.575 21.472 2.017 1.00 33.77 487 PRO B N 1
ATOM 7240 C CA . PRO B 1 474 ? 45.409 22.362 1.981 1.00 33.51 487 PRO B CA 1
ATOM 7241 C C . PRO B 1 474 ? 44.106 21.725 2.480 1.00 32.67 487 PRO B C 1
ATOM 7242 O O . PRO B 1 474 ? 43.394 22.327 3.288 1.00 30.98 487 PRO B O 1
ATOM 7246 N N . GLN B 1 475 ? 43.791 20.530 1.990 1.00 32.27 488 GLN B N 1
ATOM 7247 C CA . GLN B 1 475 ? 42.549 19.856 2.377 1.00 32.41 488 GLN B CA 1
ATOM 7248 C C . GLN B 1 475 ? 42.572 19.447 3.847 1.00 31.62 488 GLN B C 1
ATOM 7249 O O . GLN B 1 475 ? 41.563 19.583 4.541 1.00 31.62 488 GLN B O 1
ATOM 7255 N N . LEU B 1 476 ? 43.721 18.969 4.321 1.00 31.12 489 LEU B N 1
ATOM 7256 C CA . LEU B 1 476 ? 43.876 18.628 5.733 1.00 30.73 489 LEU B CA 1
ATOM 7257 C C . LEU B 1 476 ? 43.685 19.860 6.617 1.00 31.46 489 LEU B C 1
ATOM 7258 O O . LEU B 1 476 ? 43.017 19.787 7.646 1.00 30.57 489 LEU B O 1
ATOM 7263 N N . GLU B 1 477 ? 44.267 20.987 6.210 1.00 31.65 490 GLU B N 1
ATOM 7264 C CA . GLU B 1 477 ? 44.124 22.239 6.958 1.00 32.29 490 GLU B CA 1
ATOM 7265 C C . GLU B 1 477 ? 42.677 22.744 6.965 1.00 31.70 490 GLU B C 1
ATOM 7266 O O . GLU B 1 477 ? 42.221 23.305 7.959 1.00 31.98 490 GLU B O 1
ATOM 7272 N N . LYS B 1 478 ? 41.957 22.536 5.867 1.00 31.29 491 LYS B N 1
ATOM 7273 C CA . LYS B 1 478 ? 40.532 22.870 5.811 1.00 31.99 491 LYS B CA 1
ATOM 7274 C C . LYS B 1 478 ? 39.743 22.035 6.826 1.00 31.22 491 LYS B C 1
ATOM 7275 O O . LYS B 1 478 ? 38.929 22.567 7.577 1.00 30.74 491 LYS B O 1
ATOM 7281 N N . PHE B 1 479 ? 40.001 20.730 6.844 1.00 30.46 492 PHE B N 1
ATOM 7282 C CA . PHE B 1 479 ? 39.359 19.821 7.801 1.00 30.05 492 PHE B CA 1
ATOM 7283 C C . PHE B 1 479 ? 39.593 20.287 9.237 1.00 29.24 492 PHE B C 1
ATOM 7284 O O . PHE B 1 479 ? 38.653 20.356 10.030 1.00 28.69 492 PHE B O 1
ATOM 7292 N N . VAL B 1 480 ? 40.846 20.608 9.553 1.00 28.82 493 VAL B N 1
ATOM 7293 C CA . VAL B 1 480 ? 41.224 21.068 10.888 1.00 29.01 493 VAL B CA 1
ATOM 7294 C C . VAL B 1 480 ? 40.502 22.370 11.247 1.00 29.27 493 VAL B C 1
ATOM 7295 O O . VAL B 1 480 ? 39.987 22.508 12.356 1.00 28.02 493 VAL B O 1
ATOM 7299 N N . ALA B 1 481 ? 40.460 23.312 10.306 1.00 30.09 494 ALA B N 1
ATOM 7300 C CA . ALA B 1 481 ? 39.768 24.585 10.517 1.00 30.45 494 ALA B CA 1
ATOM 7301 C C . ALA B 1 481 ? 38.277 24.380 10.779 1.00 30.84 494 ALA B C 1
ATOM 7302 O O . ALA B 1 481 ? 37.710 24.989 11.684 1.00 30.77 494 ALA B O 1
ATOM 7304 N N . MET B 1 482 ? 37.647 23.519 9.985 1.00 30.95 495 MET B N 1
ATOM 7305 C CA . MET B 1 482 ? 36.227 23.205 10.165 1.00 31.36 495 MET B CA 1
ATOM 7306 C C . MET B 1 482 ? 35.973 22.525 11.511 1.00 30.01 495 MET B C 1
ATOM 7307 O O . MET B 1 482 ? 34.972 22.807 12.170 1.00 29.05 495 MET B O 1
ATOM 7312 N N . ALA B 1 483 ? 36.879 21.634 11.908 1.00 29.52 496 ALA B N 1
ATOM 7313 C CA . ALA B 1 483 ? 36.772 20.940 13.192 1.00 29.49 496 ALA B CA 1
ATOM 7314 C C . ALA B 1 483 ? 36.859 21.928 14.355 1.00 30.28 496 ALA B C 1
ATOM 7315 O O . ALA B 1 483 ? 36.045 21.885 15.275 1.00 28.57 496 ALA B O 1
ATOM 7317 N N . ARG B 1 484 ? 37.840 22.824 14.302 1.00 31.10 497 ARG B N 1
ATOM 7318 C CA . ARG B 1 484 ? 38.022 23.814 15.364 1.00 32.73 497 ARG B CA 1
ATOM 7319 C C . ARG B 1 484 ? 36.826 24.767 15.456 1.00 32.73 497 ARG B C 1
ATOM 7320 O O . ARG B 1 484 ? 36.361 25.066 16.551 1.00 33.32 497 ARG B O 1
ATOM 7328 N N . GLU B 1 485 ? 36.325 25.224 14.310 1.00 33.43 498 GLU B N 1
ATOM 7329 C CA . GLU B 1 485 ? 35.154 26.106 14.278 1.00 34.10 498 GLU B CA 1
ATOM 7330 C C . GLU B 1 485 ? 33.917 25.389 14.819 1.00 33.49 498 GLU B C 1
ATOM 7331 O O . GLU B 1 485 ? 33.147 25.969 15.583 1.00 32.45 498 GLU B O 1
ATOM 7337 N N . SER B 1 486 ? 33.741 24.126 14.434 1.00 31.08 499 SER B N 1
ATOM 7338 C CA . SER B 1 486 ? 32.612 23.327 14.912 1.00 30.29 499 SER B CA 1
ATOM 7339 C C . SER B 1 486 ? 32.669 23.126 16.425 1.00 30.57 499 SER B C 1
ATOM 7340 O O . SER B 1 486 ? 31.642 23.203 17.103 1.00 29.20 499 SER B O 1
ATOM 7343 N N . ALA B 1 487 ? 33.869 22.879 16.948 1.00 31.41 500 ALA B N 1
ATOM 7344 C CA . ALA B 1 487 ? 34.069 22.740 18.392 1.00 32.87 500 ALA B CA 1
ATOM 7345 C C . ALA B 1 487 ? 33.696 24.026 19.129 1.00 34.68 500 ALA B C 1
ATOM 7346 O O . ALA B 1 487 ? 33.025 23.983 20.161 1.00 34.11 500 ALA B O 1
ATOM 7348 N N . TRP B 1 488 ? 34.129 25.162 18.589 1.00 37.00 501 TRP B N 1
ATOM 7349 C CA . TRP B 1 488 ? 33.840 26.465 19.187 1.00 39.57 501 TRP B CA 1
ATOM 7350 C C . TRP B 1 488 ? 32.341 26.762 19.194 1.00 39.09 501 TRP B C 1
ATOM 7351 O O . TRP B 1 488 ? 31.800 27.206 20.209 1.00 39.27 501 TRP B O 1
ATOM 7362 N N . ILE B 1 489 ? 31.679 26.517 18.064 1.00 38.18 502 ILE B N 1
ATOM 7363 C CA . ILE B 1 489 ? 30.231 26.719 17.952 1.00 37.53 502 ILE B CA 1
ATOM 7364 C C . ILE B 1 489 ? 29.475 25.939 19.026 1.00 37.83 502 ILE B C 1
ATOM 7365 O O . ILE B 1 489 ? 28.604 26.493 19.698 1.00 38.68 502 ILE B O 1
ATOM 7370 N N . LEU B 1 490 ? 29.815 24.662 19.192 1.00 36.94 503 LEU B N 1
ATOM 7371 C CA . LEU B 1 490 ? 29.153 23.808 20.182 1.00 37.18 503 LEU B CA 1
ATOM 7372 C C . LEU B 1 490 ? 29.497 24.206 21.620 1.00 38.45 503 LEU B C 1
ATOM 7373 O O . LEU B 1 490 ? 28.647 24.121 22.507 1.00 37.04 503 LEU B O 1
ATOM 7378 N N . GLN B 1 491 ? 30.737 24.635 21.845 1.00 39.87 504 GLN B N 1
ATOM 7379 C CA . GLN B 1 491 ? 31.182 25.064 23.176 1.00 41.71 504 GLN B CA 1
ATOM 7380 C C . GLN B 1 491 ? 30.522 26.366 23.634 1.00 43.30 504 GLN B C 1
ATOM 7381 O O . GLN B 1 491 ? 30.186 26.511 24.810 1.00 44.39 504 GLN B O 1
ATOM 7384 N N . LYS B 1 492 ? 30.333 27.299 22.704 1.00 45.37 505 LYS B N 1
ATOM 7385 C CA . LYS B 1 492 ? 29.895 28.657 23.035 1.00 47.88 505 LYS B CA 1
ATOM 7386 C C . LYS B 1 492 ? 28.388 28.904 22.935 1.00 50.28 505 LYS B C 1
ATOM 7387 O O . LYS B 1 492 ? 27.886 29.853 23.537 1.00 51.42 505 LYS B O 1
ATOM 7389 N N . GLU B 1 493 ? 27.666 28.073 22.187 1.00 52.78 506 GLU B N 1
ATOM 7390 C CA . GLU B 1 493 ? 26.239 28.323 21.948 1.00 55.02 506 GLU B CA 1
ATOM 7391 C C . GLU B 1 493 ? 25.384 28.202 23.212 1.00 58.16 506 GLU B C 1
ATOM 7392 O O . GLU B 1 493 ? 25.708 27.445 24.129 1.00 56.36 506 GLU B O 1
ATOM 7398 N N . ASP B 1 494 ? 24.295 28.966 23.236 1.00 62.78 507 ASP B N 1
ATOM 7399 C CA . ASP B 1 494 ? 23.271 28.867 24.268 1.00 67.01 507 ASP B CA 1
ATOM 7400 C C . ASP B 1 494 ? 22.054 28.199 23.625 1.00 69.53 507 ASP B C 1
ATOM 7401 O O . ASP B 1 494 ? 21.229 28.863 22.993 1.00 69.01 507 ASP B O 1
ATOM 7406 N N . LYS B 1 495 ? 21.964 26.880 23.785 1.00 73.23 508 LYS B N 1
ATOM 7407 C CA . LYS B 1 495 ? 20.986 26.058 23.061 1.00 75.76 508 LYS B CA 1
ATOM 7408 C C . LYS B 1 495 ? 19.536 26.411 23.386 1.00 78.32 508 LYS B C 1
ATOM 7409 O O . LYS B 1 495 ? 18.688 26.417 22.493 1.00 77.86 508 LYS B O 1
ATOM 7415 N N . THR B 1 496 ? 19.257 26.701 24.656 1.00 81.58 509 THR B N 1
ATOM 7416 C CA . THR B 1 496 ? 17.905 27.070 25.084 1.00 84.04 509 THR B CA 1
ATOM 7417 C C . THR B 1 496 ? 17.395 28.325 24.368 1.00 85.58 509 THR B C 1
ATOM 7418 O O . THR B 1 496 ? 16.241 28.371 23.936 1.00 86.78 509 THR B O 1
ATOM 7422 N N . GLN B 1 497 ? 18.261 29.328 24.226 1.00 85.95 510 GLN B N 1
ATOM 7423 C CA . GLN B 1 497 ? 17.891 30.573 23.545 1.00 86.39 510 GLN B CA 1
ATOM 7424 C C . GLN B 1 497 ? 17.724 30.372 22.038 1.00 86.66 510 GLN B C 1
ATOM 7425 O O . GLN B 1 497 ? 16.825 30.956 21.433 1.00 86.84 510 GLN B O 1
ATOM 7431 N N . GLN B 1 498 ? 18.589 29.556 21.436 1.00 86.60 511 GLN B N 1
ATOM 7432 C CA . GLN B 1 498 ? 18.493 29.249 20.004 1.00 85.92 511 GLN B CA 1
ATOM 7433 C C . GLN B 1 498 ? 17.161 28.579 19.661 1.00 85.04 511 GLN B C 1
ATOM 7434 O O . GLN B 1 498 ? 16.567 28.874 18.622 1.00 85.07 511 GLN B O 1
ATOM 7440 N N . MET B 1 499 ? 16.703 27.684 20.537 1.00 83.64 512 MET B N 1
ATOM 7441 C CA . MET B 1 499 ? 15.398 27.036 20.383 1.00 83.04 512 MET B CA 1
ATOM 7442 C C . MET B 1 499 ? 14.275 28.072 20.416 1.00 81.47 512 MET B C 1
ATOM 7443 O O . MET B 1 499 ? 13.374 28.047 19.577 1.00 81.05 512 MET B O 1
ATOM 7448 N N . ILE B 1 500 ? 14.342 28.984 21.384 1.00 79.95 513 ILE B N 1
ATOM 7449 C CA . ILE B 1 500 ? 13.365 30.067 21.505 1.00 78.52 513 ILE B CA 1
ATOM 7450 C C . ILE B 1 500 ? 13.447 31.025 20.316 1.00 76.67 513 ILE B C 1
ATOM 7451 O O . ILE B 1 500 ? 12.421 31.449 19.781 1.00 77.47 513 ILE B O 1
ATOM 7453 N N . ASN B 1 501 ? 14.672 31.348 19.904 1.00 73.15 514 ASN B N 1
ATOM 7454 C CA . ASN B 1 501 ? 14.911 32.230 18.757 1.00 70.34 514 ASN B CA 1
ATOM 7455 C C . ASN B 1 501 ? 14.679 31.551 17.396 1.00 67.13 514 ASN B C 1
ATOM 7456 O O . ASN B 1 501 ? 14.767 32.205 16.355 1.00 66.24 514 ASN B O 1
ATOM 7461 N N . LYS B 1 502 ? 14.387 30.248 17.408 1.00 63.27 515 LYS B N 1
ATOM 7462 C CA . LYS B 1 502 ? 14.145 29.468 16.187 1.00 60.20 515 LYS B CA 1
ATOM 7463 C C . LYS B 1 502 ? 15.359 29.468 15.253 1.00 57.13 515 LYS B C 1
ATOM 7464 O O . LYS B 1 502 ? 15.214 29.541 14.029 1.00 57.41 515 LYS B O 1
ATOM 7468 N N . GLU B 1 503 ? 16.552 29.387 15.842 1.00 53.14 516 GLU B N 1
ATOM 7469 C CA . GLU B 1 503 ? 17.797 29.298 15.079 1.00 49.83 516 GLU B CA 1
ATOM 7470 C C . GLU B 1 503 ? 18.427 27.921 15.270 1.00 46.47 516 GLU B C 1
ATOM 7471 O O . GLU B 1 503 ? 18.156 27.244 16.267 1.00 46.56 516 GLU B O 1
ATOM 7473 N N . PRO B 1 504 ? 19.266 27.496 14.311 1.00 43.41 517 PRO B N 1
ATOM 7474 C CA . PRO B 1 504 ? 19.959 26.215 14.442 1.00 40.51 517 PRO B CA 1
ATOM 7475 C C . PRO B 1 504 ? 20.814 26.100 15.705 1.00 36.83 517 PRO B C 1
ATOM 7476 O O . PRO B 1 504 ? 21.469 27.062 16.103 1.00 35.91 517 PRO B O 1
ATOM 7480 N N . TRP B 1 505 ? 20.793 24.923 16.321 1.00 33.85 518 TRP B N 1
ATOM 7481 C CA . TRP B 1 505 ? 21.581 24.645 17.520 1.00 32.21 518 TRP B CA 1
ATOM 7482 C C . TRP B 1 505 ? 22.072 23.199 17.493 1.00 31.21 518 TRP B C 1
ATOM 7483 O O . TRP B 1 505 ? 21.526 22.364 16.771 1.00 30.41 518 TRP B O 1
ATOM 7494 N N . GLY B 1 506 ? 23.095 22.910 18.292 1.00 30.12 519 GLY B N 1
ATOM 7495 C CA . GLY B 1 506 ? 23.631 21.560 18.403 1.00 28.95 519 GLY B CA 1
ATOM 7496 C C . GLY B 1 506 ? 24.134 21.042 17.069 1.00 28.15 519 GLY B C 1
ATOM 7497 O O . GLY B 1 506 ? 24.836 21.751 16.346 1.00 27.58 519 GLY B O 1
ATOM 7498 N N . LEU B 1 507 ? 23.770 19.805 16.740 1.00 27.50 520 LEU B N 1
ATOM 7499 C CA . LEU B 1 507 ? 24.153 19.202 15.467 1.00 26.86 520 LEU B CA 1
ATOM 7500 C C . LEU B 1 507 ? 23.736 20.072 14.280 1.00 27.24 520 LEU B C 1
ATOM 7501 O O . LEU B 1 507 ? 24.504 20.243 13.335 1.00 27.55 520 LEU B O 1
ATOM 7506 N N . ALA B 1 508 ? 22.526 20.625 14.333 1.00 27.37 521 ALA B N 1
ATOM 7507 C CA . ALA B 1 508 ? 22.030 21.483 13.252 1.00 28.08 521 ALA B CA 1
ATOM 7508 C C . ALA B 1 508 ? 22.943 22.687 13.011 1.00 28.28 521 ALA B C 1
ATOM 7509 O O . ALA B 1 508 ? 23.144 23.098 11.868 1.00 28.46 521 ALA B O 1
ATOM 7511 N N . ALA B 1 509 ? 23.512 23.230 14.085 1.00 28.92 522 ALA B N 1
ATOM 7512 C CA . ALA B 1 509 ? 24.413 24.379 13.987 1.00 29.51 522 ALA B CA 1
ATOM 7513 C C . ALA B 1 509 ? 25.706 24.066 13.226 1.00 29.98 522 ALA B C 1
ATOM 7514 O O . ALA B 1 509 ? 26.281 24.958 12.598 1.00 30.38 522 ALA B O 1
ATOM 7516 N N . VAL B 1 510 ? 26.164 22.816 13.281 1.00 29.57 523 VAL B N 1
ATOM 7517 C CA . VAL B 1 510 ? 27.374 22.419 12.548 1.00 29.85 523 VAL B CA 1
ATOM 7518 C C . VAL B 1 510 ? 27.071 21.741 11.207 1.00 30.15 523 VAL B C 1
ATOM 7519 O O . VAL B 1 510 ? 27.993 21.443 10.449 1.00 30.07 523 VAL B O 1
ATOM 7523 N N . LEU B 1 511 ? 25.790 21.513 10.914 1.00 30.37 524 LEU B N 1
ATOM 7524 C CA . LEU B 1 511 ? 25.373 20.974 9.616 1.00 31.33 524 LEU B CA 1
ATOM 7525 C C . LEU B 1 511 ? 24.850 22.060 8.669 1.00 33.42 524 LEU B C 1
ATOM 7526 O O . LEU B 1 511 ? 24.090 21.765 7.746 1.00 33.35 524 LEU B O 1
ATOM 7531 N N . ILE B 1 512 ? 25.263 23.307 8.895 1.00 35.59 525 ILE B N 1
ATOM 7532 C CA . ILE B 1 512 ? 25.026 24.393 7.939 1.00 37.38 525 ILE B CA 1
ATOM 7533 C C . ILE B 1 512 ? 26.357 25.070 7.612 1.00 37.78 525 ILE B C 1
ATOM 7534 O O . ILE B 1 512 ? 27.260 25.072 8.447 1.00 36.78 525 ILE B O 1
ATOM 7539 N N . PRO B 1 513 ? 26.488 25.643 6.398 1.00 39.26 526 PRO B N 1
ATOM 7540 C CA . PRO B 1 513 ? 27.738 26.317 6.020 1.00 39.71 526 PRO B CA 1
ATOM 7541 C C . PRO B 1 513 ? 28.169 27.407 7.007 1.00 40.18 526 PRO B C 1
ATOM 7542 O O . PRO B 1 513 ? 27.323 28.105 7.565 1.00 40.24 526 PRO B O 1
ATOM 7546 N N . PHE B 1 514 ? 29.475 27.527 7.228 1.00 40.29 527 PHE B N 1
ATOM 7547 C CA . PHE B 1 514 ? 30.022 28.567 8.099 1.00 40.44 527 PHE B CA 1
ATOM 7548 C C . PHE B 1 514 ? 30.376 29.808 7.291 1.00 41.08 527 PHE B C 1
ATOM 7549 O O . PHE B 1 514 ? 30.146 29.854 6.085 1.00 42.16 527 PHE B O 1
#